Protein AF-0000000078982873 (afdb_homodimer)

InterPro domains:
  IPR036188 FAD/NAD(P)-binding domain superfamily [G3DSA:3.50.50.60] (3-262)
  IPR036188 FAD/NAD(P)-binding domain superfamily [G3DSA:3.50.50.60] (316-418)
  IPR036188 FAD/NAD(P)-binding domain superfamily [SSF51905] (9-215)
  IPR036188 FAD/NAD(P)-binding domain superfamily [SSF51905] (174-410)
  IPR050982 Auxin biosynthesis and cation transport [PTHR43539] (15-411)

pLDDT: mean 94.1, std 9.79, range [22.59, 98.94]

Structure (mmCIF, N/CA/C/O backbone):
data_AF-0000000078982873-model_v1
#
loop_
_entity.id
_entity.type
_entity.pdbx_description
1 polymer Monooxygenase
#
loop_
_atom_site.group_PDB
_atom_site.id
_atom_site.type_symbol
_atom_site.label_atom_id
_atom_site.label_alt_id
_atom_site.label_comp_id
_atom_site.label_asym_id
_atom_site.label_entity_id
_atom_site.label_seq_id
_atom_site.pdbx_PDB_ins_code
_atom_site.Cartn_x
_atom_site.Cartn_y
_atom_site.Cartn_z
_atom_site.occupancy
_atom_site.B_iso_or_equiv
_atom_site.auth_seq_id
_atom_site.auth_comp_id
_atom_site.auth_asym_id
_atom_site.auth_atom_id
_atom_site.pdbx_PDB_model_num
ATOM 1 N N . MET A 1 1 ? -55.438 17.547 0.815 1 22.59 1 MET A N 1
ATOM 2 C CA . MET A 1 1 ? -54.344 16.719 1.338 1 22.59 1 MET A CA 1
ATOM 3 C C . MET A 1 1 ? -53.375 16.328 0.228 1 22.59 1 MET A C 1
ATOM 5 O O . MET A 1 1 ? -53.688 15.453 -0.589 1 22.59 1 MET A O 1
ATOM 9 N N . GLY A 1 2 ? -52.656 17.188 -0.436 1 30.59 2 GLY A N 1
ATOM 10 C CA . GLY A 1 2 ? -52.062 17.109 -1.763 1 30.59 2 GLY A CA 1
ATOM 11 C C . GLY A 1 2 ? -51.031 16.031 -1.874 1 30.59 2 GLY A C 1
ATOM 12 O O . GLY A 1 2 ? -50.25 15.812 -0.941 1 30.59 2 GLY A O 1
ATOM 13 N N . THR A 1 3 ? -51.25 14.906 -2.629 1 31.03 3 THR A N 1
ATOM 14 C CA . THR A 1 3 ? -50.312 13.805 -2.838 1 31.03 3 THR A CA 1
ATOM 15 C C . THR A 1 3 ? -48.906 14.336 -3.143 1 31.03 3 THR A C 1
ATOM 17 O O . THR A 1 3 ? -48.719 15.078 -4.109 1 31.03 3 THR A O 1
ATOM 20 N N . ARG A 1 4 ? -48.031 14.688 -2.199 1 30.56 4 ARG A N 1
ATOM 21 C CA . ARG A 1 4 ? -46.688 15.242 -2.479 1 30.56 4 ARG A CA 1
ATOM 22 C C . ARG A 1 4 ? -46.031 14.492 -3.617 1 30.56 4 ARG A C 1
ATOM 24 O O . ARG A 1 4 ? -46.125 13.266 -3.701 1 30.56 4 ARG A O 1
ATOM 31 N N . LYS A 1 5 ? -45.719 14.945 -4.723 1 34.62 5 LYS A N 1
ATOM 32 C CA . LYS A 1 5 ? -45.156 14.43 -5.969 1 34.62 5 LYS A CA 1
ATOM 33 C C . LYS A 1 5 ? -44.125 13.344 -5.695 1 34.62 5 LYS A C 1
ATOM 35 O O . LYS A 1 5 ? -43.281 13.508 -4.824 1 34.62 5 LYS A O 1
ATOM 40 N N . GLY A 1 6 ? -44.125 11.992 -5.777 1 41.12 6 GLY A N 1
ATOM 41 C CA . GLY A 1 6 ? -43.562 10.656 -5.598 1 41.12 6 GLY A CA 1
ATOM 42 C C . GLY A 1 6 ? -42.062 10.609 -5.762 1 41.12 6 GLY A C 1
ATOM 43 O O . GLY A 1 6 ? -41.531 10.758 -6.875 1 41.12 6 GLY A O 1
ATOM 44 N N . ASP A 1 7 ? -40.969 11.266 -4.973 1 51.53 7 ASP A N 1
ATOM 45 C CA . ASP A 1 7 ? -39.594 11.734 -5.027 1 51.53 7 ASP A CA 1
ATOM 46 C C . ASP A 1 7 ? -38.688 10.672 -5.621 1 51.53 7 ASP A C 1
ATOM 48 O O . ASP A 1 7 ? -38.469 9.625 -5.008 1 51.53 7 ASP A O 1
ATOM 52 N N . ALA A 1 8 ? -38.5 10.391 -6.945 1 68.38 8 ALA A N 1
ATOM 53 C CA . ALA A 1 8 ? -37.812 9.422 -7.797 1 68.38 8 ALA A CA 1
ATOM 54 C C . ALA A 1 8 ? -36.375 9.227 -7.355 1 68.38 8 ALA A C 1
ATOM 56 O O . ALA A 1 8 ? -35.656 10.203 -7.113 1 68.38 8 ALA A O 1
ATOM 57 N N . MET A 1 9 ? -35.969 7.992 -6.91 1 90.25 9 MET A N 1
ATOM 58 C CA . MET A 1 9 ? -34.625 7.535 -6.566 1 90.25 9 MET A CA 1
ATOM 59 C C . MET A 1 9 ? -33.656 7.723 -7.738 1 90.25 9 MET A C 1
ATOM 61 O O . MET A 1 9 ? -33.969 7.336 -8.867 1 90.25 9 MET A O 1
ATOM 65 N N . GLU A 1 10 ? -32.625 8.594 -7.551 1 96.69 10 GLU A N 1
ATOM 66 C CA . GLU A 1 10 ? -31.609 8.781 -8.578 1 96.69 10 GLU A CA 1
ATOM 67 C C . GLU A 1 10 ? -30.547 7.695 -8.5 1 96.69 10 GLU A C 1
ATOM 69 O O . GLU A 1 10 ? -30.109 7.316 -7.414 1 96.69 10 GLU A O 1
ATOM 74 N N . LYS A 1 11 ? -30.203 7.211 -9.672 1 97.69 11 LYS A N 1
ATOM 75 C CA . LYS A 1 11 ? -29.25 6.113 -9.719 1 97.69 11 LYS A CA 1
ATOM 76 C C . LYS A 1 11 ? -27.891 6.582 -10.25 1 97.69 11 LYS A C 1
ATOM 78 O O . LYS A 1 11 ? -27.844 7.316 -11.234 1 97.69 11 LYS A O 1
ATOM 83 N N . PHE A 1 12 ? -26.812 6.266 -9.578 1 98.19 12 PHE A N 1
ATOM 84 C CA . PHE A 1 12 ? -25.438 6.5 -9.992 1 98.19 12 PHE A CA 1
ATOM 85 C C . PHE A 1 12 ? -24.594 5.238 -9.82 1 98.19 12 PHE A C 1
ATOM 87 O O . PHE A 1 12 ? -24.938 4.355 -9.039 1 98.19 12 PHE A O 1
ATOM 94 N N . ASP A 1 13 ? -23.562 5.141 -10.602 1 98.25 13 ASP A N 1
ATOM 95 C CA . ASP A 1 13 ? -22.609 4.078 -10.32 1 98.25 13 ASP A CA 1
ATOM 96 C C . ASP A 1 13 ? -21.953 4.273 -8.961 1 98.25 13 ASP A C 1
ATOM 98 O O . ASP A 1 13 ? -21.891 3.344 -8.156 1 98.25 13 ASP A O 1
ATOM 102 N N . THR A 1 14 ? -21.516 5.504 -8.719 1 98.81 14 THR A N 1
ATOM 103 C CA . THR A 1 14 ? -20.781 5.797 -7.492 1 98.81 14 THR A CA 1
ATOM 104 C C . THR A 1 14 ? -21.281 7.086 -6.852 1 98.81 14 THR A C 1
ATOM 106 O O . THR A 1 14 ? -21.5 8.086 -7.539 1 98.81 14 THR A O 1
ATOM 109 N N . VAL A 1 15 ? -21.562 7.09 -5.57 1 98.94 15 VAL A N 1
ATOM 110 C CA . VAL A 1 15 ? -21.844 8.289 -4.793 1 98.94 15 VAL A CA 1
ATOM 111 C C . VAL A 1 15 ? -20.656 8.609 -3.883 1 98.94 15 VAL A C 1
ATOM 113 O O . VAL A 1 15 ? -20.172 7.734 -3.162 1 98.94 15 VAL A O 1
ATOM 116 N N . VAL A 1 16 ? -20.141 9.805 -3.99 1 98.94 16 VAL A N 1
ATOM 117 C CA . VAL A 1 16 ? -19.047 10.297 -3.148 1 98.94 16 VAL A CA 1
ATOM 118 C C . VAL A 1 16 ? -19.609 11.266 -2.105 1 98.94 16 VAL A C 1
ATOM 120 O O . VAL A 1 16 ? -20.297 12.227 -2.447 1 98.94 16 VAL A O 1
ATOM 123 N N . ILE A 1 17 ? -19.312 11 -0.865 1 98.81 17 ILE A N 1
ATOM 124 C CA . ILE A 1 17 ? -19.844 11.844 0.203 1 98.81 17 ILE A CA 1
ATOM 125 C C . ILE A 1 17 ? -18.75 12.797 0.694 1 98.81 17 ILE A C 1
ATOM 127 O O . ILE A 1 17 ? -17.797 12.375 1.348 1 98.81 17 ILE A O 1
ATOM 131 N N . GLY A 1 18 ? -18.906 14.086 0.439 1 98.5 18 GLY A N 1
ATOM 132 C CA . GLY A 1 18 ? -17.953 15.117 0.818 1 98.5 18 GLY A CA 1
ATOM 133 C C . GLY A 1 18 ? -17.234 15.734 -0.368 1 98.5 18 GLY A C 1
ATOM 134 O O . GLY A 1 18 ? -16.672 15.016 -1.201 1 98.5 18 GLY A O 1
ATOM 135 N N . ALA A 1 19 ? -17.281 17.094 -0.433 1 98.56 19 ALA A N 1
ATOM 136 C CA . ALA A 1 19 ? -16.609 17.797 -1.52 1 98.56 19 ALA A CA 1
ATOM 137 C C . ALA A 1 19 ? -15.453 18.641 -0.992 1 98.56 19 ALA A C 1
ATOM 139 O O . ALA A 1 19 ? -15.266 19.781 -1.419 1 98.56 19 ALA A O 1
ATOM 140 N N . GLY A 1 20 ? -14.719 18.109 0.023 1 97.81 20 GLY A N 1
ATOM 141 C CA . GLY A 1 20 ? -13.391 18.609 0.337 1 97.81 20 GLY A CA 1
ATOM 142 C C . GLY A 1 20 ? -12.32 18.094 -0.599 1 97.81 20 GLY A C 1
ATOM 143 O O . GLY A 1 20 ? -12.617 17.703 -1.735 1 97.81 20 GLY A O 1
ATOM 144 N N . GLN A 1 21 ? -11.102 18.125 -0.106 1 97.88 21 GLN A N 1
ATOM 145 C CA . GLN A 1 21 ? -9.984 17.688 -0.942 1 97.88 21 GLN A CA 1
ATOM 146 C C . GLN A 1 21 ? -10.156 16.234 -1.388 1 97.88 21 GLN A C 1
ATOM 148 O O . GLN A 1 21 ? -9.898 15.906 -2.543 1 97.88 21 GLN A O 1
ATOM 153 N N . ALA A 1 22 ? -10.633 15.359 -0.525 1 98.56 22 ALA A N 1
ATOM 154 C CA . ALA A 1 22 ? -10.766 13.938 -0.82 1 98.56 22 ALA A CA 1
ATOM 155 C C . ALA A 1 22 ? -11.836 13.695 -1.885 1 98.56 22 ALA A C 1
ATOM 157 O O . ALA A 1 22 ? -11.617 12.922 -2.822 1 98.56 22 ALA A O 1
ATOM 158 N N . GLY A 1 23 ? -12.938 14.336 -1.725 1 98.81 23 GLY A N 1
ATOM 159 C CA . GLY A 1 23 ? -14.023 14.156 -2.68 1 98.81 23 GLY A CA 1
ATOM 160 C C . GLY A 1 23 ? -13.695 14.688 -4.059 1 98.81 23 GLY A C 1
ATOM 161 O O . GLY A 1 23 ? -13.992 14.039 -5.066 1 98.81 23 GLY A O 1
ATOM 162 N N . ILE A 1 24 ? -13.102 15.867 -4.109 1 98.88 24 ILE A N 1
ATOM 163 C CA . ILE A 1 24 ? -12.758 16.484 -5.387 1 98.88 24 ILE A CA 1
ATOM 164 C C . ILE A 1 24 ? -11.695 15.648 -6.094 1 98.88 24 ILE A C 1
ATOM 166 O O . ILE A 1 24 ? -11.789 15.406 -7.301 1 98.88 24 ILE A O 1
ATOM 170 N N . ALA A 1 25 ? -10.68 15.188 -5.324 1 98.81 25 ALA A N 1
ATOM 171 C CA . ALA A 1 25 ? -9.68 14.297 -5.898 1 98.81 25 ALA A CA 1
ATOM 172 C C . ALA A 1 25 ? -10.32 13.031 -6.457 1 98.81 25 ALA A C 1
ATOM 174 O O . ALA A 1 25 ? -10 12.602 -7.566 1 98.81 25 ALA A O 1
ATOM 175 N N . THR A 1 26 ? -11.234 12.469 -5.703 1 98.88 26 THR A N 1
ATOM 176 C CA . THR A 1 26 ? -11.93 11.258 -6.109 1 98.88 26 THR A CA 1
ATOM 177 C C . THR A 1 26 ? -12.719 11.484 -7.395 1 98.88 26 THR A C 1
ATOM 179 O O . THR A 1 26 ? -12.672 10.672 -8.32 1 98.88 26 THR A O 1
ATOM 182 N N . SER A 1 27 ? -13.406 12.602 -7.434 1 98.94 27 SER A N 1
ATOM 183 C CA . SER A 1 27 ? -14.203 12.945 -8.609 1 98.94 27 SER A CA 1
ATOM 184 C C . SER A 1 27 ? -13.336 13.023 -9.859 1 98.94 27 SER A C 1
ATOM 186 O O . SER A 1 27 ? -13.727 12.547 -10.922 1 98.94 27 SER A O 1
ATOM 188 N N . GLU A 1 28 ? -12.172 13.617 -9.703 1 98.88 28 GLU A N 1
ATOM 189 C CA . GLU A 1 28 ? -11.258 13.719 -10.836 1 98.88 28 GLU A CA 1
ATOM 190 C C . GLU A 1 28 ? -10.945 12.344 -11.422 1 98.88 28 GLU A C 1
ATOM 192 O O . GLU A 1 28 ? -11.055 12.141 -12.633 1 98.88 28 GLU A O 1
ATOM 197 N N . HIS A 1 29 ? -10.602 11.461 -10.562 1 98.75 29 HIS A N 1
ATOM 198 C CA . HIS A 1 29 ? -10.141 10.156 -11.016 1 98.75 29 HIS A CA 1
ATOM 199 C C . HIS A 1 29 ? -11.305 9.312 -11.539 1 98.75 29 HIS A C 1
ATOM 201 O O . HIS A 1 29 ? -11.156 8.578 -12.516 1 98.75 29 HIS A O 1
ATOM 207 N N . LEU A 1 30 ? -12.477 9.383 -10.883 1 98.81 30 LEU A N 1
ATOM 208 C CA . LEU A 1 30 ? -13.656 8.688 -11.398 1 98.81 30 LEU A CA 1
ATOM 209 C C . LEU A 1 30 ? -14.008 9.18 -12.797 1 98.81 30 LEU A C 1
ATOM 211 O O . LEU A 1 30 ? -14.336 8.383 -13.68 1 98.81 30 LEU A O 1
ATOM 215 N N . ARG A 1 31 ? -13.93 10.484 -12.992 1 98.5 31 ARG A N 1
ATOM 216 C CA . ARG A 1 31 ? -14.219 11.07 -14.289 1 98.5 31 ARG A CA 1
ATOM 217 C C . ARG A 1 31 ? -13.234 10.586 -15.344 1 98.5 31 ARG A C 1
ATOM 219 O O . ARG A 1 31 ? -13.633 10.227 -16.453 1 98.5 31 ARG A O 1
ATOM 226 N N . ALA A 1 32 ? -12.008 10.625 -14.984 1 97.62 32 ALA A N 1
ATOM 227 C CA . ALA A 1 32 ? -10.961 10.18 -15.906 1 97.62 32 ALA A CA 1
ATOM 228 C C . ALA A 1 32 ? -11.211 8.742 -16.359 1 97.62 32 ALA A C 1
ATOM 230 O O . ALA A 1 32 ? -10.836 8.367 -17.469 1 97.62 32 ALA A O 1
ATOM 231 N N . LEU A 1 33 ? -11.883 7.957 -15.539 1 97.75 33 LEU A N 1
ATOM 232 C CA . LEU A 1 33 ? -12.141 6.551 -15.836 1 97.75 33 LEU A CA 1
ATOM 233 C C . LEU A 1 33 ? -13.523 6.367 -16.453 1 97.75 33 LEU A C 1
ATOM 235 O O . LEU A 1 33 ? -13.93 5.242 -16.75 1 97.75 33 LEU A O 1
ATOM 239 N N . GLY A 1 34 ? -14.273 7.441 -16.641 1 98.06 34 GLY A N 1
ATOM 240 C CA . GLY A 1 34 ? -15.594 7.391 -17.234 1 98.06 34 GLY A CA 1
ATOM 241 C C . GLY A 1 34 ? -16.641 6.773 -16.312 1 98.06 34 GLY A C 1
ATOM 242 O O . GLY A 1 34 ? -17.641 6.234 -16.781 1 98.06 34 GLY A O 1
ATOM 243 N N . ILE A 1 35 ? -16.422 6.789 -15.07 1 98.5 35 ILE A N 1
ATOM 244 C CA . ILE A 1 35 ? -17.344 6.191 -14.109 1 98.5 35 ILE A CA 1
ATOM 245 C C . ILE A 1 35 ? -18.391 7.215 -13.695 1 98.5 35 ILE A C 1
ATOM 247 O O . ILE A 1 35 ? -18.062 8.297 -13.203 1 98.5 35 ILE A O 1
ATOM 251 N N . ASP A 1 36 ? -19.594 6.895 -13.914 1 98.62 36 ASP A N 1
ATOM 252 C CA . ASP A 1 36 ? -20.719 7.746 -13.539 1 98.62 36 ASP A CA 1
ATOM 253 C C . ASP A 1 36 ? -20.75 7.965 -12.023 1 98.62 36 ASP A C 1
ATOM 255 O O . ASP A 1 36 ? -20.703 7.008 -11.25 1 98.62 36 ASP A O 1
ATOM 259 N N . HIS A 1 37 ? -20.781 9.281 -11.617 1 98.88 37 HIS A N 1
ATOM 260 C CA . HIS A 1 37 ? -20.766 9.523 -10.18 1 98.88 37 HIS A CA 1
ATOM 261 C C . HIS A 1 37 ? -21.359 10.891 -9.844 1 98.88 37 HIS A C 1
ATOM 263 O O . HIS A 1 37 ? -21.578 11.711 -10.742 1 98.88 37 HIS A O 1
ATOM 269 N N . VAL A 1 38 ? -21.656 11.07 -8.578 1 98.88 38 VAL A N 1
ATOM 270 C CA . VAL A 1 38 ? -22.078 12.344 -8 1 98.88 38 VAL A CA 1
ATOM 271 C C . VAL A 1 38 ? -21.344 12.578 -6.68 1 98.88 38 VAL A C 1
ATOM 273 O O . VAL A 1 38 ? -21.062 11.633 -5.941 1 98.88 38 VAL A O 1
ATOM 276 N N . VAL A 1 39 ? -20.953 13.805 -6.473 1 98.94 39 VAL A N 1
ATOM 277 C CA . VAL A 1 39 ? -20.375 14.211 -5.199 1 98.94 39 VAL A CA 1
ATOM 278 C C . VAL A 1 39 ? -21.375 15.031 -4.402 1 98.94 39 VAL A C 1
ATOM 280 O O . VAL A 1 39 ? -21.906 16.031 -4.895 1 98.94 39 VAL A O 1
ATOM 283 N N . LEU A 1 40 ? -21.672 14.586 -3.207 1 98.88 40 LEU A N 1
ATOM 284 C CA . LEU A 1 40 ? -22.641 15.273 -2.359 1 98.88 40 LEU A CA 1
ATOM 285 C C . LEU A 1 40 ? -21.938 16.047 -1.249 1 98.88 40 LEU A C 1
ATOM 287 O O . LEU A 1 40 ? -21.047 15.516 -0.575 1 98.88 40 LEU A O 1
ATOM 291 N N . GLU A 1 41 ? -22.281 17.297 -1.096 1 98.62 41 GLU A N 1
ATOM 292 C CA . GLU A 1 41 ? -21.719 18.172 -0.086 1 98.62 41 GLU A CA 1
ATOM 293 C C . GLU A 1 41 ? -22.797 18.938 0.663 1 98.62 41 GLU A C 1
ATOM 295 O O . GLU A 1 41 ? -23.672 19.562 0.044 1 98.62 41 GLU A O 1
ATOM 300 N N . ARG A 1 42 ? -22.766 18.875 1.948 1 97.56 42 ARG A N 1
ATOM 301 C CA . ARG A 1 42 ? -23.797 19.516 2.76 1 97.56 42 ARG A CA 1
ATOM 302 C C . ARG A 1 42 ? -23.703 21.031 2.67 1 97.56 42 ARG A C 1
ATOM 304 O O . ARG A 1 42 ? -24.734 21.734 2.734 1 97.56 42 ARG A O 1
ATOM 311 N N . GLY A 1 43 ? -22.531 21.609 2.629 1 97.44 43 GLY A N 1
ATOM 312 C CA . GLY A 1 43 ? -22.312 23.031 2.467 1 97.44 43 GLY A CA 1
ATOM 313 C C . GLY A 1 43 ? -21.812 23.406 1.085 1 97.44 43 GLY A C 1
ATOM 314 O O . GLY A 1 43 ? -22.359 22.969 0.077 1 97.44 43 GLY A O 1
ATOM 315 N N . ARG A 1 44 ? -20.938 24.312 0.977 1 97.75 44 ARG A N 1
ATOM 316 C CA . ARG A 1 44 ? -20.219 24.641 -0.251 1 97.75 44 ARG A CA 1
ATOM 317 C C . ARG A 1 44 ? -18.953 23.797 -0.392 1 97.75 44 ARG A C 1
ATOM 319 O O . ARG A 1 44 ? -18.516 23.172 0.569 1 97.75 44 ARG A O 1
ATOM 326 N N . ILE A 1 45 ? -18.453 23.734 -1.588 1 98.19 45 ILE A N 1
ATOM 327 C CA . ILE A 1 45 ? -17.156 23.078 -1.793 1 98.19 45 ILE A CA 1
ATOM 328 C C . ILE A 1 45 ? -16.125 23.672 -0.832 1 98.19 45 ILE A C 1
ATOM 330 O O . ILE A 1 45 ? -16.016 24.891 -0.714 1 98.19 45 ILE A O 1
ATOM 334 N N . ALA A 1 46 ? -15.406 22.844 -0.098 1 97 46 ALA A N 1
ATOM 335 C CA . ALA A 1 46 ? -14.367 23.219 0.857 1 97 46 ALA A CA 1
ATOM 336 C C . ALA A 1 46 ? -14.922 24.141 1.94 1 97 46 ALA A C 1
ATOM 338 O O . ALA A 1 46 ? -14.234 25.047 2.402 1 97 46 ALA A O 1
ATOM 339 N N . GLU A 1 47 ? -16.125 23.906 2.389 1 95.25 47 GLU A N 1
ATOM 340 C CA . GLU A 1 47 ? -16.844 24.75 3.332 1 95.25 47 GLU A CA 1
ATOM 341 C C . GLU A 1 47 ? -16.094 24.875 4.652 1 95.25 47 GLU A C 1
ATOM 343 O O . GLU A 1 47 ? -16.031 25.953 5.246 1 95.25 47 GLU A O 1
ATOM 348 N N . ARG A 1 48 ? -15.492 23.844 5.117 1 93.06 48 ARG A N 1
ATOM 349 C CA . ARG A 1 48 ? -14.867 23.859 6.434 1 93.06 48 ARG A CA 1
ATOM 350 C C . ARG A 1 48 ? -13.656 24.781 6.449 1 93.06 48 ARG A C 1
ATOM 352 O O . ARG A 1 48 ? -13.336 25.375 7.484 1 93.06 48 ARG A O 1
ATOM 359 N N . TRP A 1 49 ? -12.984 24.938 5.355 1 93.31 49 TRP A N 1
ATOM 360 C CA . TRP A 1 49 ? -11.906 25.922 5.25 1 93.31 49 TRP A CA 1
ATOM 361 C C . TRP A 1 49 ? -12.43 27.344 5.43 1 93.31 49 TRP A C 1
ATOM 363 O O . TRP A 1 49 ? -11.758 28.188 6.02 1 93.31 49 TRP A O 1
ATOM 373 N N . ARG A 1 50 ? -13.641 27.531 5.047 1 92.25 50 ARG A N 1
ATOM 374 C CA . ARG A 1 50 ? -14.219 28.875 5.023 1 92.25 50 ARG A CA 1
ATOM 375 C C . ARG A 1 50 ? -14.766 29.266 6.395 1 92.25 50 ARG A C 1
ATOM 377 O O . ARG A 1 50 ? -14.477 30.344 6.898 1 92.25 50 ARG A O 1
ATOM 384 N N . SER A 1 51 ? -15.484 28.328 6.934 1 92 51 SER A N 1
ATOM 385 C CA . SER A 1 51 ? -16.375 28.781 7.996 1 92 51 SER A CA 1
ATOM 386 C C . SER A 1 51 ? -15.992 28.172 9.336 1 92 51 SER A C 1
ATOM 388 O O . SER A 1 51 ? -16.469 28.625 10.383 1 92 51 SER A O 1
ATOM 390 N N . GLU A 1 52 ? -15.148 27.172 9.328 1 93.31 52 GLU A N 1
ATOM 391 C CA . GLU A 1 52 ? -14.859 26.469 10.578 1 93.31 52 GLU A CA 1
ATOM 392 C C . GLU A 1 52 ? -13.375 26.547 10.922 1 93.31 52 GLU A C 1
ATOM 394 O O . GLU A 1 52 ? -12.781 25.578 11.383 1 93.31 52 GLU A O 1
ATOM 399 N N . ARG A 1 53 ? -12.828 27.703 10.609 1 93.56 53 ARG A N 1
ATOM 400 C CA . ARG A 1 53 ? -11.422 27.984 10.883 1 93.56 53 ARG A CA 1
ATOM 401 C C . ARG A 1 53 ? -11.227 29.422 11.312 1 93.56 53 ARG A C 1
ATOM 403 O O . ARG A 1 53 ? -12.086 30.281 11.07 1 93.56 53 ARG A O 1
ATOM 410 N N . TRP A 1 54 ? -10.141 29.672 12.055 1 95.44 54 TRP A N 1
ATOM 411 C CA . TRP A 1 54 ? -9.852 31.047 12.484 1 95.44 54 TRP A CA 1
ATOM 412 C C . TRP A 1 54 ? -9.391 31.891 11.312 1 95.44 54 TRP A C 1
ATOM 414 O O . TRP A 1 54 ? -8.93 31.375 10.297 1 95.44 54 TRP A O 1
ATOM 424 N N . ASP A 1 55 ? -9.508 33.156 11.383 1 96.44 55 ASP A N 1
ATOM 425 C CA . ASP A 1 55 ? -9.391 34.094 10.273 1 96.44 55 ASP A CA 1
ATOM 426 C C . ASP A 1 55 ? -7.996 34.031 9.648 1 96.44 55 ASP A C 1
ATOM 428 O O . ASP A 1 55 ? -7.852 34.094 8.43 1 96.44 55 ASP A O 1
ATOM 432 N N . SER A 1 56 ? -6.984 33.875 10.445 1 95.5 56 SER A N 1
ATOM 433 C CA . SER A 1 56 ? -5.609 33.969 9.969 1 95.5 56 SER A CA 1
ATOM 434 C C . SER A 1 56 ? -5.051 32.625 9.555 1 95.5 56 SER A C 1
ATOM 436 O O . SER A 1 56 ? -3.852 32.469 9.312 1 95.5 56 SER A O 1
ATOM 438 N N . LEU A 1 57 ? -5.898 31.625 9.438 1 95.75 57 LEU A N 1
ATOM 439 C CA . LEU A 1 57 ? -5.41 30.281 9.125 1 95.75 57 LEU A CA 1
ATOM 440 C C . LEU A 1 57 ? -4.711 30.266 7.766 1 95.75 57 LEU A C 1
ATOM 442 O O . LEU A 1 57 ? -5.211 30.859 6.801 1 95.75 57 LEU A O 1
ATOM 446 N N . VAL A 1 58 ? -3.545 29.688 7.723 1 94.31 58 VAL A N 1
ATOM 447 C CA . VAL A 1 58 ? -2.832 29.375 6.488 1 94.31 58 VAL A CA 1
ATOM 448 C C . VAL A 1 58 ? -2.518 27.875 6.434 1 94.31 58 VAL A C 1
ATOM 450 O O . VAL A 1 58 ? -2.504 27.203 7.465 1 94.31 58 VAL A O 1
ATOM 453 N N . ALA A 1 59 ? -2.254 27.391 5.242 1 93.38 59 ALA A N 1
ATOM 454 C CA . ALA A 1 59 ? -1.858 25.984 5.059 1 93.38 59 ALA A CA 1
ATOM 455 C C . ALA A 1 59 ? -0.56 25.688 5.797 1 93.38 59 ALA A C 1
ATOM 457 O O . ALA A 1 59 ? 0.236 26.594 6.066 1 93.38 59 ALA A O 1
ATOM 458 N N . ASN A 1 60 ? -0.364 24.359 6.094 1 90.75 60 ASN A N 1
ATOM 459 C CA . ASN A 1 60 ? 0.802 23.922 6.852 1 90.75 60 ASN A CA 1
ATOM 460 C C . ASN A 1 60 ? 2.006 23.688 5.941 1 90.75 60 ASN A C 1
ATOM 462 O O . ASN A 1 60 ? 3.119 23.469 6.422 1 90.75 60 ASN A O 1
ATOM 466 N N . GLY A 1 61 ? 1.798 23.672 4.648 1 93.12 61 GLY A N 1
ATOM 467 C CA . GLY A 1 61 ? 2.857 23.547 3.664 1 93.12 61 GLY A CA 1
ATOM 468 C C . GLY A 1 61 ? 2.748 24.547 2.529 1 93.12 61 GLY A C 1
ATOM 469 O O . GLY A 1 61 ? 1.702 25.172 2.348 1 93.12 61 GLY A O 1
ATOM 470 N N . PRO A 1 62 ? 3.859 24.75 1.848 1 95.69 62 PRO A N 1
ATOM 471 C CA . PRO A 1 62 ? 3.873 25.734 0.769 1 95.69 62 PRO A CA 1
ATOM 472 C C . PRO A 1 62 ? 3 25.328 -0.416 1 95.69 62 PRO A C 1
ATOM 474 O O . PRO A 1 62 ? 2.797 24.141 -0.66 1 95.69 62 PRO A O 1
ATOM 477 N N . ALA A 1 63 ? 2.592 26.328 -1.176 1 96 63 ALA A N 1
ATOM 478 C CA . ALA A 1 63 ? 1.612 26.172 -2.248 1 96 63 ALA A CA 1
ATOM 479 C C . ALA A 1 63 ? 2.168 25.328 -3.383 1 96 63 ALA A C 1
ATOM 481 O O . ALA A 1 63 ? 1.416 24.625 -4.074 1 96 63 ALA A O 1
ATOM 482 N N . TRP A 1 64 ? 3.525 25.25 -3.561 1 95.94 64 TRP A N 1
ATOM 483 C CA . TRP A 1 64 ? 4.094 24.469 -4.656 1 95.94 64 TRP A CA 1
ATOM 484 C C . TRP A 1 64 ? 3.898 22.969 -4.418 1 95.94 64 TRP A C 1
ATOM 486 O O . TRP A 1 64 ? 3.865 22.188 -5.367 1 95.94 64 TRP A O 1
ATOM 496 N N . HIS A 1 65 ? 3.77 22.641 -3.178 1 96.19 65 HIS A N 1
ATOM 497 C CA . HIS A 1 65 ? 3.678 21.219 -2.848 1 96.19 65 HIS A CA 1
ATOM 498 C C . HIS A 1 65 ? 2.252 20.828 -2.473 1 96.19 65 HIS A C 1
ATOM 500 O O . HIS A 1 65 ? 1.756 19.781 -2.902 1 96.19 65 HIS A O 1
ATOM 506 N N . ASP A 1 66 ? 1.562 21.609 -1.633 1 95.25 66 ASP A N 1
ATOM 507 C CA . ASP A 1 66 ? 0.246 21.281 -1.089 1 95.25 66 ASP A CA 1
ATOM 508 C C . ASP A 1 66 ? -0.85 21.516 -2.125 1 95.25 66 ASP A C 1
ATOM 510 O O . ASP A 1 66 ? -1.729 22.359 -1.923 1 95.25 66 ASP A O 1
ATOM 514 N N . ARG A 1 67 ? -0.792 20.766 -3.146 1 97.12 67 ARG A N 1
ATOM 515 C CA . ARG A 1 67 ? -1.74 20.906 -4.246 1 97.12 67 ARG A CA 1
ATOM 516 C C . ARG A 1 67 ? -1.923 19.594 -4.992 1 97.12 67 ARG A C 1
ATOM 518 O O . ARG A 1 67 ? -1.167 18.641 -4.777 1 97.12 67 ARG A O 1
ATOM 525 N N . PHE A 1 68 ? -3.002 19.531 -5.766 1 97.5 68 PHE A N 1
ATOM 526 C CA . PHE A 1 68 ? -3.123 18.484 -6.777 1 97.5 68 PHE A CA 1
ATOM 527 C C . PHE A 1 68 ? -2.219 18.781 -7.969 1 97.5 68 PHE A C 1
ATOM 529 O O . PHE A 1 68 ? -1.927 19.938 -8.258 1 97.5 68 PHE A O 1
ATOM 536 N N . PRO A 1 69 ? -1.752 17.75 -8.664 1 93.94 69 PRO A N 1
ATOM 537 C CA . PRO A 1 69 ? -0.792 17.953 -9.75 1 93.94 69 PRO A CA 1
ATOM 538 C C . PRO A 1 69 ? -1.381 18.75 -10.922 1 93.94 69 PRO A C 1
ATOM 540 O O . PRO A 1 69 ? -0.641 19.375 -11.68 1 93.94 69 PRO A O 1
ATOM 543 N N . GLY A 1 70 ? -2.658 18.828 -11.047 1 95.25 70 GLY A N 1
ATOM 544 C CA . GLY A 1 70 ? -3.279 19.312 -12.273 1 95.25 70 GLY A CA 1
ATOM 545 C C . GLY A 1 70 ? -3.457 20.812 -12.297 1 95.25 70 GLY A C 1
ATOM 546 O O . GLY A 1 70 ? -3.793 21.391 -13.336 1 95.25 70 GLY A O 1
ATOM 547 N N . MET A 1 71 ? -3.215 21.453 -11.156 1 97.62 71 MET A N 1
ATOM 548 C CA . MET A 1 71 ? -3.455 22.891 -11.07 1 97.62 71 MET A CA 1
ATOM 549 C C . MET A 1 71 ? -2.598 23.531 -9.977 1 97.62 71 MET A C 1
ATOM 551 O O . MET A 1 71 ? -2.506 22.984 -8.875 1 97.62 71 MET A O 1
ATOM 555 N N . ALA A 1 72 ? -1.973 24.641 -10.242 1 97 72 ALA A N 1
ATOM 556 C CA . ALA A 1 72 ? -1.241 25.406 -9.242 1 97 72 ALA A CA 1
ATOM 557 C C . ALA A 1 72 ? -2.172 26.359 -8.492 1 97 72 ALA A C 1
ATOM 559 O O . ALA A 1 72 ? -3.246 26.703 -8.992 1 97 72 ALA A O 1
ATOM 560 N N . PHE A 1 73 ? -1.783 26.719 -7.309 1 97.12 73 PHE A N 1
ATOM 561 C CA . PHE A 1 73 ? -2.471 27.797 -6.605 1 97.12 73 PHE A CA 1
ATOM 562 C C . PHE A 1 73 ? -2.289 29.125 -7.336 1 97.12 73 PHE A C 1
ATOM 564 O O . PHE A 1 73 ? -1.35 29.281 -8.117 1 97.12 73 PHE A O 1
ATOM 571 N N . SER A 1 74 ? -3.223 30.062 -7.051 1 94.81 74 SER A N 1
ATOM 572 C CA . SER A 1 74 ? -3.109 31.391 -7.629 1 94.81 74 SER A CA 1
ATOM 573 C C . SER A 1 74 ? -2.002 32.188 -6.957 1 94.81 74 SER A C 1
ATOM 575 O O . SER A 1 74 ? -1.467 33.125 -7.543 1 94.81 74 SER A O 1
ATOM 577 N N . CYS A 1 75 ? -1.678 31.812 -5.723 1 93.56 75 CYS A N 1
ATOM 578 C CA . CYS A 1 75 ? -0.608 32.5 -5.008 1 93.56 75 CYS A CA 1
ATOM 579 C C . CYS A 1 75 ? 0.756 31.938 -5.398 1 93.56 75 CYS A C 1
ATOM 581 O O . CYS A 1 75 ? 0.84 30.938 -6.109 1 93.56 75 CYS A O 1
ATOM 583 N N . ASP A 1 76 ? 1.785 32.625 -4.961 1 92.19 76 ASP A N 1
ATOM 584 C CA . ASP A 1 76 ? 3.15 32.188 -5.23 1 92.19 76 ASP A CA 1
ATOM 585 C C . ASP A 1 76 ? 3.424 30.812 -4.613 1 92.19 76 ASP A C 1
ATOM 587 O O . ASP A 1 76 ? 2.904 30.5 -3.541 1 92.19 76 ASP A O 1
ATOM 591 N N . GLY A 1 77 ? 4.262 30.047 -5.258 1 92.69 77 GLY A N 1
ATOM 592 C CA . GLY A 1 77 ? 4.551 28.688 -4.852 1 92.69 77 GLY A CA 1
ATOM 593 C C . GLY A 1 77 ? 5.145 28.594 -3.459 1 92.69 77 GLY A C 1
ATOM 594 O O . GLY A 1 77 ? 4.953 27.594 -2.762 1 92.69 77 GLY A O 1
ATOM 595 N N . ASP A 1 78 ? 5.82 29.594 -3.047 1 92.06 78 ASP A N 1
ATOM 596 C CA . ASP A 1 78 ? 6.52 29.531 -1.768 1 92.06 78 ASP A CA 1
ATOM 597 C C . ASP A 1 78 ? 5.617 30 -0.628 1 92.06 78 ASP A C 1
ATOM 599 O O . ASP A 1 78 ? 5.945 29.828 0.546 1 92.06 78 ASP A O 1
ATOM 603 N N . VAL A 1 79 ? 4.547 30.547 -1.004 1 93.44 79 VAL A N 1
ATOM 604 C CA . VAL A 1 79 ? 3.621 31.078 -0.015 1 93.44 79 VAL A CA 1
ATOM 605 C C . VAL A 1 79 ? 2.822 29.953 0.623 1 93.44 79 VAL A C 1
ATOM 607 O O . VAL A 1 79 ? 2.594 28.922 -0.005 1 93.44 79 VAL A O 1
ATOM 610 N N . PHE A 1 80 ? 2.479 30.156 1.83 1 96.06 80 PHE A N 1
ATOM 611 C CA . PHE A 1 80 ? 1.494 29.312 2.504 1 96.06 80 PHE A CA 1
ATOM 612 C C . PHE A 1 80 ? 0.088 29.875 2.305 1 96.06 80 PHE A C 1
ATOM 614 O O . PHE A 1 80 ? -0.258 30.922 2.855 1 96.06 80 PHE A O 1
ATOM 621 N N . ALA A 1 81 ? -0.668 29.203 1.568 1 96.38 81 ALA A N 1
ATOM 622 C CA . ALA A 1 81 ? -1.975 29.703 1.144 1 96.38 81 ALA A CA 1
ATOM 623 C C . ALA A 1 81 ? -2.893 29.938 2.342 1 96.38 81 ALA A C 1
ATOM 625 O O . ALA A 1 81 ? -2.965 29.094 3.242 1 96.38 81 ALA A O 1
ATOM 626 N N . ASP A 1 82 ? -3.564 31.047 2.389 1 96.12 82 ASP A N 1
ATOM 627 C CA . ASP A 1 82 ? -4.551 31.266 3.439 1 96.12 82 ASP A CA 1
ATOM 628 C C . ASP A 1 82 ? -5.824 30.469 3.182 1 96.12 82 ASP A C 1
ATOM 630 O O . ASP A 1 82 ? -6.02 29.938 2.088 1 96.12 82 ASP A O 1
ATOM 634 N N . LYS A 1 83 ? -6.664 30.453 4.137 1 96.19 83 LYS A N 1
ATOM 635 C CA . LYS A 1 83 ? -7.836 29.578 4.098 1 96.19 83 LYS A CA 1
ATOM 636 C C . LYS A 1 83 ? -8.742 29.922 2.916 1 96.19 83 LYS A C 1
ATOM 638 O O . LYS A 1 83 ? -9.32 29.031 2.295 1 96.19 83 LYS A O 1
ATOM 643 N N . GLU A 1 84 ? -8.883 31.172 2.561 1 96.5 84 GLU A N 1
ATOM 644 C CA . GLU A 1 84 ? -9.734 31.562 1.438 1 96.5 84 GLU A CA 1
ATOM 645 C C . GLU A 1 84 ? -9.125 31.125 0.11 1 96.5 84 GLU A C 1
ATOM 647 O O . GLU A 1 84 ? -9.852 30.703 -0.796 1 96.5 84 GLU A O 1
ATOM 652 N N . CYS A 1 85 ? -7.809 31.266 0.043 1 97.06 85 CYS A N 1
ATOM 653 C CA . CYS A 1 85 ? -7.098 30.797 -1.146 1 97.06 85 CYS A CA 1
ATOM 654 C C . CYS A 1 85 ? -7.266 29.297 -1.335 1 97.06 85 CYS A C 1
ATOM 656 O O . CYS A 1 85 ? -7.496 28.828 -2.451 1 97.06 85 CYS A O 1
ATOM 658 N N . VAL A 1 86 ? -7.219 28.578 -0.298 1 97.5 86 VAL A N 1
ATOM 659 C CA . VAL A 1 86 ? -7.387 27.125 -0.358 1 97.5 86 VAL A CA 1
ATOM 660 C C . VAL A 1 86 ? -8.805 26.781 -0.812 1 97.5 86 VAL A C 1
ATOM 662 O O . VAL A 1 86 ? -9 25.938 -1.69 1 97.5 86 VAL A O 1
ATOM 665 N N . ALA A 1 87 ? -9.797 27.422 -0.203 1 97.88 87 ALA A N 1
ATOM 666 C CA . ALA A 1 87 ? -11.188 27.188 -0.584 1 97.88 87 ALA A CA 1
ATOM 667 C C . ALA A 1 87 ? -11.414 27.484 -2.064 1 97.88 87 ALA A C 1
ATOM 669 O O . ALA A 1 87 ? -12.016 26.688 -2.783 1 97.88 87 ALA A O 1
ATOM 670 N N . ARG A 1 88 ? -10.891 28.578 -2.531 1 97.88 88 ARG A N 1
ATOM 671 C CA . ARG A 1 88 ? -11.016 28.953 -3.934 1 97.88 88 ARG A CA 1
ATOM 672 C C . ARG A 1 88 ? -10.32 27.953 -4.84 1 97.88 88 ARG A C 1
ATOM 674 O O . ARG A 1 88 ? -10.82 27.641 -5.926 1 97.88 88 ARG A O 1
ATOM 681 N N . TYR A 1 89 ? -9.18 27.5 -4.418 1 98.31 89 TYR A N 1
ATOM 682 C CA . TYR A 1 89 ? -8.438 26.484 -5.168 1 98.31 89 TYR A CA 1
ATOM 683 C C . TYR A 1 89 ? -9.32 25.281 -5.473 1 98.31 89 TYR A C 1
ATOM 685 O O . TYR A 1 89 ? -9.383 24.828 -6.617 1 98.31 89 TYR A O 1
ATOM 693 N N . PHE A 1 90 ? -10.023 24.797 -4.512 1 98.44 90 PHE A N 1
ATOM 694 C CA . PHE A 1 90 ? -10.82 23.594 -4.699 1 98.44 90 PHE A CA 1
ATOM 695 C C . PHE A 1 90 ? -12.078 23.891 -5.508 1 98.44 90 PHE A C 1
ATOM 697 O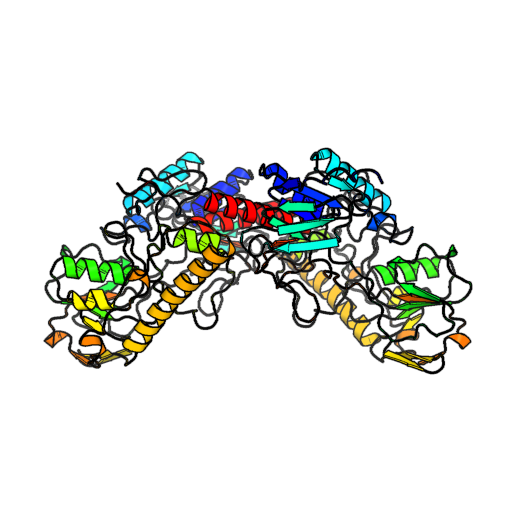 O . PHE A 1 90 ? -12.539 23.047 -6.277 1 98.44 90 PHE A O 1
ATOM 704 N N . GLU A 1 91 ? -12.625 25.094 -5.344 1 98.44 91 GLU A N 1
ATOM 705 C CA . GLU A 1 91 ? -13.719 25.5 -6.215 1 98.44 91 GLU A CA 1
ATOM 706 C C . GLU A 1 91 ? -13.281 25.531 -7.676 1 98.44 91 GLU A C 1
ATOM 708 O O . GLU A 1 91 ? -13.969 25 -8.547 1 98.44 91 GLU A O 1
ATOM 713 N N . ASP A 1 92 ? -12.156 26.141 -7.875 1 98.62 92 ASP A N 1
ATOM 714 C CA . ASP A 1 92 ? -11.617 26.25 -9.227 1 98.62 92 ASP A CA 1
ATOM 715 C C . ASP A 1 92 ? -11.266 24.875 -9.797 1 98.62 92 ASP A C 1
ATOM 717 O O . ASP A 1 92 ? -11.484 24.609 -10.977 1 98.62 92 ASP A O 1
ATOM 721 N N . TYR A 1 93 ? -10.703 24.062 -8.953 1 98.75 93 TYR A N 1
ATOM 722 C CA . TYR A 1 93 ? -10.328 22.719 -9.383 1 98.75 93 TYR A CA 1
ATOM 723 C C . TYR A 1 93 ? -11.562 21.922 -9.805 1 98.75 93 TYR A C 1
ATOM 725 O O . TYR A 1 93 ? -11.562 21.25 -10.844 1 98.75 93 TYR A O 1
ATOM 733 N N . ALA A 1 94 ? -12.609 21.969 -9 1 98.81 94 ALA A N 1
ATOM 734 C CA . ALA A 1 94 ? -13.859 21.281 -9.312 1 98.81 94 ALA A CA 1
ATOM 735 C C . ALA A 1 94 ? -14.43 21.75 -10.648 1 98.81 94 ALA A C 1
ATOM 737 O O . ALA A 1 94 ? -14.914 20.938 -11.445 1 98.81 94 ALA A O 1
ATOM 738 N N . LYS A 1 95 ? -14.375 23.031 -10.844 1 98.56 95 LYS A N 1
ATOM 739 C CA . LYS A 1 95 ? -14.828 23.594 -12.117 1 98.56 95 LYS A CA 1
ATOM 740 C C . LYS A 1 95 ? -13.992 23.078 -13.281 1 98.56 95 LYS A C 1
ATOM 742 O O . LYS A 1 95 ? -14.531 22.688 -14.32 1 98.56 95 LYS A O 1
ATOM 747 N N . MET A 1 96 ? -12.695 23.078 -13.07 1 98.56 96 MET A N 1
ATOM 748 C CA . MET A 1 96 ? -11.758 22.656 -14.109 1 98.56 96 MET A CA 1
ATOM 749 C C . MET A 1 96 ? -12.062 21.234 -14.57 1 98.56 96 MET A C 1
ATOM 751 O O . MET A 1 96 ? -12.039 20.953 -15.766 1 98.56 96 MET A O 1
ATOM 755 N N . ILE A 1 97 ? -12.438 20.359 -13.641 1 98.5 97 ILE A N 1
ATOM 756 C CA . ILE A 1 97 ? -12.633 18.969 -14.008 1 98.5 97 ILE A CA 1
ATOM 757 C C . ILE A 1 97 ? -14.117 18.703 -14.258 1 98.5 97 ILE A C 1
ATOM 759 O O . ILE A 1 97 ? -14.516 17.547 -14.492 1 98.5 97 ILE A O 1
ATOM 763 N N . ASP A 1 98 ? -14.938 19.734 -14.188 1 98.31 98 ASP A N 1
ATOM 764 C CA . ASP A 1 98 ? -16.391 19.609 -14.359 1 98.31 98 ASP A CA 1
ATOM 765 C C . ASP A 1 98 ? -16.953 18.562 -13.406 1 98.31 98 ASP A C 1
ATOM 767 O O . ASP A 1 98 ? -17.672 17.641 -13.828 1 98.31 98 ASP A O 1
ATOM 771 N N . ALA A 1 99 ? -16.531 18.625 -12.156 1 98.62 99 ALA A N 1
ATOM 772 C CA . ALA A 1 99 ? -16.969 17.672 -11.141 1 98.62 99 ALA A CA 1
ATOM 773 C C . ALA A 1 99 ? -18.484 17.797 -10.906 1 98.62 99 ALA A C 1
ATOM 775 O O . ALA A 1 99 ? -19 18.891 -10.75 1 98.62 99 ALA A O 1
ATOM 776 N N . PRO A 1 100 ? -19.172 16.703 -10.898 1 98.81 100 PRO A N 1
ATOM 777 C CA . PRO A 1 100 ? -20.625 16.719 -10.617 1 98.81 100 PRO A CA 1
ATOM 778 C C . PRO A 1 100 ? -20.938 16.859 -9.133 1 98.81 100 PRO A C 1
ATOM 780 O O . PRO A 1 100 ? -21.5 15.953 -8.523 1 98.81 100 PRO A O 1
ATOM 783 N N . VAL A 1 101 ? -20.688 18.031 -8.602 1 98.88 101 VAL A N 1
ATOM 784 C CA . VAL A 1 101 ? -20.891 18.297 -7.176 1 98.88 101 VAL A CA 1
ATOM 785 C C . VAL A 1 101 ? -22.281 18.891 -6.949 1 98.88 101 VAL A C 1
ATOM 787 O O . VAL A 1 101 ? -22.688 19.828 -7.637 1 98.88 101 VAL A O 1
ATOM 790 N N . ARG A 1 102 ? -22.969 18.312 -6.078 1 98.75 102 ARG A N 1
ATOM 791 C CA . ARG A 1 102 ? -24.219 18.906 -5.578 1 98.75 102 ARG A CA 1
ATOM 792 C C . ARG A 1 102 ? -24.031 19.438 -4.164 1 98.75 102 ARG A C 1
ATOM 794 O O . ARG A 1 102 ? -23.844 18.672 -3.221 1 98.75 102 ARG A O 1
ATOM 801 N N . THR A 1 103 ? -24.125 20.734 -4.047 1 98.5 103 THR A N 1
ATOM 802 C CA . THR A 1 103 ? -23.953 21.391 -2.756 1 98.5 103 THR A CA 1
ATOM 803 C C . THR A 1 103 ? -25.297 21.547 -2.049 1 98.5 103 THR A C 1
ATOM 805 O O . THR A 1 103 ? -26.359 21.438 -2.682 1 98.5 103 THR A O 1
ATOM 808 N N . GLY A 1 104 ? -25.234 21.688 -0.766 1 98 104 GLY A N 1
ATOM 809 C CA . GLY A 1 104 ? -26.453 21.859 0.017 1 98 104 GLY A CA 1
ATOM 810 C C . GLY A 1 104 ? -27.188 20.562 0.248 1 98 104 GLY A C 1
ATOM 811 O O . GLY A 1 104 ? -28.391 20.562 0.544 1 98 104 GLY A O 1
ATOM 812 N N . VAL A 1 105 ? -26.562 19.422 0.004 1 98.38 105 VAL A N 1
ATOM 813 C CA . VAL A 1 105 ? -27.172 18.109 0.16 1 98.38 105 VAL A CA 1
ATOM 814 C C . VAL A 1 105 ? -26.562 17.391 1.362 1 98.38 105 VAL A C 1
ATOM 816 O O . VAL A 1 105 ? -25.391 17.031 1.354 1 98.38 105 VAL A O 1
ATOM 819 N N . THR A 1 106 ? -27.344 17.188 2.389 1 98.06 106 THR A N 1
ATOM 820 C CA . THR A 1 106 ? -26.891 16.484 3.584 1 98.06 106 THR A CA 1
ATOM 821 C C . THR A 1 106 ? -27.25 15 3.494 1 98.06 106 THR A C 1
ATOM 823 O O . THR A 1 106 ? -28.406 14.648 3.264 1 98.06 106 THR A O 1
ATOM 826 N N . VAL A 1 107 ? -26.234 14.133 3.623 1 98.44 107 VAL A N 1
ATOM 827 C CA . VAL A 1 107 ? -26.484 12.695 3.713 1 98.44 107 VAL A CA 1
ATOM 828 C C . VAL A 1 107 ? -26.922 12.336 5.129 1 98.44 107 VAL A C 1
ATOM 830 O O . VAL A 1 107 ? -26.188 12.547 6.094 1 98.44 107 VAL A O 1
ATOM 833 N N . GLU A 1 108 ? -28.062 11.773 5.219 1 98.38 108 GLU A N 1
ATOM 834 C CA . GLU A 1 108 ? -28.656 11.469 6.52 1 98.38 108 GLU A CA 1
ATOM 835 C C . GLU A 1 108 ? -28.422 10.016 6.902 1 98.38 108 GLU A C 1
ATOM 837 O O . GLU A 1 108 ? -28.266 9.695 8.086 1 98.38 108 GLU A O 1
ATOM 842 N N . ARG A 1 109 ? -28.516 9.25 5.867 1 98.25 109 ARG A N 1
ATOM 843 C CA . ARG A 1 109 ? -28.359 7.816 6.102 1 98.25 109 ARG A CA 1
ATOM 844 C C . ARG A 1 109 ? -27.875 7.105 4.84 1 98.25 109 ARG A C 1
ATOM 846 O O . ARG A 1 109 ? -28.359 7.395 3.742 1 98.25 109 ARG A O 1
ATOM 853 N N . ALA A 1 110 ? -26.922 6.191 4.996 1 98.44 110 ALA A N 1
ATOM 854 C CA . ALA A 1 110 ? -26.469 5.312 3.918 1 98.44 110 ALA A CA 1
ATOM 855 C C . ALA A 1 110 ? -26.344 3.869 4.402 1 98.44 110 ALA A C 1
ATOM 857 O O . ALA A 1 110 ? -25.859 3.621 5.512 1 98.44 110 ALA A O 1
ATOM 858 N N . ARG A 1 111 ? -26.859 2.922 3.654 1 97.69 111 ARG A N 1
ATOM 859 C CA . ARG A 1 111 ? -26.812 1.517 4.043 1 97.69 111 ARG A CA 1
ATOM 860 C C . ARG A 1 111 ? -26.766 0.609 2.82 1 97.69 111 ARG A C 1
ATOM 862 O O . ARG A 1 111 ? -27.297 0.951 1.766 1 97.69 111 ARG A O 1
ATOM 869 N N . PRO A 1 112 ? -26.125 -0.52 2.979 1 95.88 112 PRO A N 1
ATOM 870 C CA . PRO A 1 112 ? -26.203 -1.486 1.881 1 95.88 112 PRO A CA 1
ATOM 871 C C . PRO A 1 112 ? -27.625 -2.023 1.667 1 95.88 112 PRO A C 1
ATOM 873 O O . PRO A 1 112 ? -28.406 -2.102 2.615 1 95.88 112 PRO A O 1
ATOM 876 N N . HIS A 1 113 ? -27.891 -2.311 0.38 1 94.94 113 HIS A N 1
ATOM 877 C CA . HIS A 1 113 ? -29.125 -3.041 0.134 1 94.94 113 HIS A CA 1
ATOM 878 C C . HIS A 1 113 ? -29.094 -4.41 0.806 1 94.94 113 HIS A C 1
ATOM 880 O O . HIS A 1 113 ? -28.031 -5.012 0.958 1 94.94 113 HIS A O 1
ATOM 886 N N . ALA A 1 114 ? -30.219 -4.918 1.187 1 87.44 114 ALA A N 1
ATOM 887 C CA . ALA A 1 114 ? -30.312 -6.195 1.888 1 87.44 114 ALA A CA 1
ATOM 888 C C . ALA A 1 114 ? -30.234 -7.363 0.911 1 87.44 114 ALA A C 1
ATOM 890 O O . ALA A 1 114 ? -29.719 -8.43 1.255 1 87.44 114 ALA A O 1
ATOM 891 N N . ASP A 1 115 ? -30.641 -7.184 -0.329 1 86.56 115 ASP A N 1
ATOM 892 C CA . ASP A 1 115 ? -30.859 -8.344 -1.193 1 86.56 115 ASP A CA 1
ATOM 893 C C . ASP A 1 115 ? -30.078 -8.211 -2.496 1 86.56 115 ASP A C 1
ATOM 895 O O . ASP A 1 115 ? -30.188 -9.062 -3.383 1 86.56 115 ASP A O 1
ATOM 899 N N . ARG A 1 116 ? -29.391 -7.082 -2.598 1 90.94 116 ARG A N 1
ATOM 900 C CA . ARG A 1 116 ? -28.609 -6.871 -3.803 1 90.94 116 ARG A CA 1
ATOM 901 C C . ARG A 1 116 ? -27.391 -5.988 -3.516 1 90.94 116 ARG A C 1
ATOM 903 O O . ARG A 1 116 ? -27.312 -5.359 -2.457 1 90.94 116 ARG A O 1
ATOM 910 N N . ALA A 1 117 ? -26.562 -5.938 -4.516 1 92 117 ALA A N 1
ATOM 911 C CA . ALA A 1 117 ? -25.375 -5.082 -4.391 1 92 117 ALA A CA 1
ATOM 912 C C . ALA A 1 117 ? -25.766 -3.607 -4.414 1 92 117 ALA A C 1
ATOM 914 O O . ALA A 1 117 ? -26.781 -3.232 -5.016 1 92 117 ALA A O 1
ATOM 915 N N . GLY A 1 118 ? -24.969 -2.889 -3.719 1 95.94 118 GLY A N 1
ATOM 916 C CA . GLY A 1 118 ? -25.141 -1.447 -3.779 1 95.94 118 GLY A CA 1
ATOM 917 C C . GLY A 1 118 ? -25.656 -0.854 -2.486 1 95.94 118 GLY A C 1
ATOM 918 O O . GLY A 1 118 ? -25.734 -1.542 -1.464 1 95.94 118 GLY A O 1
ATOM 919 N N . PHE A 1 119 ? -25.984 0.49 -2.57 1 97.75 119 PHE A N 1
ATOM 920 C CA . PHE A 1 119 ? -26.297 1.248 -1.365 1 97.75 119 PHE A CA 1
ATOM 921 C C . PHE A 1 119 ? -27.5 2.148 -1.59 1 97.75 119 PHE A C 1
ATOM 923 O O . PHE A 1 119 ? -27.703 2.672 -2.688 1 97.75 119 PHE A O 1
ATOM 930 N N . LEU A 1 120 ? -28.25 2.256 -0.579 1 98.19 120 LEU A N 1
ATOM 931 C CA . LEU A 1 120 ? -29.266 3.295 -0.48 1 98.19 120 LEU A CA 1
ATOM 932 C C . LEU A 1 120 ? -28.75 4.488 0.32 1 98.19 120 LEU A C 1
ATOM 934 O O . LEU A 1 120 ? -28.297 4.328 1.458 1 98.19 120 LEU A O 1
ATOM 938 N N . VAL A 1 121 ? -28.766 5.672 -0.275 1 98.62 121 VAL A N 1
ATOM 939 C CA . VAL A 1 121 ? -28.281 6.895 0.36 1 98.62 121 VAL A CA 1
ATOM 940 C C . VAL A 1 121 ? -29.422 7.887 0.511 1 98.62 121 VAL A C 1
ATOM 942 O O . VAL A 1 121 ? -29.906 8.453 -0.478 1 98.62 121 VAL A O 1
ATOM 945 N N . GLU A 1 122 ? -29.859 8.07 1.693 1 98.62 122 GLU A N 1
ATOM 946 C CA . GLU A 1 122 ? -30.922 9.023 1.998 1 98.62 122 GLU A CA 1
ATOM 947 C C . GLU A 1 122 ? -30.344 10.398 2.338 1 98.62 122 GLU A C 1
ATOM 949 O O . GLU A 1 122 ? -29.438 10.508 3.168 1 98.62 122 GLU A O 1
ATOM 954 N N . THR A 1 123 ? -30.859 11.391 1.604 1 98.31 123 THR A N 1
ATOM 955 C CA . THR A 1 123 ? -30.328 12.734 1.805 1 98.31 123 THR A CA 1
ATOM 956 C C . THR A 1 123 ? -31.469 13.734 2.043 1 98.31 123 THR A C 1
ATOM 958 O O . THR A 1 123 ? -32.656 13.367 1.993 1 98.31 123 THR A O 1
ATOM 961 N N . SER A 1 124 ? -31.109 14.984 2.287 1 97.81 124 SER A N 1
ATOM 962 C CA . SER A 1 124 ? -32.031 16.094 2.473 1 97.81 124 SER A CA 1
ATOM 963 C C . SER A 1 124 ? -32.75 16.438 1.165 1 97.81 124 SER A C 1
ATOM 965 O O . SER A 1 124 ? -33.75 17.172 1.165 1 97.81 124 SER A O 1
ATOM 967 N N . GLN A 1 125 ? -32.25 15.898 0.038 1 96.5 125 GLN A N 1
ATOM 968 C CA . GLN A 1 125 ? -32.812 16.25 -1.251 1 96.5 125 GLN A CA 1
ATOM 969 C C . GLN A 1 125 ? -33.219 15.008 -2.049 1 96.5 125 GLN A C 1
ATOM 971 O O . GLN A 1 125 ? -33.125 15.008 -3.279 1 96.5 125 GLN A O 1
ATOM 976 N N . GLY A 1 126 ? -33.531 13.977 -1.311 1 96.56 126 GLY A N 1
ATOM 977 C CA . GLY A 1 126 ? -33.969 12.766 -1.984 1 96.56 126 GLY A CA 1
ATOM 978 C C . GLY A 1 126 ? -33.062 11.578 -1.746 1 96.56 126 GLY A C 1
ATOM 979 O O . GLY A 1 126 ? -32.125 11.664 -0.941 1 96.56 126 GLY A O 1
ATOM 980 N N . THR A 1 127 ? -33.438 10.531 -2.381 1 97.88 127 THR A N 1
ATOM 981 C CA . THR A 1 127 ? -32.719 9.273 -2.184 1 97.88 127 THR A CA 1
ATOM 982 C C . THR A 1 127 ? -31.922 8.906 -3.424 1 97.88 127 THR A C 1
ATOM 984 O O . THR A 1 127 ? -32.375 9.125 -4.551 1 97.88 127 THR A O 1
ATOM 987 N N . PHE A 1 128 ? -30.703 8.359 -3.156 1 98.25 128 PHE A N 1
ATOM 988 C CA . PHE A 1 128 ? -29.812 7.902 -4.219 1 98.25 128 PHE A CA 1
ATOM 989 C C . PHE A 1 128 ? -29.578 6.398 -4.117 1 98.25 128 PHE A C 1
ATOM 991 O O . PHE A 1 128 ? -29.516 5.848 -3.016 1 98.25 128 PHE A O 1
ATOM 998 N N . ASP A 1 129 ? -29.562 5.777 -5.25 1 97.81 129 ASP A N 1
ATOM 999 C CA . ASP A 1 129 ? -29.156 4.383 -5.406 1 97.81 129 ASP A CA 1
ATOM 1000 C C . ASP A 1 129 ? -27.812 4.273 -6.105 1 97.81 129 ASP A C 1
ATOM 1002 O O . ASP A 1 129 ? -27.609 4.836 -7.188 1 97.81 129 ASP A O 1
ATOM 1006 N N . ALA A 1 130 ? -26.875 3.623 -5.434 1 97.75 130 ALA A N 1
ATOM 1007 C CA . ALA A 1 130 ? -25.531 3.584 -6.008 1 97.75 130 ALA A CA 1
ATOM 1008 C C . ALA A 1 130 ? -24.906 2.205 -5.836 1 97.75 130 ALA A C 1
ATOM 1010 O O . ALA A 1 130 ? -25.141 1.526 -4.832 1 97.75 130 ALA A O 1
ATOM 1011 N N . ARG A 1 131 ? -24.109 1.805 -6.824 1 96.69 131 ARG A N 1
ATOM 1012 C CA . ARG A 1 131 ? -23.328 0.57 -6.707 1 96.69 131 ARG A CA 1
ATOM 1013 C C . ARG A 1 131 ? -22.188 0.732 -5.719 1 96.69 131 ARG A C 1
ATOM 1015 O O . ARG A 1 131 ? -21.891 -0.178 -4.938 1 96.69 131 ARG A O 1
ATOM 1022 N N . ASN A 1 132 ? -21.516 1.844 -5.766 1 98.31 132 ASN A N 1
ATOM 1023 C CA . ASN A 1 132 ? -20.375 2.143 -4.898 1 98.31 132 ASN A CA 1
ATOM 1024 C C . ASN A 1 132 ? -20.641 3.375 -4.039 1 98.31 132 ASN A C 1
ATOM 1026 O O . ASN A 1 132 ? -21.312 4.316 -4.477 1 98.31 132 ASN A O 1
ATOM 1030 N N . LEU A 1 133 ? -20.188 3.352 -2.861 1 98.75 133 LEU A N 1
ATOM 1031 C CA . LEU A 1 133 ? -20.219 4.473 -1.93 1 98.75 133 LEU A CA 1
ATOM 1032 C C . LEU A 1 133 ? -18.812 4.832 -1.453 1 98.75 133 LEU A C 1
ATOM 1034 O O . LEU A 1 133 ? -18.078 3.967 -0.977 1 98.75 133 LEU A O 1
ATOM 1038 N N . ILE A 1 134 ? -18.406 6.066 -1.659 1 98.88 134 ILE A N 1
ATOM 1039 C CA . ILE A 1 134 ? -17.109 6.531 -1.191 1 98.88 134 ILE A CA 1
ATOM 1040 C C . ILE A 1 134 ? -17.297 7.57 -0.089 1 98.88 134 ILE A C 1
ATOM 1042 O O . ILE A 1 134 ? -17.859 8.633 -0.323 1 98.88 134 ILE A O 1
ATOM 1046 N N . CYS A 1 135 ? -16.859 7.246 1.062 1 98.75 135 CYS A N 1
ATOM 1047 C CA . CYS A 1 135 ? -16.828 8.188 2.172 1 98.75 135 CYS A CA 1
ATOM 1048 C C . CYS A 1 135 ? -15.602 9.086 2.1 1 98.75 135 CYS A C 1
ATOM 1050 O O . CYS A 1 135 ? -14.5 8.672 2.469 1 98.75 135 CYS A O 1
ATOM 1052 N N . ALA A 1 136 ? -15.781 10.289 1.692 1 98.56 136 ALA A N 1
ATOM 1053 C CA . ALA A 1 136 ? -14.719 11.281 1.553 1 98.56 136 ALA A CA 1
ATOM 1054 C C . ALA A 1 136 ? -14.938 12.461 2.494 1 98.56 136 ALA A C 1
ATOM 1056 O O . ALA A 1 136 ? -14.773 13.617 2.1 1 98.56 136 ALA A O 1
ATOM 1057 N N . THR A 1 137 ? -15.266 12.195 3.725 1 96.56 137 THR A N 1
ATOM 1058 C CA . THR A 1 137 ? -15.68 13.219 4.676 1 96.56 137 THR A CA 1
ATOM 1059 C C . THR A 1 137 ? -14.484 13.727 5.473 1 96.56 137 THR A C 1
ATOM 1061 O O . THR A 1 137 ? -14.625 14.594 6.336 1 96.56 137 THR A O 1
ATOM 1064 N N . GLY A 1 138 ? -13.312 13.203 5.176 1 90.69 138 GLY A N 1
ATOM 1065 C CA . GLY A 1 138 ? -12.109 13.672 5.84 1 90.69 138 GLY A CA 1
ATOM 1066 C C . GLY A 1 138 ? -12.031 13.273 7.301 1 90.69 138 GLY A C 1
ATOM 1067 O O . GLY A 1 138 ? -12.992 12.719 7.848 1 90.69 138 GLY A O 1
ATOM 1068 N N . PRO A 1 139 ? -10.922 13.602 7.91 1 88.88 139 PRO A N 1
ATOM 1069 C CA . PRO A 1 139 ? -10.711 13.156 9.289 1 88.88 139 PRO A CA 1
ATOM 1070 C C . PRO A 1 139 ? -11.211 14.164 10.32 1 88.88 139 PRO A C 1
ATOM 1072 O O . PRO A 1 139 ? -11.328 13.836 11.508 1 88.88 139 PRO A O 1
ATOM 1075 N N . PHE A 1 140 ? -11.477 15.344 10.039 1 90.62 140 PHE A N 1
ATOM 1076 C CA . PHE A 1 140 ? -11.805 16.422 10.969 1 90.62 140 PHE A CA 1
ATOM 1077 C C . PHE A 1 140 ? -13.312 16.625 11.047 1 90.62 140 PHE A C 1
ATOM 1079 O O . PHE A 1 140 ? -13.812 17.703 10.75 1 90.62 140 PHE A O 1
ATOM 1086 N N . GLN A 1 141 ? -13.938 15.617 11.586 1 92.25 141 GLN A N 1
ATOM 1087 C CA . GLN A 1 141 ? -15.391 15.602 11.438 1 92.25 141 GLN A CA 1
ATOM 1088 C C . GLN A 1 141 ? -16.078 16.203 12.664 1 92.25 141 GLN A C 1
ATOM 1090 O O . GLN A 1 141 ? -16.844 17.156 12.539 1 92.25 141 GLN A O 1
ATOM 1095 N N . LYS A 1 142 ? -15.688 15.711 13.836 1 94.25 142 LYS A N 1
ATOM 1096 C CA . LYS A 1 142 ? -16.25 16.219 15.086 1 94.25 142 LYS A CA 1
ATOM 1097 C C . LYS A 1 142 ? -15.156 16.703 16.031 1 94.25 142 LYS A C 1
ATOM 1099 O O . LYS A 1 142 ? -14.203 15.977 16.312 1 94.25 142 LYS A O 1
ATOM 1104 N N . PRO A 1 143 ? -15.352 17.953 16.547 1 95.69 143 PRO A N 1
ATOM 1105 C CA . PRO A 1 143 ? -14.359 18.422 17.516 1 95.69 143 PRO A CA 1
ATOM 1106 C C . PRO A 1 143 ? -14.258 17.5 18.734 1 95.69 143 PRO A C 1
ATOM 1108 O O . PRO A 1 143 ? -15.273 17.016 19.234 1 95.69 143 PRO A O 1
ATOM 1111 N N . ALA A 1 144 ? -13.031 17.312 19.156 1 95.19 144 ALA A N 1
ATOM 1112 C CA . ALA A 1 144 ? -12.789 16.531 20.375 1 95.19 144 ALA A CA 1
ATOM 1113 C C . ALA A 1 144 ? -12.398 17.438 21.531 1 95.19 144 ALA A C 1
ATOM 1115 O O . ALA A 1 144 ? -11.398 18.156 21.469 1 95.19 144 ALA A O 1
ATOM 1116 N N . ILE A 1 145 ? -13.188 17.453 22.547 1 96.12 145 ILE A N 1
ATOM 1117 C CA . ILE A 1 145 ? -12.883 18.203 23.766 1 96.12 145 ILE A CA 1
ATOM 1118 C C . ILE A 1 145 ? -12.781 17.25 24.953 1 96.12 145 ILE A C 1
ATOM 1120 O O . ILE A 1 145 ? -13.789 16.688 25.391 1 96.12 145 ILE A O 1
ATOM 1124 N N . PRO A 1 146 ? -11.609 17.047 25.453 1 95.5 146 PRO A N 1
ATOM 1125 C CA . PRO A 1 146 ? -11.492 16.188 26.641 1 95.5 146 PRO A CA 1
ATOM 1126 C C . PRO A 1 146 ? -12.266 16.719 27.828 1 95.5 146 PRO A C 1
ATOM 1128 O O . PRO A 1 146 ? -12.336 17.938 28.047 1 95.5 146 PRO A O 1
ATOM 1131 N N . PRO A 1 147 ? -12.812 15.828 28.578 1 94.69 147 PRO A N 1
ATOM 1132 C CA . PRO A 1 147 ? -13.633 16.25 29.719 1 94.69 147 PRO A CA 1
ATOM 1133 C C . PRO A 1 147 ? -12.789 16.609 30.938 1 94.69 147 PRO A C 1
ATOM 1135 O O . PRO A 1 147 ? -12.984 16.031 32.031 1 94.69 147 PRO A O 1
ATOM 1138 N N . ILE A 1 148 ? -11.984 17.531 30.766 1 96.25 148 ILE A N 1
ATOM 1139 C CA . ILE A 1 148 ? -11.078 17.938 31.828 1 96.25 148 ILE A CA 1
ATOM 1140 C C . ILE A 1 148 ? -11.711 19.094 32.625 1 96.25 148 ILE A C 1
ATOM 1142 O O . ILE A 1 148 ? -11.867 19 33.844 1 96.25 148 ILE A O 1
ATOM 1146 N N . ILE A 1 149 ? -12.125 20.141 31.922 1 96.06 149 ILE A N 1
ATOM 1147 C CA . ILE A 1 149 ? -12.82 21.266 32.531 1 96.06 149 ILE A CA 1
ATOM 1148 C C . ILE A 1 149 ? -14.32 21.156 32.25 1 96.06 149 ILE A C 1
ATOM 1150 O O . ILE A 1 149 ? -14.75 21.094 31.094 1 96.06 149 ILE A O 1
ATOM 1154 N N . PRO A 1 150 ? -15.047 21.109 33.281 1 94.5 150 PRO A N 1
ATOM 1155 C CA . PRO A 1 150 ? -16.484 20.922 33.094 1 94.5 150 PRO A CA 1
ATOM 1156 C C . PRO A 1 150 ? -17.141 22.062 32.312 1 94.5 150 PRO A C 1
ATOM 1158 O O . PRO A 1 150 ? -16.75 23.219 32.469 1 94.5 150 PRO A O 1
ATOM 1161 N N . GLU A 1 151 ? -18.156 21.766 31.609 1 89.5 151 GLU A N 1
ATOM 1162 C CA . GLU A 1 151 ? -18.922 22.75 30.844 1 89.5 151 GLU A CA 1
ATOM 1163 C C . GLU A 1 151 ? -19.625 23.734 31.781 1 89.5 151 GLU A C 1
ATOM 1165 O O . GLU A 1 151 ? -19.953 24.859 31.375 1 89.5 151 GLU A O 1
ATOM 1170 N N . THR A 1 152 ? -19.812 23.312 33 1 85.94 152 THR A N 1
ATOM 1171 C CA . THR A 1 152 ? -20.562 24.094 33.969 1 85.94 152 THR A CA 1
ATOM 1172 C C . THR A 1 152 ? -19.688 25.188 34.562 1 85.94 152 THR A C 1
ATOM 1174 O O . THR A 1 152 ? -20.172 26.047 35.312 1 85.94 152 THR A O 1
ATOM 1177 N N . SER A 1 153 ? -18.469 25.094 34.188 1 87.19 153 SER A N 1
ATOM 1178 C CA . SER A 1 153 ? -17.594 26.156 34.688 1 87.19 153 SER A CA 1
ATOM 1179 C C . SER A 1 153 ? -17.984 27.516 34.125 1 87.19 153 SER A C 1
ATOM 1181 O O . SER A 1 153 ? -18.734 27.594 33.156 1 87.19 153 SER A O 1
ATOM 1183 N N . ASP A 1 154 ? -17.547 28.656 34.75 1 89.69 154 ASP A N 1
ATOM 1184 C CA . ASP A 1 154 ? -17.859 30.016 34.312 1 89.69 154 ASP A CA 1
ATOM 1185 C C . ASP A 1 154 ? -16.938 30.453 33.188 1 89.69 154 ASP A C 1
ATOM 1187 O O . ASP A 1 154 ? -17.016 31.594 32.719 1 89.69 154 ASP A O 1
ATOM 1191 N N . LEU A 1 155 ? -16.188 29.531 32.719 1 94.06 155 LEU A N 1
ATOM 1192 C CA . LEU A 1 155 ? -15.219 29.844 31.656 1 94.06 155 LEU A CA 1
ATOM 1193 C C . LEU A 1 155 ? -15.867 29.781 30.281 1 94.06 155 LEU A C 1
ATOM 1195 O O . LEU A 1 155 ? -16.781 28.984 30.047 1 94.06 155 LEU A O 1
ATOM 1199 N N . THR A 1 156 ? -15.453 30.703 29.422 1 96.5 156 THR A N 1
ATOM 1200 C CA . THR A 1 156 ? -15.727 30.531 28 1 96.5 156 THR A CA 1
ATOM 1201 C C . THR A 1 156 ? -14.859 29.438 27.406 1 96.5 156 THR A C 1
ATOM 1203 O O . THR A 1 156 ? -13.633 29.562 27.359 1 96.5 156 THR A O 1
ATOM 1206 N N . GLN A 1 157 ? -15.422 28.375 27.016 1 97.19 157 GLN A N 1
ATOM 1207 C CA . GLN A 1 157 ? -14.703 27.266 26.391 1 97.19 157 GLN A CA 1
ATOM 1208 C C . GLN A 1 157 ? -15.109 27.078 24.938 1 97.19 157 GLN A C 1
ATOM 1210 O O . GLN A 1 157 ? -16.297 27.141 24.609 1 97.19 157 GLN A O 1
ATOM 1215 N N . MET A 1 158 ? -14.102 26.953 24.078 1 97.19 158 MET A N 1
ATOM 1216 C CA . MET A 1 158 ? -14.406 26.703 22.672 1 97.19 158 MET A CA 1
ATOM 1217 C C . MET A 1 158 ? -13.328 25.844 22.031 1 97.19 158 MET A C 1
ATOM 1219 O O . MET A 1 158 ? -12.172 25.859 22.453 1 97.19 158 MET A O 1
ATOM 1223 N N . HIS A 1 159 ? -13.695 25 21.078 1 97.69 159 HIS A N 1
ATOM 1224 C CA . HIS A 1 159 ? -12.742 24.297 20.219 1 97.69 159 HIS A CA 1
ATOM 1225 C C . HIS A 1 159 ? -12.133 25.25 19.188 1 97.69 159 HIS A C 1
ATOM 1227 O O . HIS A 1 159 ? -12.742 26.266 18.844 1 97.69 159 HIS A O 1
ATOM 1233 N N . SER A 1 160 ? -10.961 24.891 18.703 1 97.19 160 SER A N 1
ATOM 1234 C CA . SER A 1 160 ? -10.273 25.719 17.703 1 97.19 160 SER A CA 1
ATOM 1235 C C . SER A 1 160 ? -11.164 25.984 16.5 1 97.19 160 SER A C 1
ATOM 1237 O O . SER A 1 160 ? -11.023 27.016 15.844 1 97.19 160 SER A O 1
ATOM 1239 N N . THR A 1 161 ? -12.141 25.172 16.219 1 96.12 161 THR A N 1
ATOM 1240 C CA . THR A 1 161 ? -13.031 25.344 15.07 1 96.12 161 THR A CA 1
ATOM 1241 C C . THR A 1 161 ? -13.961 26.516 15.281 1 96.12 161 THR A C 1
ATOM 1243 O O . THR A 1 161 ? -14.508 27.062 14.32 1 96.12 161 THR A O 1
ATOM 1246 N N . ALA A 1 162 ? -14.172 26.922 16.5 1 96.44 162 ALA A N 1
ATOM 1247 C CA . ALA A 1 16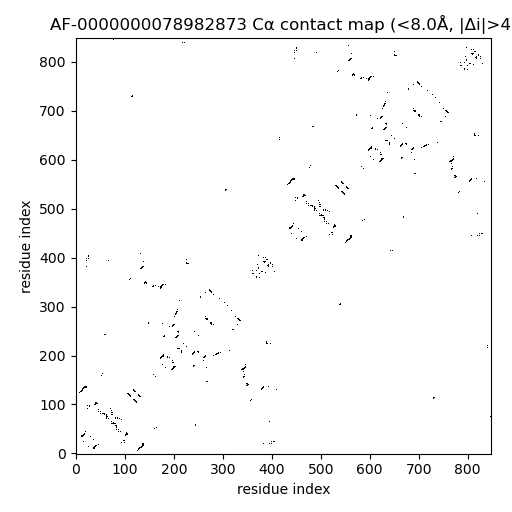2 ? -15.086 28.016 16.828 1 96.44 162 ALA A CA 1
ATOM 1248 C C . ALA A 1 162 ? -14.336 29.312 17.031 1 96.44 162 ALA A C 1
ATOM 1250 O O . ALA A 1 162 ? -14.938 30.391 17.078 1 96.44 162 ALA A O 1
ATOM 1251 N N . TYR A 1 163 ? -13.031 29.234 17.172 1 97.81 163 TYR A N 1
ATOM 1252 C CA . TYR A 1 163 ? -12.195 30.422 17.312 1 97.81 163 TYR A CA 1
ATOM 1253 C C . TYR A 1 163 ? -12.102 31.188 16 1 97.81 163 TYR A C 1
ATOM 1255 O O . TYR A 1 163 ? -11.961 30.578 14.938 1 97.81 163 TYR A O 1
ATOM 1263 N N . ARG A 1 164 ? -12.117 32.531 16.047 1 97.31 164 ARG A N 1
ATOM 1264 C CA . ARG A 1 164 ? -12.062 33.344 14.828 1 97.31 164 ARG A CA 1
ATOM 1265 C C . ARG A 1 164 ? -10.859 34.281 14.844 1 97.31 164 ARG A C 1
ATOM 1267 O O . ARG A 1 164 ? -10.023 34.219 13.938 1 97.31 164 ARG A O 1
ATOM 1274 N N . ASN A 1 165 ? -10.766 35.031 15.844 1 97.81 165 ASN A N 1
ATOM 1275 C CA . ASN A 1 165 ? -9.68 36 16.031 1 97.81 165 ASN A CA 1
ATOM 1276 C C . ASN A 1 165 ? -9.633 36.531 17.453 1 97.81 165 ASN A C 1
ATOM 1278 O O . ASN A 1 165 ? -10.57 36.312 18.234 1 97.81 165 ASN A O 1
ATOM 1282 N N . PRO A 1 166 ? -8.539 37.188 17.828 1 97.81 166 PRO A N 1
ATOM 1283 C CA . PRO A 1 166 ? -8.391 37.656 19.219 1 97.81 166 PRO A CA 1
ATOM 1284 C C . PRO A 1 166 ? -9.492 38.625 19.625 1 97.81 166 PRO A C 1
ATOM 1286 O O . PRO A 1 166 ? -9.93 38.625 20.781 1 97.81 166 PRO A O 1
ATOM 1289 N N . ASP A 1 167 ? -9.984 39.375 18.703 1 97.19 167 ASP A N 1
ATOM 1290 C CA . ASP A 1 167 ? -10.953 40.406 19.031 1 97.19 167 ASP A CA 1
ATOM 1291 C C . ASP A 1 167 ? -12.312 39.812 19.375 1 97.19 167 ASP A C 1
ATOM 1293 O O . ASP A 1 167 ? -13.156 40.5 19.969 1 97.19 167 ASP A O 1
ATOM 1297 N N . ALA A 1 168 ? -12.508 38.656 19.016 1 96.56 168 ALA A N 1
ATOM 1298 C CA . ALA A 1 168 ? -13.797 38 19.234 1 96.56 168 ALA A CA 1
ATOM 1299 C C . ALA A 1 168 ? -13.852 37.375 20.625 1 96.56 168 ALA A C 1
ATOM 1301 O O . ALA A 1 168 ? -14.898 36.875 21.047 1 96.56 168 ALA A O 1
ATOM 1302 N N . LEU A 1 169 ? -12.805 37.406 21.391 1 97.62 169 LEU A N 1
ATOM 1303 C CA . LEU A 1 169 ? -12.758 36.781 22.703 1 97.62 169 LEU A CA 1
ATOM 1304 C C . LEU A 1 169 ? -13.031 37.781 23.812 1 97.62 169 LEU A C 1
ATOM 1306 O O . LEU A 1 169 ? -12.656 38.969 23.703 1 97.62 169 LEU A O 1
ATOM 1310 N N . PRO A 1 170 ? -13.617 37.344 24.875 1 96.25 170 PRO A N 1
ATOM 1311 C CA . PRO A 1 170 ? -13.727 38.219 26.031 1 96.25 170 PRO A CA 1
ATOM 1312 C C . PRO A 1 170 ? -12.367 38.656 26.578 1 96.25 170 PRO A C 1
ATOM 1314 O O . PRO A 1 170 ? -11.359 38 26.297 1 96.25 170 PRO A O 1
ATOM 1317 N N . ASP A 1 171 ? -12.445 39.719 27.359 1 96.12 171 ASP A N 1
ATOM 1318 C CA . ASP A 1 171 ? -11.219 40.219 27.984 1 96.12 171 ASP A CA 1
ATOM 1319 C C . ASP A 1 171 ? -10.641 39.156 28.938 1 96.12 171 ASP A C 1
ATOM 1321 O O . ASP A 1 171 ? -11.359 38.281 29.406 1 96.12 171 ASP A O 1
ATOM 1325 N N . GLY A 1 172 ? -9.312 39.312 29.156 1 97.25 172 GLY A N 1
ATOM 1326 C CA . GLY A 1 172 ? -8.648 38.406 30.078 1 97.25 172 GLY A CA 1
ATOM 1327 C C . GLY A 1 172 ? -7.621 37.531 29.391 1 97.25 172 GLY A C 1
ATOM 1328 O O . GLY A 1 172 ? -7.387 37.656 28.188 1 97.25 172 GLY A O 1
ATOM 1329 N N . ALA A 1 173 ? -7.016 36.688 30.219 1 98.44 173 ALA A N 1
ATOM 1330 C CA . ALA A 1 173 ? -6.012 35.75 29.719 1 98.44 173 ALA A CA 1
ATOM 1331 C C . ALA A 1 173 ? -6.664 34.531 29.047 1 98.44 173 ALA A C 1
ATOM 1333 O O . ALA A 1 173 ? -7.859 34.281 29.234 1 98.44 173 ALA A O 1
ATOM 1334 N N . VAL A 1 174 ? -5.926 33.906 28.219 1 98.81 174 VAL A N 1
ATOM 1335 C CA . VAL A 1 174 ? -6.453 32.781 27.469 1 98.81 174 VAL A CA 1
ATOM 1336 C C . VAL A 1 174 ? -5.586 31.547 27.703 1 98.81 174 VAL A C 1
ATOM 1338 O O . VAL A 1 174 ? -4.359 31.641 27.703 1 98.81 174 VAL A O 1
ATOM 1341 N N . LEU A 1 175 ? -6.211 30.406 27.953 1 98.75 175 LEU A N 1
ATOM 1342 C CA . LEU A 1 175 ? -5.57 29.109 28.016 1 98.75 175 LEU A CA 1
ATOM 1343 C C . LEU A 1 175 ? -5.805 28.328 26.719 1 98.75 175 LEU A C 1
ATOM 1345 O O . LEU A 1 175 ? -6.949 28.078 26.328 1 98.75 175 LEU A O 1
ATOM 1349 N N . VAL A 1 176 ? -4.766 28.047 26 1 98.81 176 VAL A N 1
ATOM 1350 C CA . VAL A 1 176 ? -4.82 27.203 24.797 1 98.81 176 VAL A CA 1
ATOM 1351 C C . VAL A 1 176 ? -4.316 25.797 25.125 1 98.81 176 VAL A C 1
ATOM 1353 O O . VAL A 1 176 ? -3.232 25.641 25.703 1 98.81 176 VAL A O 1
ATOM 1356 N N . ILE A 1 177 ? -5.074 24.75 24.812 1 98.5 177 ILE A N 1
ATOM 1357 C CA . ILE A 1 177 ? -4.711 23.375 25.125 1 98.5 177 ILE A CA 1
ATOM 1358 C C . ILE A 1 177 ? -4.555 22.578 23.828 1 98.5 177 ILE A C 1
ATOM 1360 O O . ILE A 1 177 ? -5.508 22.453 23.062 1 98.5 177 ILE A O 1
ATOM 1364 N N . GLY A 1 178 ? -3.395 21.969 23.656 1 97.62 178 GLY A N 1
ATOM 1365 C CA . GLY A 1 178 ? -3.045 21.219 22.469 1 97.62 178 GLY A CA 1
ATOM 1366 C C . GLY A 1 178 ? -1.867 21.797 21.703 1 97.62 178 GLY A C 1
ATOM 1367 O O . GLY A 1 178 ? -1.976 22.875 21.109 1 97.62 178 GLY A O 1
ATOM 1368 N N . GLY A 1 179 ? -0.826 21.094 21.656 1 95.88 179 GLY A N 1
ATOM 1369 C CA . GLY A 1 179 ? 0.436 21.594 21.125 1 95.88 179 GLY A CA 1
ATOM 1370 C C . GLY A 1 179 ? 0.65 21.281 19.672 1 95.88 179 GLY A C 1
ATOM 1371 O O . GLY A 1 179 ? 1.789 21.219 19.203 1 95.88 179 GLY A O 1
ATOM 1372 N N . GLY A 1 180 ? -0.412 20.984 18.875 1 95.94 180 GLY A N 1
ATOM 1373 C CA . GLY A 1 180 ? -0.305 20.797 17.438 1 95.94 180 GLY A CA 1
ATOM 1374 C C . GLY A 1 180 ? -0.259 22.094 16.672 1 95.94 180 GLY A C 1
ATOM 1375 O O . GLY A 1 180 ? 0.022 23.156 17.234 1 95.94 180 GLY A O 1
ATOM 1376 N N . SER A 1 181 ? -0.483 22 15.406 1 95.31 181 SER A N 1
ATOM 1377 C CA . SER A 1 181 ? -0.362 23.141 14.516 1 95.31 181 SER A CA 1
ATOM 1378 C C . SER A 1 181 ? -1.403 24.219 14.844 1 95.31 181 SER A C 1
ATOM 1380 O O . SER A 1 181 ? -1.085 25.406 14.898 1 95.31 181 SER A O 1
ATOM 1382 N N . SER A 1 182 ? -2.617 23.797 15.102 1 96.06 182 SER A N 1
ATOM 1383 C CA . SER A 1 182 ? -3.674 24.75 15.422 1 96.06 182 SER A CA 1
ATOM 1384 C C . SER A 1 182 ? -3.363 25.516 16.703 1 96.06 182 SER A C 1
ATOM 1386 O O . SER A 1 182 ? -3.4 26.734 16.719 1 96.06 182 SER A O 1
ATOM 1388 N N . GLY A 1 183 ? -3.029 24.75 17.734 1 97.44 183 GLY A N 1
ATOM 1389 C CA . GLY A 1 183 ? -2.721 25.391 19 1 97.44 183 GLY A CA 1
ATOM 1390 C C . GLY A 1 183 ? -1.541 26.344 18.922 1 97.44 183 GLY A C 1
ATOM 1391 O O . GLY A 1 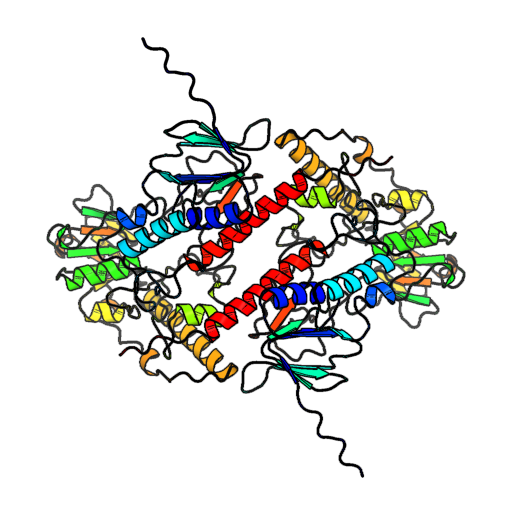183 ? -1.579 27.438 19.484 1 97.44 183 GLY A O 1
ATOM 1392 N N . SER A 1 184 ? -0.545 25.938 18.234 1 96.56 184 SER A N 1
ATOM 1393 C CA . SER A 1 184 ? 0.66 26.734 18.094 1 96.56 184 SER A CA 1
ATOM 1394 C C . SER A 1 184 ? 0.358 28.062 17.406 1 96.56 184 SER A C 1
ATOM 1396 O O . SER A 1 184 ? 0.808 29.125 17.844 1 96.56 184 SER A O 1
ATOM 1398 N N . GLN A 1 185 ? -0.39 28.031 16.375 1 95.94 185 GLN A N 1
ATOM 1399 C CA . GLN A 1 185 ? -0.701 29.234 15.609 1 95.94 185 GLN A CA 1
ATOM 1400 C C . GLN A 1 185 ? -1.633 30.156 16.391 1 95.94 185 GLN A C 1
ATOM 1402 O O . GLN A 1 185 ? -1.423 31.375 16.438 1 95.94 185 GLN A O 1
ATOM 1407 N N . ILE A 1 186 ? -2.602 29.578 17.031 1 97.88 186 ILE A N 1
ATOM 1408 C CA . ILE A 1 186 ? -3.582 30.359 17.781 1 97.88 186 ILE A CA 1
ATOM 1409 C C . ILE A 1 186 ? -2.912 31 18.984 1 97.88 186 ILE A C 1
ATOM 1411 O O . ILE A 1 186 ? -3.109 32.188 19.25 1 97.88 186 ILE A O 1
ATOM 1415 N N . ALA A 1 187 ? -2.078 30.25 19.719 1 98.19 187 ALA A N 1
ATOM 1416 C CA . ALA A 1 187 ? -1.365 30.797 20.875 1 98.19 187 ALA A CA 1
ATOM 1417 C C . ALA A 1 187 ? -0.488 31.969 20.469 1 98.19 187 ALA A C 1
ATOM 1419 O O . ALA A 1 187 ? -0.5 33.031 21.125 1 98.19 187 ALA A O 1
ATOM 1420 N N . ALA A 1 188 ? 0.188 31.828 19.391 1 97.06 188 ALA A N 1
ATOM 1421 C CA . ALA A 1 188 ? 1.073 32.875 18.922 1 97.06 188 ALA A CA 1
ATOM 1422 C C . ALA A 1 188 ? 0.28 34.125 18.516 1 97.06 188 ALA A C 1
ATOM 1424 O O . ALA A 1 188 ? 0.659 35.25 18.859 1 97.06 188 ALA A O 1
ATOM 1425 N N . GLU A 1 189 ? -0.801 33.906 17.812 1 97.06 189 GLU A N 1
ATOM 1426 C CA . GLU A 1 189 ? -1.637 35.031 17.359 1 97.06 189 GLU A CA 1
ATOM 1427 C C . GLU A 1 189 ? -2.209 35.812 18.547 1 97.06 189 GLU A C 1
ATOM 1429 O O . GLU A 1 189 ? -2.221 37.031 18.547 1 97.06 189 GLU A O 1
ATOM 1434 N N . LEU A 1 190 ? -2.672 35.094 19.516 1 98.31 190 LEU A N 1
ATOM 1435 C CA . LEU A 1 190 ? -3.242 35.719 20.719 1 98.31 190 LEU A CA 1
ATOM 1436 C C . LEU A 1 190 ? -2.191 36.531 21.453 1 98.31 190 LEU A C 1
ATOM 1438 O O . LEU A 1 190 ? -2.461 37.656 21.844 1 98.31 190 LEU A O 1
ATOM 1442 N N . HIS A 1 191 ? -1.063 35.969 21.578 1 98.06 191 HIS A N 1
ATOM 1443 C CA . HIS A 1 191 ? 0.025 36.719 22.219 1 98.06 191 HIS A CA 1
ATOM 1444 C C . HIS A 1 191 ? 0.382 37.969 21.438 1 98.06 191 HIS A C 1
ATOM 1446 O O . HIS A 1 191 ? 0.556 39.031 22.031 1 98.06 191 HIS A O 1
ATOM 1452 N N . ASP A 1 192 ? 0.526 37.812 20.141 1 96.69 192 ASP A N 1
ATOM 1453 C CA . ASP A 1 192 ? 0.875 38.938 19.281 1 96.69 192 ASP A CA 1
ATOM 1454 C C . ASP A 1 192 ? -0.164 40.062 19.391 1 96.69 192 ASP A C 1
ATOM 1456 O O . ASP A 1 192 ? 0.157 41.219 19.203 1 96.69 192 ASP A O 1
ATOM 1460 N N . ALA A 1 193 ? -1.349 39.688 19.719 1 97.44 193 ALA A N 1
ATOM 1461 C CA . ALA A 1 193 ? -2.436 40.656 19.844 1 97.44 193 ALA A CA 1
ATOM 1462 C C . ALA A 1 193 ? -2.441 41.281 21.234 1 97.44 193 ALA A C 1
ATOM 1464 O O . ALA A 1 193 ? -3.297 42.125 21.547 1 97.44 193 ALA A O 1
ATOM 1465 N N . GLY A 1 194 ? -1.585 40.812 22.094 1 97.31 194 GLY A N 1
ATOM 1466 C CA . GLY A 1 194 ? -1.419 41.438 23.391 1 97.31 194 GLY A CA 1
ATOM 1467 C C . GLY A 1 194 ? -2.09 40.656 24.516 1 97.31 194 GLY A C 1
ATOM 1468 O O . GLY A 1 194 ? -2.129 41.125 25.656 1 97.31 194 GLY A O 1
ATOM 1469 N N . ARG A 1 195 ? -2.57 39.5 24.25 1 97.94 195 ARG A N 1
ATOM 1470 C CA . ARG A 1 195 ? -3.215 38.719 25.281 1 97.94 195 ARG A CA 1
ATOM 1471 C C . ARG A 1 195 ? -2.18 37.969 26.125 1 97.94 195 ARG A C 1
ATOM 1473 O O . ARG A 1 195 ? -1.147 37.531 25.609 1 97.94 195 ARG A O 1
ATOM 1480 N N . LYS A 1 196 ? -2.477 37.906 27.438 1 98.44 196 LYS A N 1
ATOM 1481 C CA . LYS A 1 196 ? -1.737 36.938 28.234 1 98.44 196 LYS A CA 1
ATOM 1482 C C . LYS A 1 196 ? -2.156 35.5 27.906 1 98.44 196 LYS A C 1
ATOM 1484 O O . LYS A 1 196 ? -3.34 35.156 27.984 1 98.44 196 LYS A O 1
ATOM 1489 N N . VAL A 1 197 ? -1.178 34.625 27.516 1 98.81 197 VAL A N 1
ATOM 1490 C CA . VAL A 1 197 ? -1.516 33.312 27 1 98.81 197 VAL A CA 1
ATOM 1491 C C . VAL A 1 197 ? -0.824 32.25 27.844 1 98.81 197 VAL A C 1
ATOM 1493 O O . VAL A 1 197 ? 0.364 32.344 28.156 1 98.81 197 VAL A O 1
ATOM 1496 N N . PHE A 1 198 ? -1.53 31.25 28.297 1 98.88 198 PHE A N 1
ATOM 1497 C CA . PHE A 1 198 ? -1.055 29.969 28.812 1 98.88 198 PHE A CA 1
ATOM 1498 C C . PHE A 1 198 ? -1.252 28.859 27.797 1 98.88 198 PHE A C 1
ATOM 1500 O O . PHE A 1 198 ? -2.324 28.734 27.203 1 98.88 198 PHE A O 1
ATOM 1507 N N . PHE A 1 199 ? -0.246 28.094 27.547 1 98.75 199 PHE A N 1
ATOM 1508 C CA . PHE A 1 199 ? -0.257 27.125 26.453 1 98.75 199 PHE A CA 1
ATOM 1509 C C . PHE A 1 199 ? 0.129 25.734 26.953 1 98.75 199 PHE A C 1
ATOM 1511 O O . PHE A 1 199 ? 1.296 25.484 27.25 1 98.75 199 PHE A O 1
ATOM 1518 N N . SER A 1 200 ? -0.858 24.875 27.062 1 98.69 200 SER A N 1
ATOM 1519 C CA . SER A 1 200 ? -0.657 23.5 27.5 1 98.69 200 SER A CA 1
ATOM 1520 C C . SER A 1 200 ? -0.323 22.594 26.344 1 98.69 200 SER A C 1
ATOM 1522 O O . SER A 1 200 ? -1.125 22.422 25.406 1 98.69 200 SER A O 1
ATOM 1524 N N . ILE A 1 201 ? 0.879 21.953 26.406 1 97.75 201 ILE A N 1
ATOM 1525 C CA . ILE A 1 201 ? 1.317 21.188 25.25 1 97.75 201 ILE A CA 1
ATOM 1526 C C . ILE A 1 201 ? 1.626 19.75 25.672 1 97.75 201 ILE A C 1
ATOM 1528 O O . ILE A 1 201 ? 2.07 19.5 26.797 1 97.75 201 ILE A O 1
ATOM 1532 N N . GLY A 1 202 ? 1.283 18.797 24.812 1 96.44 202 GLY A N 1
ATOM 1533 C CA . GLY A 1 202 ? 1.624 17.391 24.953 1 96.44 202 GLY A CA 1
ATOM 1534 C C . GLY A 1 202 ? 2.695 16.938 23.984 1 96.44 202 GLY A C 1
ATOM 1535 O O . GLY A 1 202 ? 3.416 17.75 23.406 1 96.44 202 GLY A O 1
ATOM 1536 N N . PRO A 1 203 ? 2.818 15.555 23.859 1 96.19 203 PRO A N 1
ATOM 1537 C CA . PRO A 1 203 ? 3.771 15.039 22.859 1 96.19 203 PRO A CA 1
ATOM 1538 C C . PRO A 1 203 ? 3.543 15.609 21.469 1 96.19 203 PRO A C 1
ATOM 1540 O O . PRO A 1 203 ? 2.396 15.734 21.031 1 96.19 203 PRO A O 1
ATOM 1543 N N . HIS A 1 204 ? 4.598 16.047 20.828 1 96.31 204 HIS A N 1
ATOM 1544 C CA . HIS A 1 204 ? 4.512 16.656 19.516 1 96.31 204 HIS A CA 1
ATOM 1545 C C . HIS A 1 204 ? 5.809 16.469 18.734 1 96.31 204 HIS A C 1
ATOM 1547 O O . HIS A 1 204 ? 6.887 16.391 19.328 1 96.31 204 HIS A O 1
ATOM 1553 N N . ASP A 1 205 ? 5.648 16.391 17.453 1 95.56 205 ASP A N 1
ATOM 1554 C CA . ASP A 1 205 ? 6.766 16.562 16.516 1 95.56 205 ASP A CA 1
ATOM 1555 C C . ASP A 1 205 ? 6.879 18 16.047 1 95.56 205 ASP A C 1
ATOM 1557 O O . ASP A 1 205 ? 5.867 18.672 15.852 1 95.56 205 ASP A O 1
ATOM 1561 N N . ARG A 1 206 ? 8.055 18.5 15.875 1 95.94 206 ARG A N 1
ATOM 1562 C CA . ARG A 1 206 ? 8.227 19.859 15.398 1 95.94 206 ARG A CA 1
ATOM 1563 C C . ARG A 1 206 ? 9.273 19.938 14.289 1 95.94 206 ARG A C 1
ATOM 1565 O O . ARG A 1 206 ? 10.336 20.531 14.461 1 95.94 206 ARG A O 1
ATOM 1572 N N . PRO A 1 207 ? 8.953 19.375 13.164 1 95.81 207 PRO A N 1
ATOM 1573 C CA . PRO A 1 207 ? 9.914 19.422 12.055 1 95.81 207 PRO A CA 1
ATOM 1574 C C . PRO A 1 207 ? 10.297 20.844 11.664 1 95.81 207 PRO A C 1
ATOM 1576 O O . PRO A 1 207 ? 9.57 21.781 11.961 1 95.81 207 PRO A O 1
ATOM 1579 N N . PRO A 1 208 ? 11.508 20.969 11.023 1 96.56 208 PRO A N 1
ATOM 1580 C CA . PRO A 1 208 ? 11.898 22.297 10.555 1 96.56 208 PRO A CA 1
ATOM 1581 C C . PRO A 1 208 ? 11.008 22.812 9.43 1 96.56 208 PRO A C 1
ATOM 1583 O O . PRO A 1 208 ? 10.555 22.031 8.586 1 96.56 208 PRO A O 1
ATOM 1586 N N . ARG A 1 209 ? 10.758 24.062 9.492 1 95.38 209 ARG A N 1
ATOM 1587 C CA . ARG A 1 209 ? 10.086 24.703 8.367 1 95.38 209 ARG A CA 1
ATOM 1588 C C . ARG A 1 209 ? 10.914 24.562 7.09 1 95.38 209 ARG A C 1
ATOM 1590 O O . ARG A 1 209 ? 10.375 24.25 6.023 1 95.38 209 ARG A O 1
ATOM 1597 N N . ARG A 1 210 ? 12.133 24.859 7.184 1 95.56 210 ARG A N 1
ATOM 1598 C CA . ARG A 1 210 ? 13.156 24.75 6.152 1 95.56 210 ARG A CA 1
ATOM 1599 C C . ARG A 1 210 ? 14.484 24.281 6.742 1 95.56 210 ARG A C 1
ATOM 1601 O O . ARG A 1 210 ? 14.766 24.547 7.914 1 95.56 210 ARG A O 1
ATOM 1608 N N . TYR A 1 211 ? 15.242 23.641 5.965 1 97.38 211 TYR A N 1
ATOM 1609 C CA . TYR A 1 211 ? 16.609 23.234 6.316 1 97.38 211 TYR A CA 1
ATOM 1610 C C . TYR A 1 211 ? 17.484 23.125 5.074 1 97.38 211 TYR A C 1
ATOM 1612 O O . TYR A 1 211 ? 17.078 22.531 4.074 1 97.38 211 TYR A O 1
ATOM 1620 N N . ARG A 1 212 ? 18.609 23.797 5.172 1 97.25 212 ARG A N 1
ATOM 1621 C CA . ARG A 1 212 ? 19.594 23.781 4.086 1 97.25 212 ARG A CA 1
ATOM 1622 C C . ARG A 1 212 ? 18.969 24.234 2.775 1 97.25 212 ARG A C 1
ATOM 1624 O O . ARG A 1 212 ? 19.172 23.625 1.729 1 97.25 212 ARG A O 1
ATOM 1631 N N . GLY A 1 213 ? 18.078 25.203 2.896 1 94.81 213 GLY A N 1
ATOM 1632 C CA . GLY A 1 213 ? 17.531 25.875 1.729 1 94.81 213 GLY A CA 1
ATOM 1633 C C . GLY A 1 213 ? 16.344 25.156 1.13 1 94.81 213 GLY A C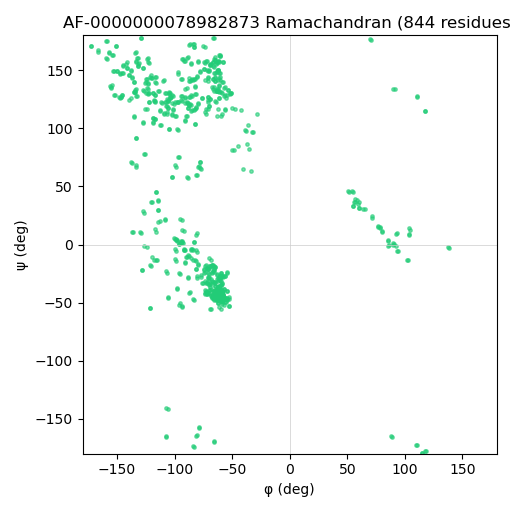 1
ATOM 1634 O O . GLY A 1 213 ? 15.812 25.562 0.094 1 94.81 213 GLY A O 1
ATOM 1635 N N . ARG A 1 214 ? 15.898 24.062 1.729 1 96.81 214 ARG A N 1
ATOM 1636 C CA . ARG A 1 214 ? 14.758 23.312 1.213 1 96.81 214 ARG A CA 1
ATOM 1637 C C . ARG A 1 214 ? 13.641 23.234 2.244 1 96.81 214 ARG A C 1
ATOM 1639 O O . ARG A 1 214 ? 13.898 23.141 3.445 1 96.81 214 ARG A O 1
ATOM 1646 N N . ASP A 1 215 ? 12.43 23.25 1.77 1 96.5 215 ASP A N 1
ATOM 1647 C CA . ASP A 1 215 ? 11.266 23.125 2.639 1 96.5 215 ASP A CA 1
ATOM 1648 C C . ASP A 1 215 ? 11.203 21.75 3.279 1 96.5 215 ASP A C 1
ATOM 1650 O O . ASP A 1 215 ? 11.703 20.766 2.711 1 96.5 215 ASP A O 1
ATOM 1654 N N . ASN A 1 216 ? 10.578 21.688 4.434 1 96.56 216 ASN A N 1
ATOM 1655 C CA . ASN A 1 216 ? 10.367 20.406 5.094 1 96.56 216 ASN A CA 1
ATOM 1656 C C . ASN A 1 216 ? 9.656 19.422 4.176 1 96.56 216 ASN A C 1
ATOM 1658 O O . ASN A 1 216 ? 10 18.234 4.145 1 96.56 216 ASN A O 1
ATOM 1662 N N . VAL A 1 217 ? 8.695 19.844 3.408 1 96.56 217 VAL A N 1
ATOM 1663 C CA . VAL A 1 217 ? 7.914 18.969 2.547 1 96.56 217 VAL A CA 1
ATOM 1664 C C . VAL A 1 217 ? 8.812 18.375 1.467 1 96.56 217 VAL A C 1
ATOM 1666 O O . VAL A 1 217 ? 8.594 17.234 1.02 1 96.56 217 VAL A O 1
ATOM 1669 N N . TRP A 1 218 ? 9.852 19.125 0.993 1 97.25 218 TRP A N 1
ATOM 1670 C CA . TRP A 1 218 ? 10.836 18.609 0.05 1 97.25 218 TRP A CA 1
ATOM 1671 C C . TRP A 1 218 ? 11.664 17.484 0.685 1 97.25 218 TRP A C 1
ATOM 1673 O O . TRP A 1 218 ? 11.859 16.438 0.081 1 97.25 218 TRP A O 1
ATOM 1683 N N . TRP A 1 219 ? 12.086 17.719 1.924 1 97.38 219 TRP A N 1
ATOM 1684 C CA . TRP A 1 219 ? 12.867 16.719 2.648 1 97.38 219 TRP A CA 1
ATOM 1685 C C . TRP A 1 219 ? 12.062 15.445 2.877 1 97.38 219 TRP A C 1
ATOM 1687 O O . TRP A 1 219 ? 12.57 14.336 2.686 1 97.38 219 TRP A O 1
ATOM 1697 N N . LEU A 1 220 ? 10.812 15.633 3.285 1 96.5 220 LEU A N 1
ATOM 1698 C CA . LEU A 1 220 ? 9.961 14.453 3.457 1 96.5 220 LEU A CA 1
ATOM 1699 C C . LEU A 1 220 ? 9.844 13.672 2.152 1 96.5 220 LEU A C 1
ATOM 1701 O O . LEU A 1 220 ? 9.766 12.445 2.164 1 96.5 220 LEU A O 1
ATOM 1705 N N . GLY A 1 221 ? 9.859 14.359 1.055 1 95.69 221 GLY A N 1
ATOM 1706 C CA . GLY A 1 221 ? 9.766 13.75 -0.261 1 95.69 221 GLY A CA 1
ATOM 1707 C C . GLY A 1 221 ? 11 12.945 -0.633 1 95.69 221 GLY A C 1
ATOM 1708 O O . GLY A 1 221 ? 10.914 11.742 -0.856 1 95.69 221 GLY A O 1
ATOM 1709 N N . VAL A 1 222 ? 12.188 13.562 -0.598 1 94.62 222 VAL A N 1
ATOM 1710 C CA . VAL A 1 222 ? 13.398 12.922 -1.085 1 94.62 222 VAL A CA 1
ATOM 1711 C C . VAL A 1 222 ? 13.828 11.82 -0.121 1 94.62 222 VAL A C 1
ATOM 1713 O O . VAL A 1 222 ? 14.492 10.859 -0.52 1 94.62 222 VAL A O 1
ATOM 1716 N N . LEU A 1 223 ? 13.328 11.906 1.14 1 93.75 223 LEU A N 1
ATOM 1717 C CA . LEU A 1 223 ? 13.68 10.906 2.143 1 93.75 223 LEU A CA 1
ATOM 1718 C C . LEU A 1 223 ? 12.664 9.766 2.154 1 93.75 223 LEU A C 1
ATOM 1720 O O . LEU A 1 223 ? 12.797 8.812 2.924 1 93.75 223 LEU A O 1
ATOM 1724 N N . GLY A 1 224 ? 11.586 9.93 1.33 1 91.5 224 GLY A N 1
ATOM 1725 C CA . GLY A 1 224 ? 10.578 8.883 1.229 1 91.5 224 GLY A CA 1
ATOM 1726 C C . GLY A 1 224 ? 9.641 8.836 2.418 1 91.5 224 GLY A C 1
ATOM 1727 O O . GLY A 1 224 ? 8.898 7.871 2.592 1 91.5 224 GLY A O 1
ATOM 1728 N N . ILE A 1 225 ? 9.609 9.852 3.186 1 92.94 225 ILE A N 1
ATOM 1729 C CA . ILE A 1 225 ? 8.867 9.859 4.441 1 92.94 225 ILE A CA 1
ATOM 1730 C C . ILE A 1 225 ? 7.379 10.031 4.16 1 92.94 225 ILE A C 1
ATOM 1732 O O . ILE A 1 225 ? 6.535 9.484 4.879 1 92.94 225 ILE A O 1
ATOM 1736 N N . TRP A 1 226 ? 7.008 10.688 3.049 1 93.19 226 TRP A N 1
ATOM 1737 C CA . TRP A 1 226 ? 5.609 10.828 2.668 1 93.19 226 TRP A CA 1
ATOM 1738 C C . TRP A 1 226 ? 4.961 9.461 2.455 1 93.19 226 TRP A C 1
ATOM 1740 O O . TRP A 1 226 ? 3.76 9.297 2.691 1 93.19 226 TRP A O 1
ATOM 1750 N N . ASN A 1 227 ? 5.742 8.492 2.111 1 89.44 227 ASN A N 1
ATOM 1751 C CA . ASN A 1 227 ? 5.223 7.195 1.686 1 89.44 227 ASN A CA 1
ATOM 1752 C C . ASN A 1 227 ? 5.258 6.176 2.822 1 89.44 227 ASN A C 1
ATOM 1754 O O . ASN A 1 227 ? 4.902 5.012 2.629 1 89.44 227 ASN A O 1
ATOM 1758 N N . MET A 1 228 ? 5.652 6.59 3.98 1 88.44 228 MET A N 1
ATOM 1759 C CA . MET A 1 228 ? 5.641 5.672 5.113 1 88.44 228 MET A CA 1
ATOM 1760 C C . MET A 1 228 ? 4.25 5.09 5.328 1 88.44 228 MET A C 1
ATOM 1762 O O . MET A 1 228 ? 3.254 5.82 5.285 1 88.44 228 MET A O 1
ATOM 1766 N N . ASP A 1 229 ? 4.16 3.771 5.559 1 85.44 229 ASP A N 1
ATOM 1767 C CA . ASP A 1 229 ? 2.863 3.104 5.602 1 85.44 229 ASP A CA 1
ATOM 1768 C C . ASP A 1 229 ? 2.273 3.137 7.008 1 85.44 229 ASP A C 1
ATOM 1770 O O . ASP A 1 229 ? 1.064 2.969 7.184 1 85.44 229 ASP A O 1
ATOM 1774 N N . THR A 1 230 ? 3.166 3.191 8.031 1 82.44 230 THR A N 1
ATOM 1775 C CA . THR A 1 230 ? 2.709 3.211 9.414 1 82.44 230 THR A CA 1
ATOM 1776 C C . THR A 1 230 ? 3.518 4.211 10.234 1 82.44 230 THR A C 1
ATOM 1778 O O . THR A 1 230 ? 4.684 4.469 9.938 1 82.44 230 THR A O 1
ATOM 1781 N N . PRO A 1 231 ? 2.867 4.723 11.18 1 81.38 231 PRO A N 1
ATOM 1782 C CA . PRO A 1 231 ? 3.65 5.555 12.094 1 81.38 231 PRO A CA 1
ATOM 1783 C C . PRO A 1 231 ? 4.719 4.762 12.844 1 81.38 231 PRO A C 1
ATOM 1785 O O . PRO A 1 231 ? 4.598 3.543 12.992 1 81.38 231 PRO A O 1
ATOM 1788 N N . ALA A 1 232 ? 5.672 5.484 13.211 1 76.69 232 ALA A N 1
ATOM 1789 C CA . ALA A 1 232 ? 6.652 4.832 14.078 1 76.69 232 ALA A CA 1
ATOM 1790 C C . ALA A 1 232 ? 6 4.34 15.367 1 76.69 232 ALA A C 1
ATOM 1792 O O . ALA A 1 232 ? 5.082 4.977 15.883 1 76.69 232 ALA A O 1
ATOM 1793 N N . PRO A 1 233 ? 6.406 3.195 15.836 1 76.38 233 PRO A N 1
ATOM 1794 C CA . PRO A 1 233 ? 5.816 2.674 17.078 1 76.38 233 PRO A CA 1
ATOM 1795 C C . PRO A 1 233 ? 5.844 3.691 18.219 1 76.38 233 PRO A C 1
ATOM 1797 O O . PRO A 1 233 ? 6.852 4.371 18.422 1 76.38 233 PRO A O 1
ATOM 1800 N N . GLY A 1 234 ? 4.77 3.924 18.891 1 75.25 234 GLY A N 1
ATOM 1801 C CA . GLY A 1 234 ? 4.707 4.793 20.047 1 75.25 234 GLY A CA 1
ATOM 1802 C C . GLY A 1 234 ? 4.398 6.234 19.703 1 75.25 234 GLY A C 1
ATOM 1803 O O . GLY A 1 234 ? 4.316 7.09 20.578 1 75.25 234 GLY A O 1
ATOM 1804 N N . THR A 1 235 ? 4.207 6.461 18.359 1 79.62 235 THR A N 1
ATOM 1805 C CA . THR A 1 235 ? 3.982 7.848 17.953 1 79.62 235 THR A CA 1
ATOM 1806 C C . THR A 1 235 ? 2.535 8.055 17.531 1 79.62 235 THR A C 1
ATOM 1808 O O . THR A 1 235 ? 2.209 9.07 16.906 1 79.62 235 THR A O 1
ATOM 1811 N N . GLU A 1 236 ? 1.682 7.203 17.969 1 77.19 236 GLU A N 1
ATOM 1812 C CA . GLU A 1 236 ? 0.29 7.219 17.531 1 77.19 236 GLU A CA 1
ATOM 1813 C C . GLU A 1 236 ? -0.445 8.438 18.078 1 77.19 236 GLU A C 1
ATOM 1815 O O . GLU A 1 236 ? -1.42 8.898 17.469 1 77.19 236 GLU A O 1
ATOM 1820 N N . HIS A 1 237 ? 0.127 9.062 19.125 1 77.19 237 HIS A N 1
ATOM 1821 C CA . HIS A 1 237 ? -0.556 10.18 19.75 1 77.19 237 HIS A CA 1
ATOM 1822 C C . HIS A 1 237 ? 0.243 11.477 19.594 1 77.19 237 HIS A C 1
ATOM 1824 O O . HIS A 1 237 ? -0.07 12.484 20.234 1 77.19 237 HIS A O 1
ATOM 1830 N N . VAL A 1 238 ? 1.187 11.359 18.797 1 81.88 238 VAL A N 1
ATOM 1831 C CA . VAL A 1 238 ? 2.064 12.516 18.641 1 81.88 238 VAL A CA 1
ATOM 1832 C C . VAL A 1 238 ? 1.527 13.43 17.531 1 81.88 238 VAL A C 1
ATOM 1834 O O . VAL A 1 238 ? 1.229 12.969 16.438 1 81.88 238 VAL A O 1
ATOM 1837 N N . THR A 1 239 ? 1.294 14.625 17.906 1 89.62 239 THR A N 1
ATOM 1838 C CA . THR A 1 239 ? 0.847 15.617 16.938 1 89.62 239 THR A CA 1
ATOM 1839 C C . THR A 1 239 ? 2.039 16.281 16.266 1 89.62 239 THR A C 1
ATOM 1841 O O . THR A 1 239 ? 3.191 15.992 16.594 1 89.62 239 THR A O 1
ATOM 1844 N N . ILE A 1 240 ? 1.728 17.078 15.242 1 92.94 240 ILE A N 1
ATOM 1845 C CA . ILE A 1 240 ? 2.775 17.797 14.523 1 92.94 240 ILE A CA 1
ATOM 1846 C C . ILE A 1 240 ? 2.572 19.297 14.688 1 92.94 240 ILE A C 1
ATOM 1848 O O . ILE A 1 240 ? 1.461 19.812 14.516 1 92.94 240 ILE A O 1
ATOM 1852 N N . ALA A 1 241 ? 3.598 19.969 15.086 1 96 241 ALA A N 1
ATOM 1853 C CA . ALA A 1 241 ? 3.562 21.422 15.234 1 96 241 ALA A CA 1
ATOM 1854 C C . ALA A 1 241 ? 4.301 22.109 14.094 1 96 241 ALA A C 1
ATOM 1856 O O . ALA A 1 241 ? 5.531 22.203 14.102 1 96 241 ALA A O 1
ATOM 1857 N N . VAL A 1 242 ? 3.514 22.562 13.156 1 94.12 242 VAL A N 1
ATOM 1858 C CA . VAL A 1 242 ? 4.035 23.359 12.055 1 94.12 242 VAL A CA 1
ATOM 1859 C C . VAL A 1 242 ? 3.191 24.625 11.875 1 94.12 242 VAL A C 1
ATOM 1861 O O . VAL A 1 242 ? 2.039 24.672 12.305 1 94.12 242 VAL A O 1
ATOM 1864 N N . SER A 1 243 ? 3.789 25.641 11.289 1 92 243 SER A N 1
ATOM 1865 C CA . SER A 1 243 ? 3.068 26.891 11.07 1 92 243 SER A CA 1
ATOM 1866 C C . SER A 1 243 ? 3.506 27.547 9.766 1 92 243 SER A C 1
ATOM 1868 O O . SER A 1 243 ? 4.699 27.734 9.531 1 92 243 SER A O 1
ATOM 1870 N N . GLY A 1 244 ? 2.51 27.859 8.984 1 90.81 244 GLY A N 1
ATOM 1871 C CA . GLY A 1 244 ? 2.766 28.672 7.801 1 90.81 244 GLY A CA 1
ATOM 1872 C C . GLY A 1 244 ? 2.535 30.156 8.039 1 90.81 244 GLY A C 1
ATOM 1873 O O . GLY A 1 244 ? 2.695 30.969 7.125 1 90.81 244 GLY A O 1
ATOM 1874 N N . ALA A 1 245 ? 2.188 30.547 9.297 1 90.44 245 ALA A N 1
ATOM 1875 C CA . ALA A 1 245 ? 1.889 31.953 9.625 1 90.44 245 ALA A CA 1
ATOM 1876 C C . ALA A 1 245 ? 3.1 32.844 9.367 1 90.44 245 ALA A C 1
ATOM 1878 O O . ALA A 1 245 ? 4.234 32.469 9.664 1 90.44 245 ALA A O 1
ATOM 1879 N N . HIS A 1 246 ? 2.861 34 8.75 1 90.19 246 HIS A N 1
ATOM 1880 C CA . HIS A 1 246 ? 3.873 35 8.477 1 90.19 246 HIS A CA 1
ATOM 1881 C C . HIS A 1 246 ? 4.984 34.438 7.586 1 90.19 246 HIS A C 1
ATOM 1883 O O . HIS A 1 246 ? 6.164 34.719 7.82 1 90.19 246 HIS A O 1
ATOM 1889 N N . GLY A 1 247 ? 4.637 33.625 6.688 1 87.31 247 GLY A N 1
ATOM 1890 C CA . GLY A 1 247 ? 5.586 33.062 5.742 1 87.31 247 GLY A CA 1
ATOM 1891 C C . GLY A 1 247 ? 6.23 31.766 6.234 1 87.31 247 GLY A C 1
ATOM 1892 O O . GLY A 1 247 ? 7.059 31.172 5.539 1 87.31 247 GLY A O 1
ATOM 1893 N N . GLY A 1 248 ? 5.887 31.344 7.391 1 89.5 248 GLY A N 1
ATOM 1894 C CA . GLY A 1 248 ? 6.344 30.078 7.938 1 89.5 248 GLY A CA 1
ATOM 1895 C C . GLY A 1 248 ? 7.621 30.203 8.75 1 89.5 248 GLY A C 1
ATOM 1896 O O . GLY A 1 248 ? 8.539 30.938 8.359 1 89.5 248 GLY A O 1
ATOM 1897 N N . LYS A 1 249 ? 7.637 29.594 9.898 1 89.94 249 LYS A N 1
ATOM 1898 C CA . LYS A 1 249 ? 8.82 29.469 10.742 1 89.94 249 LYS A CA 1
ATOM 1899 C C . LYS A 1 249 ? 8.828 28.125 11.477 1 89.94 249 LYS A C 1
ATOM 1901 O O . LYS A 1 249 ? 7.777 27.5 11.656 1 89.94 249 LYS A O 1
ATOM 1906 N N . THR A 1 250 ? 10.016 27.688 11.797 1 94.62 250 THR A N 1
ATOM 1907 C CA . THR A 1 250 ? 10.094 26.5 12.633 1 94.62 250 THR A CA 1
ATOM 1908 C C . THR A 1 250 ? 9.477 26.766 14.008 1 94.62 250 THR A C 1
ATOM 1910 O O . THR A 1 250 ? 9.859 27.719 14.695 1 94.62 250 THR A O 1
ATOM 1913 N N . VAL A 1 251 ? 8.508 25.969 14.352 1 95.19 251 VAL A N 1
ATOM 1914 C CA . VAL A 1 251 ? 7.852 26.141 15.648 1 95.19 251 VAL A CA 1
ATOM 1915 C C . VAL A 1 251 ? 8.812 25.75 16.766 1 95.19 251 VAL A C 1
ATOM 1917 O O . VAL A 1 251 ? 9.422 24.672 16.734 1 95.19 251 VAL A O 1
ATOM 1920 N N . ASP A 1 252 ? 9.023 26.609 17.672 1 96.12 252 ASP A N 1
ATOM 1921 C CA . ASP A 1 252 ? 9.82 26.391 18.875 1 96.12 252 ASP A CA 1
ATOM 1922 C C . ASP A 1 252 ? 9.109 26.953 20.125 1 96.12 252 ASP A C 1
ATOM 1924 O O . ASP A 1 252 ? 9.078 28.156 20.328 1 96.12 252 ASP A O 1
ATOM 1928 N N . PHE A 1 253 ? 8.68 26.031 20.938 1 97.5 253 PHE A N 1
ATOM 1929 C CA . PHE A 1 253 ? 7.863 26.438 22.078 1 97.5 253 PHE A CA 1
ATOM 1930 C C . PHE A 1 253 ? 8.711 27.172 23.109 1 97.5 253 PHE A C 1
ATOM 1932 O O . PHE A 1 253 ? 8.211 28.062 23.812 1 97.5 253 PHE A O 1
ATOM 1939 N N . ARG A 1 254 ? 10 26.891 23.219 1 97.19 254 ARG A N 1
ATOM 1940 C CA . ARG A 1 254 ? 10.867 27.625 24.125 1 97.19 254 ARG A CA 1
ATOM 1941 C C . ARG A 1 254 ? 10.961 29.094 23.734 1 97.19 254 ARG A C 1
ATOM 1943 O O . ARG A 1 254 ? 10.961 29.984 24.578 1 97.19 254 ARG A O 1
ATOM 1950 N N . LEU A 1 255 ? 11.023 29.266 22.422 1 95.12 255 LEU A N 1
ATOM 1951 C CA . LEU A 1 255 ? 11.094 30.641 21.938 1 95.12 255 LEU A CA 1
ATOM 1952 C C . LEU A 1 255 ? 9.781 31.375 22.172 1 95.12 255 LEU A C 1
ATOM 1954 O O . LEU A 1 255 ? 9.773 32.594 22.422 1 95.12 255 LEU A O 1
ATOM 1958 N N . LEU A 1 256 ? 8.641 30.672 22.094 1 95.88 256 LEU A N 1
ATOM 1959 C CA . LEU A 1 256 ? 7.348 31.266 22.406 1 95.88 256 LEU A CA 1
ATOM 1960 C C . LEU A 1 256 ? 7.297 31.688 23.875 1 95.88 256 LEU A C 1
ATOM 1962 O O . LEU A 1 256 ? 6.777 32.75 24.203 1 95.88 256 LEU A O 1
ATOM 1966 N N . ALA A 1 257 ? 7.848 30.906 24.672 1 97.75 257 ALA A N 1
ATOM 1967 C CA . ALA A 1 257 ? 7.891 31.219 26.109 1 97.75 257 ALA A CA 1
ATOM 1968 C C . ALA A 1 257 ? 8.766 32.438 26.375 1 97.75 257 ALA A C 1
ATOM 1970 O O . ALA A 1 257 ? 8.438 33.281 27.203 1 97.75 257 ALA A O 1
ATOM 1971 N N . GLU A 1 258 ? 9.836 32.5 25.672 1 95.69 258 GLU A N 1
ATOM 1972 C CA . GLU A 1 258 ? 10.734 33.656 25.812 1 95.69 258 GLU A CA 1
ATOM 1973 C C . GLU A 1 258 ? 10.039 34.938 25.422 1 95.69 258 GLU A C 1
ATOM 1975 O O . GLU A 1 258 ? 10.352 36 25.969 1 95.69 258 GLU A O 1
ATOM 1980 N N . ARG A 1 259 ? 9.117 34.844 24.562 1 95.19 259 ARG A N 1
ATOM 1981 C CA . ARG A 1 259 ? 8.383 36 24.109 1 95.19 259 ARG A CA 1
ATOM 1982 C C . ARG A 1 259 ? 7.285 36.375 25.094 1 95.19 259 ARG A C 1
ATOM 1984 O O . ARG A 1 259 ? 6.75 37.5 25.031 1 95.19 259 ARG A O 1
ATOM 1991 N N . GLY A 1 260 ? 6.902 35.406 25.891 1 96.88 260 GLY A N 1
ATOM 1992 C CA . GLY A 1 260 ? 5.953 35.812 26.906 1 96.88 260 GLY A CA 1
ATOM 1993 C C . GLY A 1 260 ? 4.824 34.812 27.109 1 96.88 260 GLY A C 1
ATOM 1994 O O . GLY A 1 260 ? 3.967 35.031 27.969 1 96.88 260 GLY A O 1
ATOM 1995 N N . ILE A 1 261 ? 4.773 33.75 26.359 1 98.38 261 ILE A N 1
ATOM 1996 C CA . ILE A 1 261 ? 3.756 32.719 26.531 1 98.38 261 ILE A CA 1
ATOM 1997 C C . ILE A 1 261 ? 4.172 31.781 27.656 1 98.38 261 ILE A C 1
ATOM 1999 O O . ILE A 1 261 ? 5.32 31.328 27.688 1 98.38 261 ILE A O 1
ATOM 2003 N N . THR A 1 262 ? 3.318 31.531 28.578 1 98.75 262 THR A N 1
ATOM 2004 C CA . THR A 1 262 ? 3.615 30.562 29.625 1 98.75 262 THR A CA 1
ATOM 2005 C C . THR A 1 262 ? 3.285 29.141 29.156 1 98.75 262 THR A C 1
ATOM 2007 O O . THR A 1 262 ? 2.115 28.812 28.984 1 98.75 262 THR A O 1
ATOM 2010 N N . LEU A 1 263 ? 4.285 28.328 29.062 1 98.75 263 LEU A N 1
ATOM 2011 C CA . LEU A 1 263 ? 4.086 26.938 28.656 1 98.75 263 LEU A CA 1
ATOM 2012 C C . LEU A 1 263 ? 3.725 26.062 29.859 1 98.75 263 LEU A C 1
ATOM 2014 O O . LEU A 1 263 ? 4.27 26.25 30.953 1 98.75 263 LEU A O 1
ATOM 2018 N N . LEU A 1 264 ? 2.834 25.156 29.578 1 98.69 264 LEU A N 1
ATOM 2019 C CA . LEU A 1 264 ? 2.408 24.172 30.578 1 98.69 264 LEU A CA 1
ATOM 2020 C C . LEU A 1 264 ? 2.533 22.75 30.047 1 98.69 264 LEU A C 1
ATOM 2022 O O . LEU A 1 264 ? 2.488 22.547 28.828 1 98.69 264 LEU A O 1
ATOM 2026 N N . GLY A 1 265 ? 2.748 21.781 31.016 1 98.31 265 GLY A N 1
ATOM 2027 C CA . GLY A 1 265 ? 2.574 20.391 30.625 1 98.31 265 GLY A CA 1
ATOM 2028 C C . GLY A 1 265 ? 1.139 20.047 30.266 1 98.31 265 GLY A C 1
ATOM 2029 O O . GLY A 1 265 ? 0.303 20.938 30.109 1 98.31 265 GLY A O 1
ATOM 2030 N N . MET A 1 266 ? 0.915 18.812 30.141 1 97.88 266 MET A N 1
ATOM 2031 C CA . MET A 1 266 ? -0.427 18.375 29.781 1 97.88 266 MET A CA 1
ATOM 2032 C C . MET A 1 266 ? -1.42 18.656 30.906 1 97.88 266 MET A C 1
ATOM 2034 O O . MET A 1 266 ? -1.11 18.453 32.062 1 97.88 266 MET A O 1
ATOM 2038 N N . SER A 1 267 ? -2.557 19.172 30.469 1 97 267 SER A N 1
ATOM 2039 C CA . SER A 1 267 ? -3.652 19.344 31.422 1 97 267 SER A CA 1
ATOM 2040 C C . SER A 1 267 ? -4.242 18 31.828 1 97 267 SER A C 1
ATOM 2042 O O . SER A 1 267 ? -4.668 17.219 30.984 1 97 267 SER A O 1
ATOM 2044 N N . SER A 1 268 ? -4.309 17.766 33.125 1 93.94 268 SER A N 1
ATOM 2045 C CA . SER A 1 268 ? -4.625 16.406 33.562 1 93.94 268 SER A CA 1
ATOM 2046 C C . SER A 1 268 ? -5.891 16.375 34.406 1 93.94 268 SER A C 1
ATOM 2048 O O . SER A 1 268 ? -6.461 15.297 34.625 1 93.94 268 SER A O 1
ATOM 2050 N N . GLY A 1 269 ? -6.266 17.516 34.906 1 95 269 GLY A N 1
ATOM 2051 C CA . GLY A 1 269 ? -7.445 17.578 35.75 1 95 269 GLY A CA 1
ATOM 2052 C C . GLY A 1 269 ? -7.863 18.984 36.125 1 95 269 GLY A C 1
ATOM 2053 O O . GLY A 1 269 ? -7.137 19.938 35.844 1 95 269 GLY A O 1
ATOM 2054 N N . TYR A 1 270 ? -9.023 19.062 36.719 1 96.19 270 TYR A N 1
ATOM 2055 C CA . TYR A 1 270 ? -9.602 20.328 37.094 1 96.19 270 TYR A CA 1
ATOM 2056 C C . TYR A 1 270 ? -10.438 20.188 38.375 1 96.19 270 TYR A C 1
ATOM 2058 O O . TYR A 1 270 ? -11.273 19.281 38.469 1 96.19 270 TYR A O 1
ATOM 2066 N N . GLU A 1 271 ? -10.141 21 39.344 1 95 271 GLU A N 1
ATOM 2067 C CA . GLU A 1 271 ? -10.906 20.984 40.594 1 95 271 GLU A CA 1
ATOM 2068 C C . GLU A 1 271 ? -11 22.391 41.188 1 95 271 GLU A C 1
ATOM 2070 O O . GLU A 1 271 ? -9.977 23.047 41.406 1 95 271 GLU A O 1
ATOM 2075 N N . ASP A 1 272 ? -12.156 22.844 41.469 1 94 272 ASP A N 1
ATOM 2076 C CA . ASP A 1 272 ? -12.43 24.078 42.188 1 94 272 ASP A CA 1
ATOM 2077 C C . ASP A 1 272 ? -11.672 25.25 41.562 1 94 272 ASP A C 1
ATOM 2079 O O . ASP A 1 272 ? -10.992 26 42.281 1 94 272 ASP A O 1
ATOM 2083 N N . GLY A 1 273 ? -11.703 25.344 40.25 1 95.31 273 GLY A N 1
ATOM 2084 C CA . GLY A 1 273 ? -11.125 26.484 39.562 1 95.31 273 GLY A CA 1
ATOM 2085 C C . GLY A 1 273 ? -9.641 26.344 39.281 1 95.31 273 GLY A C 1
ATOM 2086 O O . GLY A 1 273 ? -9.023 27.203 38.656 1 95.31 273 GLY A O 1
ATOM 2087 N N . VAL A 1 274 ? -9.086 25.188 39.719 1 97.81 274 VAL A N 1
ATOM 2088 C CA . VAL A 1 274 ? -7.652 24.969 39.594 1 97.81 274 VAL A CA 1
ATOM 2089 C C . VAL A 1 274 ? -7.406 23.844 38.562 1 97.81 274 VAL A C 1
ATOM 2091 O O . VAL A 1 274 ? -7.953 22.75 38.688 1 97.81 274 VAL A O 1
ATOM 2094 N N . LEU A 1 275 ? -6.648 24.172 37.531 1 98.12 275 LEU A N 1
ATOM 2095 C CA . LEU A 1 275 ? -6.23 23.188 36.531 1 98.12 275 LEU A CA 1
ATOM 2096 C C . LEU A 1 275 ? -4.969 22.469 37 1 98.12 275 LEU A C 1
ATOM 2098 O O . LEU A 1 275 ? -3.986 23.094 37.375 1 98.12 275 LEU A O 1
ATOM 2102 N N . HIS A 1 276 ? -5.008 21.156 36.969 1 98.38 276 HIS A N 1
ATOM 2103 C CA . HIS A 1 276 ? -3.834 20.359 37.312 1 98.38 276 HIS A CA 1
ATOM 2104 C C . HIS A 1 276 ? -2.998 20.062 36.062 1 98.38 276 HIS A C 1
ATOM 2106 O O . HIS A 1 276 ? -3.543 19.75 35 1 98.38 276 HIS A O 1
ATOM 2112 N N . ILE A 1 277 ? -1.727 20.266 36.219 1 98.38 277 ILE A N 1
ATOM 2113 C CA . ILE A 1 277 ? -0.807 20.172 35.062 1 98.38 277 ILE A CA 1
ATOM 2114 C C . ILE A 1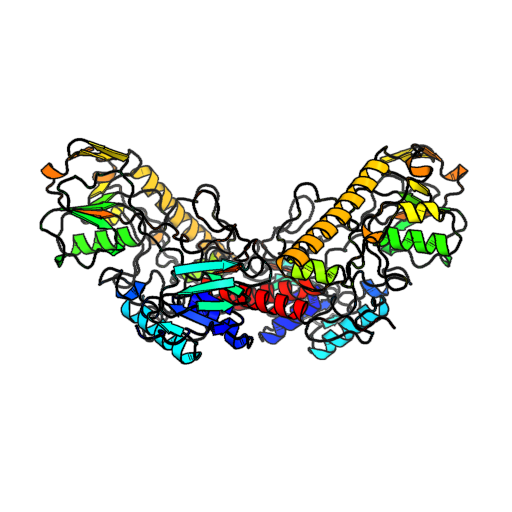 277 ? 0.206 19.062 35.312 1 98.38 277 ILE A C 1
ATOM 2116 O O . ILE A 1 277 ? 0.819 19 36.406 1 98.38 277 ILE A O 1
ATOM 2120 N N . ALA A 1 278 ? 0.396 18.188 34.375 1 98 278 ALA A N 1
ATOM 2121 C CA . ALA A 1 278 ? 1.353 17.094 34.469 1 98 278 ALA A CA 1
ATOM 2122 C C . ALA A 1 278 ? 2.789 17.609 34.438 1 98 278 ALA A C 1
ATOM 2124 O O . ALA A 1 278 ? 3.055 18.688 33.938 1 98 278 ALA A O 1
ATOM 2125 N N . ASN A 1 279 ? 3.662 16.812 35.031 1 97.56 279 ASN A N 1
ATOM 2126 C CA . ASN A 1 279 ? 5.082 17.141 35.031 1 97.56 279 ASN A CA 1
ATOM 2127 C C . ASN A 1 279 ? 5.785 16.578 33.781 1 97.56 279 ASN A C 1
ATOM 2129 O O . ASN A 1 279 ? 6.789 15.875 33.906 1 97.56 279 ASN A O 1
ATOM 2133 N N . ASP A 1 280 ? 5.324 16.938 32.625 1 98.06 280 ASP A N 1
ATOM 2134 C CA . ASP A 1 280 ? 5.844 16.312 31.406 1 98.06 280 ASP A CA 1
ATOM 2135 C C . ASP A 1 280 ? 6.258 17.375 30.375 1 98.06 280 ASP A C 1
ATOM 2137 O O . ASP A 1 280 ? 6.574 17.031 29.234 1 98.06 280 ASP A O 1
ATOM 2141 N N . LEU A 1 281 ? 6.285 18.672 30.828 1 98.31 281 LEU A N 1
ATOM 2142 C CA . LEU A 1 281 ? 6.57 19.75 29.891 1 98.31 281 LEU A CA 1
ATOM 2143 C C . LEU A 1 281 ? 7.949 19.562 29.25 1 98.31 281 LEU A C 1
ATOM 2145 O O . LEU A 1 281 ? 8.078 19.547 28.031 1 98.31 281 LEU A O 1
ATOM 2149 N N . LYS A 1 282 ? 8.945 19.453 30.078 1 98.12 282 LYS A N 1
ATOM 2150 C CA . LYS A 1 282 ? 10.305 19.328 29.578 1 98.12 282 LYS A CA 1
ATOM 2151 C C . LYS A 1 282 ? 10.461 18.078 28.719 1 98.12 282 LYS A C 1
ATOM 2153 O O . LYS A 1 282 ? 11.125 18.094 27.688 1 98.12 282 LYS A O 1
ATOM 2158 N N . THR A 1 283 ? 9.914 16.984 29.234 1 97.81 283 THR A N 1
ATOM 2159 C CA . THR A 1 283 ? 9.969 15.734 28.484 1 97.81 283 THR A CA 1
ATOM 2160 C C . THR A 1 283 ? 9.383 15.906 27.094 1 97.81 283 THR A C 1
ATOM 2162 O O . THR A 1 283 ? 9.969 15.461 26.109 1 97.81 283 THR A O 1
ATOM 2165 N N . ASN A 1 284 ? 8.242 16.531 26.953 1 97.56 284 ASN A N 1
ATOM 2166 C CA . ASN A 1 284 ? 7.59 16.766 25.672 1 97.56 284 ASN A CA 1
ATOM 2167 C C . ASN A 1 284 ? 8.43 17.656 24.766 1 97.56 284 ASN A C 1
ATOM 2169 O O . ASN A 1 284 ? 8.555 17.406 23.562 1 97.56 284 ASN A O 1
ATOM 2173 N N . LEU A 1 285 ? 9 18.703 25.359 1 98.12 285 LEU A N 1
ATOM 2174 C CA . LEU A 1 285 ? 9.836 19.625 24.594 1 98.12 285 LEU A CA 1
ATOM 2175 C C . LEU A 1 285 ? 11.078 18.906 24.047 1 98.12 285 LEU A C 1
ATOM 2177 O O . LEU A 1 285 ? 11.43 19.047 22.875 1 98.12 285 LEU A O 1
ATOM 2181 N N . ASP A 1 286 ? 11.688 18.094 24.906 1 98 286 ASP A N 1
ATOM 2182 C CA . ASP A 1 286 ? 12.891 17.375 24.516 1 98 286 ASP A CA 1
ATOM 2183 C C . ASP A 1 286 ? 12.594 16.375 23.406 1 98 286 ASP A C 1
ATOM 2185 O O . ASP A 1 286 ? 13.398 16.203 22.484 1 98 286 ASP A O 1
ATOM 2189 N N . ALA A 1 287 ? 11.469 15.75 23.516 1 97 287 ALA A N 1
ATOM 2190 C CA . ALA A 1 287 ? 11.062 14.805 22.484 1 97 287 ALA A CA 1
ATOM 2191 C C . ALA A 1 287 ? 10.836 15.508 21.141 1 97 287 ALA A C 1
ATOM 2193 O O . ALA A 1 287 ? 11.211 14.984 20.094 1 97 287 ALA A O 1
ATOM 2194 N N . GLY A 1 288 ? 10.195 16.641 21.172 1 96.81 288 GLY A N 1
ATOM 2195 C CA . GLY A 1 288 ? 10.031 17.438 19.953 1 96.81 288 GLY A CA 1
ATOM 2196 C C . GLY A 1 288 ? 11.352 17.859 19.328 1 96.81 288 GLY A C 1
ATOM 2197 O O . GLY A 1 288 ? 11.508 17.812 18.109 1 96.81 288 GLY A O 1
ATOM 2198 N N . ASP A 1 289 ? 12.281 18.281 20.219 1 97.62 289 ASP A N 1
ATOM 2199 C CA . ASP A 1 289 ? 13.617 18.641 19.75 1 97.62 289 ASP A CA 1
ATOM 2200 C C . ASP A 1 289 ? 14.312 17.453 19.094 1 97.62 289 ASP A C 1
ATOM 2202 O O . ASP A 1 289 ? 14.93 17.578 18.047 1 97.62 289 ASP A O 1
ATOM 2206 N N . ALA A 1 290 ? 14.188 16.359 19.766 1 96.94 290 ALA A N 1
ATOM 2207 C CA . ALA A 1 290 ? 14.812 15.141 19.25 1 96.94 290 ALA A CA 1
ATOM 2208 C C . ALA A 1 290 ? 14.266 14.789 17.875 1 96.94 290 ALA A C 1
ATOM 2210 O O . ALA A 1 290 ? 15.008 14.352 17 1 96.94 290 ALA A O 1
ATOM 2211 N N . ASN A 1 291 ? 12.977 14.93 17.703 1 95.44 291 ASN A N 1
ATOM 2212 C CA . ASN A 1 291 ? 12.352 14.703 16.406 1 95.44 291 ASN A CA 1
ATOM 2213 C C . ASN A 1 291 ? 12.938 15.617 15.336 1 95.44 291 ASN A C 1
ATOM 2215 O O . ASN A 1 291 ? 13.312 15.148 14.258 1 95.44 291 ASN A O 1
ATOM 2219 N N . MET A 1 292 ? 12.984 16.891 15.594 1 97.31 292 MET A N 1
ATOM 2220 C CA . MET A 1 292 ? 13.555 17.844 14.641 1 97.31 292 MET A CA 1
ATOM 2221 C C . MET A 1 292 ? 14.992 17.484 14.297 1 97.31 292 MET A C 1
ATOM 2223 O O . MET A 1 292 ? 15.352 17.422 13.117 1 97.31 292 MET A O 1
ATOM 2227 N N . LEU A 1 293 ? 15.781 17.188 15.297 1 98 293 LEU A N 1
ATOM 2228 C CA . LEU A 1 293 ? 17.188 16.891 15.102 1 98 293 LEU A CA 1
ATOM 2229 C C . LEU A 1 293 ? 17.375 15.602 14.289 1 98 293 LEU A C 1
ATOM 2231 O O . LEU A 1 293 ? 18.312 15.492 13.5 1 98 293 LEU A O 1
ATOM 2235 N N . SER A 1 294 ? 16.5 14.703 14.531 1 97.19 294 SER A N 1
ATOM 2236 C CA . SER A 1 294 ? 16.562 13.461 13.758 1 97.19 294 SER A CA 1
ATOM 2237 C C . SER A 1 294 ? 16.328 13.727 12.273 1 97.19 294 SER A C 1
ATOM 2239 O O . SER A 1 294 ? 16.969 13.086 11.422 1 97.19 294 SER A O 1
ATOM 2241 N N . LEU A 1 295 ? 15.445 14.57 11.945 1 97.12 295 LEU A N 1
ATOM 2242 C CA . LEU A 1 295 ? 15.211 14.922 10.547 1 97.12 295 LEU A CA 1
ATOM 2243 C C . LEU A 1 295 ? 16.422 15.648 9.961 1 97.12 295 LEU A C 1
ATOM 2245 O O . LEU A 1 295 ? 16.797 15.406 8.812 1 97.12 295 LEU A O 1
ATOM 2249 N N . LEU A 1 296 ? 17 16.594 10.75 1 98.5 296 LEU A N 1
ATOM 2250 C CA . LEU A 1 296 ? 18.203 17.281 10.289 1 98.5 296 LEU A CA 1
ATOM 2251 C C . LEU A 1 296 ? 19.328 16.297 10.008 1 98.5 296 LEU A C 1
ATOM 2253 O O . LEU A 1 296 ? 20.031 16.422 9.008 1 98.5 296 LEU A O 1
ATOM 2257 N N . GLU A 1 297 ? 19.406 15.367 10.906 1 98.25 297 GLU A N 1
ATOM 2258 C CA . GLU A 1 297 ? 20.406 14.328 10.734 1 98.25 297 GLU A CA 1
ATOM 2259 C C . GLU A 1 297 ? 20.172 13.539 9.453 1 98.25 297 GLU A C 1
ATOM 2261 O O . GLU A 1 297 ? 21.109 13.297 8.68 1 98.25 297 GLU A O 1
ATOM 2266 N N . ALA A 1 298 ? 18.969 13.125 9.211 1 96.19 298 ALA A N 1
ATOM 2267 C CA . ALA A 1 298 ? 18.625 12.375 8.008 1 96.19 298 ALA A CA 1
ATOM 2268 C C . ALA A 1 298 ? 18.891 13.203 6.754 1 96.19 298 ALA A C 1
ATOM 2270 O O . ALA A 1 298 ? 19.375 12.68 5.75 1 96.19 298 ALA A O 1
ATOM 2271 N N . ALA A 1 299 ? 18.531 14.469 6.805 1 97.44 299 ALA A N 1
ATOM 2272 C CA . ALA A 1 299 ? 18.781 15.383 5.691 1 97.44 299 ALA A CA 1
ATOM 2273 C C . ALA A 1 299 ? 20.266 15.477 5.379 1 97.44 299 ALA A C 1
ATOM 2275 O O . ALA A 1 299 ? 20.672 15.367 4.219 1 97.44 299 ALA A O 1
ATOM 2276 N N . ASP A 1 300 ? 21.062 15.656 6.391 1 97.44 300 ASP A N 1
ATOM 2277 C CA . ASP A 1 300 ? 22.516 15.758 6.195 1 97.44 300 ASP A CA 1
ATOM 2278 C C . ASP A 1 300 ? 23.078 14.453 5.648 1 97.44 300 ASP A C 1
ATOM 2280 O O . ASP A 1 300 ? 23.984 14.477 4.797 1 97.44 300 ASP A O 1
ATOM 2284 N N . ALA A 1 301 ? 22.578 13.352 6.215 1 93.75 301 ALA A N 1
ATOM 2285 C CA . ALA A 1 301 ? 23 12.055 5.688 1 93.75 301 ALA A CA 1
ATOM 2286 C C . ALA A 1 301 ? 22.656 11.93 4.207 1 93.75 301 ALA A C 1
ATOM 2288 O O . ALA A 1 301 ? 23.438 11.391 3.424 1 93.75 301 ALA A O 1
ATOM 2289 N N . TYR A 1 302 ? 21.547 12.32 3.797 1 93.44 302 TYR A N 1
ATOM 2290 C CA . TYR A 1 302 ? 21.125 12.32 2.402 1 93.44 302 TYR A CA 1
ATOM 2291 C C . TYR A 1 302 ? 22.062 13.156 1.544 1 93.44 302 TYR A C 1
ATOM 2293 O O . TYR A 1 302 ? 22.469 12.727 0.463 1 93.44 302 TYR A O 1
ATOM 2301 N N . ILE A 1 303 ? 22.344 14.383 2 1 94.44 303 ILE A N 1
ATOM 2302 C CA . ILE A 1 303 ? 23.25 15.289 1.287 1 94.44 303 ILE A CA 1
ATOM 2303 C C . ILE A 1 303 ? 24.594 14.617 1.083 1 94.44 303 ILE A C 1
ATOM 2305 O O . ILE A 1 303 ? 25.156 14.648 -0.019 1 94.44 303 ILE A O 1
ATOM 2309 N N . LYS A 1 304 ? 25.078 14.023 2.137 1 92.44 304 LYS A N 1
ATOM 2310 C CA . LYS A 1 304 ? 26.359 13.336 2.059 1 92.44 304 LYS A CA 1
ATOM 2311 C C . LYS A 1 304 ? 26.312 12.195 1.045 1 92.44 304 LYS A C 1
ATOM 2313 O O . LYS A 1 304 ? 27.203 12.062 0.209 1 92.44 304 LYS A O 1
ATOM 2318 N N . ARG A 1 305 ? 25.281 11.43 1.075 1 86.5 305 ARG A N 1
ATOM 2319 C CA . ARG A 1 305 ? 25.156 10.234 0.248 1 86.5 305 ARG A CA 1
ATOM 2320 C C . ARG A 1 305 ? 24.969 10.602 -1.22 1 86.5 305 ARG A C 1
ATOM 2322 O O . ARG A 1 305 ? 25.453 9.898 -2.109 1 86.5 305 ARG A O 1
ATOM 2329 N N . THR A 1 306 ? 24.297 11.672 -1.487 1 88.06 306 THR A N 1
ATOM 2330 C CA . THR A 1 306 ? 23.938 12.016 -2.857 1 88.06 306 THR A CA 1
ATOM 2331 C C . THR A 1 306 ? 24.938 12.984 -3.463 1 88.06 306 THR A C 1
ATOM 2333 O O . THR A 1 306 ? 25 13.141 -4.684 1 88.06 306 THR A O 1
ATOM 2336 N N . GLY A 1 307 ? 25.594 13.727 -2.627 1 89.19 307 GLY A N 1
ATOM 2337 C CA . GLY A 1 307 ? 26.547 14.727 -3.1 1 89.19 307 GLY A CA 1
ATOM 2338 C C . GLY A 1 307 ? 25.875 16.016 -3.559 1 89.19 307 GLY A C 1
ATOM 2339 O O . GLY A 1 307 ? 26.516 16.859 -4.176 1 89.19 307 GLY A O 1
ATOM 2340 N N . ILE A 1 308 ? 24.578 16.141 -3.236 1 90.19 308 ILE A N 1
ATOM 2341 C CA . ILE A 1 308 ? 23.875 17.359 -3.609 1 90.19 308 ILE A CA 1
ATOM 2342 C C . ILE A 1 308 ? 24.469 18.547 -2.857 1 90.19 308 ILE A C 1
ATOM 2344 O O . ILE A 1 308 ? 24.875 18.422 -1.697 1 90.19 308 ILE A O 1
ATOM 2348 N N . ASP A 1 309 ? 24.516 19.672 -3.547 1 92 309 ASP A N 1
ATOM 2349 C CA . ASP A 1 309 ? 25.141 20.859 -2.967 1 92 309 ASP A CA 1
ATOM 2350 C C . ASP A 1 309 ? 24.094 21.781 -2.344 1 92 309 ASP A C 1
ATOM 2352 O O . ASP A 1 309 ? 23.422 22.531 -3.051 1 92 309 ASP A O 1
ATOM 2356 N N . LEU A 1 310 ? 23.906 21.719 -1.014 1 95.12 310 LEU A N 1
ATOM 2357 C CA . LEU A 1 310 ? 23.047 22.594 -0.229 1 95.12 310 LEU A CA 1
ATOM 2358 C C . LEU A 1 310 ? 23.828 23.25 0.905 1 95.12 310 LEU A C 1
ATOM 2360 O O . LEU A 1 310 ? 24.688 22.625 1.517 1 95.12 310 LEU A O 1
ATOM 2364 N N . PRO A 1 311 ? 23.562 24.516 1.142 1 95.69 311 PRO A N 1
ATOM 2365 C CA . PRO A 1 311 ? 24.359 25.266 2.104 1 95.69 311 PRO A CA 1
ATOM 2366 C C . PRO A 1 311 ? 24.219 24.75 3.533 1 95.69 311 PRO A C 1
ATOM 2368 O O . PRO A 1 311 ? 23.109 24.359 3.941 1 95.69 311 PRO A O 1
ATOM 2371 N N . PRO A 1 312 ? 25.359 24.734 4.266 1 96.56 312 PRO A N 1
ATOM 2372 C CA . PRO A 1 312 ? 25.25 24.359 5.676 1 96.56 312 PRO A CA 1
ATOM 2373 C C . PRO A 1 312 ? 24.391 25.344 6.484 1 96.56 312 PRO A C 1
ATOM 2375 O O . PRO A 1 312 ? 24.297 26.516 6.137 1 96.56 312 PRO A O 1
ATOM 2378 N N . GLU A 1 313 ? 23.766 24.891 7.434 1 97.31 313 GLU A N 1
ATOM 2379 C CA . GLU A 1 313 ? 22.922 25.672 8.336 1 97.31 313 GLU A CA 1
ATOM 2380 C C . GLU A 1 313 ? 23.141 25.266 9.789 1 97.31 313 GLU A C 1
ATOM 2382 O O . GLU A 1 313 ? 22.219 24.75 10.43 1 97.31 313 GLU A O 1
ATOM 2387 N N . PRO A 1 314 ? 24.297 25.578 10.391 1 96.88 314 PRO A N 1
ATOM 2388 C CA . PRO A 1 314 ? 24.625 25.125 11.742 1 96.88 314 PRO A CA 1
ATOM 2389 C C . PRO A 1 314 ? 23.672 25.672 12.797 1 96.88 314 PRO A C 1
ATOM 2391 O O . PRO A 1 314 ? 23.453 25.031 13.836 1 96.88 314 PRO A O 1
ATOM 2394 N N . GLU A 1 315 ? 23.062 26.844 12.516 1 95.56 315 GLU A N 1
ATOM 2395 C CA . GLU A 1 315 ? 22.188 27.469 13.5 1 95.56 315 GLU A CA 1
ATOM 2396 C C . GLU A 1 315 ? 20.938 26.625 13.742 1 95.56 315 GLU A C 1
ATOM 2398 O O . GLU A 1 315 ? 20.297 26.75 14.797 1 95.56 315 GLU A O 1
ATOM 2403 N N . ALA A 1 316 ? 20.562 25.781 12.789 1 96.31 316 ALA A N 1
ATOM 2404 C CA . ALA A 1 316 ? 19.359 24.953 12.906 1 96.31 316 ALA A CA 1
ATOM 2405 C C . ALA A 1 316 ? 19.531 23.906 14.008 1 96.31 316 ALA A C 1
ATOM 2407 O O . ALA A 1 316 ? 18.547 23.344 14.5 1 96.31 316 ALA A O 1
ATOM 2408 N N . TRP A 1 317 ? 20.781 23.625 14.445 1 97.25 317 TRP A N 1
ATOM 2409 C CA . TRP A 1 317 ? 21.078 22.547 15.391 1 97.25 317 TRP A CA 1
ATOM 2410 C C . TRP A 1 317 ? 21.047 23.078 16.828 1 97.25 317 TRP A C 1
ATOM 2412 O O . TRP A 1 317 ? 21.141 22.297 17.781 1 97.25 317 TRP A O 1
ATOM 2422 N N . VAL A 1 318 ? 20.859 24.375 16.984 1 96.44 318 VAL A N 1
ATOM 2423 C CA . VAL A 1 318 ? 20.938 24.984 18.297 1 96.44 318 VAL A CA 1
ATOM 2424 C C . VAL A 1 318 ? 19.578 24.906 18.984 1 96.44 318 VAL A C 1
ATOM 2426 O O . VAL A 1 318 ? 18.562 25.328 18.422 1 96.44 318 VAL A O 1
ATOM 2429 N N . ILE A 1 319 ? 19.531 24.359 20.219 1 96.56 319 ILE A N 1
ATOM 2430 C CA . ILE A 1 319 ? 18.359 24.328 21.078 1 96.56 319 ILE A CA 1
ATOM 2431 C C . ILE A 1 319 ? 18.438 25.469 22.094 1 96.56 319 ILE A C 1
ATOM 2433 O O . ILE A 1 319 ? 19.422 25.578 22.828 1 96.56 319 ILE A O 1
ATOM 2437 N N . PRO A 1 320 ? 17.438 26.297 22.094 1 95.62 320 PRO A N 1
ATOM 2438 C CA . PRO A 1 320 ? 17.469 27.391 23.078 1 95.62 320 PRO A CA 1
ATOM 2439 C C . PRO A 1 320 ? 17.484 26.875 24.516 1 95.62 320 PRO A C 1
ATOM 2441 O O . PRO A 1 320 ? 17.062 25.75 24.781 1 95.62 320 PRO A O 1
ATOM 2444 N N . ASP A 1 321 ? 17.859 27.781 25.406 1 96.12 321 ASP A N 1
ATOM 2445 C CA . ASP A 1 321 ? 17.844 27.469 26.828 1 96.12 321 ASP A CA 1
ATOM 2446 C C . ASP A 1 321 ? 16.406 27.328 27.344 1 96.12 321 ASP A C 1
ATOM 2448 O O . ASP A 1 321 ? 15.477 27.891 26.766 1 96.12 321 ASP A O 1
ATOM 2452 N N . ASP A 1 322 ? 16.312 26.562 28.438 1 97.56 322 ASP A N 1
ATOM 2453 C CA . ASP A 1 322 ? 14.992 26.406 29.047 1 97.56 322 ASP A CA 1
ATOM 2454 C C . ASP A 1 322 ? 14.531 27.703 29.703 1 97.56 322 ASP A C 1
ATOM 2456 O O . ASP A 1 322 ? 15.211 28.25 30.578 1 97.56 322 ASP A O 1
ATOM 2460 N N . PRO A 1 323 ? 13.453 28.219 29.25 1 97.12 323 PRO A N 1
ATOM 2461 C CA . PRO A 1 323 ? 12.898 29.375 29.953 1 97.12 323 PRO A CA 1
ATOM 2462 C C . PRO A 1 323 ? 12.414 29.031 31.359 1 97.12 323 PRO A C 1
ATOM 2464 O O . PRO A 1 323 ? 12.438 27.875 31.75 1 97.12 323 PRO A O 1
ATOM 2467 N N . ASP A 1 324 ? 11.945 30 32.062 1 96.69 324 ASP A N 1
ATOM 2468 C CA . ASP A 1 324 ? 11.578 29.859 33.469 1 96.69 324 ASP A CA 1
ATOM 2469 C C . ASP A 1 324 ? 10.445 28.844 33.625 1 96.69 324 ASP A C 1
ATOM 2471 O O . ASP A 1 324 ? 10.5 27.984 34.5 1 96.69 324 ASP A O 1
ATOM 2475 N N . CYS A 1 325 ? 9.461 28.859 32.781 1 97.12 325 CYS A N 1
ATOM 2476 C CA . CYS A 1 325 ? 8.305 27.984 32.938 1 97.12 325 CYS A CA 1
ATOM 2477 C C . CYS A 1 325 ? 8.688 26.531 32.719 1 97.12 325 CYS A C 1
ATOM 2479 O O . CYS A 1 325 ? 7.93 25.625 33.062 1 97.12 325 CYS A O 1
ATOM 2481 N N . VAL A 1 326 ? 9.797 26.281 32.062 1 97.25 326 VAL A N 1
ATOM 2482 C CA . VAL A 1 326 ? 10.281 24.922 31.859 1 97.25 326 VAL A CA 1
ATOM 2483 C C . VAL A 1 326 ? 11.133 24.484 33.031 1 97.25 326 VAL A C 1
ATOM 2485 O O . VAL A 1 326 ? 10.984 23.359 33.531 1 97.25 326 VAL A O 1
ATOM 2488 N N . SER A 1 327 ? 11.977 25.391 33.531 1 96.88 327 SER A N 1
ATOM 2489 C CA . SER A 1 327 ? 12.844 25.094 34.688 1 96.88 327 SER A CA 1
ATOM 2490 C C . SER A 1 327 ? 12.055 25.047 35.969 1 96.88 327 SER A C 1
ATOM 2492 O O . SER A 1 327 ? 12.438 24.344 36.906 1 96.88 327 SER A O 1
ATOM 2494 N N . ASN A 1 328 ? 11.008 25.828 36.031 1 97.25 328 ASN A N 1
ATOM 2495 C CA . ASN A 1 328 ? 10.078 25.875 37.188 1 97.25 328 ASN A CA 1
ATOM 2496 C C . ASN A 1 328 ? 8.641 25.672 36.719 1 97.25 328 ASN A C 1
ATOM 2498 O O . ASN A 1 328 ? 7.832 26.594 36.781 1 97.25 328 ASN A O 1
ATOM 2502 N N . PRO A 1 329 ? 8.328 24.453 36.469 1 97.69 329 PRO A N 1
ATOM 2503 C CA . PRO A 1 329 ? 7.043 24.188 35.812 1 97.69 329 PRO A CA 1
ATOM 2504 C C . PRO A 1 329 ? 5.855 24.438 36.75 1 97.69 329 PRO A C 1
ATOM 2506 O O . PRO A 1 329 ? 5.93 24.141 37.938 1 97.69 329 PRO A O 1
ATOM 2509 N N . VAL A 1 330 ? 4.781 24.938 36.188 1 97.75 330 VAL A N 1
ATOM 2510 C CA . VAL A 1 330 ? 3.514 25.109 36.875 1 97.75 330 VAL A CA 1
ATOM 2511 C C . VAL A 1 330 ? 2.807 23.766 37 1 97.75 330 VAL A C 1
ATOM 2513 O O . VAL A 1 330 ? 2.611 23.062 36.031 1 97.75 330 VAL A O 1
ATOM 2516 N N . ARG A 1 331 ? 2.432 23.406 38.25 1 97.88 331 ARG A N 1
ATOM 2517 C CA . ARG A 1 331 ? 1.779 22.109 38.469 1 97.88 331 ARG A CA 1
ATOM 2518 C C . ARG A 1 331 ? 0.292 22.297 38.75 1 97.88 331 ARG A C 1
ATOM 2520 O O . ARG A 1 331 ? -0.488 21.344 38.625 1 97.88 331 ARG A O 1
ATOM 2527 N N . ALA A 1 332 ? 0.004 23.422 39.219 1 98.19 332 ALA A N 1
ATOM 2528 C CA . ALA A 1 332 ? -1.368 23.828 39.5 1 98.19 332 ALA A CA 1
ATOM 2529 C C . ALA A 1 332 ? -1.607 25.281 39.062 1 98.19 332 ALA A C 1
ATOM 2531 O O . ALA A 1 332 ? -0.861 26.172 39.469 1 98.19 332 ALA A O 1
ATOM 2532 N N . LEU A 1 333 ? -2.621 25.5 38.25 1 98.38 333 LEU A N 1
ATOM 2533 C CA . LEU A 1 333 ? -2.914 26.828 37.719 1 98.38 333 LEU A CA 1
ATOM 2534 C C . LEU A 1 333 ? -4.297 27.297 38.156 1 98.38 333 LEU A C 1
ATOM 2536 O O . LEU A 1 333 ? -5.312 26.766 37.719 1 98.38 333 LEU A O 1
ATOM 2540 N N . ASP A 1 334 ? -4.301 28.188 39.094 1 98.19 334 ASP A N 1
ATOM 2541 C CA . ASP A 1 334 ? -5.57 28.812 39.438 1 98.19 334 ASP A CA 1
ATOM 2542 C C . ASP A 1 334 ? -6.047 29.766 38.344 1 98.19 334 ASP A C 1
ATOM 2544 O O . ASP A 1 334 ? -5.438 30.812 38.125 1 98.19 334 ASP A O 1
ATOM 2548 N N . LEU A 1 335 ? -7.125 29.484 37.75 1 97.75 335 LEU A N 1
ATOM 2549 C CA . LEU A 1 335 ? -7.551 30.203 36.562 1 97.75 335 LEU A CA 1
ATOM 2550 C C . LEU A 1 335 ? -8.016 31.609 36.906 1 97.75 335 LEU A C 1
ATOM 2552 O O . LEU A 1 335 ? -7.676 32.562 36.219 1 97.75 335 LEU A O 1
ATOM 2556 N N . SER A 1 336 ? -8.734 31.766 37.969 1 96.31 336 SER A N 1
ATOM 2557 C CA . SER A 1 336 ? -9.219 33.062 38.375 1 96.31 336 SER A CA 1
ATOM 2558 C C . SER A 1 336 ? -8.07 33.969 38.781 1 96.31 336 SER A C 1
ATOM 2560 O O . SER A 1 336 ? -8.031 35.156 38.406 1 96.31 336 SER A O 1
ATOM 2562 N N . GLU A 1 337 ? -7.18 33.438 39.562 1 97.38 337 GLU A N 1
ATOM 2563 C CA . GLU A 1 337 ? -6.027 34.219 40 1 97.38 337 GLU A CA 1
ATOM 2564 C C . GLU A 1 337 ? -5.199 34.719 38.812 1 97.38 337 GLU A C 1
ATOM 2566 O O . GLU A 1 337 ? -4.547 35.781 38.906 1 97.38 337 GLU A O 1
ATOM 2571 N N . ASN A 1 338 ? -5.227 34.062 37.781 1 97.81 338 ASN A N 1
ATOM 2572 C CA . ASN A 1 338 ? -4.449 34.438 36.625 1 97.81 338 ASN A CA 1
ATOM 2573 C C . ASN A 1 338 ? -5.309 35.156 35.562 1 97.81 338 ASN A C 1
ATOM 2575 O O . ASN A 1 338 ? -4.895 35.312 34.438 1 97.81 338 ASN A O 1
ATOM 2579 N N . ASN A 1 339 ? -6.535 35.406 35.906 1 97.75 339 ASN A N 1
ATOM 2580 C CA . ASN A 1 339 ? -7.48 36.125 35.062 1 97.75 339 ASN A CA 1
ATOM 2581 C C . ASN A 1 339 ? -7.781 35.406 33.781 1 97.75 339 ASN A C 1
ATOM 2583 O O . ASN A 1 339 ? -7.93 36 32.719 1 97.75 339 ASN A O 1
ATOM 2587 N N . ILE A 1 340 ? -7.727 34.094 33.844 1 98 340 ILE A N 1
ATOM 2588 C CA . ILE A 1 340 ? -8.062 33.281 32.688 1 98 340 ILE A CA 1
ATOM 2589 C C . ILE A 1 340 ? -9.57 33.125 32.562 1 98 340 ILE A C 1
ATOM 2591 O O . ILE A 1 340 ? -10.211 32.562 33.469 1 98 340 ILE A O 1
ATOM 2595 N N . GLY A 1 341 ? -10.117 33.625 31.469 1 96.31 341 GLY A N 1
ATOM 2596 C CA . GLY A 1 341 ? -11.555 33.5 31.281 1 96.31 341 GLY A CA 1
ATOM 2597 C C . GLY A 1 341 ? -11.938 32.719 30.047 1 96.31 341 GLY A C 1
ATOM 2598 O O . GLY A 1 341 ? -13.109 32.375 29.859 1 96.31 341 GLY A O 1
ATOM 2599 N N . THR A 1 342 ? -11 32.469 29.234 1 98.19 342 THR A N 1
ATOM 2600 C CA . THR A 1 342 ? -11.25 31.75 27.984 1 98.19 342 THR A CA 1
ATOM 2601 C C . THR A 1 342 ? -10.312 30.547 27.844 1 98.19 342 THR A C 1
ATOM 2603 O O . THR A 1 342 ? -9.117 30.656 28.141 1 98.19 342 THR A O 1
ATOM 2606 N N . VAL A 1 343 ? -10.852 29.375 27.484 1 98.5 343 VAL A N 1
ATOM 2607 C CA . VAL A 1 343 ? -10.102 28.172 27.156 1 98.5 343 VAL A CA 1
ATOM 2608 C C . VAL A 1 343 ? -10.359 27.781 25.703 1 98.5 343 VAL A C 1
ATOM 2610 O O . VAL A 1 343 ? -11.516 27.625 25.297 1 98.5 343 VAL A O 1
ATOM 2613 N N . ILE A 1 344 ? -9.32 27.672 24.891 1 98.62 344 ILE A N 1
ATOM 2614 C CA . ILE A 1 344 ? -9.414 27.188 23.516 1 98.62 344 ILE A CA 1
ATOM 2615 C C . ILE A 1 344 ? -8.828 25.781 23.422 1 98.62 344 ILE A C 1
ATOM 2617 O O . ILE A 1 344 ? -7.645 25.578 23.688 1 98.62 344 ILE A O 1
ATOM 2621 N N . TRP A 1 345 ? -9.672 24.875 23.031 1 98.25 345 TRP A N 1
ATOM 2622 C CA . TRP A 1 345 ? -9.281 23.484 22.859 1 98.25 345 TRP A CA 1
ATOM 2623 C C . TRP A 1 345 ? -8.805 23.219 21.438 1 98.25 345 TRP A C 1
ATOM 2625 O O . TRP A 1 345 ? -9.602 23.25 20.5 1 98.25 345 TRP A O 1
ATOM 2635 N N . ALA A 1 346 ? -7.551 23.062 21.266 1 97.75 346 ALA A N 1
ATOM 2636 C CA . ALA A 1 346 ? -6.949 22.594 20.016 1 97.75 346 ALA A CA 1
ATOM 2637 C C . ALA A 1 346 ? -6.562 21.109 20.125 1 97.75 346 ALA A C 1
ATOM 2639 O O . ALA A 1 346 ? -5.406 20.75 19.891 1 97.75 346 ALA A O 1
ATOM 2640 N N . THR A 1 347 ? -7.559 20.297 20.422 1 96.44 347 THR A N 1
ATOM 2641 C CA . THR A 1 347 ? -7.328 18.922 20.875 1 96.44 347 THR A CA 1
ATOM 2642 C C . THR A 1 347 ? -7.82 17.922 19.844 1 96.44 347 THR A C 1
ATOM 2644 O O . THR A 1 347 ? -8.117 16.766 20.188 1 96.44 347 THR A O 1
ATOM 2647 N N . GLY A 1 348 ? -7.961 18.391 18.656 1 94.44 348 GLY A N 1
ATOM 2648 C CA . GLY A 1 348 ? -8.188 17.453 17.562 1 94.44 348 GLY A CA 1
ATOM 2649 C C . GLY A 1 348 ? -9.656 17.141 17.344 1 94.44 348 GLY A C 1
ATOM 2650 O O . GLY A 1 348 ? -10.531 17.938 17.703 1 94.44 348 GLY A O 1
ATOM 2651 N N . PHE A 1 349 ? -9.867 16.031 16.547 1 94.94 349 PHE A N 1
ATOM 2652 C CA . PHE A 1 349 ? -11.195 15.68 16.062 1 94.94 349 PHE A CA 1
ATOM 2653 C C . PHE A 1 349 ? -11.461 14.195 16.25 1 94.94 349 PHE A C 1
ATOM 2655 O O . PHE A 1 349 ? -10.547 13.43 16.578 1 94.94 349 PHE A O 1
ATOM 2662 N N . GLN A 1 350 ? -12.68 13.828 16.141 1 94.31 350 GLN A N 1
ATOM 2663 C CA . GLN A 1 350 ? -13.148 12.445 16.078 1 94.31 350 GLN A CA 1
ATOM 2664 C C . GLN A 1 350 ? -13.945 12.188 14.805 1 94.31 350 GLN A C 1
ATOM 2666 O O . GLN A 1 350 ? -14.438 13.125 14.172 1 94.31 350 GLN A O 1
ATOM 2671 N N . PHE A 1 351 ? -13.977 10.914 14.43 1 95.19 351 PHE A N 1
ATOM 2672 C CA . PHE A 1 351 ? -14.805 10.523 13.297 1 95.19 351 PHE A CA 1
ATOM 2673 C C . PHE A 1 351 ? -16.281 10.594 13.656 1 95.19 351 PHE A C 1
ATOM 2675 O O . PHE A 1 351 ? -16.641 10.445 14.828 1 95.19 351 PHE A O 1
ATOM 2682 N N . ASP A 1 352 ? -17.094 10.875 12.688 1 95.38 352 ASP A N 1
ATOM 2683 C CA . ASP A 1 352 ? -18.547 10.836 12.797 1 95.38 352 ASP A CA 1
ATOM 2684 C C . ASP A 1 352 ? -19.172 10.102 11.609 1 95.38 352 ASP A C 1
ATOM 2686 O O . ASP A 1 352 ? -19.453 10.711 10.578 1 95.38 352 ASP A O 1
ATOM 2690 N N . TYR A 1 353 ? -19.375 8.805 11.766 1 96.62 353 TYR A N 1
ATOM 2691 C CA . TYR A 1 353 ? -19.969 7.98 10.727 1 96.62 353 TYR A CA 1
ATOM 2692 C C . TYR A 1 353 ? -21.328 7.441 11.18 1 96.62 353 TYR A C 1
ATOM 2694 O O . TYR A 1 353 ? -21.75 6.363 10.75 1 96.62 353 TYR A O 1
ATOM 2702 N N . ASP A 1 354 ? -22.031 8.188 12.031 1 94.62 354 ASP A N 1
ATOM 2703 C CA . ASP A 1 354 ? -23.344 7.781 12.547 1 94.62 354 ASP A CA 1
ATOM 2704 C C . ASP A 1 354 ? -24.344 7.59 11.414 1 94.62 354 ASP A C 1
ATOM 2706 O O . ASP A 1 354 ? -25.297 6.812 11.547 1 94.62 354 ASP A O 1
ATOM 2710 N N . TRP A 1 355 ? -24.109 8.242 10.336 1 97 355 TRP A N 1
ATOM 2711 C CA . TRP A 1 355 ? -25 8.211 9.18 1 97 355 TRP A CA 1
ATOM 2712 C C . TRP A 1 355 ? -24.766 6.961 8.344 1 97 355 TRP A C 1
ATOM 2714 O O . TRP A 1 355 ? -25.578 6.633 7.465 1 97 355 TRP A O 1
ATOM 2724 N N . LEU A 1 356 ? -23.734 6.246 8.523 1 97.56 356 LEU A N 1
ATOM 2725 C CA . LEU A 1 356 ? -23.359 5.062 7.754 1 97.56 356 LEU A CA 1
ATOM 2726 C C . LEU A 1 356 ? -23.75 3.789 8.492 1 97.56 356 LEU A C 1
ATOM 2728 O O . LEU A 1 356 ? -23.172 3.469 9.539 1 97.56 356 LEU A O 1
ATOM 2732 N N . GLU A 1 357 ? -24.75 3.076 7.965 1 96.88 357 GLU A N 1
ATOM 2733 C CA . GLU A 1 357 ? -25.188 1.81 8.539 1 96.88 357 GLU A CA 1
ATOM 2734 C C . GLU A 1 357 ? -24.547 0.625 7.832 1 96.88 357 GLU A C 1
ATOM 2736 O O . GLU A 1 357 ? -25.188 -0.054 7.027 1 96.88 357 GLU A O 1
ATOM 2741 N N . ALA A 1 358 ? -23.297 0.378 8.102 1 93.94 358 ALA A N 1
ATOM 2742 C CA . ALA A 1 358 ? -22.531 -0.734 7.543 1 93.94 358 ALA A CA 1
ATOM 2743 C C . ALA A 1 358 ? -21.531 -1.271 8.562 1 93.94 358 ALA A C 1
ATOM 2745 O O . ALA A 1 358 ? -21.031 -0.519 9.398 1 93.94 358 ALA A O 1
ATOM 2746 N N . ASP A 1 359 ? -21.266 -2.553 8.516 1 90.31 359 ASP A N 1
ATOM 2747 C CA . ASP A 1 359 ? -20.328 -3.199 9.43 1 90.31 359 ASP A CA 1
ATOM 2748 C C . ASP A 1 359 ? -18.891 -2.957 8.992 1 90.31 359 ASP A C 1
ATOM 2750 O O . ASP A 1 359 ? -18.203 -3.879 8.547 1 90.31 359 ASP A O 1
ATOM 2754 N N . THR A 1 360 ? -18.469 -1.734 9.086 1 93.62 360 THR A N 1
ATOM 2755 C CA . THR A 1 360 ? -17.125 -1.372 8.602 1 93.62 360 THR A CA 1
ATOM 2756 C C . THR A 1 360 ? -16.438 -0.448 9.594 1 93.62 360 THR A C 1
ATOM 2758 O O . THR A 1 360 ? -15.406 0.151 9.273 1 93.62 360 THR A O 1
ATOM 2761 N N . LEU A 1 361 ? -16.938 -0.249 10.789 1 94.88 361 LEU A N 1
ATOM 2762 C CA . LEU A 1 361 ? -16.359 0.584 11.836 1 94.88 361 LEU A CA 1
ATOM 2763 C C . LEU A 1 361 ? -15.969 -0.255 13.047 1 94.88 361 LEU A C 1
ATOM 2765 O O . LEU A 1 361 ? -16.656 -1.224 13.383 1 94.88 361 LEU A O 1
ATOM 2769 N N . ASP A 1 362 ? -14.938 0.093 13.656 1 94 362 ASP A N 1
ATOM 2770 C CA . ASP A 1 362 ? -14.555 -0.604 14.883 1 94 362 ASP A CA 1
ATOM 2771 C C . ASP A 1 362 ? -15.297 -0.042 16.094 1 94 362 ASP A C 1
ATOM 2773 O O . ASP A 1 362 ? -16.203 0.778 15.938 1 94 362 ASP A O 1
ATOM 2777 N N . ASP A 1 363 ? -14.945 -0.516 17.297 1 91.56 363 ASP A N 1
ATOM 2778 C CA . ASP A 1 363 ? -15.664 -0.172 18.516 1 91.56 363 ASP A CA 1
ATOM 2779 C C . ASP A 1 363 ? -15.523 1.313 18.844 1 91.56 363 ASP A C 1
ATOM 2781 O O . ASP A 1 363 ? -16.344 1.878 19.562 1 91.56 363 ASP A O 1
ATOM 2785 N N . ARG A 1 364 ? -14.555 1.993 18.297 1 89.12 364 ARG A N 1
ATOM 2786 C CA . ARG A 1 364 ? -14.32 3.406 18.578 1 89.12 364 ARG A CA 1
ATOM 2787 C C . ARG A 1 364 ? -14.906 4.289 17.469 1 89.12 364 ARG A C 1
ATOM 2789 O O . ARG A 1 364 ? -14.773 5.512 17.516 1 89.12 364 ARG A O 1
ATOM 2796 N N . GLY A 1 365 ? -15.461 3.631 16.391 1 90.62 365 GLY A N 1
ATOM 2797 C CA . GLY A 1 365 ? -16.062 4.379 15.289 1 90.62 365 GLY A CA 1
ATOM 2798 C C . GLY A 1 365 ? -15.094 4.66 14.156 1 90.62 365 GLY A C 1
ATOM 2799 O O . GLY A 1 365 ? -15.406 5.418 13.234 1 90.62 365 GLY A O 1
ATOM 2800 N N . SER A 1 366 ? -13.984 4.066 14.227 1 93.56 366 SER A N 1
ATOM 2801 C CA . SER A 1 366 ? -12.992 4.246 13.172 1 93.56 366 SER A CA 1
ATOM 2802 C C . SER A 1 366 ? -13.203 3.258 12.031 1 93.56 366 SER A C 1
ATOM 2804 O O . SER A 1 366 ? -13.516 2.088 12.266 1 93.56 366 SER A O 1
ATOM 2806 N N . PRO A 1 367 ? -13.023 3.691 10.82 1 95.62 367 PRO A N 1
ATOM 2807 C CA . PRO A 1 367 ? -13.219 2.789 9.688 1 95.62 367 PRO A CA 1
ATOM 2808 C C . PRO A 1 367 ? -12.234 1.616 9.695 1 95.62 367 PRO A C 1
ATOM 2810 O O . PRO A 1 367 ? -11.047 1.8 9.969 1 95.62 367 PRO A O 1
ATOM 2813 N N . ILE A 1 368 ? -12.766 0.437 9.5 1 95 368 ILE A N 1
ATOM 2814 C CA . ILE A 1 368 ? -11.969 -0.75 9.203 1 95 368 ILE A CA 1
ATOM 2815 C C . ILE A 1 368 ? -11.766 -0.871 7.691 1 95 368 ILE A C 1
ATOM 2817 O O . ILE A 1 368 ? -12.727 -1.035 6.941 1 95 368 ILE A O 1
ATOM 2821 N N . HIS A 1 369 ? -10.508 -0.812 7.227 1 93.81 369 HIS A N 1
ATOM 2822 C CA . HIS A 1 369 ? -10.258 -0.775 5.793 1 93.81 369 HIS A CA 1
ATOM 2823 C C . HIS A 1 369 ? -8.836 -1.217 5.473 1 93.81 369 HIS A C 1
ATOM 2825 O O . HIS A 1 369 ? -7.984 -1.28 6.363 1 93.81 369 HIS A O 1
ATOM 2831 N N . GLN A 1 370 ? -8.594 -1.602 4.277 1 92.5 370 GLN A N 1
ATOM 2832 C CA . GLN A 1 370 ? -7.277 -1.771 3.674 1 92.5 370 GLN A CA 1
ATOM 2833 C C . GLN A 1 370 ? -7.039 -0.743 2.57 1 92.5 370 GLN A C 1
ATOM 2835 O O . GLN A 1 370 ? -7.574 -0.875 1.467 1 92.5 370 GLN A O 1
ATOM 2840 N N . ARG A 1 371 ? -6.258 0.264 2.918 1 93.94 371 ARG A N 1
ATOM 2841 C CA . ARG A 1 371 ? -5.957 1.353 1.994 1 93.94 371 ARG A CA 1
ATOM 2842 C C . ARG A 1 371 ? -7.238 1.989 1.462 1 93.94 371 ARG A C 1
ATOM 2844 O O . ARG A 1 371 ? -7.34 2.289 0.271 1 93.94 371 ARG A O 1
ATOM 2851 N N . GLY A 1 372 ? -8.25 2.018 2.262 1 96.56 372 GLY A N 1
ATOM 2852 C CA . GLY A 1 372 ? -9.492 2.699 1.933 1 96.56 372 GLY A CA 1
ATOM 2853 C C . GLY A 1 372 ? -10.594 1.755 1.495 1 96.56 372 GLY A C 1
ATOM 2854 O O . GLY A 1 372 ? -11.758 2.152 1.393 1 96.56 372 GLY A O 1
ATOM 2855 N N . ILE A 1 373 ? -10.258 0.492 1.204 1 95.56 373 ILE A N 1
ATOM 2856 C CA . ILE A 1 373 ? -11.25 -0.501 0.802 1 95.56 373 ILE A CA 1
ATOM 2857 C C . ILE A 1 373 ? -11.844 -1.161 2.041 1 95.56 373 ILE A C 1
ATOM 2859 O O . ILE A 1 373 ? -11.125 -1.759 2.846 1 95.56 373 ILE A O 1
ATOM 2863 N N . SER A 1 374 ? -13.133 -1.059 2.207 1 94.25 374 SER A N 1
ATOM 2864 C CA . SER A 1 374 ? -13.789 -1.656 3.369 1 94.25 374 SER A CA 1
ATOM 2865 C C . SER A 1 374 ? -14.086 -3.133 3.135 1 94.25 374 SER A C 1
ATOM 2867 O O . SER A 1 374 ? -13.891 -3.645 2.031 1 94.25 374 SER A O 1
ATOM 2869 N N . ALA A 1 375 ? -14.539 -3.799 4.207 1 85.62 375 ALA A N 1
ATOM 2870 C CA . ALA A 1 375 ? -14.945 -5.195 4.094 1 85.62 375 ALA A CA 1
ATOM 2871 C C . ALA A 1 375 ? -16.281 -5.324 3.381 1 85.62 375 ALA A C 1
ATOM 2873 O O . ALA A 1 375 ? -16.641 -6.406 2.906 1 85.62 375 ALA A O 1
ATOM 2874 N N . VAL A 1 376 ? -17.016 -4.25 3.4 1 91.06 376 VAL A N 1
ATOM 2875 C CA . VAL A 1 376 ? -18.297 -4.238 2.691 1 91.06 376 VAL A CA 1
ATOM 2876 C C . VAL A 1 376 ? -18.062 -3.943 1.211 1 91.06 376 VAL A C 1
ATOM 2878 O O . VAL A 1 376 ? -17.562 -2.871 0.856 1 91.06 376 VAL A O 1
ATOM 2881 N N . PRO A 1 377 ? -18.391 -4.883 0.323 1 89.69 377 PRO A N 1
ATOM 2882 C CA . PRO A 1 377 ? -18.156 -4.66 -1.105 1 89.69 377 PRO A CA 1
ATOM 2883 C C . PRO A 1 377 ? -18.812 -3.381 -1.619 1 89.69 377 PRO A C 1
ATOM 2885 O O . PRO A 1 377 ? -19.984 -3.135 -1.351 1 89.69 377 PRO A O 1
ATOM 2888 N N . GLY A 1 378 ? -17.969 -2.557 -2.256 1 95.31 378 GLY A N 1
ATOM 2889 C CA . GLY A 1 378 ? -18.484 -1.338 -2.869 1 95.31 378 GLY A CA 1
ATOM 2890 C C . GLY A 1 378 ? -18.375 -0.125 -1.964 1 95.31 378 GLY A C 1
ATOM 2891 O O . GLY A 1 378 ? -18.703 0.99 -2.369 1 95.31 378 GLY A O 1
ATOM 2892 N N . LEU A 1 379 ? -17.938 -0.323 -0.7 1 97.06 379 LEU A N 1
ATOM 2893 C CA . LEU A 1 379 ? -17.797 0.771 0.252 1 97.06 379 LEU A CA 1
ATOM 2894 C C . LEU A 1 379 ? -16.328 1.144 0.421 1 97.06 379 LEU A C 1
ATOM 2896 O O . LEU A 1 379 ? -15.492 0.285 0.728 1 97.06 379 LEU A O 1
ATOM 2900 N N . TYR A 1 380 ? -16.031 2.4 0.246 1 98.44 380 TYR A N 1
ATOM 2901 C CA . TYR A 1 380 ? -14.648 2.865 0.261 1 98.44 380 TYR A CA 1
ATOM 2902 C C . TYR A 1 380 ? -14.508 4.117 1.12 1 98.44 380 TYR A C 1
ATOM 2904 O O . TYR A 1 380 ? -15.477 4.836 1.35 1 98.44 380 TYR A O 1
ATOM 2912 N N . PHE A 1 381 ? -13.297 4.355 1.575 1 98.5 381 PHE A N 1
ATOM 2913 C CA . PHE A 1 381 ? -12.922 5.559 2.305 1 98.5 381 PHE A CA 1
ATOM 2914 C C . PHE A 1 381 ? -11.766 6.273 1.616 1 98.5 381 PHE A C 1
ATOM 2916 O O . PHE A 1 381 ? -10.836 5.633 1.13 1 98.5 381 PHE A O 1
ATOM 2923 N N . VAL A 1 382 ? -11.812 7.594 1.538 1 98.56 382 VAL A N 1
ATOM 2924 C CA . VAL A 1 382 ? -10.719 8.406 1.013 1 98.56 382 VAL A CA 1
ATOM 2925 C C . VAL A 1 382 ? -10.477 9.602 1.935 1 98.56 382 VAL A C 1
ATOM 2927 O O . VAL A 1 382 ? -11.414 10.281 2.338 1 98.56 382 VAL A O 1
ATOM 2930 N N . GLY A 1 383 ? -9.211 9.812 2.285 1 97.44 383 GLY A N 1
ATOM 2931 C CA . GLY A 1 383 ? -8.859 11 3.047 1 97.44 383 GLY A CA 1
ATOM 2932 C C . GLY A 1 383 ? -8.602 10.711 4.516 1 97.44 383 GLY A C 1
ATOM 2933 O O . GLY A 1 383 ? -8.531 11.633 5.332 1 97.44 383 GLY A O 1
ATOM 2934 N N . LEU A 1 384 ? -8.438 9.461 4.898 1 96.62 384 LEU A N 1
ATOM 2935 C CA . LEU A 1 384 ? -8.164 9.078 6.277 1 96.62 384 LEU A CA 1
ATOM 2936 C C . LEU A 1 384 ? -6.684 9.258 6.605 1 96.62 384 LEU A C 1
ATOM 2938 O O . LEU A 1 384 ? -5.824 9.102 5.738 1 96.62 384 LEU A O 1
ATOM 2942 N N . PRO A 1 385 ? -6.434 9.68 7.895 1 94.44 385 PRO A N 1
ATOM 2943 C CA . PRO A 1 385 ? -5.027 9.648 8.297 1 94.44 385 PRO A CA 1
ATOM 2944 C C . PRO A 1 385 ? -4.402 8.266 8.148 1 94.44 385 PRO A C 1
ATOM 2946 O O . PRO A 1 385 ? -4.996 7.266 8.555 1 94.44 385 PRO A O 1
ATOM 2949 N N . TRP A 1 386 ? -3.252 8.234 7.461 1 93.69 386 TRP A N 1
ATOM 2950 C CA . TRP A 1 386 ? -2.506 6.996 7.293 1 93.69 386 TRP A CA 1
ATOM 2951 C C . TRP A 1 386 ? -3.35 5.945 6.574 1 93.69 386 TRP A C 1
ATOM 2953 O O . TRP A 1 386 ? -3.279 4.758 6.898 1 93.69 386 TRP A O 1
ATOM 2963 N N . GLN A 1 387 ? -4.242 6.465 5.684 1 95.38 387 GLN A N 1
ATOM 2964 C CA . GLN A 1 387 ? -5.051 5.543 4.887 1 95.38 387 GLN A CA 1
ATOM 2965 C C . GLN A 1 387 ? -4.172 4.523 4.172 1 95.38 387 GLN A C 1
ATOM 2967 O O . GLN A 1 387 ? -4.426 3.318 4.242 1 95.38 387 GLN A O 1
ATOM 2972 N N . SER A 1 388 ? -3.176 4.973 3.43 1 93.31 388 SER A N 1
ATOM 2973 C CA . SER A 1 388 ? -2.203 4.105 2.771 1 93.31 388 SER A CA 1
ATOM 2974 C C . SER A 1 388 ? -0.775 4.531 3.092 1 93.31 388 SER A C 1
ATOM 2976 O O . SER A 1 388 ? 0.162 3.744 2.947 1 93.31 388 SER A O 1
ATOM 2978 N N . ARG A 1 389 ? -0.617 5.805 3.482 1 93.69 389 ARG A N 1
ATOM 2979 C CA . ARG A 1 389 ? 0.697 6.387 3.738 1 93.69 389 ARG A CA 1
ATOM 2980 C C . ARG A 1 389 ? 0.586 7.613 4.637 1 93.69 389 ARG A C 1
ATOM 2982 O O . ARG A 1 389 ? -0.517 8.086 4.918 1 93.69 389 ARG A O 1
ATOM 2989 N N . ARG A 1 390 ? 1.732 8.188 5.027 1 93.62 390 ARG A N 1
ATOM 2990 C CA . ARG A 1 390 ? 1.785 9.367 5.883 1 93.62 390 ARG A CA 1
ATOM 2991 C C . ARG A 1 390 ? 1.062 10.547 5.238 1 93.62 390 ARG A C 1
ATOM 2993 O O . ARG A 1 390 ? 0.375 11.312 5.918 1 93.62 390 ARG A O 1
ATOM 3000 N N . GLY A 1 391 ? 1.146 10.625 3.953 1 94.31 391 GLY A N 1
ATOM 3001 C CA . GLY A 1 391 ? 0.612 11.781 3.244 1 94.31 391 GLY A CA 1
ATOM 3002 C C . GLY A 1 391 ? -0.876 11.68 2.971 1 94.31 391 GLY A C 1
ATOM 3003 O O . GLY A 1 391 ? -1.478 12.602 2.42 1 94.31 391 GLY A O 1
ATOM 3004 N N . SER A 1 392 ? -1.554 10.656 3.402 1 96.12 392 SER A N 1
ATOM 3005 C CA . SER A 1 392 ? -2.898 10.32 2.945 1 96.12 392 SER A CA 1
ATOM 3006 C C . SER A 1 392 ? -3.887 11.438 3.268 1 96.12 392 SER A C 1
ATOM 3008 O O . SER A 1 392 ? -4.805 11.703 2.49 1 96.12 392 SER A O 1
ATOM 3010 N N . SER A 1 393 ? -3.701 12.086 4.41 1 92.75 393 SER A N 1
ATOM 3011 C CA . SER A 1 393 ? -4.707 13.07 4.805 1 92.75 393 SER A CA 1
ATOM 3012 C C . SER A 1 393 ? -4.316 14.469 4.348 1 92.75 393 SER A C 1
ATOM 3014 O O . SER A 1 393 ? -5.023 15.438 4.637 1 92.75 393 SER A O 1
ATOM 3016 N N . PHE A 1 394 ? -3.166 14.625 3.625 1 94.94 394 PHE A N 1
ATOM 3017 C CA . PHE A 1 394 ? -2.717 15.898 3.064 1 94.94 394 PHE A CA 1
ATOM 3018 C C . PHE A 1 394 ? -3.193 16.047 1.626 1 94.94 394 PHE A C 1
ATOM 3020 O O . PHE A 1 394 ? -3.512 15.062 0.961 1 94.94 394 PHE A O 1
ATOM 3027 N N . ILE A 1 395 ? -3.215 17.281 1.177 1 96.31 395 ILE A N 1
ATOM 3028 C CA . ILE A 1 395 ? -3.744 17.578 -0.149 1 96.31 395 ILE A CA 1
ATOM 3029 C C . ILE A 1 395 ? -2.992 16.766 -1.201 1 96.31 395 ILE A C 1
ATOM 3031 O O . ILE A 1 395 ? -3.609 16.094 -2.035 1 96.31 395 ILE A O 1
ATOM 3035 N N . TRP A 1 396 ? -1.68 16.75 -1.093 1 94.44 396 TRP A N 1
ATOM 3036 C CA . TRP A 1 396 ? -0.869 16.031 -2.072 1 94.44 396 TRP A CA 1
ATOM 3037 C C . TRP A 1 396 ? -1.148 14.531 -2.02 1 94.44 396 TRP A C 1
ATOM 3039 O O . TRP A 1 396 ? -1.388 13.898 -3.053 1 94.44 396 TRP A O 1
ATOM 3049 N N . GLY A 1 397 ? -1.161 13.969 -0.824 1 95.81 397 GLY A N 1
ATOM 3050 C CA . GLY A 1 397 ? -1.268 12.523 -0.649 1 95.81 397 GLY A CA 1
ATOM 3051 C C . GLY A 1 397 ? -2.648 11.984 -0.97 1 95.81 397 GLY A C 1
ATOM 3052 O O . GLY A 1 397 ? -2.781 10.875 -1.488 1 95.81 397 GLY A O 1
ATOM 3053 N N . VAL A 1 398 ? -3.703 12.766 -0.697 1 97.88 398 VAL A N 1
ATOM 3054 C CA . VAL A 1 398 ? -5.074 12.305 -0.871 1 97.88 398 VAL A CA 1
ATOM 3055 C C . VAL A 1 398 ? -5.359 12.062 -2.352 1 97.88 398 VAL A C 1
ATOM 3057 O O . VAL A 1 398 ? -6.121 11.164 -2.709 1 97.88 398 VAL A O 1
ATOM 3060 N N . TRP A 1 399 ? -4.703 12.883 -3.201 1 98.19 399 TRP A N 1
ATOM 3061 C CA . TRP A 1 399 ? -4.867 12.75 -4.645 1 98.19 399 TRP A CA 1
ATOM 3062 C C . TRP A 1 399 ? -4.473 11.352 -5.105 1 98.19 399 TRP A C 1
ATOM 3064 O O . TRP A 1 399 ? -5.184 10.727 -5.898 1 98.19 399 TRP A O 1
ATOM 3074 N N . HIS A 1 400 ? -3.424 10.82 -4.539 1 96.38 400 HIS A N 1
ATOM 3075 C CA . HIS A 1 400 ? -2.924 9.5 -4.902 1 96.38 400 HIS A CA 1
ATOM 3076 C C . HIS A 1 400 ? -3.826 8.406 -4.352 1 96.38 400 HIS A C 1
ATOM 3078 O O . HIS A 1 400 ? -4.082 7.406 -5.027 1 96.38 400 HIS A O 1
ATOM 3084 N N . ASP A 1 401 ? -4.289 8.539 -3.105 1 97.56 401 ASP A N 1
ATOM 3085 C CA . ASP A 1 401 ? -5.211 7.562 -2.523 1 97.56 401 ASP A CA 1
ATOM 3086 C C . ASP A 1 401 ? -6.516 7.5 -3.316 1 97.56 401 ASP A C 1
ATOM 3088 O O . ASP A 1 401 ? -7.066 6.418 -3.531 1 97.56 401 ASP A O 1
ATOM 3092 N N . ALA A 1 402 ? -6.992 8.695 -3.711 1 98.75 402 ALA A N 1
ATOM 3093 C CA . ALA A 1 402 ? -8.211 8.758 -4.516 1 98.75 402 ALA A CA 1
ATOM 3094 C C . ALA A 1 402 ? -8.039 8 -5.828 1 98.75 402 ALA A C 1
ATOM 3096 O O . ALA A 1 402 ? -8.953 7.285 -6.258 1 98.75 402 ALA A O 1
ATOM 3097 N N . LYS A 1 403 ? -6.93 8.172 -6.453 1 97.75 403 LYS A N 1
ATOM 3098 C CA . LYS A 1 403 ? -6.648 7.453 -7.691 1 97.75 403 LYS A CA 1
ATOM 3099 C C . LYS A 1 403 ? -6.707 5.941 -7.469 1 97.75 403 LYS A C 1
ATOM 3101 O O . LYS A 1 403 ? -7.301 5.215 -8.266 1 97.75 403 LYS A O 1
ATOM 3106 N N . PHE A 1 404 ? -6.02 5.492 -6.41 1 96 404 PHE A N 1
ATOM 3107 C CA . PHE A 1 404 ? -6.016 4.07 -6.082 1 96 404 PHE A CA 1
ATOM 3108 C C . PHE A 1 404 ? -7.438 3.543 -5.945 1 96 404 PHE A C 1
ATOM 3110 O O . PHE A 1 404 ? -7.781 2.504 -6.516 1 96 404 PHE A O 1
ATOM 3117 N N . ILE A 1 405 ? -8.289 4.23 -5.215 1 98.12 405 ILE A N 1
ATOM 3118 C CA . ILE A 1 405 ? -9.664 3.801 -4.965 1 98.12 405 ILE A CA 1
ATOM 3119 C C . ILE A 1 405 ? -10.445 3.787 -6.273 1 98.12 405 ILE A C 1
ATOM 3121 O O . ILE A 1 405 ? -11.188 2.838 -6.555 1 98.12 405 ILE A O 1
ATOM 3125 N N . ALA A 1 406 ? -10.312 4.844 -7.094 1 98.56 406 ALA A N 1
ATOM 3126 C CA . ALA A 1 406 ? -10.984 4.871 -8.391 1 98.56 406 ALA A CA 1
ATOM 3127 C C . ALA A 1 406 ? -10.555 3.688 -9.25 1 98.56 406 ALA A C 1
ATOM 3129 O O . ALA A 1 406 ? -11.391 3.053 -9.906 1 98.56 406 ALA A O 1
ATOM 3130 N N . ASP A 1 407 ? -9.273 3.402 -9.25 1 96.25 407 ASP A N 1
ATOM 3131 C CA . ASP A 1 407 ? -8.758 2.262 -10 1 96.25 407 ASP A CA 1
ATOM 3132 C C . ASP A 1 407 ? -9.383 0.957 -9.508 1 96.25 407 ASP A C 1
ATOM 3134 O O . ASP A 1 407 ? -9.703 0.078 -10.312 1 96.25 407 ASP A O 1
ATOM 3138 N N . GLN A 1 408 ? -9.484 0.802 -8.195 1 95.75 408 GLN A N 1
ATOM 3139 C CA . GLN A 1 408 ? -10.078 -0.404 -7.633 1 95.75 408 GLN A CA 1
ATOM 3140 C C . GLN A 1 408 ? -11.531 -0.564 -8.078 1 95.75 408 GLN A C 1
ATOM 3142 O O . GLN A 1 408 ? -11.977 -1.675 -8.375 1 95.75 408 GLN A O 1
ATOM 3147 N N . ILE A 1 409 ? -12.242 0.525 -8.133 1 97.75 409 ILE A N 1
ATOM 3148 C CA . ILE A 1 409 ? -13.625 0.489 -8.602 1 97.75 409 ILE A CA 1
ATOM 3149 C C . ILE A 1 409 ? -13.664 0.044 -10.062 1 97.75 409 ILE A C 1
ATOM 3151 O O . ILE A 1 409 ? -14.469 -0.812 -10.43 1 97.75 409 ILE A O 1
ATOM 3155 N N . ALA A 1 410 ? -12.781 0.616 -10.836 1 97 410 ALA A N 1
ATOM 3156 C CA . ALA A 1 410 ? -12.711 0.227 -12.242 1 97 410 ALA A CA 1
ATOM 3157 C C . ALA A 1 410 ? -12.391 -1.258 -12.383 1 97 410 ALA A C 1
ATOM 3159 O O . ALA A 1 410 ? -12.969 -1.945 -13.227 1 97 410 ALA A O 1
ATOM 3160 N N . ILE A 1 411 ? -11.469 -1.767 -11.594 1 94.88 411 ILE A N 1
ATOM 3161 C CA . ILE A 1 411 ? -11.086 -3.176 -11.602 1 94.88 411 ILE A CA 1
ATOM 3162 C C . ILE A 1 411 ? -12.305 -4.039 -11.281 1 94.88 411 ILE A C 1
ATOM 3164 O O . ILE A 1 411 ? -12.57 -5.023 -11.977 1 94.88 411 ILE A O 1
ATOM 3168 N N . GLN A 1 412 ? -13.055 -3.666 -10.258 1 95.31 412 GLN A N 1
ATOM 3169 C CA . GLN A 1 412 ? -14.25 -4.41 -9.891 1 95.31 412 GLN A CA 1
ATOM 3170 C C . GLN A 1 412 ? -15.281 -4.398 -11.023 1 95.31 412 GLN A C 1
ATOM 3172 O O . GLN A 1 412 ? -15.914 -5.414 -11.297 1 95.31 412 GLN A O 1
ATOM 3177 N N . GLU A 1 413 ? -15.391 -3.268 -11.664 1 95.19 413 GLU A N 1
ATOM 3178 C CA . GLU A 1 413 ? -16.312 -3.17 -12.789 1 95.19 413 GLU A CA 1
ATOM 3179 C C . GLU A 1 413 ? -15.906 -4.109 -13.914 1 95.19 413 GLU A C 1
ATOM 3181 O O . GLU A 1 413 ? -16.766 -4.73 -14.555 1 95.19 413 GLU A O 1
ATOM 3186 N N . ASN A 1 414 ? -14.648 -4.199 -14.164 1 94.12 414 ASN A N 1
ATOM 3187 C CA . ASN A 1 414 ? -14.148 -5.09 -15.203 1 94.12 414 ASN A CA 1
ATOM 3188 C C . ASN A 1 414 ? -14.461 -6.551 -14.891 1 94.12 414 ASN A C 1
ATOM 3190 O O . ASN A 1 414 ? -14.852 -7.309 -15.781 1 94.12 414 ASN A O 1
ATOM 3194 N N . TYR A 1 415 ? -14.258 -6.945 -13.648 1 94.19 415 TYR A N 1
ATOM 3195 C CA . TYR A 1 415 ? -14.594 -8.305 -13.266 1 94.19 415 TYR A CA 1
ATOM 3196 C C . TYR A 1 415 ? -16.094 -8.57 -13.43 1 94.19 415 TYR A C 1
ATOM 3198 O O . TYR A 1 415 ? -16.484 -9.609 -13.945 1 94.19 415 TYR A O 1
ATOM 3206 N N . LEU A 1 416 ? -16.875 -7.609 -13.047 1 92 416 LEU A N 1
ATOM 3207 C CA . LEU A 1 416 ? -18.312 -7.785 -13.102 1 92 416 LEU A CA 1
ATOM 3208 C C . LEU A 1 416 ? -18.812 -7.816 -14.547 1 92 416 LEU A C 1
ATOM 3210 O O . LEU A 1 416 ? -19.812 -8.461 -14.852 1 92 416 LEU A O 1
ATOM 3214 N N . ALA A 1 417 ? -18.094 -7.148 -15.422 1 91.94 417 ALA A N 1
ATOM 3215 C CA . ALA A 1 417 ? -18.469 -7.086 -16.828 1 91.94 417 ALA A CA 1
ATOM 3216 C C . ALA A 1 417 ? -18.047 -8.352 -17.562 1 91.94 417 ALA A C 1
ATOM 3218 O O . ALA A 1 417 ? -18.531 -8.625 -18.672 1 91.94 417 ALA A O 1
ATOM 3219 N N . TYR A 1 418 ? -17.141 -9.086 -16.969 1 91.75 418 TYR A N 1
ATOM 3220 C CA . TYR A 1 418 ? -16.594 -10.266 -17.625 1 91.75 418 TYR A CA 1
ATOM 3221 C C . TYR A 1 418 ? -17.656 -11.336 -17.797 1 91.75 418 TYR A C 1
ATOM 3223 O O . TYR A 1 418 ? -18.422 -11.609 -16.875 1 91.75 418 TYR A O 1
ATOM 3231 N N . ARG A 1 419 ? -17.719 -11.883 -19.047 1 88.75 419 ARG A N 1
ATOM 3232 C CA . ARG A 1 419 ? -18.562 -13.023 -19.375 1 88.75 419 ARG A CA 1
ATOM 3233 C C . ARG A 1 419 ? -17.75 -14.156 -19.984 1 88.75 419 ARG A C 1
ATOM 3235 O O . ARG A 1 419 ? -17.078 -13.969 -21 1 88.75 419 ARG A O 1
ATOM 3242 N N . PRO A 1 420 ? -17.734 -15.289 -19.25 1 86.25 420 PRO A N 1
ATOM 3243 C CA . PRO A 1 420 ? -16.984 -16.406 -19.828 1 86.25 420 PRO A CA 1
ATOM 3244 C C . PRO A 1 420 ? -17.516 -16.844 -21.188 1 86.25 420 PRO A C 1
ATOM 3246 O O . PRO A 1 420 ? -18.719 -16.719 -21.453 1 86.25 420 PRO A O 1
ATOM 3249 N N . THR A 1 421 ? -16.578 -17 -22.203 1 71.75 421 THR A N 1
ATOM 3250 C CA . THR A 1 421 ? -17.016 -17.531 -23.484 1 71.75 421 THR A CA 1
ATOM 3251 C C . THR A 1 421 ? -17.625 -18.922 -23.312 1 71.75 421 THR A C 1
ATOM 3253 O O . THR A 1 421 ? -17.094 -19.734 -22.547 1 71.75 421 THR A O 1
ATOM 3256 N N . ALA A 1 422 ? -19.031 -19.062 -23.516 1 55 422 ALA A N 1
ATOM 3257 C CA . ALA A 1 422 ? -19.812 -20.297 -23.422 1 55 422 ALA A CA 1
ATOM 3258 C C . ALA A 1 422 ? -18.984 -21.5 -23.844 1 55 422 ALA A C 1
ATOM 3260 O O . ALA A 1 422 ? -18.312 -21.484 -24.859 1 55 422 ALA A O 1
ATOM 3261 N N . SER A 1 423 ? -18.328 -22.297 -22.844 1 45.97 423 SER A N 1
ATOM 3262 C CA . SER A 1 423 ? -17.891 -23.625 -23.281 1 45.97 423 SER A CA 1
ATOM 3263 C C . SER A 1 423 ? -18.922 -24.266 -24.219 1 45.97 423 SER A C 1
ATOM 3265 O O . SER A 1 423 ? -20.094 -24.359 -23.891 1 45.97 423 SER A O 1
ATOM 3267 N N . SER A 1 424 ? -18.703 -24.188 -25.516 1 34.97 424 SER A N 1
ATOM 3268 C CA . SER A 1 424 ? -19.422 -25.219 -26.266 1 34.97 424 SER A CA 1
ATOM 3269 C C . SER A 1 424 ? -19.188 -26.594 -25.656 1 34.97 424 SER A C 1
ATOM 3271 O O . SER A 1 424 ? -18.109 -26.875 -25.125 1 34.97 424 SER A O 1
ATOM 3273 N N . MET B 1 1 ? 50.125 -6.73 -29.469 1 22.69 1 MET B N 1
ATOM 3274 C CA . MET B 1 1 ? 49.5 -6.578 -28.156 1 22.69 1 MET B CA 1
ATOM 3275 C C . MET B 1 1 ? 48.375 -5.562 -28.203 1 22.69 1 MET B C 1
ATOM 3277 O O . MET B 1 1 ? 48.594 -4.355 -28.219 1 22.69 1 MET B O 1
ATOM 3281 N N . GLY B 1 2 ? 47.375 -5.656 -29 1 32 2 GLY B N 1
ATOM 3282 C CA . GLY B 1 2 ? 46.5 -4.629 -29.578 1 32 2 GLY B CA 1
ATOM 3283 C C . GLY B 1 2 ? 45.719 -3.846 -28.531 1 32 2 GLY B C 1
ATOM 3284 O O . GLY B 1 2 ? 45.375 -4.387 -27.484 1 32 2 GLY B O 1
ATOM 3285 N N . THR B 1 3 ? 45.969 -2.467 -28.406 1 30.58 3 THR B N 1
ATOM 3286 C CA . THR B 1 3 ? 45.281 -1.555 -27.484 1 30.58 3 THR B CA 1
ATOM 3287 C C . THR B 1 3 ? 43.812 -1.914 -27.359 1 30.58 3 THR B C 1
ATOM 3289 O O . THR B 1 3 ? 43.094 -2.014 -28.359 1 30.58 3 THR B O 1
ATOM 3292 N N . ARG B 1 4 ? 43.344 -2.836 -26.469 1 30.03 4 ARG B N 1
ATOM 3293 C CA . ARG B 1 4 ? 41.938 -3.041 -26.078 1 30.03 4 ARG B CA 1
ATOM 3294 C C . ARG B 1 4 ? 41.188 -1.717 -26.031 1 30.03 4 ARG B C 1
ATOM 3296 O O . ARG B 1 4 ? 41.562 -0.811 -25.281 1 30.03 4 ARG B O 1
ATOM 3303 N N . LYS B 1 5 ? 40.656 -1.067 -27 1 35 5 LYS B N 1
ATOM 3304 C CA . LYS B 1 5 ? 39.906 0.179 -27.125 1 35 5 LYS B CA 1
ATOM 3305 C C . LYS B 1 5 ? 39.125 0.492 -25.844 1 35 5 LYS B C 1
ATOM 3307 O O . LYS B 1 5 ? 38.562 -0.406 -25.234 1 35 5 LYS B O 1
ATOM 3312 N N . GLY B 1 6 ? 39.188 1.477 -24.812 1 41.75 6 GLY B N 1
ATOM 3313 C CA . GLY B 1 6 ? 38.875 2.139 -23.547 1 41.75 6 GLY B CA 1
ATOM 3314 C C . GLY B 1 6 ? 37.406 2.119 -23.203 1 41.75 6 GLY B C 1
ATOM 3315 O O . GLY B 1 6 ? 36.625 2.811 -23.828 1 41.75 6 GLY B O 1
ATOM 3316 N N . ASP B 1 7 ? 36.531 1.011 -22.906 1 51.38 7 ASP B N 1
ATOM 3317 C CA . ASP B 1 7 ? 35.125 0.55 -22.906 1 51.38 7 ASP B CA 1
ATOM 3318 C C . ASP B 1 7 ? 34.219 1.547 -22.203 1 51.38 7 ASP B C 1
ATOM 3320 O O . ASP B 1 7 ? 34.344 1.734 -20.984 1 51.38 7 ASP B O 1
ATOM 3324 N N . ALA B 1 8 ? 33.688 2.705 -22.719 1 68.12 8 ALA B N 1
ATOM 3325 C CA . ALA B 1 8 ? 32.938 3.889 -22.312 1 68.12 8 ALA B CA 1
ATOM 3326 C C . ALA B 1 8 ? 31.703 3.502 -21.5 1 68.12 8 ALA B C 1
ATOM 3328 O O . ALA B 1 8 ? 30.969 2.596 -21.891 1 68.12 8 ALA B O 1
ATOM 3329 N N . MET B 1 9 ? 31.594 3.918 -20.203 1 90.12 9 MET B N 1
ATOM 3330 C CA . MET B 1 9 ? 30.469 3.791 -19.281 1 90.12 9 MET B CA 1
ATOM 3331 C C . MET B 1 9 ? 29.219 4.426 -19.875 1 90.12 9 MET B C 1
ATOM 3333 O O . MET B 1 9 ? 29.25 5.555 -20.359 1 90.12 9 MET B O 1
ATOM 3337 N N . GLU B 1 10 ? 28.188 3.596 -20.125 1 96.75 10 GLU B N 1
ATOM 3338 C CA . GLU B 1 10 ? 26.906 4.105 -20.609 1 96.75 10 GLU B CA 1
ATOM 3339 C C . GLU B 1 10 ? 26.047 4.629 -19.469 1 96.75 10 GLU B C 1
ATOM 3341 O O . GLU B 1 10 ? 25.969 4.012 -18.391 1 96.75 10 GLU B O 1
ATOM 3346 N N . LYS B 1 11 ? 25.469 5.773 -19.719 1 97.62 11 LYS B N 1
ATOM 3347 C CA . LYS B 1 11 ? 24.672 6.406 -18.672 1 97.62 11 LYS B CA 1
ATOM 3348 C C . LYS B 1 11 ? 23.188 6.328 -18.984 1 97.62 11 LYS B C 1
ATOM 3350 O O . LYS B 1 11 ? 22.766 6.578 -20.109 1 97.62 11 LYS B O 1
ATOM 3355 N N . PHE B 1 12 ? 22.375 5.887 -18.031 1 98.19 12 PHE B N 1
ATOM 3356 C CA . PHE B 1 12 ? 20.922 5.875 -18.094 1 98.19 12 PHE B CA 1
ATOM 3357 C C . PHE B 1 12 ? 20.328 6.465 -16.812 1 98.19 12 PHE B C 1
ATOM 3359 O O . PHE B 1 12 ? 20.984 6.496 -15.773 1 98.19 12 PHE B O 1
ATOM 3366 N N . ASP B 1 13 ? 19.141 6.988 -16.938 1 98.19 13 ASP B N 1
ATOM 3367 C CA . ASP B 1 13 ? 18.438 7.355 -15.703 1 98.19 13 ASP B CA 1
ATOM 3368 C C . ASP B 1 13 ? 18.156 6.129 -14.844 1 98.19 13 ASP B C 1
ATOM 3370 O O . ASP B 1 13 ? 18.438 6.125 -13.648 1 98.19 13 ASP B O 1
ATOM 3374 N N . THR B 1 14 ? 17.656 5.09 -15.5 1 98.81 14 THR B N 1
ATOM 3375 C CA . THR B 1 14 ? 17.25 3.893 -14.773 1 98.81 14 THR B CA 1
ATOM 3376 C C . THR B 1 14 ? 17.734 2.637 -15.484 1 98.81 14 THR B C 1
ATOM 3378 O O . THR B 1 14 ? 17.625 2.527 -16.703 1 98.81 14 THR B O 1
ATOM 3381 N N . VAL B 1 15 ? 18.359 1.713 -14.797 1 98.94 15 VAL B N 1
ATOM 3382 C CA . VAL B 1 15 ? 18.688 0.383 -15.297 1 98.94 15 VAL B CA 1
ATOM 3383 C C . VAL B 1 15 ? 17.766 -0.653 -14.664 1 98.94 15 VAL B C 1
ATOM 3385 O O . VAL B 1 15 ? 17.609 -0.687 -13.438 1 98.94 15 VAL B O 1
ATOM 3388 N N . VAL B 1 16 ? 17.078 -1.42 -15.484 1 98.94 16 VAL B N 1
ATOM 3389 C CA . VAL B 1 16 ? 16.203 -2.506 -15.047 1 98.94 16 VAL B CA 1
ATOM 3390 C C . VAL B 1 16 ? 16.891 -3.848 -15.289 1 98.94 16 VAL B C 1
ATOM 3392 O O . VAL B 1 16 ? 17.328 -4.137 -16.406 1 98.94 16 VAL B O 1
ATOM 3395 N N . ILE B 1 17 ? 16.984 -4.645 -14.258 1 98.81 17 ILE B N 1
ATOM 3396 C CA . ILE B 1 17 ? 17.672 -5.926 -14.383 1 98.81 17 ILE B CA 1
ATOM 3397 C C . ILE B 1 17 ? 16.641 -7.051 -14.5 1 98.81 17 ILE B C 1
ATOM 3399 O O . ILE B 1 17 ? 15.961 -7.383 -13.531 1 98.81 17 ILE B O 1
ATOM 3403 N N . GLY B 1 18 ? 16.562 -7.684 -15.664 1 98.5 18 GLY B N 1
ATOM 3404 C CA . GLY B 1 18 ? 15.625 -8.758 -15.945 1 98.5 18 GLY B CA 1
ATOM 3405 C C . GLY B 1 18 ? 14.539 -8.367 -16.922 1 98.5 18 GLY B C 1
ATOM 3406 O O . GLY B 1 18 ? 13.867 -7.348 -16.75 1 98.5 18 GLY B O 1
ATOM 3407 N N . ALA B 1 19 ? 14.383 -9.195 -17.984 1 98.56 19 ALA B N 1
ATOM 3408 C CA . ALA B 1 19 ? 13.359 -8.93 -18.984 1 98.56 19 ALA B CA 1
ATOM 3409 C C . ALA B 1 19 ? 12.289 -10.016 -18.984 1 98.56 19 ALA B C 1
ATOM 3411 O O . ALA B 1 19 ? 11.852 -10.469 -20.047 1 98.56 19 ALA B O 1
ATOM 3412 N N . GLY B 1 20 ? 11.938 -10.523 -17.766 1 97.81 20 GLY B N 1
ATOM 3413 C CA . GLY B 1 20 ? 10.688 -11.242 -17.594 1 97.81 20 GLY B CA 1
ATOM 3414 C C . GLY B 1 20 ? 9.484 -10.336 -17.484 1 97.81 20 GLY B C 1
ATOM 3415 O O . GLY B 1 20 ? 9.5 -9.203 -17.969 1 97.81 20 GLY B O 1
ATOM 3416 N N . GLN B 1 21 ? 8.438 -10.875 -16.875 1 97.88 21 GLN B N 1
ATOM 3417 C CA . GLN B 1 21 ? 7.207 -10.109 -16.75 1 97.88 21 GLN B CA 1
ATOM 3418 C C . GLN B 1 21 ? 7.441 -8.812 -15.992 1 97.88 21 GLN B C 1
ATOM 3420 O O . GLN B 1 21 ? 6.914 -7.758 -16.359 1 97.88 21 GLN B O 1
ATOM 3425 N N . ALA B 1 22 ? 8.242 -8.82 -14.945 1 98.56 22 ALA B N 1
ATOM 3426 C CA . ALA B 1 22 ? 8.469 -7.652 -14.094 1 98.56 22 ALA B CA 1
ATOM 3427 C C . ALA B 1 22 ? 9.227 -6.566 -14.852 1 98.56 22 ALA B C 1
ATOM 3429 O O . ALA B 1 22 ? 8.867 -5.387 -14.781 1 98.56 22 ALA B O 1
ATOM 3430 N N . GLY B 1 23 ? 10.25 -6.965 -15.531 1 98.81 23 GLY B N 1
ATOM 3431 C CA . GLY B 1 23 ? 11.047 -6 -16.266 1 98.81 23 GLY B CA 1
ATOM 3432 C C . GLY B 1 23 ? 10.289 -5.355 -17.422 1 98.81 23 GLY B C 1
ATOM 3433 O O . GLY B 1 23 ? 10.383 -4.145 -17.625 1 98.81 23 GLY B O 1
ATOM 3434 N N . ILE B 1 24 ? 9.562 -6.168 -18.156 1 98.88 24 ILE B N 1
ATOM 3435 C CA . ILE B 1 24 ? 8.805 -5.66 -19.297 1 98.88 24 ILE B CA 1
ATOM 3436 C C . ILE B 1 24 ? 7.707 -4.719 -18.812 1 98.88 24 ILE B C 1
ATOM 3438 O O . ILE B 1 24 ? 7.5 -3.648 -19.391 1 98.88 24 ILE B O 1
ATOM 3442 N N . ALA B 1 25 ? 7.008 -5.121 -17.734 1 98.81 25 ALA B N 1
ATOM 3443 C CA . ALA B 1 25 ? 6.008 -4.234 -17.141 1 98.81 25 ALA B CA 1
ATOM 3444 C C . ALA B 1 25 ? 6.633 -2.91 -16.719 1 98.81 25 ALA B C 1
ATOM 3446 O O . ALA B 1 25 ? 6.078 -1.841 -16.984 1 98.81 25 ALA B O 1
ATOM 3447 N N . THR B 1 26 ? 7.781 -2.984 -16.094 1 98.88 26 THR B N 1
ATOM 3448 C CA . THR B 1 26 ? 8.484 -1.799 -15.617 1 98.88 26 THR B CA 1
ATOM 3449 C C . THR B 1 26 ? 8.859 -0.893 -16.781 1 98.88 26 THR B C 1
ATOM 3451 O O . THR B 1 26 ? 8.664 0.323 -16.719 1 98.88 26 THR B O 1
ATOM 3454 N N . SER B 1 27 ? 9.359 -1.504 -17.828 1 98.94 27 SER B N 1
ATOM 3455 C CA . SER B 1 27 ? 9.758 -0.752 -19.016 1 98.94 27 SER B CA 1
ATOM 3456 C C . SER B 1 27 ? 8.578 0.019 -19.594 1 98.94 27 SER B C 1
ATOM 3458 O O . SER B 1 27 ? 8.719 1.179 -19.984 1 98.94 27 SER B O 1
ATOM 3460 N N . GLU B 1 28 ? 7.441 -0.632 -19.625 1 98.88 28 GLU B N 1
ATOM 3461 C CA . GLU B 1 28 ? 6.25 0.033 -20.125 1 98.88 28 GLU B CA 1
ATOM 3462 C C . GLU B 1 28 ? 5.969 1.328 -19.375 1 98.88 28 GLU B C 1
ATOM 3464 O O . GLU B 1 28 ? 5.766 2.379 -19.984 1 98.88 28 GLU B O 1
ATOM 3469 N N . HIS B 1 29 ? 5.984 1.226 -18.109 1 98.75 29 HIS B N 1
ATOM 3470 C CA . HIS B 1 29 ? 5.594 2.363 -17.281 1 98.75 29 HIS B CA 1
ATOM 3471 C C . HIS B 1 29 ? 6.664 3.447 -17.297 1 98.75 29 HIS B C 1
ATOM 3473 O O . HIS B 1 29 ? 6.348 4.641 -17.281 1 98.75 29 HIS B O 1
ATOM 3479 N N . LEU B 1 30 ? 7.953 3.061 -17.266 1 98.81 30 LEU B N 1
ATOM 3480 C CA . LEU B 1 30 ? 9.023 4.047 -17.375 1 98.81 30 LEU B CA 1
ATOM 3481 C C . LEU B 1 30 ? 8.922 4.809 -18.688 1 98.81 30 LEU B C 1
ATOM 3483 O O . LEU B 1 30 ? 9.094 6.027 -18.719 1 98.81 30 LEU B O 1
ATOM 3487 N N . ARG B 1 31 ? 8.617 4.09 -19.75 1 98.5 31 ARG B N 1
ATOM 3488 C CA . ARG B 1 31 ? 8.469 4.715 -21.062 1 98.5 31 ARG B CA 1
ATOM 3489 C C . ARG B 1 31 ? 7.305 5.699 -21.062 1 98.5 31 ARG B C 1
ATOM 3491 O O . ARG B 1 31 ? 7.426 6.812 -21.578 1 98.5 31 ARG B O 1
ATOM 3498 N N . ALA B 1 32 ? 6.227 5.242 -20.547 1 97.62 32 ALA B N 1
ATOM 3499 C CA . ALA B 1 32 ? 5.039 6.094 -20.484 1 97.62 32 ALA B CA 1
ATOM 3500 C C . ALA B 1 32 ? 5.336 7.402 -19.75 1 97.62 32 ALA B C 1
ATOM 3502 O O . ALA B 1 32 ? 4.727 8.43 -20.047 1 97.62 32 ALA B O 1
ATOM 3503 N N . LEU B 1 33 ? 6.305 7.391 -18.844 1 97.69 33 LEU B N 1
ATOM 3504 C CA . LEU B 1 33 ? 6.652 8.555 -18.047 1 97.69 33 LEU B CA 1
ATOM 3505 C C . LEU B 1 33 ? 7.824 9.312 -18.656 1 97.69 33 LEU B C 1
ATOM 3507 O O . LEU B 1 33 ? 8.273 10.32 -18.109 1 97.69 33 LEU B O 1
ATOM 3511 N N . GLY B 1 34 ? 8.352 8.852 -19.781 1 98.06 34 GLY B N 1
ATOM 3512 C CA . GLY B 1 34 ? 9.461 9.492 -20.469 1 98.06 34 GLY B CA 1
ATOM 3513 C C . GLY B 1 34 ? 10.781 9.344 -19.734 1 98.06 34 GLY B C 1
ATOM 3514 O O . GLY B 1 34 ? 11.672 10.18 -19.875 1 98.06 34 GLY B O 1
ATOM 3515 N N . ILE B 1 35 ? 10.914 8.367 -18.938 1 98.44 35 ILE B N 1
ATOM 3516 C CA . ILE B 1 35 ? 12.125 8.156 -18.156 1 98.44 35 ILE B CA 1
ATOM 3517 C C . ILE B 1 35 ? 13.109 7.305 -18.953 1 98.44 35 ILE B C 1
ATOM 3519 O O . ILE B 1 35 ? 12.781 6.191 -19.359 1 98.44 35 ILE B O 1
ATOM 3523 N N . ASP B 1 36 ? 14.242 7.836 -19.172 1 98.62 36 ASP B N 1
ATOM 3524 C CA . ASP B 1 36 ? 15.305 7.133 -19.891 1 98.62 36 ASP B CA 1
ATOM 3525 C C . ASP B 1 36 ? 15.719 5.863 -19.156 1 98.62 36 ASP B C 1
ATOM 3527 O O . ASP B 1 36 ? 15.984 5.902 -17.953 1 98.62 36 ASP B O 1
ATOM 3531 N N . HIS B 1 37 ? 15.688 4.707 -19.891 1 98.88 37 HIS B N 1
ATOM 3532 C CA . HIS B 1 37 ? 16.031 3.471 -19.188 1 98.88 37 HIS B CA 1
ATOM 3533 C C . HIS B 1 37 ? 16.5 2.4 -20.172 1 98.88 37 HIS B C 1
ATOM 3535 O O . HIS B 1 37 ? 16.375 2.564 -21.391 1 98.88 37 HIS B O 1
ATOM 3541 N N . VAL B 1 38 ? 17.125 1.368 -19.609 1 98.88 38 VAL B N 1
ATOM 3542 C CA . VAL B 1 38 ? 17.516 0.161 -20.328 1 98.88 38 VAL B CA 1
ATOM 3543 C C . VAL B 1 38 ? 17.156 -1.072 -19.516 1 98.88 38 VAL B C 1
ATOM 3545 O O . VAL B 1 38 ? 17.203 -1.042 -18.281 1 98.88 38 VAL B O 1
ATOM 3548 N N . VAL B 1 39 ? 16.672 -2.076 -20.203 1 98.94 39 VAL B N 1
ATOM 3549 C CA . VAL B 1 39 ? 16.406 -3.365 -19.562 1 98.94 39 VAL B CA 1
ATOM 3550 C C . VAL B 1 39 ? 17.469 -4.371 -19.969 1 98.94 39 VAL B C 1
ATOM 3552 O O . VAL B 1 39 ? 17.719 -4.59 -21.156 1 98.94 39 VAL B O 1
ATOM 3555 N N . LEU B 1 40 ? 18.141 -4.941 -19 1 98.88 40 LEU B N 1
ATOM 3556 C CA . LEU B 1 40 ? 19.203 -5.902 -19.266 1 98.88 40 LEU B CA 1
ATOM 3557 C C . LEU B 1 40 ? 18.734 -7.324 -18.969 1 98.88 40 LEU B C 1
ATOM 3559 O O . LEU B 1 40 ? 18.156 -7.59 -17.922 1 98.88 40 LEU B O 1
ATOM 3563 N N . GLU B 1 41 ? 18.969 -8.203 -19.906 1 98.62 41 GLU B N 1
ATOM 3564 C CA . GLU B 1 41 ? 18.578 -9.609 -19.797 1 98.62 41 GLU B CA 1
ATOM 3565 C C . GLU B 1 41 ? 19.719 -10.531 -20.203 1 98.62 41 GLU B C 1
ATOM 3567 O O . GLU B 1 41 ? 20.312 -10.359 -21.281 1 98.62 41 GLU B O 1
ATOM 3572 N N . ARG B 1 42 ? 20.047 -11.461 -19.375 1 97.56 42 ARG B N 1
ATOM 3573 C CA . ARG B 1 42 ? 21.172 -12.352 -19.641 1 97.56 42 ARG B CA 1
ATOM 3574 C C . ARG B 1 42 ? 20.875 -13.289 -20.797 1 97.56 42 ARG B C 1
ATOM 3576 O O . ARG B 1 42 ? 21.766 -13.664 -21.562 1 97.56 42 ARG B O 1
ATOM 3583 N N . GLY B 1 43 ? 19.656 -13.766 -20.938 1 97.5 43 GLY B N 1
ATOM 3584 C CA . GLY B 1 43 ? 19.219 -14.609 -22.031 1 97.5 43 GLY B CA 1
ATOM 3585 C C . GLY B 1 43 ? 18.312 -13.891 -23.016 1 97.5 43 GLY B C 1
ATOM 3586 O O . GLY B 1 43 ? 18.625 -12.773 -23.453 1 97.5 43 GLY B O 1
ATOM 3587 N N . ARG B 1 44 ? 17.328 -14.5 -23.5 1 97.75 44 ARG B N 1
ATOM 3588 C CA . ARG B 1 44 ? 16.266 -13.891 -24.297 1 97.75 44 ARG B CA 1
ATOM 3589 C C . ARG B 1 44 ? 15.125 -13.391 -23.422 1 97.75 44 ARG B C 1
ATOM 3591 O O . ARG B 1 44 ? 15.047 -13.75 -22.234 1 97.75 44 ARG B O 1
ATOM 3598 N N . ILE B 1 45 ? 14.344 -12.523 -23.953 1 98.19 45 ILE B N 1
ATOM 3599 C CA . ILE B 1 45 ? 13.133 -12.109 -23.234 1 98.19 45 ILE B CA 1
ATOM 3600 C C . ILE B 1 45 ? 12.344 -13.344 -22.812 1 98.19 45 ILE B C 1
ATOM 3602 O O . ILE B 1 45 ? 12.102 -14.242 -23.625 1 98.19 45 ILE B O 1
ATOM 3606 N N . ALA B 1 46 ? 11.945 -13.445 -21.562 1 97.06 46 ALA B N 1
ATOM 3607 C CA . ALA B 1 46 ? 11.172 -14.539 -20.969 1 97.06 46 ALA B CA 1
ATOM 3608 C C . ALA B 1 46 ? 11.883 -15.875 -21.156 1 97.06 46 ALA B C 1
ATOM 3610 O O . ALA B 1 46 ? 11.234 -16.906 -21.375 1 97.06 46 ALA B O 1
ATOM 3611 N N . GLU B 1 47 ? 13.188 -15.906 -21.031 1 95.38 47 GLU B N 1
ATOM 3612 C CA . GLU B 1 47 ? 14.023 -17.078 -21.297 1 95.38 47 GLU B CA 1
ATOM 3613 C C . GLU B 1 47 ? 13.641 -18.234 -20.375 1 95.38 47 GLU B C 1
ATOM 3615 O O . GLU B 1 47 ? 13.609 -19.391 -20.812 1 95.38 47 GLU B O 1
ATOM 3620 N N . ARG B 1 48 ? 13.328 -17.984 -19.156 1 93.19 48 ARG B N 1
ATOM 3621 C CA . ARG B 1 48 ? 13.078 -19.062 -18.203 1 93.19 48 ARG B CA 1
ATOM 3622 C C . ARG B 1 48 ? 11.812 -19.828 -18.562 1 93.19 48 ARG B C 1
ATOM 3624 O O . ARG B 1 48 ? 11.711 -21.031 -18.297 1 93.19 48 ARG B O 1
ATOM 3631 N N . TRP B 1 49 ? 10.852 -19.188 -19.141 1 93.38 49 TRP B N 1
ATOM 3632 C CA . TRP B 1 49 ? 9.672 -19.875 -19.641 1 93.38 49 TRP B CA 1
ATOM 3633 C C . TRP B 1 49 ? 10.039 -20.875 -20.734 1 93.38 49 TRP B C 1
ATOM 3635 O O . TRP B 1 49 ? 9.453 -21.953 -20.828 1 93.38 49 TRP B O 1
ATOM 3645 N N . ARG B 1 50 ? 11.055 -20.562 -21.469 1 92.38 50 ARG B N 1
ATOM 3646 C CA . ARG B 1 50 ? 11.43 -21.328 -22.641 1 92.38 50 ARG B CA 1
ATOM 3647 C C . ARG B 1 50 ? 12.266 -22.547 -22.25 1 92.38 50 ARG B C 1
ATOM 3649 O O . ARG B 1 50 ? 11.977 -23.672 -22.672 1 92.38 50 ARG B O 1
ATOM 3656 N N . SER B 1 51 ? 13.219 -22.266 -21.422 1 92.19 51 SER B N 1
ATOM 3657 C CA . SER B 1 51 ? 14.297 -23.25 -21.375 1 92.19 51 SER B CA 1
ATOM 3658 C C . SER B 1 51 ? 14.375 -23.906 -20 1 92.19 51 SER B C 1
ATOM 3660 O O . SER B 1 51 ? 15.055 -24.922 -19.828 1 92.19 51 SER B O 1
ATOM 3662 N N . GLU B 1 52 ? 13.695 -23.344 -19.016 1 93.38 52 GLU B N 1
ATOM 3663 C CA . GLU B 1 52 ? 13.852 -23.875 -17.656 1 93.38 52 GLU B CA 1
ATOM 3664 C C . GLU B 1 52 ? 12.523 -24.375 -17.109 1 93.38 52 GLU B C 1
ATOM 3666 O O . GLU B 1 52 ? 12.211 -24.172 -15.938 1 93.38 52 GLU B O 1
ATOM 3671 N N . ARG B 1 53 ? 11.758 -24.938 -18 1 93.75 53 ARG B N 1
ATOM 3672 C CA . ARG B 1 53 ? 10.453 -25.5 -17.656 1 93.75 53 ARG B CA 1
ATOM 3673 C C . ARG B 1 53 ? 10.195 -26.797 -18.422 1 93.75 53 ARG B C 1
ATOM 3675 O O . ARG B 1 53 ? 10.844 -27.062 -19.438 1 93.75 53 ARG B O 1
ATOM 3682 N N . TRP B 1 54 ? 9.32 -27.625 -17.875 1 95.62 54 TRP B N 1
ATOM 3683 C CA . TRP B 1 54 ? 8.992 -28.875 -18.547 1 95.62 54 TRP B CA 1
ATOM 3684 C C . TRP B 1 54 ? 8.117 -28.609 -19.781 1 95.62 54 TRP B C 1
ATOM 3686 O O . TRP B 1 54 ? 7.469 -27.562 -19.875 1 95.62 54 TRP B O 1
ATOM 3696 N N . ASP B 1 55 ? 8.086 -29.469 -20.703 1 96.56 55 ASP B N 1
ATOM 3697 C CA . ASP B 1 55 ? 7.555 -29.266 -22.047 1 96.56 55 ASP B CA 1
ATOM 3698 C C . ASP B 1 55 ? 6.062 -28.953 -22 1 96.56 55 ASP B C 1
ATOM 3700 O O . ASP B 1 55 ? 5.586 -28.094 -22.75 1 96.56 55 ASP B O 1
ATOM 3704 N N . SER B 1 56 ? 5.34 -29.562 -21.109 1 95.69 56 SER B N 1
ATOM 3705 C CA . SER B 1 56 ? 3.885 -29.453 -21.109 1 95.69 56 SER B CA 1
ATOM 3706 C C . SER B 1 56 ? 3.418 -28.328 -20.188 1 95.69 56 SER B C 1
ATOM 3708 O O . SER B 1 56 ? 2.223 -28.203 -19.906 1 95.69 56 SER B O 1
ATOM 3710 N N . LEU B 1 57 ? 4.316 -27.484 -19.75 1 95.88 57 LEU B N 1
ATOM 3711 C CA . LEU B 1 57 ? 3.939 -26.438 -18.812 1 95.88 57 LEU B CA 1
ATOM 3712 C C . LEU B 1 57 ? 2.908 -25.5 -19.422 1 95.88 57 LEU B C 1
ATOM 3714 O O . LEU B 1 57 ? 3.047 -25.094 -20.578 1 95.88 57 LEU B O 1
ATOM 3718 N N . VAL B 1 58 ? 1.864 -25.219 -18.688 1 94.5 58 VAL B N 1
ATOM 3719 C CA . VAL B 1 58 ? 0.889 -24.188 -19.016 1 94.5 58 VAL B CA 1
ATOM 3720 C C . VAL B 1 58 ? 0.771 -23.203 -17.844 1 94.5 58 VAL B C 1
ATOM 3722 O O . VAL B 1 58 ? 1.117 -23.547 -16.703 1 94.5 58 VAL B O 1
ATOM 3725 N N . ALA B 1 59 ? 0.27 -22.031 -18.125 1 93.5 59 ALA B N 1
ATOM 3726 C CA . ALA B 1 59 ? 0.027 -21.031 -17.078 1 93.5 59 ALA B CA 1
ATOM 3727 C C . ALA B 1 59 ? -0.974 -21.547 -16.062 1 93.5 59 ALA B C 1
ATOM 3729 O O . ALA B 1 59 ? -1.781 -22.438 -16.359 1 93.5 59 ALA B O 1
ATOM 3730 N N . ASN B 1 60 ? -0.905 -20.938 -14.836 1 90.88 60 ASN B N 1
ATOM 3731 C CA . ASN B 1 60 ? -1.757 -21.344 -13.734 1 90.88 60 ASN B CA 1
ATOM 3732 C C . ASN B 1 60 ? -3.125 -20.672 -13.789 1 90.88 60 ASN B C 1
ATOM 3734 O O . ASN B 1 60 ? -4.043 -21.062 -13.07 1 90.88 60 ASN B O 1
ATOM 3738 N N . GLY B 1 61 ? -3.273 -19.656 -14.602 1 93.25 61 GLY B N 1
ATOM 3739 C CA . GLY B 1 61 ? -4.535 -18.969 -14.812 1 93.25 61 GLY B CA 1
ATOM 3740 C C . GLY B 1 61 ? -4.867 -18.766 -16.281 1 93.25 61 GLY B C 1
ATOM 3741 O O . GLY B 1 61 ? -4 -18.922 -17.141 1 93.25 61 GLY B O 1
ATOM 3742 N N . PRO B 1 62 ? -6.129 -18.531 -16.531 1 95.75 62 PRO B N 1
ATOM 3743 C CA . PRO B 1 62 ? -6.562 -18.375 -17.922 1 95.75 62 PRO B CA 1
ATOM 3744 C C . PRO B 1 62 ? -6.004 -17.125 -18.578 1 95.75 62 PRO B C 1
ATOM 3746 O O . PRO B 1 62 ? -5.723 -16.125 -17.906 1 95.75 62 PRO B O 1
ATOM 3749 N N . ALA B 1 63 ? -5.949 -17.156 -19.906 1 96.12 63 ALA B N 1
ATOM 3750 C CA . ALA B 1 63 ? -5.285 -16.125 -20.703 1 96.12 63 ALA B CA 1
ATOM 3751 C C . ALA B 1 63 ? -6.012 -14.797 -20.609 1 96.12 63 ALA B C 1
ATOM 3753 O O . ALA B 1 63 ? -5.391 -13.734 -20.719 1 96.12 63 ALA B O 1
ATOM 3754 N N . TRP B 1 64 ? -7.344 -14.789 -20.281 1 96 64 TRP B N 1
ATOM 3755 C CA . TRP B 1 64 ? -8.078 -13.531 -20.219 1 96 64 TRP B CA 1
ATOM 3756 C C . TRP B 1 64 ? -7.637 -12.711 -19.016 1 96 64 TRP B C 1
ATOM 3758 O O . TRP B 1 64 ? -7.762 -11.484 -19 1 96 64 TRP B O 1
ATOM 3768 N N . HIS B 1 65 ? -7.137 -13.398 -18.047 1 96.25 65 HIS B N 1
ATOM 3769 C CA . HIS B 1 65 ? -6.777 -12.711 -16.812 1 96.25 65 HIS B CA 1
ATOM 3770 C C . HIS B 1 65 ? -5.266 -12.555 -16.688 1 96.25 65 HIS B C 1
ATOM 3772 O O . HIS B 1 65 ? -4.773 -11.492 -16.297 1 96.25 65 HIS B O 1
ATOM 3778 N N . ASP B 1 66 ? -4.477 -13.602 -16.953 1 95.25 66 ASP B N 1
ATOM 3779 C CA . ASP B 1 66 ? -3.031 -13.633 -16.734 1 95.25 66 ASP B CA 1
ATOM 3780 C C . ASP B 1 66 ? -2.297 -12.883 -17.844 1 95.25 66 ASP B C 1
ATOM 3782 O O . ASP B 1 66 ? -1.51 -13.469 -18.578 1 95.25 66 ASP B O 1
ATOM 3786 N N . ARG B 1 67 ? -2.531 -11.625 -17.875 1 97.19 67 ARG B N 1
ATOM 3787 C CA . ARG B 1 67 ? -1.943 -10.781 -18.906 1 97.19 67 ARG B CA 1
ATOM 3788 C C . ARG B 1 67 ? -1.808 -9.344 -18.422 1 97.19 67 ARG B C 1
ATOM 3790 O O . ARG B 1 67 ? -2.355 -8.977 -17.391 1 97.19 67 ARG B O 1
ATOM 3797 N N . PHE B 1 68 ? -0.983 -8.586 -19.141 1 97.5 68 PHE B N 1
ATOM 3798 C CA . PHE B 1 68 ? -1.011 -7.137 -19.016 1 97.5 68 PHE B CA 1
ATOM 3799 C C . PHE B 1 68 ? -2.234 -6.555 -19.719 1 97.5 68 PHE B C 1
ATOM 3801 O O . PHE B 1 68 ? -2.742 -7.137 -20.688 1 97.5 68 PHE B O 1
ATOM 3808 N N . PRO B 1 69 ? -2.744 -5.418 -19.25 1 94 69 PRO B N 1
ATOM 3809 C CA . PRO B 1 69 ? -3.98 -4.863 -19.797 1 94 69 PRO B CA 1
ATOM 3810 C C . PRO B 1 69 ? -3.834 -4.434 -21.266 1 94 69 PRO B C 1
ATOM 3812 O O . PRO B 1 69 ? -4.828 -4.367 -21.984 1 94 69 PRO B O 1
ATOM 3815 N N . GLY B 1 70 ? -2.662 -4.23 -21.75 1 95.31 70 GLY B N 1
ATOM 3816 C CA . GLY B 1 70 ? -2.461 -3.555 -23.016 1 95.31 70 GLY B CA 1
ATOM 3817 C C . GLY B 1 70 ? -2.494 -4.496 -24.203 1 95.31 70 GLY B C 1
ATOM 3818 O O . GLY B 1 70 ? -2.529 -4.055 -25.359 1 95.31 70 GLY B O 1
ATOM 3819 N N . MET B 1 71 ? -2.494 -5.797 -23.922 1 97.62 71 MET B N 1
ATOM 3820 C CA . MET B 1 71 ? -2.428 -6.77 -25.016 1 97.62 71 MET B CA 1
ATOM 3821 C C . MET B 1 71 ? -3.029 -8.102 -24.578 1 97.62 71 MET B C 1
ATOM 3823 O O . MET B 1 71 ? -2.752 -8.594 -23.484 1 97.62 71 MET B O 1
ATOM 3827 N N . ALA B 1 72 ? -3.848 -8.711 -25.406 1 97 72 ALA B N 1
ATOM 3828 C CA . ALA B 1 72 ? -4.371 -10.055 -25.172 1 97 72 ALA B CA 1
ATOM 3829 C C . ALA B 1 72 ? -3.406 -11.117 -25.688 1 97 72 ALA B C 1
ATOM 3831 O O . ALA B 1 72 ? -2.561 -10.836 -26.531 1 97 72 ALA B O 1
ATOM 3832 N N . PHE B 1 73 ? -3.504 -12.281 -25.125 1 97.19 73 PHE B N 1
ATOM 3833 C CA . PHE B 1 73 ? -2.793 -13.422 -25.688 1 97.19 73 PHE B CA 1
ATOM 3834 C C . PHE B 1 73 ? -3.33 -13.766 -27.078 1 97.19 73 PHE B C 1
ATOM 3836 O O . PHE B 1 73 ? -4.457 -13.398 -27.422 1 97.19 73 PHE B O 1
ATOM 3843 N N . SER B 1 74 ? -2.479 -14.484 -27.844 1 94.94 74 SER B N 1
ATOM 3844 C CA . SER B 1 74 ? -2.912 -14.938 -29.156 1 94.94 74 SER B CA 1
ATOM 3845 C C . SER B 1 74 ? -3.891 -16.094 -29.047 1 94.94 74 SER B C 1
ATOM 3847 O O . SER B 1 74 ? -4.68 -16.344 -29.969 1 94.94 74 SER B O 1
ATOM 3849 N N . CYS B 1 75 ? -3.82 -16.812 -27.938 1 93.81 75 CYS B N 1
ATOM 3850 C CA . CYS B 1 75 ? -4.738 -17.922 -27.719 1 93.81 75 CYS B CA 1
ATOM 3851 C C . CYS B 1 75 ? -6.07 -17.422 -27.156 1 93.81 75 CYS B C 1
ATOM 3853 O O . CYS B 1 75 ? -6.211 -16.25 -26.828 1 93.81 75 CYS B O 1
ATOM 3855 N N . ASP B 1 76 ? -7.027 -18.328 -27.125 1 92.56 76 ASP B N 1
ATOM 3856 C CA . ASP B 1 76 ? -8.344 -18.016 -26.594 1 92.56 76 ASP B CA 1
ATOM 3857 C C . ASP B 1 76 ? -8.258 -17.609 -25.125 1 92.56 76 ASP B C 1
ATOM 3859 O O . ASP B 1 76 ? -7.434 -18.141 -24.375 1 92.56 76 ASP B O 1
ATOM 3863 N N . GLY B 1 77 ? -9.133 -16.734 -24.703 1 92.88 77 GLY B N 1
ATOM 3864 C CA . GLY B 1 77 ? -9.117 -16.188 -23.359 1 92.88 77 GLY B CA 1
ATOM 3865 C C . GLY B 1 77 ? -9.297 -17.234 -22.281 1 92.88 77 GLY B C 1
ATOM 3866 O O . GLY B 1 77 ? -8.797 -17.094 -21.172 1 92.88 77 GLY B O 1
ATOM 3867 N N . ASP B 1 78 ? -9.953 -18.281 -22.594 1 92.31 78 ASP B N 1
ATOM 3868 C CA . ASP B 1 78 ? -10.266 -19.281 -21.578 1 92.31 78 ASP B CA 1
ATOM 3869 C C . ASP B 1 78 ? -9.164 -20.328 -21.484 1 92.31 78 ASP B C 1
ATOM 3871 O O . ASP B 1 78 ? -9.141 -21.125 -20.547 1 92.31 78 ASP B O 1
ATOM 3875 N N . VAL B 1 79 ? -8.32 -20.266 -22.422 1 93.75 79 VAL B N 1
ATOM 3876 C CA . VAL B 1 79 ? -7.242 -21.25 -22.484 1 93.75 79 VAL B CA 1
ATOM 3877 C C . VAL B 1 79 ? -6.16 -20.891 -21.469 1 93.75 79 VAL B C 1
ATOM 3879 O O . VAL B 1 79 ? -5.984 -19.719 -21.125 1 93.75 79 VAL B O 1
ATOM 3882 N N . PHE B 1 80 ? -5.531 -21.875 -20.969 1 96.19 80 PHE B N 1
ATOM 3883 C CA . PHE B 1 80 ? -4.305 -21.703 -20.203 1 96.19 80 PHE B CA 1
ATOM 3884 C C . PHE B 1 80 ? -3.086 -21.75 -21.125 1 96.19 80 PHE B C 1
ATOM 3886 O O . PHE B 1 80 ? -2.742 -22.797 -21.656 1 96.19 80 PHE B O 1
ATOM 3893 N N . ALA B 1 81 ? -2.48 -20.672 -21.281 1 96.56 81 ALA B N 1
ATOM 3894 C CA . ALA B 1 81 ? -1.416 -20.516 -22.281 1 96.56 81 ALA B CA 1
ATOM 3895 C C . ALA B 1 81 ? -0.245 -21.438 -21.969 1 96.56 81 ALA B C 1
ATOM 3897 O O . ALA B 1 81 ? 0.174 -21.562 -20.812 1 96.56 81 ALA B O 1
ATOM 3898 N N . ASP B 1 82 ? 0.257 -22.125 -22.938 1 96.25 82 ASP B N 1
ATOM 3899 C CA . ASP B 1 82 ? 1.452 -22.938 -22.75 1 96.25 82 ASP B CA 1
ATOM 3900 C C . ASP B 1 82 ? 2.703 -22.062 -22.656 1 96.25 82 ASP B C 1
ATOM 3902 O O . ASP B 1 82 ? 2.662 -20.875 -22.984 1 96.25 82 ASP B O 1
ATOM 3906 N N . LYS B 1 83 ? 3.77 -22.656 -22.297 1 96.25 83 LYS B N 1
ATOM 3907 C CA . LYS B 1 83 ? 4.988 -21.906 -21.984 1 96.25 83 LYS B CA 1
ATOM 3908 C C . LYS B 1 83 ? 5.488 -21.141 -23.203 1 96.25 83 LYS B C 1
ATOM 3910 O O . LYS B 1 83 ? 5.988 -20.016 -23.078 1 96.25 83 LYS B O 1
ATOM 3915 N N . GLU B 1 84 ? 5.371 -21.672 -24.391 1 96.56 84 GLU B N 1
ATOM 3916 C CA . GLU B 1 84 ? 5.824 -20.984 -25.594 1 96.56 84 GLU B CA 1
ATOM 3917 C C . GLU B 1 84 ? 4.945 -19.766 -25.906 1 96.56 84 GLU B C 1
ATOM 3919 O O . GLU B 1 84 ? 5.445 -18.719 -26.328 1 96.56 84 GLU B O 1
ATOM 3924 N N . CYS B 1 85 ? 3.654 -19.969 -25.688 1 97.12 85 CYS B N 1
ATOM 3925 C CA . CYS B 1 85 ? 2.715 -18.875 -25.875 1 97.12 85 CYS B CA 1
ATOM 3926 C C . CYS B 1 85 ? 3.018 -17.734 -24.906 1 97.12 85 CYS B C 1
ATOM 3928 O O . CYS B 1 85 ? 2.99 -16.562 -25.297 1 97.12 85 CYS B O 1
ATOM 3930 N N . VAL B 1 86 ? 3.348 -18.047 -23.734 1 97.56 86 VAL B N 1
ATOM 3931 C CA . VAL B 1 86 ? 3.678 -17.031 -22.734 1 97.56 86 VAL B CA 1
ATOM 3932 C C . VAL B 1 86 ? 4.949 -16.297 -23.141 1 97.56 86 VAL B C 1
ATOM 3934 O O . VAL B 1 86 ? 5.008 -15.062 -23.094 1 97.56 86 VAL B O 1
ATOM 3937 N N . ALA B 1 87 ? 5.98 -17.047 -23.531 1 97.88 87 ALA B N 1
ATOM 3938 C CA . ALA B 1 87 ? 7.234 -16.438 -23.969 1 97.88 87 ALA B CA 1
ATOM 3939 C C . ALA B 1 87 ? 7.008 -15.492 -25.141 1 97.88 87 ALA B C 1
ATOM 3941 O O . ALA B 1 87 ? 7.488 -14.359 -25.141 1 97.88 87 ALA B O 1
ATOM 3942 N N . ARG B 1 88 ? 6.238 -15.922 -26.078 1 97.94 88 ARG B N 1
ATOM 3943 C CA . ARG B 1 88 ? 5.934 -15.102 -27.25 1 97.94 88 ARG B CA 1
ATOM 3944 C C . ARG B 1 88 ? 5.156 -13.852 -26.859 1 97.94 88 ARG B C 1
ATOM 3946 O O . ARG B 1 88 ? 5.375 -12.781 -27.422 1 97.94 88 ARG B O 1
ATOM 3953 N N . TYR B 1 89 ? 4.238 -14.023 -25.953 1 98.38 89 TYR B N 1
ATOM 3954 C CA . TYR B 1 89 ? 3.457 -12.898 -25.453 1 98.38 89 TYR B CA 1
ATOM 3955 C C . TYR B 1 89 ? 4.367 -11.773 -24.969 1 98.38 89 TYR B C 1
ATOM 3957 O O . TYR B 1 89 ? 4.176 -10.609 -25.344 1 98.38 89 TYR B O 1
ATOM 3965 N N . PHE B 1 90 ? 5.371 -12.078 -24.234 1 98.44 90 PHE B N 1
ATOM 3966 C CA . PHE B 1 90 ? 6.234 -11.047 -23.656 1 98.44 90 PHE B CA 1
ATOM 3967 C C . PHE B 1 90 ? 7.176 -10.484 -24.719 1 98.44 90 PHE B C 1
ATOM 3969 O O . PHE B 1 90 ? 7.516 -9.297 -24.688 1 98.44 90 PHE B O 1
ATOM 3976 N N . GLU B 1 91 ? 7.59 -11.328 -25.656 1 98.44 91 GLU B N 1
ATOM 3977 C CA . GLU B 1 91 ? 8.344 -10.805 -26.797 1 98.44 91 GLU B CA 1
ATOM 3978 C C . GLU B 1 91 ? 7.523 -9.789 -27.594 1 98.44 91 GLU B C 1
ATOM 3980 O O . GLU B 1 91 ? 8.008 -8.703 -27.906 1 98.44 91 GLU B O 1
ATOM 3985 N N . ASP B 1 92 ? 6.316 -10.18 -27.844 1 98.62 92 ASP B N 1
ATOM 3986 C CA . ASP B 1 92 ? 5.418 -9.312 -28.609 1 98.62 92 ASP B CA 1
ATOM 3987 C C . ASP B 1 92 ? 5.102 -8.031 -27.828 1 98.62 92 ASP B C 1
ATOM 3989 O O . ASP B 1 92 ? 5.023 -6.949 -28.406 1 98.62 92 ASP B O 1
ATOM 3993 N N . TYR B 1 93 ? 4.902 -8.195 -26.547 1 98.75 93 TYR B N 1
ATOM 3994 C CA . TYR B 1 93 ? 4.602 -7.039 -25.719 1 98.75 93 TYR B CA 1
ATOM 3995 C C . TYR B 1 93 ? 5.766 -6.055 -25.703 1 98.75 93 TYR B C 1
ATOM 3997 O O . TYR B 1 93 ? 5.562 -4.844 -25.844 1 98.75 93 TYR B O 1
ATOM 4005 N N . ALA B 1 94 ? 6.977 -6.547 -25.547 1 98.81 94 ALA B N 1
ATOM 4006 C CA . ALA B 1 94 ? 8.172 -5.707 -25.578 1 98.81 94 ALA B CA 1
ATOM 4007 C C . ALA B 1 94 ? 8.289 -4.949 -26.891 1 98.81 94 ALA B C 1
ATOM 4009 O O . ALA B 1 94 ? 8.641 -3.766 -26.906 1 98.81 94 ALA B O 1
ATOM 4010 N N . LYS B 1 95 ? 8.023 -5.641 -27.938 1 98.56 95 LYS B N 1
ATOM 4011 C CA . LYS B 1 95 ? 8.039 -5.008 -29.25 1 98.56 95 LYS B CA 1
ATOM 4012 C C . LYS B 1 95 ? 6.988 -3.91 -29.359 1 98.56 95 LYS B C 1
ATOM 4014 O O . LYS B 1 95 ? 7.27 -2.811 -29.828 1 98.56 95 LYS B O 1
ATOM 4019 N N . MET B 1 96 ? 5.801 -4.238 -28.875 1 98.56 96 MET B N 1
ATOM 4020 C CA . MET B 1 96 ? 4.68 -3.305 -28.938 1 98.56 96 MET B CA 1
ATOM 4021 C C . MET B 1 96 ? 5.027 -1.991 -28.234 1 98.56 96 MET B C 1
ATOM 4023 O O . MET B 1 96 ? 4.715 -0.914 -28.75 1 98.56 96 MET B O 1
ATOM 4027 N N . ILE B 1 97 ? 5.754 -2.066 -27.125 1 98.5 97 ILE B N 1
ATOM 4028 C CA . ILE B 1 97 ? 6.016 -0.854 -26.359 1 98.5 97 ILE B CA 1
ATOM 4029 C C . ILE B 1 97 ? 7.395 -0.302 -26.719 1 98.5 97 ILE B C 1
ATOM 4031 O O . ILE B 1 97 ? 7.859 0.668 -26.125 1 98.5 97 ILE B O 1
ATOM 4035 N N . ASP B 1 98 ? 8.086 -0.931 -27.672 1 98.38 98 ASP B N 1
ATOM 4036 C CA . ASP B 1 98 ? 9.43 -0.538 -28.062 1 98.38 98 ASP B CA 1
ATOM 4037 C C . ASP B 1 98 ? 10.375 -0.497 -26.859 1 98.38 98 ASP B C 1
ATOM 4039 O O . ASP B 1 98 ? 11.055 0.504 -26.641 1 98.38 98 ASP B O 1
ATOM 4043 N N . ALA B 1 99 ? 10.289 -1.525 -26.047 1 98.62 99 ALA B N 1
ATOM 4044 C CA . ALA B 1 99 ? 11.109 -1.608 -24.844 1 98.62 99 ALA B CA 1
ATOM 4045 C C . ALA B 1 99 ? 12.594 -1.672 -25.203 1 98.62 99 ALA B C 1
ATOM 4047 O O . ALA B 1 99 ? 13 -2.441 -26.078 1 98.62 99 ALA B O 1
ATOM 4048 N N . PRO B 1 100 ? 13.414 -0.88 -24.562 1 98.81 100 PRO B N 1
ATOM 4049 C CA . PRO B 1 100 ? 14.859 -0.923 -24.797 1 98.81 100 PRO B CA 1
ATOM 4050 C C . PRO B 1 100 ? 15.539 -2.09 -24.094 1 98.81 100 PRO B C 1
ATOM 4052 O O . PRO B 1 100 ? 16.375 -1.878 -23.203 1 98.81 100 PRO B O 1
ATOM 4055 N N . VAL B 1 101 ? 15.305 -3.273 -24.578 1 98.88 101 VAL B N 1
ATOM 4056 C CA . VAL B 1 101 ? 15.844 -4.484 -23.953 1 98.88 101 VAL B CA 1
ATOM 4057 C C . VAL B 1 101 ? 17.156 -4.871 -24.641 1 98.88 101 VAL B C 1
ATOM 4059 O O . VAL B 1 101 ? 17.234 -4.918 -25.875 1 98.88 101 VAL B O 1
ATOM 4062 N N . ARG B 1 102 ? 18.141 -5.059 -23.875 1 98.75 102 ARG B N 1
ATOM 4063 C CA . ARG B 1 102 ? 19.375 -5.66 -24.344 1 98.75 102 ARG B CA 1
ATOM 4064 C C . ARG B 1 102 ? 19.531 -7.09 -23.844 1 98.75 102 ARG B C 1
ATOM 4066 O O . ARG B 1 102 ? 19.688 -7.312 -22.641 1 98.75 102 ARG B O 1
ATOM 4073 N N . THR B 1 103 ? 19.469 -8.023 -24.766 1 98.5 103 THR B N 1
ATOM 4074 C CA . THR B 1 103 ? 19.578 -9.438 -24.422 1 98.5 103 THR B CA 1
ATOM 4075 C C . THR B 1 103 ? 21.031 -9.891 -24.484 1 98.5 103 THR B C 1
ATOM 4077 O O . THR B 1 103 ? 21.875 -9.227 -25.078 1 98.5 103 THR B O 1
ATOM 4080 N N . GLY B 1 104 ? 21.297 -10.961 -23.781 1 98.06 104 GLY B N 1
ATOM 4081 C CA . GLY B 1 104 ? 22.641 -11.508 -23.766 1 98.06 104 GLY B CA 1
ATOM 4082 C C . GLY B 1 104 ? 23.594 -10.734 -22.859 1 98.06 104 GLY B C 1
ATOM 4083 O O . GLY B 1 104 ? 24.812 -10.82 -23.016 1 98.06 104 GLY B O 1
ATOM 4084 N N . VAL B 1 105 ? 23.047 -9.883 -21.984 1 98.31 105 VAL B N 1
ATOM 4085 C CA . VAL B 1 105 ? 23.859 -9.07 -21.078 1 98.31 105 VAL B CA 1
ATOM 4086 C C . VAL B 1 105 ? 23.703 -9.578 -19.656 1 98.31 105 VAL B C 1
ATOM 4088 O O . VAL B 1 105 ? 22.609 -9.484 -19.062 1 98.31 105 VAL B O 1
ATOM 4091 N N . THR B 1 106 ? 24.75 -10.117 -19.094 1 98.06 106 THR B N 1
ATOM 4092 C CA . THR B 1 106 ? 24.734 -10.609 -17.719 1 98.06 106 THR B CA 1
ATOM 4093 C C . THR B 1 106 ? 25.234 -9.531 -16.766 1 98.06 106 THR B C 1
ATOM 4095 O O . THR B 1 106 ? 26.328 -8.984 -16.953 1 98.06 106 THR B O 1
ATOM 4098 N N . VAL B 1 107 ? 24.406 -9.18 -15.758 1 98.44 107 VAL B N 1
ATOM 4099 C CA . VAL B 1 107 ? 24.844 -8.281 -14.703 1 98.44 107 VAL B CA 1
ATOM 4100 C C . VAL B 1 107 ? 25.688 -9.047 -13.688 1 98.44 107 VAL B C 1
ATOM 4102 O O . VAL B 1 107 ? 25.219 -9.992 -13.062 1 98.44 107 VAL B O 1
ATOM 4105 N N . GLU B 1 108 ? 26.891 -8.602 -13.531 1 98.38 108 GLU B N 1
ATOM 4106 C CA . GLU B 1 108 ? 27.844 -9.305 -12.672 1 98.38 108 GLU B CA 1
ATOM 4107 C C . GLU B 1 108 ? 27.906 -8.672 -11.289 1 98.38 108 GLU B C 1
ATOM 4109 O O . GLU B 1 108 ? 28.109 -9.359 -10.289 1 98.38 108 GLU B O 1
ATOM 4114 N N . ARG B 1 109 ? 27.812 -7.383 -11.367 1 98.31 109 ARG B N 1
ATOM 4115 C CA . ARG B 1 109 ? 27.891 -6.645 -10.109 1 98.31 109 ARG B CA 1
ATOM 4116 C C . ARG B 1 109 ? 27.203 -5.293 -10.219 1 98.31 109 ARG B C 1
ATOM 4118 O O . ARG B 1 109 ? 27.328 -4.598 -11.227 1 98.31 109 ARG B O 1
ATOM 4125 N N . ALA B 1 110 ? 26.422 -4.93 -9.18 1 98.38 110 ALA B N 1
ATOM 4126 C CA . ALA B 1 110 ? 25.828 -3.605 -9.047 1 98.38 110 ALA B CA 1
ATOM 4127 C C . ALA B 1 110 ? 26.016 -3.045 -7.645 1 98.38 110 ALA B C 1
ATOM 4129 O O . ALA B 1 110 ? 25.891 -3.771 -6.656 1 98.38 110 ALA B O 1
ATOM 4130 N N . ARG B 1 111 ? 26.422 -1.814 -7.531 1 97.62 111 ARG B N 1
ATOM 4131 C CA . ARG B 1 111 ? 26.672 -1.195 -6.23 1 97.62 111 ARG B CA 1
ATOM 4132 C C . ARG B 1 111 ? 26.406 0.306 -6.281 1 97.62 111 ARG B C 1
ATOM 4134 O O . ARG B 1 111 ? 26.594 0.937 -7.328 1 97.62 111 ARG B O 1
ATOM 4141 N N . PRO B 1 112 ? 25.984 0.851 -5.16 1 95.75 112 PRO B N 1
ATOM 4142 C CA . PRO B 1 112 ? 25.891 2.312 -5.125 1 95.75 112 PRO B CA 1
ATOM 4143 C C . PRO B 1 112 ? 27.25 2.996 -5.246 1 95.75 112 PRO B C 1
ATOM 4145 O O . PRO B 1 112 ? 28.266 2.434 -4.832 1 95.75 112 PRO B O 1
ATOM 4148 N N . HIS B 1 113 ? 27.188 4.172 -5.879 1 94.56 113 HIS B N 1
ATOM 4149 C CA . HIS B 1 113 ? 28.406 4.984 -5.824 1 94.56 113 HIS B CA 1
ATOM 4150 C C . HIS B 1 113 ? 28.75 5.367 -4.391 1 94.56 113 HIS B C 1
ATOM 4152 O O . HIS B 1 113 ? 27.859 5.52 -3.555 1 94.56 113 HIS B O 1
ATOM 4158 N N . ALA B 1 114 ? 29.984 5.543 -4.094 1 87 114 ALA B N 1
ATOM 4159 C CA . ALA B 1 114 ? 30.438 5.863 -2.74 1 87 114 ALA B CA 1
ATOM 4160 C C . ALA B 1 114 ? 30.25 7.348 -2.436 1 87 114 ALA B C 1
ATOM 4162 O O . ALA B 1 114 ? 29.984 7.723 -1.288 1 87 114 ALA B O 1
ATOM 4163 N N . ASP B 1 115 ? 30.297 8.203 -3.434 1 85.75 115 ASP B N 1
ATOM 4164 C CA . ASP B 1 115 ? 30.422 9.633 -3.158 1 85.75 115 ASP B CA 1
ATOM 4165 C C . ASP B 1 115 ? 29.297 10.43 -3.809 1 85.75 115 ASP B C 1
ATOM 4167 O O . ASP B 1 115 ? 29.281 11.656 -3.73 1 85.75 115 ASP B O 1
ATOM 4171 N N . ARG B 1 116 ? 28.469 9.688 -4.527 1 89.62 116 ARG B N 1
ATOM 4172 C CA . ARG B 1 116 ? 27.359 10.359 -5.184 1 89.62 116 ARG B CA 1
ATOM 4173 C C . ARG B 1 116 ? 26.156 9.414 -5.336 1 89.62 116 ARG B C 1
ATOM 4175 O O . ARG B 1 116 ? 26.297 8.203 -5.145 1 89.62 116 ARG B O 1
ATOM 4182 N N . ALA B 1 117 ? 25.078 10.016 -5.742 1 91.19 117 ALA B N 1
ATOM 4183 C CA . ALA B 1 117 ? 23.875 9.219 -5.984 1 91.19 117 ALA B CA 1
ATOM 4184 C C . ALA B 1 117 ? 24.047 8.336 -7.215 1 91.19 117 ALA B C 1
ATOM 4186 O O . ALA B 1 117 ? 24.797 8.68 -8.133 1 91.19 117 ALA B O 1
ATOM 4187 N N . GLY B 1 118 ? 23.359 7.254 -7.121 1 95.56 118 GLY B N 1
ATOM 4188 C CA . GLY B 1 118 ? 23.328 6.387 -8.289 1 95.56 118 GLY B CA 1
ATOM 4189 C C . GLY B 1 118 ? 24.109 5.094 -8.086 1 95.56 118 GLY B C 1
ATOM 4190 O O . GLY B 1 118 ? 24.531 4.785 -6.977 1 95.56 118 GLY B O 1
ATOM 4191 N N . PHE B 1 119 ? 24.219 4.336 -9.242 1 97.69 119 PHE B N 1
ATOM 4192 C CA . PHE B 1 119 ? 24.734 2.977 -9.164 1 97.69 119 PHE B CA 1
ATOM 4193 C C . PHE B 1 119 ? 25.719 2.705 -10.305 1 97.69 119 PHE B C 1
ATOM 4195 O O . PHE B 1 119 ? 25.531 3.211 -11.414 1 97.69 119 PHE B O 1
ATOM 4202 N N . LEU B 1 120 ? 26.688 1.97 -9.961 1 98.12 120 LEU B N 1
ATOM 4203 C CA . LEU B 1 120 ? 27.547 1.345 -10.953 1 98.12 120 LEU B CA 1
ATOM 4204 C C . LEU B 1 120 ? 27.125 -0.094 -11.219 1 98.12 120 LEU B C 1
ATOM 4206 O O . LEU B 1 120 ? 27.031 -0.899 -10.297 1 98.12 120 LEU B O 1
ATOM 4210 N N . VAL B 1 121 ? 26.828 -0.415 -12.484 1 98.62 121 VAL B N 1
ATOM 4211 C CA . VAL B 1 121 ? 26.391 -1.747 -12.883 1 98.62 121 VAL B CA 1
ATOM 4212 C C . VAL B 1 121 ? 27.391 -2.363 -13.844 1 98.62 121 VAL B C 1
ATOM 4214 O O . VAL B 1 121 ? 27.516 -1.926 -14.992 1 98.62 121 VAL B O 1
ATOM 4217 N N . GLU B 1 122 ? 28.109 -3.32 -13.383 1 98.62 122 GLU B N 1
ATOM 4218 C CA . GLU B 1 122 ? 29.078 -4.039 -14.203 1 98.62 122 GLU B CA 1
ATOM 4219 C C . GLU B 1 122 ? 28.438 -5.262 -14.867 1 98.62 122 GLU B C 1
ATOM 4221 O O . GLU B 1 122 ? 27.797 -6.07 -14.195 1 98.62 122 GLU B O 1
ATOM 4226 N N . THR B 1 123 ? 28.609 -5.293 -16.188 1 98.31 123 THR B N 1
ATOM 4227 C CA . THR B 1 123 ? 27.984 -6.387 -16.938 1 98.31 123 THR B CA 1
ATOM 4228 C C . THR B 1 123 ? 29 -7.066 -17.844 1 98.31 123 THR B C 1
ATOM 4230 O O . THR B 1 123 ? 30.156 -6.645 -17.922 1 98.31 123 THR B O 1
ATOM 4233 N N . SER B 1 124 ? 28.578 -8.102 -18.547 1 97.88 124 SER B N 1
ATOM 4234 C CA . SER B 1 124 ? 29.391 -8.844 -19.516 1 97.88 124 SER B CA 1
ATOM 4235 C C . SER B 1 124 ? 29.656 -8.008 -20.766 1 97.88 124 SER B C 1
ATOM 4237 O O . SER B 1 124 ? 30.5 -8.359 -21.578 1 97.88 124 SER B O 1
ATOM 4239 N N . GLN B 1 125 ? 28.938 -6.883 -20.891 1 96.5 125 GLN B N 1
ATOM 4240 C CA . GLN B 1 125 ? 29.094 -6.078 -22.094 1 96.5 125 GLN B CA 1
ATOM 4241 C C . GLN B 1 125 ? 29.406 -4.625 -21.75 1 96.5 125 GLN B C 1
ATOM 4243 O O . GLN B 1 125 ? 29 -3.713 -22.484 1 96.5 125 GLN B O 1
ATOM 4248 N N . GLY B 1 126 ? 30.031 -4.461 -20.625 1 96.5 126 GLY B N 1
ATOM 4249 C CA . GLY B 1 126 ? 30.422 -3.115 -20.25 1 96.5 126 GLY B CA 1
ATOM 4250 C C . GLY B 1 126 ? 29.766 -2.639 -18.953 1 96.5 126 GLY B C 1
ATOM 4251 O O . GLY B 1 126 ? 29.094 -3.412 -18.281 1 96.5 126 GLY B O 1
ATOM 4252 N N . THR B 1 127 ? 30.094 -1.434 -18.672 1 97.88 127 THR B N 1
ATOM 4253 C CA . THR B 1 127 ? 29.625 -0.85 -17.422 1 97.88 127 THR B CA 1
ATOM 4254 C C . THR B 1 127 ? 28.578 0.219 -17.672 1 97.88 127 THR B C 1
ATOM 4256 O O . THR B 1 127 ? 28.672 0.979 -18.641 1 97.88 127 THR B O 1
ATOM 4259 N N . PHE B 1 128 ? 27.547 0.22 -16.766 1 98.25 128 PHE B N 1
ATOM 4260 C CA . PHE B 1 128 ? 26.484 1.203 -16.812 1 98.25 128 PHE B CA 1
ATOM 4261 C C . PHE B 1 128 ? 26.469 2.078 -15.57 1 98.25 128 PHE B C 1
ATOM 4263 O O . PHE B 1 128 ? 26.766 1.603 -14.477 1 98.25 128 PHE B O 1
ATOM 4270 N N . ASP B 1 129 ? 26.234 3.334 -15.789 1 97.75 129 ASP B N 1
ATOM 4271 C CA . ASP B 1 129 ? 25.984 4.312 -14.734 1 97.75 129 ASP B CA 1
ATOM 4272 C C . ASP B 1 129 ? 24.516 4.73 -14.711 1 97.75 129 ASP B C 1
ATOM 4274 O O . ASP B 1 129 ? 23.969 5.152 -15.727 1 97.75 129 ASP B O 1
ATOM 4278 N N . ALA B 1 130 ? 23.891 4.535 -13.555 1 97.69 130 ALA B N 1
ATOM 4279 C CA . ALA B 1 130 ? 22.453 4.816 -13.508 1 97.69 130 ALA B CA 1
ATOM 4280 C C . ALA B 1 130 ? 22.078 5.508 -12.203 1 97.69 130 ALA B C 1
ATOM 4282 O O . ALA B 1 130 ? 22.656 5.23 -11.148 1 97.69 130 ALA B O 1
ATOM 4283 N N . ARG B 1 131 ? 21.094 6.41 -12.289 1 96.44 131 ARG B N 1
ATOM 4284 C CA . ARG B 1 131 ? 20.562 7.031 -11.094 1 96.44 131 ARG B CA 1
ATOM 4285 C C . ARG B 1 131 ? 19.703 6.043 -10.297 1 96.44 131 ARG B C 1
ATOM 4287 O O . ARG B 1 131 ? 19.766 6.016 -9.07 1 96.44 131 ARG B O 1
ATOM 4294 N N . ASN B 1 132 ? 18.922 5.262 -10.977 1 98.25 132 ASN B N 1
ATOM 4295 C CA . ASN B 1 132 ? 18.031 4.281 -10.367 1 98.25 132 ASN B CA 1
ATOM 4296 C C . ASN B 1 132 ? 18.359 2.865 -10.844 1 98.25 132 ASN B C 1
ATOM 4298 O O . ASN B 1 132 ? 18.75 2.664 -11.992 1 98.25 132 ASN B O 1
ATOM 4302 N N . LEU B 1 133 ? 18.25 1.947 -9.984 1 98.75 133 LEU B N 1
ATOM 4303 C CA . LEU B 1 133 ? 18.391 0.524 -10.266 1 98.75 133 LEU B CA 1
ATOM 4304 C C . LEU B 1 133 ? 17.141 -0.24 -9.867 1 98.75 133 LEU B C 1
ATOM 4306 O O . LEU B 1 133 ? 16.672 -0.124 -8.727 1 98.75 133 LEU B O 1
ATOM 4310 N N . ILE B 1 134 ? 16.531 -0.946 -10.805 1 98.88 134 ILE B N 1
ATOM 4311 C CA . ILE B 1 134 ? 15.359 -1.76 -10.516 1 98.88 134 ILE B CA 1
ATOM 4312 C C . ILE B 1 134 ? 15.703 -3.238 -10.672 1 98.88 134 ILE B C 1
ATOM 4314 O O . ILE B 1 134 ? 16.047 -3.686 -11.773 1 98.88 134 ILE B O 1
ATOM 4318 N N . CYS B 1 135 ? 15.648 -3.936 -9.602 1 98.75 135 CYS B N 1
ATOM 4319 C CA . CYS B 1 135 ? 15.805 -5.383 -9.633 1 98.75 135 CYS B CA 1
ATOM 4320 C C . CYS B 1 135 ? 14.492 -6.066 -10.008 1 98.75 135 CYS B C 1
ATOM 4322 O O . CYS B 1 135 ? 13.594 -6.207 -9.172 1 98.75 135 CYS B O 1
ATOM 4324 N N . ALA B 1 136 ? 14.391 -6.52 -11.211 1 98.56 136 ALA B N 1
ATOM 4325 C CA . ALA B 1 136 ? 13.211 -7.191 -11.75 1 98.56 136 ALA B CA 1
ATOM 4326 C C . ALA B 1 136 ? 13.523 -8.641 -12.117 1 98.56 136 ALA B C 1
ATOM 4328 O O . ALA B 1 136 ? 13.109 -9.117 -13.172 1 98.56 136 ALA B O 1
ATOM 4329 N N . THR B 1 137 ? 14.203 -9.344 -11.258 1 96.56 137 THR B N 1
ATOM 4330 C CA . THR B 1 137 ? 14.719 -10.672 -11.562 1 96.56 137 THR B CA 1
ATOM 4331 C C . THR B 1 137 ? 13.727 -11.75 -11.109 1 96.56 137 THR B C 1
ATOM 4333 O O . THR B 1 137 ? 13.992 -12.945 -11.258 1 96.56 137 THR B O 1
ATOM 4336 N N . GLY B 1 138 ? 12.602 -11.32 -10.586 1 90.5 138 GLY B N 1
ATOM 4337 C CA . GLY B 1 138 ? 11.562 -12.266 -10.203 1 90.5 138 GLY B CA 1
ATOM 4338 C C . GLY B 1 138 ? 11.945 -13.109 -9 1 90.5 138 GLY B C 1
ATOM 4339 O O . GLY B 1 138 ? 13.07 -13.031 -8.508 1 90.5 138 GLY B O 1
ATOM 4340 N N . PRO B 1 139 ? 11.008 -13.93 -8.578 1 88.69 139 PRO B N 1
ATOM 4341 C CA . PRO B 1 139 ? 11.234 -14.695 -7.355 1 88.69 139 PRO B CA 1
ATOM 4342 C C . PRO B 1 139 ? 11.867 -16.062 -7.621 1 88.69 139 PRO B C 1
ATOM 4344 O O . PRO B 1 139 ? 12.32 -16.734 -6.688 1 88.69 139 PRO B O 1
ATOM 4347 N N . PHE B 1 140 ? 11.898 -16.578 -8.75 1 90.5 140 PHE B N 1
ATOM 4348 C CA . PHE B 1 140 ? 12.32 -17.938 -9.07 1 90.5 140 PHE B CA 1
ATOM 4349 C C . PHE B 1 140 ? 13.758 -17.938 -9.594 1 90.5 140 PHE B C 1
ATOM 4351 O O . PHE B 1 140 ? 14.008 -18.375 -10.719 1 90.5 140 PHE B O 1
ATOM 4358 N N . GLN B 1 141 ? 14.617 -17.625 -8.688 1 92.19 141 GLN B N 1
ATOM 4359 C CA . GLN B 1 141 ? 15.969 -17.328 -9.164 1 92.19 141 GLN B CA 1
ATOM 4360 C C . GLN B 1 141 ? 16.875 -18.547 -9.062 1 92.19 141 GLN B C 1
ATOM 4362 O O . GLN B 1 141 ? 17.438 -19 -10.055 1 92.19 141 GLN B O 1
ATOM 4367 N N . LYS B 1 142 ? 16.906 -19.141 -7.871 1 94.25 142 LYS B N 1
ATOM 4368 C CA . LYS B 1 142 ? 17.719 -20.344 -7.648 1 94.25 142 LYS B CA 1
ATOM 4369 C C . LYS B 1 142 ? 16.875 -21.5 -7.137 1 94.25 142 LYS B C 1
ATOM 4371 O O . LYS B 1 142 ? 16.125 -21.344 -6.168 1 94.25 142 LYS B O 1
ATOM 4376 N N . PRO B 1 143 ? 17.016 -22.688 -7.82 1 95.69 143 PRO B N 1
ATOM 4377 C CA . PRO B 1 143 ? 16.281 -23.828 -7.305 1 95.69 143 PRO B CA 1
ATOM 4378 C C . PRO B 1 143 ? 16.625 -24.156 -5.855 1 95.69 143 PRO B C 1
ATOM 4380 O O . PRO B 1 143 ? 17.781 -24.078 -5.457 1 95.69 143 PRO B O 1
ATOM 4383 N N . ALA B 1 144 ? 15.594 -24.5 -5.121 1 95.19 144 ALA B N 1
ATOM 4384 C CA . ALA B 1 144 ? 15.789 -24.922 -3.738 1 95.19 144 ALA B CA 1
ATOM 4385 C C . ALA B 1 144 ? 15.617 -26.438 -3.605 1 95.19 144 ALA B C 1
ATOM 4387 O O . ALA B 1 144 ? 14.555 -26.969 -3.916 1 95.19 144 ALA B O 1
ATOM 4388 N N . ILE B 1 145 ? 16.641 -27.109 -3.211 1 96.12 145 ILE B N 1
ATOM 4389 C CA . ILE B 1 145 ? 16.594 -28.531 -2.953 1 96.12 145 ILE B CA 1
ATOM 4390 C C . ILE B 1 145 ? 16.938 -28.812 -1.49 1 96.12 145 ILE B C 1
ATOM 4392 O O . ILE B 1 145 ? 18.078 -28.641 -1.076 1 96.12 145 ILE B O 1
ATOM 4396 N N . PRO B 1 146 ? 15.984 -29.203 -0.724 1 95.56 146 PRO B N 1
ATOM 4397 C CA . PRO B 1 146 ? 16.297 -29.531 0.667 1 95.56 146 PRO B CA 1
ATOM 4398 C C . PRO B 1 146 ? 17.281 -30.688 0.785 1 95.56 146 PRO B C 1
ATOM 4400 O O . PRO B 1 146 ? 17.25 -31.625 -0.016 1 95.56 146 PRO B O 1
ATOM 4403 N N . PRO B 1 147 ? 18.125 -30.578 1.755 1 94.62 147 PRO B N 1
ATOM 4404 C CA . PRO B 1 147 ? 19.156 -31.609 1.911 1 94.62 147 PRO B CA 1
ATOM 4405 C C . PRO B 1 147 ? 18.641 -32.875 2.619 1 94.62 147 PRO B C 1
ATOM 4407 O O . PRO B 1 147 ? 19.188 -33.25 3.652 1 94.62 147 PRO B O 1
ATOM 4410 N N . ILE B 1 148 ? 17.703 -33.438 2.035 1 96.19 148 ILE B N 1
ATOM 4411 C CA . ILE B 1 148 ? 17.078 -34.625 2.621 1 96.19 148 ILE B CA 1
ATOM 4412 C C . ILE B 1 148 ? 17.734 -35.875 2.068 1 96.19 148 ILE B C 1
ATOM 4414 O O . ILE B 1 148 ? 18.25 -36.719 2.828 1 96.19 148 ILE B O 1
ATOM 4418 N N . ILE B 1 149 ? 17.797 -36 0.755 1 96 149 ILE B N 1
ATOM 4419 C CA . ILE B 1 149 ? 18.484 -37.094 0.083 1 96 149 ILE B CA 1
ATOM 4420 C C . ILE B 1 149 ? 19.859 -36.625 -0.401 1 96 149 ILE B C 1
ATOM 4422 O O . ILE B 1 149 ? 19.953 -35.688 -1.181 1 96 149 ILE B O 1
ATOM 4426 N N . PRO B 1 150 ? 20.844 -37.281 0.064 1 94.38 150 PRO B N 1
ATOM 4427 C CA . PRO B 1 150 ? 22.188 -36.844 -0.302 1 94.38 150 PRO B CA 1
ATOM 4428 C C . PRO B 1 150 ? 22.453 -36.938 -1.803 1 94.38 150 PRO B C 1
ATOM 4430 O O . PRO B 1 150 ? 21.969 -37.875 -2.461 1 94.38 150 PRO B O 1
ATOM 4433 N N . GLU B 1 151 ? 23.266 -36.094 -2.314 1 89.38 151 GLU B N 1
ATOM 4434 C CA . GLU B 1 151 ? 23.656 -36.094 -3.719 1 89.38 151 GLU B CA 1
ATOM 4435 C C . GLU B 1 151 ? 24.453 -37.344 -4.07 1 89.38 151 GLU B C 1
ATOM 4437 O O . GLU B 1 151 ? 24.516 -37.75 -5.238 1 89.38 151 GLU B O 1
ATOM 4442 N N . THR B 1 152 ? 25 -37.938 -3.061 1 85.75 152 THR B N 1
ATOM 4443 C CA . THR B 1 152 ? 25.875 -39.094 -3.26 1 85.75 152 THR B CA 1
ATOM 4444 C C . THR B 1 152 ? 25.062 -40.344 -3.453 1 85.75 152 THR B C 1
ATOM 4446 O O . THR B 1 152 ? 25.609 -41.406 -3.762 1 85.75 152 THR B O 1
ATOM 4449 N N . SER B 1 153 ? 23.812 -40.156 -3.301 1 86.69 153 SER B N 1
ATOM 4450 C CA . SER B 1 153 ? 22.969 -41.312 -3.543 1 86.69 153 SER B CA 1
ATOM 4451 C C . SER B 1 153 ? 23.016 -41.75 -5.008 1 86.69 153 SER B C 1
ATOM 4453 O O . SER B 1 153 ? 23.453 -40.969 -5.867 1 86.69 153 SER B O 1
ATOM 4455 N N . ASP B 1 154 ? 22.656 -43 -5.355 1 89.38 154 ASP B N 1
ATOM 4456 C CA . ASP B 1 154 ? 22.656 -43.531 -6.719 1 89.38 154 ASP B CA 1
ATOM 4457 C C . ASP B 1 154 ? 21.406 -43.094 -7.48 1 89.38 154 ASP B C 1
ATOM 4459 O O . ASP B 1 154 ? 21.203 -43.5 -8.625 1 89.38 154 ASP B O 1
ATOM 4463 N N . LEU B 1 155 ? 20.703 -42.219 -6.895 1 93.94 155 LEU B N 1
ATOM 4464 C CA . LEU B 1 155 ? 19.453 -41.781 -7.492 1 93.94 155 LEU B CA 1
ATOM 4465 C C . LEU B 1 155 ? 19.703 -40.625 -8.469 1 93.94 155 LEU B C 1
ATOM 4467 O O . LEU B 1 155 ? 20.609 -39.812 -8.258 1 93.94 155 LEU B O 1
ATOM 4471 N N . THR B 1 156 ? 18.953 -40.625 -9.555 1 96.44 156 THR B N 1
ATOM 4472 C CA . THR B 1 156 ? 18.859 -39.406 -10.367 1 96.44 156 THR B CA 1
ATOM 4473 C C . THR B 1 156 ? 18 -38.375 -9.672 1 96.44 156 THR B C 1
ATOM 4475 O O . THR B 1 156 ? 16.812 -38.562 -9.445 1 96.44 156 THR B O 1
ATOM 4478 N N . GLN B 1 157 ? 18.562 -37.312 -9.281 1 97.12 157 GLN B N 1
ATOM 4479 C CA . GLN B 1 157 ? 17.859 -36.219 -8.625 1 97.12 157 GLN B CA 1
ATOM 4480 C C . GLN B 1 157 ? 17.875 -34.969 -9.484 1 97.12 157 GLN B C 1
ATOM 4482 O O . GLN B 1 157 ? 18.922 -34.594 -10.055 1 97.12 157 GLN B O 1
ATOM 4487 N N . MET B 1 158 ? 16.703 -34.375 -9.633 1 97.19 158 MET B N 1
ATOM 4488 C CA . MET B 1 158 ? 16.641 -33.094 -10.375 1 97.19 158 MET B CA 1
ATOM 4489 C C . MET B 1 158 ? 15.555 -32.188 -9.828 1 97.19 158 MET B C 1
ATOM 4491 O O . MET B 1 158 ? 14.562 -32.656 -9.281 1 97.19 158 MET B O 1
ATOM 4495 N N . HIS B 1 159 ? 15.758 -30.891 -9.875 1 97.69 159 HIS B N 1
ATOM 4496 C CA . HIS B 1 159 ? 14.711 -29.922 -9.617 1 97.69 159 HIS B CA 1
ATOM 4497 C C . HIS B 1 159 ? 13.734 -29.828 -10.781 1 97.69 159 HIS B C 1
ATOM 4499 O O . HIS B 1 159 ? 14.086 -30.156 -11.922 1 97.69 159 HIS B O 1
ATOM 4505 N N . SER B 1 160 ? 12.531 -29.375 -10.5 1 97.25 160 SER B N 1
ATOM 4506 C CA . SER B 1 160 ? 11.508 -29.25 -11.531 1 97.25 160 SER B CA 1
ATOM 4507 C C . SER B 1 160 ? 11.992 -28.422 -12.711 1 97.25 160 SER B C 1
ATOM 4509 O O . SER B 1 160 ? 11.547 -28.609 -13.844 1 97.25 160 SER B O 1
ATOM 4511 N N . THR B 1 161 ? 12.953 -27.547 -12.531 1 96.19 161 THR B N 1
ATOM 4512 C CA . THR B 1 161 ? 13.469 -26.688 -13.602 1 96.19 161 THR B CA 1
ATOM 4513 C C . THR B 1 161 ? 14.266 -27.516 -14.609 1 96.19 161 THR B C 1
ATOM 4515 O O . THR B 1 161 ? 14.469 -27.078 -15.742 1 96.19 161 THR B O 1
ATOM 4518 N N . ALA B 1 162 ? 14.734 -28.656 -14.227 1 96.5 162 ALA B N 1
ATOM 4519 C CA . ALA B 1 162 ? 15.555 -29.5 -15.094 1 96.5 162 ALA B CA 1
ATOM 4520 C C . ALA B 1 162 ? 14.719 -30.609 -15.727 1 96.5 162 ALA B C 1
ATOM 4522 O O . ALA B 1 162 ? 15.172 -31.281 -16.656 1 96.5 162 ALA B O 1
ATOM 4523 N N . TYR B 1 163 ? 13.516 -30.797 -15.234 1 97.81 163 TYR B N 1
ATOM 4524 C CA . TYR B 1 163 ? 12.609 -31.797 -15.805 1 97.81 163 TYR B CA 1
ATOM 4525 C C . TYR B 1 163 ? 12.055 -31.312 -17.141 1 97.81 163 TYR B C 1
ATOM 4527 O O . TYR B 1 163 ? 11.719 -30.141 -17.297 1 97.81 163 TYR B O 1
ATOM 4535 N N . ARG B 1 164 ? 11.906 -32.219 -18.125 1 97.38 164 ARG B N 1
ATOM 4536 C CA . ARG B 1 164 ? 11.422 -31.859 -19.453 1 97.38 164 ARG B CA 1
ATOM 4537 C C . ARG B 1 164 ? 10.156 -32.625 -19.812 1 97.38 164 ARG B C 1
ATOM 4539 O O . ARG B 1 164 ? 9.117 -32.031 -20.094 1 97.38 164 ARG B O 1
ATOM 4546 N N . ASN B 1 165 ? 10.242 -33.875 -19.734 1 97.88 165 ASN B N 1
ATOM 4547 C CA . ASN B 1 165 ? 9.133 -34.781 -20.047 1 97.88 165 ASN B CA 1
ATOM 4548 C C . ASN B 1 165 ? 9.414 -36.188 -19.562 1 97.88 165 ASN B C 1
ATOM 4550 O O . ASN B 1 165 ? 10.547 -36.531 -19.203 1 97.88 165 ASN B O 1
ATOM 4554 N N . PRO B 1 166 ? 8.383 -37.062 -19.547 1 97.88 166 PRO B N 1
ATOM 4555 C CA . PRO B 1 166 ? 8.562 -38.406 -19.016 1 97.88 166 PRO B CA 1
ATOM 4556 C C . PRO B 1 166 ? 9.602 -39.219 -19.781 1 97.88 166 PRO B C 1
ATOM 4558 O O . PRO B 1 166 ? 10.336 -40 -19.188 1 97.88 166 PRO B O 1
ATOM 4561 N N . ASP B 1 167 ? 9.727 -38.938 -21.031 1 97.25 167 ASP B N 1
ATOM 4562 C CA . ASP B 1 167 ? 10.602 -39.75 -21.875 1 97.25 167 ASP B CA 1
ATOM 4563 C C . ASP B 1 167 ? 12.07 -39.469 -21.594 1 97.25 167 ASP B C 1
ATOM 4565 O O . ASP B 1 167 ? 12.945 -40.25 -21.969 1 97.25 167 ASP B O 1
ATOM 4569 N N . ALA B 1 168 ? 12.312 -38.406 -21 1 96.56 168 ALA B N 1
ATOM 4570 C CA . ALA B 1 168 ? 13.688 -38 -20.719 1 96.56 168 ALA B CA 1
ATOM 4571 C C . ALA B 1 168 ? 14.195 -38.625 -19.422 1 96.56 168 ALA B C 1
ATOM 4573 O O . ALA B 1 168 ? 15.367 -38.469 -19.078 1 96.56 168 ALA B O 1
ATOM 4574 N N . LEU B 1 169 ? 13.391 -39.344 -18.703 1 97.56 169 LEU B N 1
ATOM 4575 C CA . LEU B 1 169 ? 13.773 -39.938 -17.422 1 97.56 169 LEU B CA 1
ATOM 4576 C C . LEU B 1 169 ? 14.203 -41.375 -17.578 1 97.56 169 LEU B C 1
ATOM 4578 O O . LEU B 1 169 ? 13.664 -42.094 -18.422 1 97.56 169 LEU B O 1
ATOM 4582 N N . PRO B 1 170 ? 15.125 -41.781 -16.766 1 96.25 170 PRO B N 1
ATOM 4583 C CA . PRO B 1 170 ? 15.422 -43.219 -16.75 1 96.25 170 PRO B CA 1
ATOM 4584 C C . PRO B 1 170 ? 14.219 -44.094 -16.359 1 96.25 170 PRO B C 1
ATOM 4586 O O . PRO B 1 170 ? 13.266 -43.562 -15.766 1 96.25 170 PRO B O 1
ATOM 4589 N N . ASP B 1 171 ? 14.367 -45.344 -16.703 1 96.06 171 ASP B N 1
ATOM 4590 C CA . ASP B 1 171 ? 13.297 -46.281 -16.344 1 96.06 171 ASP B CA 1
ATOM 4591 C C . ASP B 1 171 ? 13.141 -46.375 -14.836 1 96.06 171 ASP B C 1
ATOM 4593 O O . ASP B 1 171 ? 14.07 -46.062 -14.086 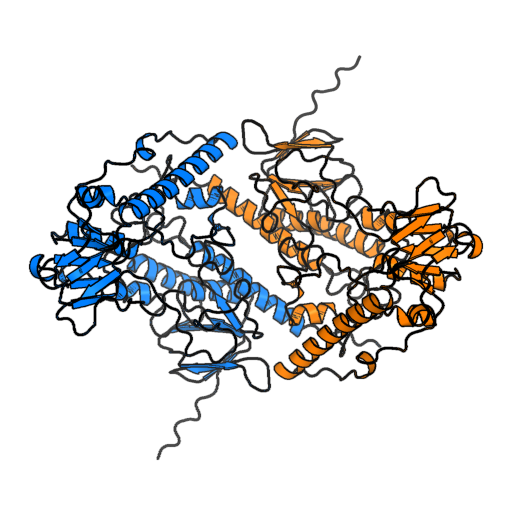1 96.06 171 ASP B O 1
ATOM 4597 N N . GLY B 1 172 ? 11.914 -46.812 -14.461 1 97.25 172 GLY B N 1
ATOM 4598 C CA . GLY B 1 172 ? 11.648 -46.969 -13.047 1 97.25 172 GLY B CA 1
ATOM 4599 C C . GLY B 1 172 ? 10.602 -46.031 -12.516 1 97.25 172 GLY B C 1
ATOM 4600 O O . GLY B 1 172 ? 10.031 -45.219 -13.273 1 97.25 172 GLY B O 1
ATOM 4601 N N . ALA B 1 173 ? 10.359 -46.156 -11.211 1 98.44 173 ALA B N 1
ATOM 4602 C CA . ALA B 1 173 ? 9.383 -45.281 -10.531 1 98.44 173 ALA B CA 1
ATOM 4603 C C . ALA B 1 173 ? 9.984 -43.938 -10.227 1 98.44 173 ALA B C 1
ATOM 4605 O O . ALA B 1 173 ? 11.203 -43.75 -10.25 1 98.44 173 ALA B O 1
ATOM 4606 N N . VAL B 1 174 ? 9.133 -43 -10.07 1 98.81 174 VAL B N 1
ATOM 4607 C CA . VAL B 1 174 ? 9.578 -41.625 -9.836 1 98.81 174 VAL B CA 1
ATOM 4608 C C . VAL B 1 174 ? 8.977 -41.094 -8.531 1 98.81 174 VAL B C 1
ATOM 4610 O O . VAL B 1 174 ? 7.793 -41.312 -8.25 1 98.81 174 VAL B O 1
ATOM 4613 N N . LEU B 1 175 ? 9.781 -40.469 -7.699 1 98.75 175 LEU B N 1
ATOM 4614 C CA . LEU B 1 175 ? 9.359 -39.75 -6.512 1 98.75 175 LEU B CA 1
ATOM 4615 C C . LEU B 1 175 ? 9.336 -38.25 -6.781 1 98.75 175 LEU B C 1
ATOM 4617 O O . LEU B 1 175 ? 10.352 -37.656 -7.148 1 98.75 175 LEU B O 1
ATOM 4621 N N . VAL B 1 176 ? 8.188 -37.656 -6.715 1 98.81 176 VAL B N 1
ATOM 4622 C CA . VAL B 1 176 ? 8.023 -36.188 -6.832 1 98.81 176 VAL B CA 1
ATOM 4623 C C . VAL B 1 176 ? 7.809 -35.594 -5.449 1 98.81 176 VAL B C 1
ATOM 4625 O O . VAL B 1 176 ? 6.945 -36.031 -4.691 1 98.81 176 VAL B O 1
ATOM 4628 N N . ILE B 1 177 ? 8.586 -34.562 -5.074 1 98.5 177 ILE B N 1
ATOM 4629 C CA . ILE B 1 177 ? 8.508 -33.938 -3.756 1 98.5 177 ILE B CA 1
ATOM 4630 C C . ILE B 1 177 ? 8.109 -32.5 -3.902 1 98.5 177 ILE B C 1
ATOM 4632 O O . ILE B 1 177 ? 8.828 -31.703 -4.535 1 98.5 177 ILE B O 1
ATOM 4636 N N . GLY B 1 178 ? 7.027 -32.094 -3.242 1 97.62 178 GLY B N 1
ATOM 4637 C CA . GLY B 1 178 ? 6.473 -30.75 -3.303 1 97.62 178 GLY B CA 1
ATOM 4638 C C . GLY B 1 178 ? 5.066 -30.719 -3.873 1 97.62 178 GLY B C 1
ATOM 4639 O O . GLY B 1 178 ? 4.867 -30.953 -5.066 1 97.62 178 GLY B O 1
ATOM 4640 N N . GLY B 1 179 ? 4.156 -30.344 -3.09 1 95.88 179 GLY B N 1
ATOM 4641 C CA . GLY B 1 179 ? 2.744 -30.453 -3.43 1 95.88 179 GLY B CA 1
ATOM 4642 C C . GLY B 1 179 ? 2.184 -29.156 -4.016 1 95.88 179 GLY B C 1
ATOM 4643 O O . GLY B 1 179 ? 0.98 -28.906 -3.93 1 95.88 179 GLY B O 1
ATOM 4644 N N . GLY B 1 180 ? 3.02 -28.266 -4.574 1 95.94 180 GLY B N 1
ATOM 4645 C CA . GLY B 1 180 ? 2.551 -27.078 -5.273 1 95.94 180 GLY B CA 1
ATOM 4646 C C . GLY B 1 180 ? 2.131 -27.344 -6.703 1 95.94 180 GLY B C 1
ATOM 4647 O O . GLY B 1 180 ? 1.883 -28.5 -7.074 1 95.94 180 GLY B O 1
ATOM 4648 N N . SER B 1 181 ? 2.01 -26.312 -7.449 1 95.38 181 SER B N 1
ATOM 4649 C CA . SER B 1 181 ? 1.504 -26.406 -8.812 1 95.38 181 SER B CA 1
ATOM 4650 C C . SER B 1 181 ? 2.447 -27.219 -9.695 1 95.38 181 SER B C 1
ATOM 4652 O O . SER B 1 181 ? 2.004 -28.078 -10.461 1 95.38 181 SER B O 1
ATOM 4654 N N . SER B 1 182 ? 3.734 -26.984 -9.562 1 96.06 182 SER B N 1
ATOM 4655 C CA . SER B 1 182 ? 4.703 -27.719 -10.375 1 96.06 182 SER B CA 1
ATOM 4656 C C . SER B 1 182 ? 4.656 -29.219 -10.078 1 96.06 182 SER B C 1
ATOM 4658 O O . SER B 1 182 ? 4.531 -30.031 -11 1 96.06 182 SER B O 1
ATOM 4660 N N . GLY B 1 183 ? 4.715 -29.531 -8.797 1 97.44 183 GLY B N 1
ATOM 4661 C CA . GLY B 1 183 ? 4.684 -30.938 -8.422 1 97.44 183 GLY B CA 1
ATOM 4662 C C . GLY B 1 183 ? 3.412 -31.641 -8.852 1 97.44 183 GLY B C 1
ATOM 4663 O O . GLY B 1 183 ? 3.459 -32.781 -9.336 1 97.44 183 GLY B O 1
ATOM 4664 N N . SER B 1 184 ? 2.33 -30.984 -8.695 1 96.56 184 SER B N 1
ATOM 4665 C CA . SER B 1 184 ? 1.036 -31.562 -9.055 1 96.56 184 SER B CA 1
ATOM 4666 C C . SER B 1 184 ? 0.965 -31.875 -10.547 1 96.56 184 SER B C 1
ATOM 4668 O O . SER B 1 184 ? 0.524 -32.938 -10.938 1 96.56 184 SER B O 1
ATOM 4670 N N . GLN B 1 185 ? 1.407 -30.984 -11.352 1 96 185 GLN B N 1
AT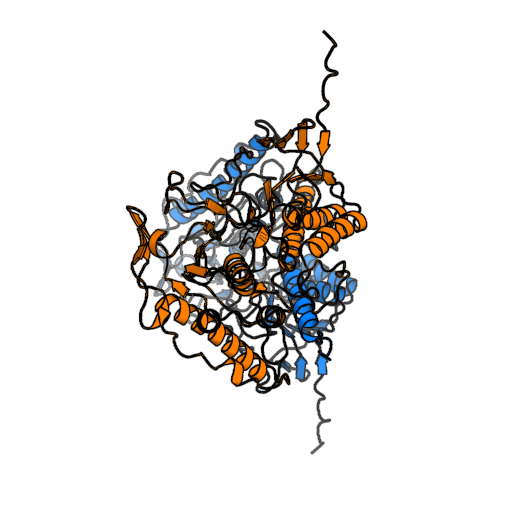OM 4671 C CA . GLN B 1 185 ? 1.341 -31.172 -12.797 1 96 185 GLN B CA 1
ATOM 4672 C C . GLN B 1 185 ? 2.322 -32.25 -13.266 1 96 185 GLN B C 1
ATOM 4674 O O . GLN B 1 185 ? 1.975 -33.094 -14.086 1 96 185 GLN B O 1
ATOM 4679 N N . ILE B 1 186 ? 3.502 -32.219 -12.703 1 97.94 186 ILE B N 1
ATOM 4680 C CA . ILE B 1 186 ? 4.535 -33.156 -13.109 1 97.94 186 ILE B CA 1
ATOM 4681 C C . ILE B 1 186 ? 4.141 -34.562 -12.672 1 97.94 186 ILE B C 1
ATOM 4683 O O . ILE B 1 186 ? 4.246 -35.531 -13.461 1 97.94 186 ILE B O 1
ATOM 4687 N N . ALA B 1 187 ? 3.637 -34.719 -11.445 1 98.19 187 ALA B N 1
ATOM 4688 C CA . ALA B 1 187 ? 3.203 -36.031 -10.953 1 98.19 187 ALA B CA 1
ATOM 4689 C C . ALA B 1 187 ? 2.104 -36.625 -11.836 1 98.19 187 ALA B C 1
ATOM 4691 O O . ALA B 1 187 ? 2.162 -37.781 -12.211 1 98.19 187 ALA B O 1
ATOM 4692 N N . ALA B 1 188 ? 1.181 -35.812 -12.188 1 97.06 188 ALA B N 1
ATOM 4693 C CA . ALA B 1 188 ? 0.069 -36.25 -13.016 1 97.06 188 ALA B CA 1
ATOM 4694 C C . ALA B 1 188 ? 0.555 -36.656 -14.406 1 97.06 188 ALA B C 1
ATOM 4696 O O . ALA B 1 188 ? 0.141 -37.719 -14.93 1 97.06 188 ALA B O 1
ATOM 4697 N N . GLU B 1 189 ? 1.416 -35.875 -14.977 1 97.12 189 GLU B N 1
ATOM 4698 C CA . GLU B 1 189 ? 1.944 -36.156 -16.312 1 97.12 189 GLU B CA 1
ATOM 4699 C C . GLU B 1 189 ? 2.715 -37.469 -16.312 1 97.12 189 GLU B C 1
ATOM 4701 O O . GLU B 1 189 ? 2.564 -38.281 -17.234 1 97.12 189 GLU B O 1
ATOM 4706 N N . LEU B 1 190 ? 3.521 -37.688 -15.328 1 98.31 190 LEU B N 1
ATOM 4707 C CA . LEU B 1 190 ? 4.309 -38.906 -15.227 1 98.31 190 LEU B CA 1
ATOM 4708 C C . LEU B 1 190 ? 3.402 -40.125 -15.109 1 98.31 190 LEU B C 1
ATOM 4710 O O . LEU B 1 190 ? 3.621 -41.125 -15.781 1 98.31 190 LEU B O 1
ATOM 4714 N N . HIS B 1 191 ? 2.428 -40 -14.305 1 98.12 191 HIS B N 1
ATOM 4715 C CA . HIS B 1 191 ? 1.47 -41.094 -14.156 1 98.12 191 HIS B CA 1
ATOM 4716 C C . HIS B 1 191 ? 0.755 -41.375 -15.469 1 98.12 191 HIS B C 1
ATOM 4718 O O . HIS B 1 191 ? 0.623 -42.531 -15.867 1 98.12 191 HIS B O 1
ATOM 4724 N N . ASP B 1 192 ? 0.281 -40.312 -16.109 1 96.69 192 ASP B N 1
ATOM 4725 C CA . ASP B 1 192 ? -0.43 -40.438 -17.375 1 96.69 192 ASP B CA 1
ATOM 4726 C C . ASP B 1 192 ? 0.446 -41.125 -18.422 1 96.69 192 ASP B C 1
ATOM 4728 O O . ASP B 1 192 ? -0.062 -41.781 -19.328 1 96.69 192 ASP B O 1
ATOM 4732 N N . ALA B 1 193 ? 1.715 -40.969 -18.281 1 97.5 193 ALA B N 1
ATOM 4733 C CA . ALA B 1 193 ? 2.664 -41.594 -19.219 1 97.5 193 ALA B CA 1
ATOM 4734 C C . ALA B 1 193 ? 2.967 -43.031 -18.844 1 97.5 193 ALA B C 1
ATOM 4736 O O . ALA B 1 193 ? 3.76 -43.688 -19.516 1 97.5 193 ALA B O 1
ATOM 4737 N N . GLY B 1 194 ? 2.449 -43.469 -17.734 1 97.38 194 GLY B N 1
ATOM 4738 C CA . GLY B 1 194 ? 2.564 -44.875 -17.359 1 97.38 194 GLY B CA 1
ATOM 4739 C C . GLY B 1 194 ? 3.605 -45.125 -16.297 1 97.38 194 GLY B C 1
ATOM 4740 O O . GLY B 1 194 ? 3.893 -46.25 -15.953 1 97.38 194 GLY B O 1
ATOM 4741 N N . ARG B 1 195 ? 4.133 -44.094 -15.727 1 97.94 195 ARG B N 1
ATOM 4742 C CA . ARG B 1 195 ? 5.129 -44.281 -14.68 1 97.94 195 ARG B CA 1
ATOM 4743 C C . ARG B 1 195 ? 4.469 -44.531 -13.328 1 97.94 195 ARG B C 1
ATOM 4745 O O . ARG B 1 195 ? 3.396 -44 -13.047 1 97.94 195 ARG B O 1
ATOM 4752 N N . LYS B 1 196 ? 5.113 -45.438 -12.562 1 98.44 196 LYS B N 1
ATOM 4753 C CA . LYS B 1 196 ? 4.754 -45.5 -11.148 1 98.44 196 LYS B CA 1
ATOM 4754 C C . LYS B 1 196 ? 5.25 -44.281 -10.398 1 98.44 196 LYS B C 1
ATOM 4756 O O . LYS B 1 196 ? 6.441 -43.969 -10.43 1 98.44 196 LYS B O 1
ATOM 4761 N N . VAL B 1 197 ? 4.32 -43.531 -9.727 1 98.81 197 VAL B N 1
ATOM 4762 C CA . VAL B 1 197 ? 4.676 -42.25 -9.141 1 98.81 197 VAL B CA 1
ATOM 4763 C C . VAL B 1 197 ? 4.383 -42.25 -7.645 1 98.81 197 VAL B C 1
ATOM 4765 O O . VAL B 1 197 ? 3.322 -42.719 -7.215 1 98.81 197 VAL B O 1
ATOM 4768 N N . PHE B 1 198 ? 5.305 -41.844 -6.832 1 98.88 198 PHE B N 1
ATOM 4769 C CA . PHE B 1 198 ? 5.16 -41.469 -5.434 1 98.88 198 PHE B CA 1
ATOM 4770 C C . PHE B 1 198 ? 5.215 -39.938 -5.273 1 98.88 198 PHE B C 1
ATOM 4772 O O . PHE B 1 198 ? 6.094 -39.281 -5.836 1 98.88 198 PHE B O 1
ATOM 4779 N N . PHE B 1 199 ? 4.281 -39.375 -4.582 1 98.75 199 PHE B N 1
ATOM 4780 C CA . PHE B 1 199 ? 4.121 -37.938 -4.535 1 98.75 199 PHE B CA 1
ATOM 4781 C C . PHE B 1 199 ? 4.066 -37.438 -3.094 1 98.75 199 PHE B C 1
ATOM 4783 O O . PHE B 1 199 ? 3.074 -37.656 -2.396 1 98.75 199 PHE B O 1
ATOM 4790 N N . SER B 1 200 ? 5.148 -36.844 -2.66 1 98.69 200 SER B N 1
ATOM 4791 C CA . SER B 1 200 ? 5.262 -36.312 -1.308 1 98.69 200 SER B CA 1
ATOM 4792 C C . SER B 1 200 ? 4.746 -34.875 -1.239 1 98.69 200 SER B C 1
ATOM 4794 O O . SER B 1 200 ? 5.281 -34 -1.902 1 98.69 200 SER B O 1
ATOM 4796 N N . ILE B 1 201 ? 3.711 -34.688 -0.384 1 97.81 201 ILE B N 1
ATOM 4797 C CA . ILE B 1 201 ? 3.078 -33.375 -0.39 1 97.81 201 ILE B CA 1
ATOM 4798 C C . ILE B 1 201 ? 3.094 -32.781 1.021 1 97.81 201 ILE B C 1
ATOM 4800 O O . ILE B 1 201 ? 3.02 -33.5 2.006 1 97.81 201 ILE B O 1
ATOM 4804 N N . GLY B 1 202 ? 3.309 -31.469 1.109 1 96.44 202 GLY B N 1
ATOM 4805 C CA . GLY B 1 202 ? 3.201 -30.688 2.336 1 96.44 202 GLY B CA 1
ATOM 4806 C C . GLY B 1 202 ? 1.973 -29.797 2.375 1 96.44 202 GLY B C 1
ATOM 4807 O O . GLY B 1 202 ? 1.026 -30.016 1.611 1 96.44 202 GLY B O 1
ATOM 4808 N N . PRO B 1 203 ? 1.989 -28.828 3.361 1 96.19 203 PRO B N 1
ATOM 4809 C CA . PRO B 1 203 ? 0.878 -27.875 3.406 1 96.19 203 PRO B CA 1
ATOM 4810 C C . PRO B 1 203 ? 0.646 -27.172 2.068 1 96.19 203 PRO B C 1
ATOM 4812 O O . PRO B 1 203 ? 1.605 -26.781 1.396 1 96.19 203 PRO B O 1
ATOM 4815 N N . HIS B 1 204 ? -0.583 -27.109 1.648 1 96.31 204 HIS B N 1
ATOM 4816 C CA . HIS B 1 204 ? -0.936 -26.516 0.364 1 96.31 204 HIS B CA 1
ATOM 4817 C C . HIS B 1 204 ? -2.363 -25.969 0.379 1 96.31 204 HIS B C 1
ATOM 4819 O O . HIS B 1 204 ? -3.219 -26.5 1.098 1 96.31 204 HIS B O 1
ATOM 4825 N N . ASP B 1 205 ? -2.549 -24.938 -0.383 1 95.62 205 ASP B N 1
ATOM 4826 C CA . ASP B 1 205 ? -3.887 -24.484 -0.753 1 95.62 205 ASP B CA 1
ATOM 4827 C C . ASP B 1 205 ? -4.316 -25.078 -2.092 1 95.62 205 ASP B C 1
ATOM 4829 O O . ASP B 1 205 ? -3.496 -25.234 -2.998 1 95.62 205 ASP B O 1
ATOM 4833 N N . ARG B 1 206 ? -5.543 -25.422 -2.232 1 96.06 206 ARG B N 1
ATOM 4834 C CA . ARG B 1 206 ? -6.016 -26 -3.492 1 96.06 206 ARG B CA 1
ATOM 4835 C C . ARG B 1 206 ? -7.324 -25.344 -3.926 1 96.06 206 ARG B C 1
ATOM 4837 O O . ARG B 1 206 ? -8.367 -26 -3.971 1 96.06 206 ARG B O 1
ATOM 4844 N N . PRO B 1 207 ? -7.254 -24.078 -4.27 1 95.88 207 PRO B N 1
ATOM 4845 C CA . PRO B 1 207 ? -8.484 -23.406 -4.703 1 95.88 207 PRO B CA 1
ATOM 4846 C C . PRO B 1 207 ? -9.141 -24.094 -5.898 1 95.88 207 PRO B C 1
ATOM 4848 O O . PRO B 1 207 ? -8.484 -24.844 -6.629 1 95.88 207 PRO B O 1
ATOM 4851 N N . PRO B 1 208 ? -10.477 -23.844 -6.043 1 96.69 208 PRO B N 1
ATOM 4852 C CA . PRO B 1 208 ? -11.148 -24.406 -7.215 1 96.69 208 PRO B CA 1
ATOM 4853 C C . PRO B 1 208 ? -10.664 -23.797 -8.523 1 96.69 208 PRO B C 1
ATOM 4855 O O . PRO B 1 208 ? -10.367 -22.609 -8.578 1 96.69 208 PRO B O 1
ATOM 4858 N N . ARG B 1 209 ? -10.57 -24.641 -9.5 1 95.56 209 ARG B N 1
ATOM 4859 C CA . ARG B 1 209 ? -10.312 -24.125 -10.836 1 95.56 209 ARG B CA 1
ATOM 4860 C C . ARG B 1 209 ? -11.43 -23.188 -11.289 1 95.56 209 ARG B C 1
ATOM 4862 O O . ARG B 1 209 ? -11.172 -22.125 -11.844 1 95.56 209 ARG B O 1
ATOM 4869 N N . ARG B 1 210 ? -12.594 -23.609 -11.125 1 95.62 210 ARG B N 1
ATOM 4870 C CA . ARG B 1 210 ? -13.836 -22.891 -11.391 1 95.62 210 ARG B CA 1
ATOM 4871 C C . ARG B 1 210 ? -14.883 -23.188 -10.32 1 95.62 210 ARG B C 1
ATOM 4873 O O . ARG B 1 210 ? -14.875 -24.266 -9.719 1 95.62 210 ARG B O 1
ATOM 4880 N N . TYR B 1 211 ? -15.742 -22.281 -10.109 1 97.44 211 TYR B N 1
ATOM 4881 C CA . TYR B 1 211 ? -16.891 -22.453 -9.227 1 97.44 211 TYR B CA 1
ATOM 4882 C C . TYR B 1 211 ? -18.047 -21.562 -9.656 1 97.44 211 TYR B C 1
ATOM 4884 O O . TYR B 1 211 ? -17.859 -20.375 -9.93 1 97.44 211 TYR B O 1
ATOM 4892 N N . ARG B 1 212 ? -19.203 -22.219 -9.789 1 97.31 212 ARG B N 1
ATOM 4893 C CA . ARG B 1 212 ? -20.422 -21.516 -10.164 1 97.31 212 ARG B CA 1
ATOM 4894 C C . ARG B 1 212 ? -20.234 -20.766 -11.477 1 97.31 212 ARG B C 1
ATOM 4896 O O . ARG B 1 212 ? -20.641 -19.609 -11.602 1 97.31 212 ARG B O 1
ATOM 4903 N N . GLY B 1 213 ? -19.484 -21.375 -12.359 1 94.94 213 GLY B N 1
ATOM 4904 C CA . GLY B 1 213 ? -19.359 -20.875 -13.719 1 94.94 213 GLY B CA 1
ATOM 4905 C C . GLY B 1 213 ? -18.297 -19.797 -13.867 1 94.94 213 GLY B C 1
ATOM 4906 O O . GLY B 1 213 ? -18.125 -19.234 -14.953 1 94.94 213 GLY B O 1
ATOM 4907 N N . ARG B 1 214 ? -17.562 -19.484 -12.82 1 96.88 214 ARG B N 1
ATOM 4908 C CA . ARG B 1 214 ? -16.531 -18.453 -12.875 1 96.88 214 ARG B CA 1
ATOM 4909 C C . ARG B 1 214 ? -15.172 -19.047 -12.5 1 96.88 214 ARG B C 1
ATOM 4911 O O . ARG B 1 214 ? -15.078 -19.906 -11.633 1 96.88 214 ARG B O 1
ATOM 4918 N N . ASP B 1 215 ? -14.148 -18.562 -13.141 1 96.62 215 ASP B N 1
ATOM 4919 C CA . ASP B 1 215 ? -12.781 -18.984 -12.836 1 96.62 215 ASP B CA 1
ATOM 4920 C C . ASP B 1 215 ? -12.367 -18.547 -11.438 1 96.62 215 ASP B C 1
ATOM 4922 O O . ASP B 1 215 ? -12.867 -17.547 -10.922 1 96.62 215 ASP B O 1
ATOM 4926 N N . ASN B 1 216 ? -11.461 -19.281 -10.859 1 96.69 216 ASN B N 1
ATOM 4927 C CA . ASN B 1 216 ? -10.906 -18.906 -9.562 1 96.69 216 ASN B CA 1
ATOM 4928 C C . ASN B 1 216 ? -10.352 -17.484 -9.578 1 96.69 216 ASN B C 1
ATOM 4930 O O . ASN B 1 216 ? -10.539 -16.734 -8.617 1 96.69 216 ASN B O 1
ATOM 4934 N N . VAL B 1 217 ? -9.703 -17.078 -10.625 1 96.62 217 VAL B N 1
ATOM 4935 C CA . VAL B 1 217 ? -9.078 -15.766 -10.711 1 96.62 217 VAL B CA 1
ATOM 4936 C C . VAL B 1 217 ? -10.156 -14.68 -10.68 1 96.62 217 VAL B C 1
ATOM 4938 O O . VAL B 1 217 ? -9.922 -13.578 -10.172 1 96.62 217 VAL B O 1
ATOM 4941 N N . TRP B 1 218 ? -11.367 -14.961 -11.242 1 97.31 218 TRP B N 1
ATOM 4942 C CA . TRP B 1 218 ? -12.492 -14.039 -11.164 1 97.31 218 TRP B CA 1
ATOM 4943 C C . TRP B 1 218 ? -12.969 -13.883 -9.719 1 97.31 218 TRP B C 1
ATOM 4945 O O . TRP B 1 218 ? -13.188 -12.766 -9.25 1 97.31 218 TRP B O 1
ATOM 4955 N N . TRP B 1 219 ? -13.055 -15 -9.016 1 97.44 219 TRP B N 1
ATOM 4956 C CA . TRP B 1 219 ? -13.484 -14.984 -7.617 1 97.44 219 TRP B CA 1
ATOM 4957 C C . TRP B 1 219 ? -12.484 -14.219 -6.75 1 97.44 219 TRP B C 1
ATOM 4959 O O . TRP B 1 219 ? -12.883 -13.414 -5.906 1 97.44 219 TRP B O 1
ATOM 4969 N N . LEU B 1 220 ? -11.203 -14.484 -6.984 1 96.62 220 LEU B N 1
ATOM 4970 C CA . LEU B 1 220 ? -10.195 -13.742 -6.238 1 96.62 220 LEU B CA 1
ATOM 4971 C C . LEU B 1 220 ? -10.344 -12.242 -6.484 1 96.62 220 LEU B C 1
ATOM 4973 O O . LEU B 1 220 ? -10.109 -11.438 -5.578 1 96.62 220 LEU B O 1
ATOM 4977 N N . GLY B 1 221 ? -10.734 -11.883 -7.656 1 95.81 221 GLY B N 1
ATOM 4978 C CA . GLY B 1 221 ? -10.93 -10.492 -8.023 1 95.81 221 GLY B CA 1
ATOM 4979 C C . GLY B 1 221 ? -12.109 -9.844 -7.32 1 95.81 221 GLY B C 1
ATOM 4980 O O . GLY B 1 221 ? -11.938 -8.867 -6.582 1 95.81 221 GLY B O 1
ATOM 4981 N N . VAL B 1 222 ? -13.312 -10.414 -7.426 1 94.75 222 VAL B N 1
ATOM 4982 C CA . VAL B 1 222 ? -14.523 -9.789 -6.914 1 94.75 222 VAL B CA 1
ATOM 4983 C C . VAL B 1 222 ? -14.516 -9.828 -5.387 1 94.75 222 VAL B C 1
ATOM 4985 O O . VAL B 1 222 ? -15.133 -8.984 -4.734 1 94.75 222 VAL B O 1
ATOM 4988 N N . LEU B 1 223 ? -13.711 -10.766 -4.824 1 94.06 223 LEU B N 1
ATOM 4989 C CA . LEU B 1 223 ? -13.641 -10.898 -3.375 1 94.06 223 LEU B CA 1
ATOM 4990 C C . LEU B 1 223 ? -12.531 -10.039 -2.799 1 94.06 223 LEU B C 1
ATOM 4992 O O . LEU B 1 223 ? -12.336 -9.992 -1.583 1 94.06 223 LEU B O 1
ATOM 4996 N N . GLY B 1 224 ? -11.742 -9.398 -3.725 1 91.75 224 GLY B N 1
ATOM 4997 C CA . GLY B 1 224 ? -10.68 -8.508 -3.279 1 91.75 224 GLY B CA 1
ATOM 4998 C C . GLY B 1 224 ? -9.453 -9.258 -2.779 1 91.75 224 GLY B C 1
ATOM 4999 O O . GLY B 1 224 ? -8.578 -8.664 -2.154 1 91.75 224 GLY B O 1
ATOM 5000 N N . ILE B 1 225 ? -9.352 -10.492 -3.068 1 93.06 225 ILE B N 1
ATOM 5001 C CA . ILE B 1 225 ? -8.305 -11.336 -2.504 1 93.06 225 ILE B CA 1
ATOM 5002 C C . ILE B 1 225 ? -6.984 -11.07 -3.215 1 93.06 225 ILE B C 1
ATOM 5004 O O . ILE B 1 225 ? -5.914 -11.156 -2.605 1 93.06 225 ILE B O 1
ATOM 5008 N N . TRP B 1 226 ? -7.008 -10.617 -4.477 1 93.38 226 TRP B N 1
ATOM 5009 C CA . TRP B 1 226 ? -5.793 -10.258 -5.199 1 93.38 226 TRP B CA 1
ATOM 5010 C C . TRP B 1 226 ? -5.051 -9.133 -4.484 1 93.38 226 TRP B C 1
ATOM 5012 O O . TRP B 1 226 ? -3.82 -9.055 -4.543 1 93.38 226 TRP B O 1
ATOM 5022 N N . ASN B 1 227 ? -5.762 -8.328 -3.758 1 89.56 227 ASN B N 1
ATOM 5023 C CA . ASN B 1 227 ? -5.215 -7.098 -3.186 1 89.56 227 ASN B CA 1
ATOM 5024 C C . ASN B 1 227 ? -4.816 -7.293 -1.726 1 89.56 227 ASN B C 1
ATOM 5026 O O . ASN B 1 227 ? -4.379 -6.348 -1.066 1 89.56 227 ASN B O 1
ATOM 5030 N N . MET B 1 228 ? -4.922 -8.477 -1.234 1 88.62 228 MET B N 1
ATOM 5031 C CA . MET B 1 228 ? -4.492 -8.727 0.138 1 88.62 228 MET B CA 1
ATOM 5032 C C . MET B 1 228 ? -3.031 -8.336 0.331 1 88.62 228 MET B C 1
ATOM 5034 O O . MET B 1 228 ? -2.184 -8.656 -0.505 1 88.62 228 MET B O 1
ATOM 5038 N N . ASP B 1 229 ? -2.732 -7.637 1.432 1 85.19 229 ASP B N 1
ATOM 5039 C CA . ASP B 1 229 ? -1.4 -7.07 1.605 1 85.19 229 ASP B CA 1
ATOM 5040 C C . ASP B 1 229 ? -0.459 -8.07 2.273 1 85.19 229 ASP B C 1
ATOM 5042 O O . ASP B 1 229 ? 0.763 -7.941 2.176 1 85.19 229 ASP B O 1
ATOM 5046 N N . THR B 1 230 ? -1.036 -8.961 3.1 1 82.25 230 THR B N 1
ATOM 5047 C CA . THR B 1 230 ? -0.227 -9.953 3.803 1 82.25 230 THR B CA 1
ATOM 5048 C C . THR B 1 230 ? -0.905 -11.32 3.781 1 82.25 230 THR B C 1
ATOM 5050 O O . THR B 1 230 ? -2.133 -11.406 3.729 1 82.25 230 THR B O 1
ATOM 5053 N N . PRO B 1 231 ? -0.094 -12.289 3.785 1 81.31 231 PRO B N 1
ATOM 5054 C CA . PRO B 1 231 ? -0.705 -13.609 3.938 1 81.31 231 PRO B CA 1
ATOM 5055 C C . PRO B 1 231 ? -1.417 -13.781 5.277 1 81.31 231 PRO B C 1
ATOM 5057 O O . PRO B 1 231 ? -1.105 -13.078 6.242 1 81.31 231 PRO B O 1
ATOM 5060 N N . ALA B 1 232 ? -2.309 -14.664 5.234 1 75.94 232 ALA B N 1
ATOM 5061 C CA . ALA B 1 232 ? -2.922 -15 6.516 1 75.94 232 ALA B CA 1
ATOM 5062 C C . ALA B 1 232 ? -1.891 -15.57 7.488 1 75.94 232 ALA B C 1
ATOM 5064 O O . ALA B 1 232 ? -0.957 -16.266 7.074 1 75.94 232 ALA B O 1
ATOM 5065 N N . PRO B 1 233 ? -2.004 -15.219 8.711 1 75.06 233 PRO B N 1
ATOM 5066 C CA . PRO B 1 233 ? -1.042 -15.742 9.688 1 75.06 233 PRO B CA 1
ATOM 5067 C C . PRO B 1 233 ? -0.897 -17.266 9.617 1 75.06 233 PRO B C 1
ATOM 5069 O O . PRO B 1 233 ? -1.896 -17.969 9.5 1 75.06 233 PRO B O 1
ATOM 5072 N N . GLY B 1 234 ? 0.278 -17.797 9.555 1 75.25 234 GLY B N 1
ATOM 5073 C CA . GLY B 1 234 ? 0.53 -19.234 9.586 1 75.25 234 GLY B CA 1
ATOM 5074 C C . GLY B 1 234 ? 0.552 -19.859 8.211 1 75.25 234 GLY B C 1
ATOM 5075 O O . GLY B 1 234 ? 0.748 -21.078 8.086 1 75.25 234 GLY B O 1
ATOM 5076 N N . THR B 1 235 ? 0.355 -18.984 7.195 1 79.56 235 THR B N 1
ATOM 5077 C CA . THR B 1 235 ? 0.288 -19.547 5.855 1 79.56 235 THR B CA 1
ATOM 5078 C C . THR B 1 235 ? 1.534 -19.203 5.051 1 79.56 235 THR B C 1
ATOM 5080 O O . THR B 1 235 ? 1.55 -19.328 3.826 1 79.56 235 THR B O 1
ATOM 5083 N N . GLU B 1 236 ? 2.576 -18.891 5.746 1 76.81 236 GLU B N 1
ATOM 5084 C CA . GLU B 1 236 ? 3.791 -18.391 5.098 1 76.81 236 GLU B CA 1
ATOM 5085 C C . GLU B 1 236 ? 4.473 -19.5 4.301 1 76.81 236 GLU B C 1
ATOM 5087 O O . GLU B 1 236 ? 5.191 -19.234 3.336 1 76.81 236 GLU B O 1
ATOM 5092 N N . HIS B 1 237 ? 4.121 -20.766 4.617 1 76.44 237 HIS B N 1
ATOM 5093 C CA . HIS B 1 237 ? 4.789 -21.891 3.967 1 76.44 237 HIS B CA 1
ATOM 5094 C C . HIS B 1 237 ? 3.807 -22.719 3.146 1 76.44 237 HIS B C 1
ATOM 5096 O O . HIS B 1 237 ? 4.121 -23.828 2.736 1 76.44 237 HIS B O 1
ATOM 5102 N N . VAL B 1 238 ? 2.729 -22.125 2.98 1 81.81 238 VAL B N 1
ATOM 5103 C CA . VAL B 1 238 ? 1.691 -22.859 2.266 1 81.81 238 VAL B CA 1
ATOM 5104 C C . VAL B 1 238 ? 1.785 -22.562 0.771 1 81.81 238 VAL B C 1
ATOM 5106 O O . VAL B 1 238 ? 1.826 -21.406 0.36 1 81.81 238 VAL B O 1
ATOM 5109 N N . THR B 1 239 ? 1.956 -23.609 0.044 1 89.69 239 THR B N 1
ATOM 5110 C CA . THR B 1 239 ? 1.993 -23.469 -1.407 1 89.69 239 THR B CA 1
ATOM 5111 C C . THR B 1 239 ? 0.586 -23.531 -1.993 1 89.69 239 THR B C 1
ATOM 5113 O O . THR B 1 239 ? -0.388 -23.734 -1.263 1 89.69 239 THR B O 1
ATOM 5116 N N . ILE B 1 240 ? 0.505 -23.25 -3.285 1 92.94 240 ILE B N 1
ATOM 5117 C CA . ILE B 1 240 ? -0.78 -23.312 -3.973 1 92.94 240 ILE B CA 1
ATOM 5118 C C . ILE B 1 240 ? -0.739 -24.391 -5.051 1 92.94 240 ILE B C 1
ATOM 5120 O O . ILE B 1 240 ? 0.211 -24.469 -5.832 1 92.94 240 ILE B O 1
ATOM 5124 N N . ALA B 1 241 ? -1.697 -25.25 -5.031 1 96.06 241 ALA B N 1
ATOM 5125 C CA . ALA B 1 241 ? -1.812 -26.312 -6.031 1 96.06 241 ALA B CA 1
ATOM 5126 C C . ALA B 1 241 ? -2.918 -26 -7.035 1 96.06 241 ALA B C 1
ATOM 5128 O O . ALA B 1 241 ? -4.098 -26.219 -6.758 1 96.06 241 ALA B O 1
ATOM 5129 N N . VAL B 1 242 ? -2.488 -25.5 -8.156 1 94.31 242 VAL B N 1
ATOM 5130 C CA . VAL B 1 242 ? -3.389 -25.25 -9.273 1 94.31 242 VAL B CA 1
ATOM 5131 C C . VAL B 1 242 ? -2.791 -25.828 -10.555 1 94.31 242 VAL B C 1
ATOM 5133 O O . VAL B 1 242 ? -1.579 -26.047 -10.641 1 94.31 242 VAL B O 1
ATOM 5136 N N . SER B 1 243 ? -3.635 -26.141 -11.516 1 92.12 243 SER B N 1
ATOM 5137 C CA . SER B 1 243 ? -3.164 -26.688 -12.781 1 92.12 243 SER B CA 1
ATOM 5138 C C . SER B 1 243 ? -4.027 -26.219 -13.945 1 92.12 243 SER B C 1
ATOM 5140 O O . SER B 1 243 ? -5.254 -26.328 -13.898 1 92.12 243 SER B O 1
ATOM 5142 N N . GLY B 1 244 ? -3.342 -25.703 -14.922 1 91 244 GLY B N 1
ATOM 5143 C CA . GLY B 1 244 ? -4.02 -25.391 -16.172 1 91 244 GLY B CA 1
ATOM 5144 C C . GLY B 1 244 ? -3.932 -26.516 -17.188 1 91 244 GLY B C 1
ATOM 5145 O O . GLY B 1 244 ? -4.438 -26.391 -18.312 1 91 244 GLY B O 1
ATOM 5146 N N . ALA B 1 245 ? -3.309 -27.672 -16.828 1 90.75 245 ALA B N 1
ATOM 5147 C CA . ALA B 1 245 ? -3.117 -28.781 -17.75 1 90.75 245 ALA B CA 1
ATOM 5148 C C . ALA B 1 245 ? -4.457 -29.328 -18.234 1 90.75 245 ALA B C 1
ATOM 5150 O O . ALA B 1 245 ? -5.41 -29.438 -17.453 1 90.75 245 ALA B O 1
ATOM 5151 N N . HIS B 1 246 ? -4.535 -29.609 -19.531 1 90.44 246 HIS B N 1
ATOM 5152 C CA . HIS B 1 246 ? -5.703 -30.188 -20.172 1 90.44 246 HIS B CA 1
ATOM 5153 C C . HIS B 1 246 ? -6.934 -29.297 -20 1 90.44 246 HIS B C 1
ATOM 5155 O O . HIS B 1 246 ? -8.031 -29.797 -19.734 1 90.44 246 HIS B O 1
ATOM 5161 N N . GLY B 1 247 ? -6.746 -28.031 -20 1 87.69 247 GLY B N 1
ATOM 5162 C CA . GLY B 1 247 ? -7.84 -27.094 -19.906 1 87.69 247 GLY B CA 1
ATOM 5163 C C . GLY B 1 247 ? -8.156 -26.688 -18.469 1 87.69 247 GLY B C 1
ATOM 5164 O O . GLY B 1 247 ? -9.062 -25.891 -18.219 1 87.69 247 GLY B O 1
ATOM 5165 N N . GLY B 1 248 ? -7.453 -27.234 -17.547 1 89.69 248 GLY B N 1
ATOM 5166 C CA . GLY B 1 248 ? -7.578 -26.875 -16.141 1 89.69 248 GLY B CA 1
ATOM 5167 C C . GLY B 1 248 ? -8.602 -27.703 -15.398 1 89.69 248 GLY B C 1
ATOM 5168 O O . GLY B 1 248 ? -9.68 -27.984 -15.922 1 89.69 248 GLY B O 1
ATOM 5169 N N . LYS B 1 249 ? -8.227 -28.172 -14.242 1 90.06 249 LYS B N 1
ATOM 5170 C CA . LYS B 1 249 ? -9.117 -28.859 -13.305 1 90.06 249 LYS B CA 1
ATOM 5171 C C . LYS B 1 249 ? -8.75 -28.531 -11.859 1 90.06 249 LYS B C 1
ATOM 5173 O O . LYS B 1 249 ? -7.613 -28.141 -11.578 1 90.06 249 LYS B O 1
ATOM 5178 N N . THR B 1 250 ? -9.742 -28.641 -11.016 1 94.75 250 THR B N 1
ATOM 5179 C CA . THR B 1 250 ? -9.43 -28.484 -9.602 1 94.75 250 THR B CA 1
ATOM 5180 C C . THR B 1 250 ? -8.508 -29.609 -9.133 1 94.75 250 THR B C 1
ATOM 5182 O O . THR B 1 250 ? -8.82 -30.797 -9.305 1 94.75 250 THR B O 1
ATOM 5185 N N . VAL B 1 251 ? -7.391 -29.234 -8.602 1 95.25 251 VAL B N 1
ATOM 5186 C CA . VAL B 1 251 ? -6.43 -30.219 -8.117 1 95.25 251 VAL B CA 1
ATOM 5187 C C . VAL B 1 251 ? -6.988 -30.922 -6.887 1 95.25 251 VAL B C 1
ATOM 5189 O O . VAL B 1 251 ? -7.441 -30.266 -5.945 1 95.25 251 VAL B O 1
ATOM 5192 N N . ASP B 1 252 ? -7.039 -32.188 -6.918 1 96.19 252 ASP B N 1
ATOM 5193 C CA . ASP B 1 252 ? -7.434 -33.062 -5.801 1 96.19 252 ASP B CA 1
ATOM 5194 C C . ASP B 1 252 ? -6.492 -34.25 -5.668 1 96.19 252 ASP B C 1
ATOM 5196 O O . ASP B 1 252 ? -6.551 -35.188 -6.465 1 96.19 252 ASP B O 1
ATOM 5200 N N . PHE B 1 253 ? -5.727 -34.219 -4.617 1 97.44 253 PHE B N 1
ATOM 5201 C CA . PHE B 1 253 ? -4.691 -35.219 -4.465 1 97.44 253 PHE B CA 1
ATOM 5202 C C . PHE B 1 253 ? -5.309 -36.594 -4.145 1 97.44 253 PHE B C 1
ATOM 5204 O O . PHE B 1 253 ? -4.762 -37.625 -4.516 1 97.44 253 PHE B O 1
ATOM 5211 N N . ARG B 1 254 ? -6.488 -36.625 -3.508 1 97.19 254 ARG B N 1
ATOM 5212 C CA . ARG B 1 254 ? -7.16 -37.906 -3.27 1 97.19 254 ARG B CA 1
ATOM 5213 C C . ARG B 1 254 ? -7.551 -38.562 -4.586 1 97.19 254 ARG B C 1
ATOM 5215 O O . ARG B 1 254 ? -7.43 -39.781 -4.727 1 97.19 254 ARG B O 1
ATOM 5222 N N . LEU B 1 255 ? -7.98 -37.719 -5.48 1 95.12 255 LEU B N 1
ATOM 5223 C CA . LEU B 1 255 ? -8.359 -38.25 -6.785 1 95.12 255 LEU B CA 1
ATOM 5224 C C . LEU B 1 255 ? -7.141 -38.75 -7.547 1 95.12 255 LEU B C 1
ATOM 5226 O O . LEU B 1 255 ? -7.223 -39.719 -8.297 1 95.12 255 LEU B O 1
ATOM 5230 N N . LEU B 1 256 ? -5.984 -38.094 -7.383 1 95.88 256 LEU B N 1
ATOM 5231 C CA . LEU B 1 256 ? -4.746 -38.594 -7.984 1 95.88 256 LEU B CA 1
ATOM 5232 C C . LEU B 1 256 ? -4.359 -39.938 -7.43 1 95.88 256 LEU B C 1
ATOM 5234 O O . LEU B 1 256 ? -3.924 -40.812 -8.18 1 95.88 256 LEU B O 1
ATOM 5238 N N . ALA B 1 257 ? -4.559 -40.094 -6.199 1 97.75 257 ALA B N 1
ATOM 5239 C CA . ALA B 1 257 ? -4.258 -41.344 -5.555 1 97.75 257 ALA B CA 1
ATOM 5240 C C . ALA B 1 257 ? -5.18 -42.469 -6.066 1 97.75 257 ALA B C 1
ATOM 5242 O O . ALA B 1 257 ? -4.746 -43.594 -6.285 1 97.75 257 ALA B O 1
ATOM 5243 N N . GLU B 1 258 ? -6.406 -42.125 -6.246 1 95.69 258 GLU B N 1
ATOM 5244 C CA . GLU B 1 258 ? -7.375 -43.062 -6.766 1 95.69 258 GLU B CA 1
ATOM 5245 C C . GLU B 1 258 ? -6.98 -43.562 -8.164 1 95.69 258 GLU B C 1
ATOM 5247 O O . GLU B 1 258 ? -7.27 -44.688 -8.539 1 95.69 258 GLU B O 1
ATOM 5252 N N . ARG B 1 259 ? -6.316 -42.719 -8.852 1 95.19 259 ARG B N 1
ATOM 5253 C CA . ARG B 1 259 ? -5.891 -43.062 -10.211 1 95.19 259 ARG B CA 1
ATOM 5254 C C . ARG B 1 259 ? -4.625 -43.906 -10.188 1 95.19 259 ARG B C 1
ATOM 5256 O O . ARG B 1 259 ? -4.262 -44.5 -11.203 1 95.19 259 ARG B O 1
ATOM 5263 N N . GLY B 1 260 ? -3.916 -43.812 -9.078 1 96.94 260 GLY B N 1
ATOM 5264 C CA . GLY B 1 260 ? -2.787 -44.719 -9.031 1 96.94 260 GLY B CA 1
ATOM 5265 C C . GLY B 1 260 ? -1.527 -44.094 -8.469 1 96.94 260 GLY B C 1
ATOM 5266 O O . GLY B 1 260 ? -0.502 -44.75 -8.32 1 96.94 260 GLY B O 1
ATOM 5267 N N . ILE B 1 261 ? -1.549 -42.844 -8.156 1 98.38 261 ILE B N 1
ATOM 5268 C CA . ILE B 1 261 ? -0.399 -42.156 -7.555 1 98.38 261 ILE B CA 1
ATOM 5269 C C . ILE B 1 261 ? -0.372 -42.438 -6.051 1 98.38 261 ILE B C 1
ATOM 5271 O O . ILE B 1 261 ? -1.396 -42.312 -5.375 1 98.38 261 ILE B O 1
ATOM 5275 N N . THR B 1 262 ? 0.73 -42.844 -5.535 1 98.69 262 THR B N 1
ATOM 5276 C CA . THR B 1 262 ? 0.854 -43.031 -4.094 1 98.69 262 THR B CA 1
ATOM 5277 C C . THR B 1 262 ? 1.225 -41.719 -3.41 1 98.69 262 THR B C 1
ATOM 5279 O O . THR B 1 262 ? 2.334 -41.219 -3.59 1 98.69 262 THR B O 1
ATOM 5282 N N . LEU B 1 263 ? 0.344 -41.219 -2.588 1 98.75 263 LEU B N 1
ATOM 5283 C CA . LEU B 1 263 ? 0.604 -40 -1.856 1 98.75 263 LEU B CA 1
ATOM 5284 C C . LEU B 1 263 ? 1.388 -40.281 -0.579 1 98.75 263 LEU B C 1
ATOM 5286 O O . LEU B 1 263 ? 1.139 -41.281 0.101 1 98.75 263 LEU B O 1
ATOM 5290 N N . LEU B 1 264 ? 2.287 -39.375 -0.308 1 98.69 264 LEU B N 1
ATOM 5291 C CA . LEU B 1 264 ? 3.096 -39.438 0.905 1 98.69 264 LEU B CA 1
ATOM 5292 C C . LEU B 1 264 ? 3.016 -38.125 1.672 1 98.69 264 LEU B C 1
ATOM 5294 O O . LEU B 1 264 ? 2.766 -37.062 1.081 1 98.69 264 LEU B O 1
ATOM 5298 N N . GLY B 1 265 ? 3.193 -38.219 3.051 1 98.31 265 GLY B N 1
ATOM 5299 C CA . GLY B 1 265 ? 3.438 -37 3.805 1 98.31 265 GLY B CA 1
ATOM 5300 C C . GLY B 1 265 ? 4.754 -36.344 3.455 1 98.31 265 GLY B C 1
ATOM 5301 O O . GLY B 1 265 ? 5.395 -36.688 2.465 1 98.31 265 GLY B O 1
ATOM 5302 N N . MET B 1 266 ? 5.09 -35.406 4.219 1 97.81 266 MET B N 1
ATOM 5303 C CA . MET B 1 266 ? 6.328 -34.688 3.967 1 97.81 266 MET B CA 1
ATOM 5304 C C . MET B 1 266 ? 7.543 -35.594 4.16 1 97.81 266 MET B C 1
ATOM 5306 O O . MET B 1 266 ? 7.594 -36.375 5.109 1 97.81 266 MET B O 1
ATOM 5310 N N . SER B 1 267 ? 8.438 -35.469 3.209 1 97 267 SER B N 1
ATOM 5311 C CA . SER B 1 267 ? 9.719 -36.156 3.357 1 97 267 SER B CA 1
ATOM 5312 C C . SER B 1 267 ? 10.57 -35.5 4.445 1 97 267 SER B C 1
ATOM 5314 O O . SER B 1 267 ? 10.836 -34.312 4.402 1 97 267 SER B O 1
ATOM 5316 N N . SER B 1 268 ? 11.023 -36.312 5.387 1 93.94 268 SER B N 1
ATOM 5317 C CA . SER B 1 268 ? 11.617 -35.688 6.566 1 93.94 268 SER B CA 1
ATOM 5318 C C . SER B 1 268 ? 13.062 -36.156 6.758 1 93.94 268 SER B C 1
ATOM 5320 O O . SER B 1 268 ? 13.805 -35.562 7.539 1 93.94 268 SER B O 1
ATOM 5322 N N . GLY B 1 269 ? 13.383 -37.25 6.098 1 94.94 269 GLY B N 1
ATOM 5323 C CA . GLY B 1 269 ? 14.734 -37.75 6.254 1 94.94 269 GLY B CA 1
ATOM 5324 C C . GLY B 1 269 ? 15.047 -38.906 5.309 1 94.94 269 GLY B C 1
ATOM 5325 O O . GLY B 1 269 ? 14.164 -39.406 4.617 1 94.94 269 GLY B O 1
ATOM 5326 N N . TYR B 1 270 ? 16.312 -39.25 5.297 1 96.19 270 TYR B N 1
ATOM 5327 C CA . TYR B 1 270 ? 16.797 -40.312 4.426 1 96.19 270 TYR B CA 1
ATOM 5328 C C . TYR B 1 270 ? 17.953 -41.031 5.074 1 96.19 270 TYR B C 1
ATOM 5330 O O . TYR B 1 270 ? 18.891 -40.438 5.582 1 96.19 270 TYR B O 1
ATOM 5338 N N . GLU B 1 271 ? 17.844 -42.344 5.156 1 94.94 271 GLU B N 1
ATOM 5339 C CA . GLU B 1 271 ? 18.906 -43.188 5.715 1 94.94 271 GLU B CA 1
ATOM 5340 C C . GLU B 1 271 ? 18.969 -44.531 5.016 1 94.94 271 GLU B C 1
ATOM 5342 O O . GLU B 1 271 ? 17.969 -45.219 4.922 1 94.94 271 GLU B O 1
ATOM 5347 N N . ASP B 1 272 ? 20.094 -44.906 4.543 1 93.94 272 ASP B N 1
ATOM 5348 C CA . ASP B 1 272 ? 20.391 -46.219 3.982 1 93.94 272 ASP B CA 1
ATOM 5349 C C . ASP B 1 272 ? 19.344 -46.594 2.934 1 93.94 272 ASP B C 1
ATOM 5351 O O . ASP B 1 272 ? 18.781 -47.688 2.986 1 93.94 272 ASP B O 1
ATOM 5355 N N . GLY B 1 273 ? 19.016 -45.656 2.045 1 95.25 273 GLY B N 1
ATOM 5356 C CA . GLY B 1 273 ? 18.125 -45.969 0.929 1 95.25 273 GLY B CA 1
ATOM 5357 C C . GLY B 1 273 ? 16.656 -45.844 1.284 1 95.25 273 GLY B C 1
ATOM 5358 O O . GLY B 1 273 ? 15.789 -46.031 0.426 1 95.25 273 GLY B O 1
ATOM 5359 N N . VAL B 1 274 ? 16.391 -45.5 2.555 1 97.75 274 VAL B N 1
ATOM 5360 C CA . VAL B 1 274 ? 15.016 -45.406 3.027 1 97.75 274 VAL B CA 1
ATOM 5361 C C . VAL B 1 274 ? 14.648 -43.969 3.307 1 97.75 274 VAL B C 1
ATOM 5363 O O . VAL B 1 274 ? 15.344 -43.281 4.055 1 97.75 274 VAL B O 1
ATOM 5366 N N . LEU B 1 275 ? 13.602 -43.5 2.623 1 98.06 275 LEU B N 1
ATOM 5367 C CA . LEU B 1 275 ? 13.062 -42.156 2.875 1 98.06 275 LEU B CA 1
ATOM 5368 C C . LEU B 1 275 ? 12.078 -42.188 4.039 1 98.06 275 LEU B C 1
ATOM 5370 O O . LEU B 1 275 ? 11.172 -43.031 4.07 1 98.06 275 LEU B O 1
ATOM 5374 N N . HIS B 1 276 ? 12.289 -41.312 5 1 98.31 276 HIS B N 1
ATOM 5375 C CA . HIS B 1 276 ? 11.359 -41.188 6.121 1 98.31 276 HIS B CA 1
ATOM 5376 C C . HIS B 1 276 ? 10.266 -40.188 5.805 1 98.31 276 HIS B C 1
ATOM 5378 O O . HIS B 1 276 ? 10.539 -39.094 5.254 1 98.31 276 HIS B O 1
ATOM 5384 N N . ILE B 1 277 ? 9.07 -40.562 6.102 1 98.38 277 ILE B N 1
ATOM 5385 C CA . ILE B 1 277 ? 7.898 -39.781 5.738 1 98.38 277 ILE B CA 1
ATOM 5386 C C . ILE B 1 277 ? 7.145 -39.344 7 1 98.38 277 ILE B C 1
ATOM 5388 O O . ILE B 1 277 ? 6.863 -40.188 7.867 1 98.38 277 ILE B O 1
ATOM 5392 N N . ALA B 1 278 ? 6.82 -38.094 7.129 1 98 278 ALA B N 1
ATOM 5393 C CA . ALA B 1 278 ? 6.074 -37.562 8.266 1 98 278 ALA B CA 1
ATOM 5394 C C . ALA B 1 278 ? 4.633 -38.062 8.258 1 98 278 ALA B C 1
ATOM 5396 O O . ALA B 1 278 ? 4.102 -38.438 7.203 1 98 278 ALA B O 1
ATOM 5397 N N . ASN B 1 279 ? 4.07 -38.094 9.43 1 97.56 279 ASN B N 1
ATOM 5398 C CA . ASN B 1 279 ? 2.672 -38.5 9.562 1 97.56 279 ASN B CA 1
ATOM 5399 C C . ASN B 1 279 ? 1.74 -37.281 9.43 1 97.56 279 ASN B C 1
ATOM 5401 O O . ASN B 1 279 ? 0.91 -37.031 10.305 1 97.56 279 ASN B O 1
ATOM 5405 N N . ASP B 1 280 ? 1.816 -36.594 8.328 1 98.06 280 ASP B N 1
ATOM 5406 C CA . ASP B 1 280 ? 1.066 -35.344 8.203 1 98.06 280 ASP B CA 1
ATOM 5407 C C . ASP B 1 280 ? 0.259 -35.312 6.91 1 98.06 280 ASP B C 1
ATOM 5409 O O . ASP B 1 280 ? -0.311 -34.281 6.547 1 98.06 280 ASP B O 1
ATOM 5413 N N . LEU B 1 281 ? 0.181 -36.5 6.227 1 98.31 281 LEU B N 1
ATOM 5414 C CA . LEU B 1 281 ? -0.488 -36.531 4.93 1 98.31 281 LEU B CA 1
ATOM 5415 C C . LEU B 1 281 ? -1.949 -36.125 5.059 1 98.31 281 LEU B C 1
ATOM 5417 O O . LEU B 1 281 ? -2.404 -35.219 4.371 1 98.31 281 LEU B O 1
ATOM 5421 N N . LYS B 1 282 ? -2.65 -36.781 5.922 1 98.12 282 LYS B N 1
ATOM 5422 C CA . LYS B 1 282 ? -4.07 -36.5 6.082 1 98.12 282 LYS B CA 1
ATOM 5423 C C . LYS B 1 282 ? -4.289 -35.062 6.539 1 98.12 282 LYS B C 1
ATOM 5425 O O . LYS B 1 282 ? -5.207 -34.375 6.07 1 98.12 282 LYS B O 1
ATOM 5430 N N . THR B 1 283 ? -3.484 -34.656 7.512 1 97.81 283 THR B N 1
ATOM 5431 C CA . THR B 1 283 ? -3.572 -33.281 8.008 1 97.81 283 THR B CA 1
ATOM 5432 C C . THR B 1 283 ? -3.422 -32.281 6.859 1 97.81 283 THR B C 1
ATOM 5434 O O . THR B 1 283 ? -4.195 -31.328 6.754 1 97.81 283 THR B O 1
ATOM 5437 N N . ASN B 1 284 ? -2.457 -32.469 6 1 97.56 284 ASN B N 1
ATOM 5438 C CA . ASN B 1 284 ? -2.213 -31.562 4.871 1 97.56 284 ASN B CA 1
ATOM 5439 C C . ASN B 1 284 ? -3.375 -31.578 3.881 1 97.56 284 ASN B C 1
ATOM 5441 O O . ASN B 1 284 ? -3.789 -30.531 3.383 1 97.56 284 ASN B O 1
ATOM 5445 N N . LEU B 1 285 ? -3.896 -32.781 3.619 1 98.12 285 LEU B N 1
ATOM 5446 C CA . LEU B 1 285 ? -5.023 -32.906 2.701 1 98.12 285 LEU B CA 1
ATOM 5447 C C . LEU B 1 285 ? -6.254 -32.188 3.25 1 98.12 285 LEU B C 1
ATOM 5449 O O . LEU B 1 285 ? -6.93 -31.453 2.521 1 98.12 285 LEU B O 1
ATOM 5453 N N . ASP B 1 286 ? -6.496 -32.406 4.539 1 97.94 286 ASP B N 1
ATOM 5454 C CA . ASP B 1 286 ? -7.656 -31.766 5.176 1 97.94 286 ASP B CA 1
ATOM 5455 C C . ASP B 1 286 ? -7.543 -30.25 5.156 1 97.94 286 ASP B C 1
ATOM 5457 O O . ASP B 1 286 ? -8.531 -29.547 4.941 1 97.94 286 ASP B O 1
ATOM 5461 N N . ALA B 1 287 ? -6.359 -29.797 5.383 1 97.06 287 ALA B N 1
ATOM 5462 C CA . ALA B 1 287 ? -6.133 -28.344 5.348 1 97.06 287 ALA B CA 1
ATOM 5463 C C . ALA B 1 287 ? -6.371 -27.781 3.951 1 97.06 287 ALA B C 1
ATOM 5465 O O . ALA B 1 287 ? -6.941 -26.703 3.799 1 97.06 287 ALA B O 1
ATOM 5466 N N . GLY B 1 288 ? -5.91 -28.469 2.941 1 96.81 288 GLY B N 1
ATOM 5467 C CA . GLY B 1 288 ? -6.188 -28.062 1.571 1 96.81 288 GLY B CA 1
ATOM 5468 C C . GLY B 1 288 ? -7.668 -28.031 1.245 1 96.81 288 GLY B C 1
ATOM 5469 O O . GLY B 1 288 ? -8.141 -27.109 0.579 1 96.81 288 GLY B O 1
ATOM 5470 N N . ASP B 1 289 ? -8.359 -29.078 1.717 1 97.62 289 ASP B N 1
ATOM 5471 C CA . ASP B 1 289 ? -9.812 -29.125 1.535 1 97.62 289 ASP B CA 1
ATOM 5472 C C . ASP B 1 289 ? -10.492 -27.938 2.223 1 97.62 289 ASP B C 1
ATOM 5474 O O . ASP B 1 289 ? -11.375 -27.312 1.649 1 97.62 289 ASP B O 1
ATOM 5478 N N . ALA B 1 290 ? -10.047 -27.719 3.414 1 97 290 ALA B N 1
ATOM 5479 C CA . ALA B 1 290 ? -10.617 -26.609 4.176 1 97 290 ALA B CA 1
ATOM 5480 C C . ALA B 1 290 ? -10.422 -25.281 3.449 1 97 290 ALA B C 1
ATOM 5482 O O . ALA B 1 290 ? -11.312 -24.422 3.449 1 97 290 ALA B O 1
ATOM 5483 N N . ASN B 1 291 ? -9.25 -25.078 2.895 1 95.56 291 ASN B N 1
ATOM 5484 C CA . ASN B 1 291 ? -8.977 -23.891 2.1 1 95.56 291 ASN B CA 1
ATOM 5485 C C . ASN B 1 291 ? -9.953 -23.766 0.931 1 95.56 291 ASN B C 1
ATOM 5487 O O . ASN B 1 291 ? -10.539 -22.703 0.724 1 95.56 291 ASN B O 1
ATOM 5491 N N . MET B 1 292 ? -10.094 -24.797 0.156 1 97.44 292 MET B N 1
ATOM 5492 C CA . MET B 1 292 ? -11.016 -24.781 -0.977 1 97.44 292 MET B CA 1
ATOM 5493 C C . MET B 1 292 ? -12.438 -24.453 -0.52 1 97.44 292 MET B C 1
ATOM 5495 O O . MET B 1 292 ? -13.094 -23.594 -1.092 1 97.44 292 MET B O 1
ATOM 5499 N N . LEU B 1 293 ? -12.867 -25.109 0.525 1 98.06 293 LEU B N 1
ATOM 5500 C CA . LEU B 1 293 ? -14.234 -24.938 1.02 1 98.06 293 LEU B CA 1
ATOM 5501 C C . LEU B 1 293 ? -14.453 -23.516 1.527 1 98.06 293 LEU B C 1
ATOM 5503 O O . LEU B 1 293 ? -15.547 -22.969 1.392 1 98.06 293 LEU B O 1
ATOM 5507 N N . SER B 1 294 ? -13.445 -22.984 2.105 1 97.25 294 SER B N 1
ATOM 5508 C CA . SER B 1 294 ? -13.547 -21.609 2.578 1 97.25 294 SER B CA 1
ATOM 5509 C C . SER B 1 294 ? -13.773 -20.641 1.42 1 97.25 294 SER B C 1
ATOM 5511 O O . SER B 1 294 ? -14.516 -19.672 1.553 1 97.25 294 SER B O 1
ATOM 5513 N N . LEU B 1 295 ? -13.125 -20.844 0.336 1 97.19 295 LEU B N 1
ATOM 5514 C CA . LEU B 1 295 ? -13.336 -20 -0.835 1 97.19 295 LEU B CA 1
ATOM 5515 C C . LEU B 1 295 ? -14.734 -20.188 -1.4 1 97.19 295 LEU B C 1
ATOM 5517 O O . LEU B 1 295 ? -15.383 -19.219 -1.812 1 97.19 295 LEU B O 1
ATOM 5521 N N . LEU B 1 296 ? -15.195 -21.469 -1.471 1 98.56 296 LEU B N 1
ATOM 5522 C CA . LEU B 1 296 ? -16.562 -21.734 -1.925 1 98.56 296 LEU B CA 1
ATOM 5523 C C . LEU B 1 296 ? -17.562 -21 -1.044 1 98.56 296 LEU B C 1
ATOM 5525 O O . LEU B 1 296 ? -18.531 -20.422 -1.549 1 98.56 296 LEU B O 1
ATOM 5529 N N . GLU B 1 297 ? -17.281 -21.094 0.206 1 98.25 297 GLU B N 1
ATOM 5530 C CA . GLU B 1 297 ? -18.156 -20.406 1.153 1 98.25 297 GLU B CA 1
ATOM 5531 C C . GLU B 1 297 ? -18.172 -18.906 0.905 1 98.25 297 GLU B C 1
ATOM 5533 O O . GLU B 1 297 ? -19.234 -18.281 0.873 1 98.25 297 GLU B O 1
ATOM 5538 N N . ALA B 1 298 ? -17.031 -18.312 0.735 1 96.31 298 ALA B N 1
ATOM 5539 C CA . ALA B 1 298 ? -16.922 -16.875 0.464 1 96.31 298 ALA B CA 1
ATOM 5540 C C . ALA B 1 298 ? -17.641 -16.516 -0.834 1 96.31 298 ALA B C 1
ATOM 5542 O O . ALA B 1 298 ? -18.297 -15.477 -0.913 1 96.31 298 ALA B O 1
ATOM 5543 N N . ALA B 1 299 ? -17.453 -17.328 -1.837 1 97.44 299 ALA B N 1
ATOM 5544 C CA . ALA B 1 299 ? -18.109 -17.109 -3.123 1 97.44 299 ALA B CA 1
ATOM 5545 C C . ALA B 1 299 ? -19.625 -17.125 -2.971 1 97.44 299 ALA B C 1
ATOM 5547 O O . ALA B 1 299 ? -20.312 -16.234 -3.475 1 97.44 299 ALA B O 1
ATOM 5548 N N . ASP B 1 300 ? -20.125 -18.094 -2.281 1 97.5 300 ASP B N 1
ATOM 5549 C CA . ASP B 1 300 ? -21.562 -18.203 -2.076 1 97.5 300 ASP B CA 1
ATOM 5550 C C . ASP B 1 300 ? -22.094 -17.016 -1.273 1 97.5 300 ASP B C 1
ATOM 5552 O O . ASP B 1 300 ? -23.188 -16.5 -1.552 1 97.5 300 ASP B O 1
ATOM 5556 N N . ALA B 1 301 ? -21.312 -16.656 -0.245 1 93.81 301 ALA B N 1
ATOM 5557 C CA . ALA B 1 301 ? -21.688 -15.477 0.521 1 93.81 301 ALA B CA 1
ATOM 5558 C C . ALA B 1 301 ? -21.75 -14.234 -0.372 1 93.81 301 ALA B C 1
ATOM 5560 O O . ALA B 1 301 ? -22.641 -13.398 -0.224 1 93.81 301 ALA B O 1
ATOM 5561 N N . TYR B 1 302 ? -20.844 -14.047 -1.21 1 93.75 302 TYR B N 1
ATOM 5562 C CA . TYR B 1 302 ? -20.812 -12.945 -2.166 1 93.75 302 TYR B CA 1
ATOM 5563 C C . TYR B 1 302 ? -22.047 -12.969 -3.057 1 93.75 302 TYR B C 1
ATOM 5565 O O . TYR B 1 302 ? -22.688 -11.93 -3.275 1 93.75 302 TYR B O 1
ATOM 5573 N N . ILE B 1 303 ? -22.375 -14.133 -3.615 1 94.69 303 ILE B N 1
ATOM 5574 C CA . ILE B 1 303 ? -23.547 -14.305 -4.477 1 94.69 303 ILE B CA 1
ATOM 5575 C C . ILE B 1 303 ? -24.797 -13.883 -3.725 1 94.69 303 ILE B C 1
ATOM 5577 O O . ILE B 1 303 ? -25.641 -13.148 -4.262 1 94.69 303 ILE B O 1
ATOM 5581 N N . LYS B 1 304 ? -24.875 -14.359 -2.52 1 92.69 304 LYS B N 1
ATOM 5582 C CA . LYS B 1 304 ? -26.031 -14.016 -1.698 1 92.69 304 LYS B CA 1
ATOM 5583 C C . LYS B 1 304 ? -26.125 -12.508 -1.472 1 92.69 304 LYS B C 1
ATOM 5585 O O . LYS B 1 304 ? -27.188 -11.906 -1.629 1 92.69 304 LYS B O 1
ATOM 5590 N N . ARG B 1 305 ? -25.016 -11.898 -1.167 1 87.06 305 ARG B N 1
ATOM 5591 C CA . ARG B 1 305 ? -24.953 -10.484 -0.808 1 87.06 305 ARG B CA 1
ATOM 5592 C C . ARG B 1 305 ? -25.234 -9.602 -2.021 1 87.06 305 ARG B C 1
ATOM 5594 O O . ARG B 1 305 ? -25.828 -8.531 -1.896 1 87.06 305 ARG B O 1
ATOM 5601 N N . THR B 1 306 ? -24.812 -10.016 -3.164 1 89.19 306 THR B N 1
ATOM 5602 C CA . THR B 1 306 ? -24.875 -9.156 -4.344 1 89.19 306 THR B CA 1
ATOM 5603 C C . THR B 1 306 ? -26.125 -9.461 -5.164 1 89.19 306 THR B C 1
ATOM 5605 O O . THR B 1 306 ? -26.531 -8.656 -6.004 1 89.19 306 THR B O 1
ATOM 5608 N N . GLY B 1 307 ? -26.641 -10.672 -5.039 1 90.44 307 GLY B N 1
ATOM 5609 C CA . GLY B 1 307 ? -27.797 -11.078 -5.816 1 90.44 307 GLY B CA 1
ATOM 5610 C C . GLY B 1 307 ? -27.453 -11.492 -7.234 1 90.44 307 GLY B C 1
ATOM 5611 O O . GLY B 1 307 ? -28.344 -11.664 -8.07 1 90.44 307 GLY B O 1
ATOM 5612 N N . ILE B 1 308 ? -26.141 -11.648 -7.492 1 90.75 308 ILE B N 1
ATOM 5613 C CA . ILE B 1 308 ? -25.734 -12.086 -8.82 1 90.75 308 ILE B CA 1
ATOM 5614 C C . ILE B 1 308 ? -26.25 -13.5 -9.086 1 90.75 308 ILE B C 1
ATOM 5616 O O . ILE B 1 308 ? -26.312 -14.328 -8.18 1 90.75 308 ILE B O 1
ATOM 5620 N N . ASP B 1 309 ? -26.625 -13.727 -10.336 1 92.19 309 ASP B N 1
ATOM 5621 C CA . ASP B 1 309 ? -27.219 -15.008 -10.695 1 92.19 309 ASP B CA 1
ATOM 5622 C C . ASP B 1 309 ? -26.188 -15.945 -11.305 1 92.19 309 ASP B C 1
ATOM 5624 O O . ASP B 1 309 ? -25.828 -15.82 -12.484 1 92.19 309 ASP B O 1
ATOM 5628 N N . LEU B 1 310 ? -25.641 -16.891 -10.516 1 95.38 310 LEU B N 1
ATOM 5629 C CA . LEU B 1 310 ? -24.703 -17.938 -10.93 1 95.38 310 LEU B CA 1
ATOM 5630 C C . LEU B 1 310 ? -25.234 -19.312 -10.531 1 95.38 310 LEU B C 1
ATOM 5632 O O . LEU B 1 310 ? -25.812 -19.469 -9.453 1 95.38 310 LEU B O 1
ATOM 5636 N N . PRO B 1 311 ? -25.078 -20.281 -11.414 1 95.75 311 PRO B N 1
ATOM 5637 C CA . PRO B 1 311 ? -25.672 -21.594 -11.172 1 95.75 311 PRO B CA 1
ATOM 5638 C C . PRO B 1 311 ? -25.078 -22.297 -9.961 1 95.75 311 PRO B C 1
ATOM 5640 O O . PRO B 1 311 ? -23.875 -22.203 -9.719 1 95.75 311 PRO B O 1
ATOM 5643 N N . PRO B 1 312 ? -25.969 -22.969 -9.203 1 96.62 312 PRO B N 1
ATOM 5644 C CA . PRO B 1 312 ? -25.438 -23.766 -8.094 1 96.62 312 PRO B CA 1
ATOM 5645 C C . PRO B 1 312 ? -24.531 -24.906 -8.562 1 96.62 312 PRO B C 1
ATOM 5647 O O . PRO B 1 312 ? -24.688 -25.406 -9.688 1 96.62 312 PRO B O 1
ATOM 5650 N N . GLU B 1 313 ? -23.609 -25.25 -7.82 1 97.38 313 GLU B N 1
ATOM 5651 C CA . GLU B 1 313 ? -22.672 -26.344 -8.094 1 97.38 313 GLU B CA 1
ATOM 5652 C C . GLU B 1 313 ? -22.422 -27.172 -6.844 1 97.38 313 GLU B C 1
ATOM 5654 O O . GLU B 1 313 ? -21.312 -27.188 -6.312 1 97.38 313 GLU B O 1
ATOM 5659 N N . PRO B 1 314 ? -23.406 -27.953 -6.387 1 96.94 314 PRO B N 1
ATOM 5660 C CA . PRO B 1 314 ? -23.297 -28.703 -5.129 1 96.94 314 PRO B CA 1
ATOM 5661 C C . PRO B 1 314 ? -22.172 -29.75 -5.16 1 96.94 314 PRO B C 1
ATOM 5663 O O . PRO B 1 314 ? -21.609 -30.078 -4.117 1 96.94 314 PRO B O 1
ATOM 5666 N N . GLU B 1 315 ? -21.828 -30.219 -6.367 1 95.69 315 GLU B N 1
ATOM 5667 C CA . GLU B 1 315 ? -20.797 -31.25 -6.488 1 95.69 315 GLU B CA 1
ATOM 5668 C C . GLU B 1 315 ? -19.438 -30.734 -6.051 1 95.69 315 GLU B C 1
ATOM 5670 O O . GLU B 1 315 ? -18.562 -31.531 -5.676 1 95.69 315 GLU B O 1
ATOM 5675 N N . ALA B 1 316 ? -19.234 -29.422 -6.102 1 96.44 316 ALA B N 1
ATOM 5676 C CA . ALA B 1 316 ? -17.953 -28.828 -5.734 1 96.44 316 ALA B CA 1
ATOM 5677 C C . ALA B 1 316 ? -17.672 -28.984 -4.242 1 96.44 316 ALA B C 1
ATOM 5679 O O . ALA B 1 316 ? -16.531 -28.859 -3.795 1 96.44 316 ALA B O 1
ATOM 5680 N N . TRP B 1 317 ? -18.719 -29.281 -3.428 1 97.31 317 TRP B N 1
ATOM 5681 C CA . TRP B 1 317 ? -18.609 -29.328 -1.974 1 97.31 317 TRP B CA 1
ATOM 5682 C C . TRP B 1 317 ? -18.266 -30.75 -1.503 1 97.31 317 TRP B C 1
ATOM 5684 O O . TRP B 1 317 ? -18 -30.969 -0.318 1 97.31 317 TRP B O 1
ATOM 5694 N N . VAL B 1 318 ? -18.203 -31.672 -2.43 1 96.44 318 VAL B N 1
ATOM 5695 C CA . VAL B 1 318 ? -18 -33.062 -2.072 1 96.44 318 VAL B CA 1
ATOM 5696 C C . VAL B 1 318 ? -16.5 -33.375 -1.963 1 96.44 318 VAL B C 1
ATOM 5698 O O . VAL B 1 318 ? -15.742 -33.094 -2.895 1 96.44 318 VAL B O 1
ATOM 5701 N N . ILE B 1 319 ? -16.078 -33.938 -0.828 1 96.56 319 ILE B N 1
ATOM 5702 C CA . ILE B 1 319 ? -14.711 -34.406 -0.607 1 96.56 319 ILE B CA 1
ATOM 5703 C C . ILE B 1 319 ? -14.648 -35.906 -0.801 1 96.56 319 ILE B C 1
ATOM 5705 O O . ILE B 1 319 ? -15.414 -36.656 -0.182 1 96.56 319 ILE B O 1
ATOM 5709 N N . PRO B 1 320 ? -13.812 -36.344 -1.702 1 95.62 320 PRO B N 1
ATOM 5710 C CA . PRO B 1 320 ? -13.711 -37.781 -1.91 1 95.62 320 PRO B CA 1
ATOM 5711 C C . PRO B 1 320 ? -13.266 -38.531 -0.654 1 95.62 320 PRO B C 1
ATOM 5713 O O . PRO B 1 320 ? -12.656 -37.938 0.238 1 95.62 320 PRO B O 1
ATOM 5716 N N . ASP B 1 321 ? -13.492 -39.812 -0.677 1 96.12 321 ASP B N 1
ATOM 5717 C CA . ASP B 1 321 ? -13.047 -40.688 0.414 1 96.12 321 ASP B CA 1
ATOM 5718 C C . ASP B 1 321 ? -11.523 -40.781 0.431 1 96.12 321 ASP B C 1
ATOM 5720 O O . ASP B 1 321 ? -10.867 -40.625 -0.597 1 96.12 321 ASP B O 1
ATOM 5724 N N . ASP B 1 322 ? -11.039 -41.094 1.633 1 97.5 322 ASP B N 1
ATOM 5725 C CA . ASP B 1 322 ? -9.602 -41.281 1.762 1 97.5 322 ASP B CA 1
ATOM 5726 C C . ASP B 1 322 ? -9.156 -42.562 1.059 1 97.5 322 ASP B C 1
ATOM 5728 O O . ASP B 1 322 ? -9.641 -43.656 1.371 1 97.5 322 ASP B O 1
ATOM 5732 N N . PRO B 1 323 ? -8.328 -42.438 0.11 1 97.06 323 PRO B N 1
ATOM 5733 C CA . PRO B 1 323 ? -7.758 -43.656 -0.479 1 97.06 323 PRO B CA 1
ATOM 5734 C C . PRO B 1 323 ? -6.871 -44.406 0.498 1 97.06 323 PRO B C 1
ATOM 5736 O O . PRO B 1 323 ? -6.637 -43.969 1.619 1 97.06 323 PRO B O 1
ATOM 5739 N N . ASP B 1 324 ? -6.352 -45.531 0.079 1 96.62 324 ASP B N 1
ATOM 5740 C CA . ASP B 1 324 ? -5.598 -46.438 0.939 1 96.62 324 ASP B CA 1
ATOM 5741 C C . ASP B 1 324 ? -4.344 -45.75 1.487 1 96.62 324 ASP B C 1
ATOM 5743 O O . ASP B 1 324 ? -4.051 -45.844 2.682 1 96.62 324 ASP B O 1
ATOM 5747 N N . CYS B 1 325 ? -3.65 -45 0.681 1 97.06 325 CYS B N 1
ATOM 5748 C CA . CYS B 1 325 ? -2.391 -44.406 1.116 1 97.06 325 CYS B CA 1
ATOM 5749 C C . CYS B 1 325 ? -2.629 -43.344 2.17 1 97.06 325 CYS B C 1
ATOM 5751 O O . CYS B 1 325 ? -1.695 -42.906 2.855 1 97.06 325 CYS B O 1
ATOM 5753 N N . VAL B 1 326 ? -3.832 -42.844 2.27 1 97.25 326 VAL B N 1
ATOM 5754 C CA . VAL B 1 326 ? -4.176 -41.844 3.289 1 97.25 326 VAL B CA 1
ATOM 5755 C C . VAL B 1 326 ? -4.605 -42.562 4.57 1 97.25 326 VAL B C 1
ATOM 5757 O O . VAL B 1 326 ? -4.18 -42.188 5.668 1 97.25 326 VAL B O 1
ATOM 5760 N N . SER B 1 327 ? -5.387 -43.625 4.43 1 96.88 327 SER B N 1
ATOM 5761 C CA . SER B 1 327 ? -5.867 -44.406 5.578 1 96.88 327 SER B CA 1
ATOM 5762 C C . SER B 1 327 ? -4.75 -45.219 6.191 1 96.88 327 SER B C 1
ATOM 5764 O O . SER B 1 327 ? -4.762 -45.5 7.391 1 96.88 327 SER B O 1
ATOM 5766 N N . ASN B 1 328 ? -3.828 -45.656 5.355 1 97.25 328 ASN B N 1
ATOM 5767 C CA . ASN B 1 328 ? -2.643 -46.406 5.75 1 97.25 328 ASN B CA 1
ATOM 5768 C C . ASN B 1 328 ? -1.365 -45.75 5.23 1 97.25 328 ASN B C 1
ATOM 5770 O O . ASN B 1 328 ? -0.702 -46.312 4.344 1 97.25 328 ASN B O 1
ATOM 5774 N N . PRO B 1 329 ? -0.996 -44.75 5.902 1 97.75 329 PRO B N 1
ATOM 5775 C CA . PRO B 1 329 ? 0.091 -43.906 5.359 1 97.75 329 PRO B CA 1
ATOM 5776 C C . PRO B 1 329 ? 1.442 -44.625 5.406 1 97.75 329 PRO B C 1
ATOM 5778 O O . PRO B 1 329 ? 1.735 -45.344 6.367 1 97.75 329 PRO B O 1
ATOM 5781 N N . VAL B 1 330 ? 2.256 -44.406 4.395 1 97.75 330 VAL B N 1
ATOM 5782 C CA . VAL B 1 330 ? 3.635 -44.875 4.34 1 97.75 330 VAL B CA 1
ATOM 5783 C C . VAL B 1 330 ? 4.52 -44 5.227 1 97.75 330 VAL B C 1
ATOM 5785 O O . VAL B 1 330 ? 4.527 -42.781 5.09 1 97.75 330 VAL B O 1
ATOM 5788 N N . ARG B 1 331 ? 5.254 -44.656 6.133 1 97.81 331 ARG B N 1
ATOM 5789 C CA . ARG B 1 331 ? 6.105 -43.875 7.047 1 97.81 331 ARG B CA 1
ATOM 5790 C C . ARG B 1 331 ? 7.574 -44.031 6.676 1 97.81 331 ARG B C 1
ATOM 5792 O O . ARG B 1 331 ? 8.414 -43.25 7.102 1 97.81 331 ARG B O 1
ATOM 5799 N N . ALA B 1 332 ? 7.824 -45.062 6.035 1 98.19 332 ALA B N 1
ATOM 5800 C CA . ALA B 1 332 ? 9.156 -45.406 5.527 1 98.19 332 ALA B CA 1
ATOM 5801 C C . ALA B 1 332 ? 9.078 -46 4.129 1 98.19 332 ALA B C 1
ATOM 5803 O O . ALA B 1 332 ? 8.359 -46.969 3.9 1 98.19 332 ALA B O 1
ATOM 5804 N N . LEU B 1 333 ? 9.797 -45.406 3.199 1 98.31 333 LEU B N 1
ATOM 5805 C CA . LEU B 1 333 ? 9.758 -45.844 1.808 1 98.31 333 LEU B CA 1
ATOM 5806 C C . LEU B 1 333 ? 11.141 -46.312 1.347 1 98.31 333 LEU B C 1
ATOM 5808 O O . LEU B 1 333 ? 12.047 -45.5 1.181 1 98.31 333 LEU B O 1
ATOM 5812 N N . ASP B 1 334 ? 11.281 -47.594 1.229 1 98.12 334 ASP B N 1
ATOM 5813 C CA . ASP B 1 334 ? 12.508 -48.094 0.632 1 98.12 334 ASP B CA 1
ATOM 5814 C C . ASP B 1 334 ? 12.547 -47.844 -0.872 1 98.12 334 ASP B C 1
ATOM 5816 O O . ASP B 1 334 ? 11.758 -48.406 -1.626 1 98.12 334 ASP B O 1
ATOM 5820 N N . LEU B 1 335 ? 13.438 -47.094 -1.318 1 97.62 335 LEU B N 1
ATOM 5821 C CA . LEU B 1 335 ? 13.43 -46.625 -2.697 1 97.62 335 LEU B CA 1
ATOM 5822 C C . LEU B 1 335 ? 13.781 -47.75 -3.664 1 97.62 335 LEU B C 1
ATOM 5824 O O . LEU B 1 335 ? 13.141 -47.875 -4.707 1 97.62 335 LEU B O 1
ATOM 5828 N N . SER B 1 336 ? 14.734 -48.531 -3.332 1 96.25 336 SER B N 1
ATOM 5829 C CA . SER B 1 336 ? 15.133 -49.625 -4.191 1 96.25 336 SER B CA 1
ATOM 5830 C C . SER B 1 336 ? 14.031 -50.656 -4.305 1 96.25 336 SER B C 1
ATOM 5832 O O . SER B 1 336 ? 13.734 -51.156 -5.398 1 96.25 336 SER B O 1
ATOM 5834 N N . GLU B 1 337 ? 13.453 -51 -3.201 1 97.38 337 GLU B N 1
ATOM 5835 C CA . GLU B 1 337 ? 12.375 -52 -3.186 1 97.38 337 GLU B CA 1
ATOM 5836 C C . GLU B 1 337 ? 11.203 -51.531 -4.055 1 97.38 337 GLU B C 1
ATOM 5838 O O . GLU B 1 337 ? 10.469 -52.375 -4.594 1 97.38 337 GLU B O 1
ATOM 5843 N N . ASN B 1 338 ? 11.031 -50.312 -4.188 1 97.81 338 ASN B N 1
ATOM 5844 C CA . ASN B 1 338 ? 9.922 -49.781 -4.973 1 97.81 338 ASN B CA 1
ATOM 5845 C C . ASN B 1 338 ? 10.375 -49.375 -6.367 1 97.81 338 ASN B C 1
ATOM 5847 O O . ASN B 1 338 ? 9.641 -48.688 -7.078 1 97.81 338 ASN B O 1
ATOM 5851 N N . ASN B 1 339 ? 11.602 -49.625 -6.688 1 97.75 339 ASN B N 1
ATOM 5852 C CA . ASN B 1 339 ? 12.18 -49.375 -8 1 97.75 339 ASN B CA 1
ATOM 5853 C C . ASN B 1 339 ? 12.211 -47.875 -8.32 1 97.75 339 ASN B C 1
ATOM 5855 O O . ASN B 1 339 ? 11.969 -47.469 -9.461 1 97.75 339 ASN B O 1
ATOM 5859 N N . ILE B 1 340 ? 12.344 -47.094 -7.285 1 97.94 340 ILE B N 1
ATOM 5860 C CA . ILE B 1 340 ? 12.453 -45.656 -7.484 1 97.94 340 ILE B CA 1
ATOM 5861 C C . ILE B 1 340 ? 13.883 -45.281 -7.852 1 97.94 340 ILE B C 1
ATOM 5863 O O . ILE B 1 340 ? 14.805 -45.5 -7.062 1 97.94 340 ILE B O 1
ATOM 5867 N N . GLY B 1 341 ? 14.039 -44.719 -9.031 1 96.19 341 GLY B N 1
ATOM 5868 C CA . GLY B 1 341 ? 15.367 -44.312 -9.477 1 96.19 341 GLY B CA 1
ATOM 5869 C C . GLY B 1 341 ? 15.5 -42.812 -9.719 1 96.19 341 GLY B C 1
ATOM 5870 O O . GLY B 1 341 ? 16.609 -42.312 -9.906 1 96.19 341 GLY B O 1
ATOM 5871 N N . THR B 1 342 ? 14.43 -42.188 -9.766 1 98.12 342 THR B N 1
ATOM 5872 C CA . THR B 1 342 ? 14.422 -40.75 -10.062 1 98.12 342 THR B CA 1
ATOM 5873 C C . THR B 1 342 ? 13.648 -39.969 -8.992 1 98.12 342 THR B C 1
ATOM 5875 O O . THR B 1 342 ? 12.578 -40.406 -8.562 1 98.12 342 THR B O 1
ATOM 5878 N N . VAL B 1 343 ? 14.211 -38.875 -8.484 1 98.44 343 VAL B N 1
ATOM 5879 C CA . VAL B 1 343 ? 13.562 -37.938 -7.582 1 98.44 343 VAL B CA 1
ATOM 5880 C C . VAL B 1 343 ? 13.469 -36.562 -8.242 1 98.44 343 VAL B C 1
ATOM 5882 O O . VAL B 1 343 ? 14.477 -36 -8.695 1 98.44 343 VAL B O 1
ATOM 5885 N N . ILE B 1 344 ? 12.281 -36 -8.367 1 98.56 344 ILE B N 1
ATOM 5886 C CA . ILE B 1 344 ? 12.055 -34.656 -8.875 1 98.56 344 ILE B CA 1
ATOM 5887 C C . ILE B 1 344 ? 11.656 -33.75 -7.723 1 98.56 344 ILE B C 1
ATOM 5889 O O . ILE B 1 344 ? 10.625 -33.969 -7.078 1 98.56 344 ILE B O 1
ATOM 5893 N N . TRP B 1 345 ? 12.469 -32.75 -7.516 1 98.25 345 TRP B N 1
ATOM 5894 C CA . TRP B 1 345 ? 12.234 -31.766 -6.473 1 98.25 345 TRP B CA 1
ATOM 5895 C C . TRP B 1 345 ? 11.422 -30.594 -7.012 1 98.25 345 TRP B C 1
ATOM 5897 O O . TRP B 1 345 ? 11.922 -29.797 -7.82 1 98.25 345 TRP B O 1
ATOM 5907 N N . ALA B 1 346 ? 10.203 -30.5 -6.652 1 97.81 346 ALA B N 1
ATOM 5908 C CA . ALA B 1 346 ? 9.352 -29.344 -6.883 1 97.81 346 ALA B CA 1
ATOM 5909 C C . ALA B 1 346 ? 9.203 -28.516 -5.613 1 97.81 346 ALA B C 1
ATOM 5911 O O . ALA B 1 346 ? 8.086 -28.234 -5.172 1 97.81 346 ALA B O 1
ATOM 5912 N N . THR B 1 347 ? 10.336 -28.062 -5.094 1 96.44 347 THR B N 1
ATOM 5913 C CA . THR B 1 347 ? 10.422 -27.562 -3.732 1 96.44 347 THR B CA 1
ATOM 5914 C C . THR B 1 347 ? 10.742 -26.062 -3.734 1 96.44 347 THR B C 1
ATOM 5916 O O . THR B 1 347 ? 11.266 -25.531 -2.754 1 96.44 347 THR B O 1
ATOM 5919 N N . GLY B 1 348 ? 10.484 -25.453 -4.852 1 94.38 348 GLY B N 1
ATOM 5920 C CA . GLY B 1 348 ? 10.523 -24 -4.887 1 94.38 348 GLY B CA 1
ATOM 5921 C C . GLY B 1 348 ? 11.906 -23.453 -5.184 1 94.38 348 GLY B C 1
ATOM 5922 O O . GLY B 1 348 ? 12.734 -24.141 -5.797 1 94.38 348 GLY B O 1
ATOM 5923 N N . PHE B 1 349 ? 12.031 -22.109 -4.895 1 94.94 349 PHE B N 1
ATOM 5924 C CA . PHE B 1 349 ? 13.211 -21.344 -5.285 1 94.94 349 PHE B CA 1
ATOM 5925 C C . PHE B 1 349 ? 13.711 -20.484 -4.137 1 94.94 349 PHE B C 1
ATOM 5927 O O . PHE B 1 349 ? 13.023 -20.344 -3.121 1 94.94 349 PHE B O 1
ATOM 5934 N N . GLN B 1 350 ? 14.883 -20 -4.262 1 94.25 350 GLN B N 1
ATOM 5935 C CA . GLN B 1 350 ? 15.484 -19 -3.391 1 94.25 350 GLN B CA 1
ATOM 5936 C C . GLN B 1 350 ? 15.93 -17.781 -4.188 1 94.25 350 GLN B C 1
ATOM 5938 O O . GLN B 1 350 ? 16.094 -17.844 -5.406 1 94.25 350 GLN B O 1
ATOM 5943 N N . PHE B 1 351 ? 16.031 -16.672 -3.477 1 95.12 351 PHE B N 1
ATOM 5944 C CA . PHE B 1 351 ? 16.578 -15.469 -4.105 1 95.12 351 PHE B CA 1
ATOM 5945 C C . PHE B 1 351 ? 18.078 -15.609 -4.336 1 95.12 351 PHE B C 1
ATOM 5947 O O . PHE B 1 351 ? 18.75 -16.344 -3.623 1 95.12 351 PHE B O 1
ATOM 5954 N N . ASP B 1 352 ? 18.547 -14.961 -5.348 1 95.31 352 ASP B N 1
ATOM 5955 C CA . ASP B 1 352 ? 19.969 -14.836 -5.648 1 95.31 352 ASP B CA 1
ATOM 5956 C C . ASP B 1 352 ? 20.344 -13.398 -5.992 1 95.31 352 ASP B C 1
ATOM 5958 O O . ASP B 1 352 ? 20.234 -12.984 -7.148 1 95.31 352 ASP B O 1
ATOM 5962 N N . TYR B 1 353 ? 20.75 -12.641 -4.992 1 96.56 353 TYR B N 1
ATOM 5963 C CA . TYR B 1 353 ? 21.141 -11.25 -5.172 1 96.56 353 TYR B CA 1
ATOM 5964 C C . TYR B 1 353 ? 22.625 -11.07 -4.875 1 96.56 353 TYR B C 1
ATOM 5966 O O . TYR B 1 353 ? 23.047 -10 -4.438 1 96.56 353 TYR B O 1
ATOM 5974 N N . ASP B 1 354 ? 23.438 -12.109 -5.109 1 94.56 354 ASP B N 1
ATOM 5975 C CA . ASP B 1 354 ? 24.875 -12.078 -4.852 1 94.56 354 ASP B CA 1
ATOM 5976 C C . ASP B 1 354 ? 25.547 -10.977 -5.668 1 94.56 354 ASP B C 1
ATOM 5978 O O . ASP B 1 354 ? 26.594 -10.453 -5.266 1 94.56 354 ASP B O 1
ATOM 5982 N N . TRP B 1 355 ? 24.938 -10.609 -6.738 1 96.94 355 TRP B N 1
ATOM 5983 C CA . TRP B 1 355 ? 25.484 -9.617 -7.656 1 96.94 355 TRP B CA 1
ATOM 5984 C C . TRP B 1 355 ? 25.188 -8.203 -7.164 1 96.94 355 TRP B C 1
ATOM 5986 O O . TRP B 1 355 ? 25.766 -7.234 -7.672 1 96.94 355 TRP B O 1
ATOM 5996 N N . LEU B 1 356 ? 24.344 -8.016 -6.23 1 97.5 356 LEU B N 1
ATOM 5997 C CA . LEU B 1 356 ? 23.938 -6.715 -5.707 1 97.5 356 LEU B CA 1
ATOM 5998 C C . LEU B 1 356 ? 24.672 -6.391 -4.414 1 97.5 356 LEU B C 1
ATOM 6000 O O . LEU B 1 356 ? 24.438 -7.031 -3.387 1 97.5 356 LEU B O 1
ATOM 6004 N N . GLU B 1 357 ? 25.562 -5.414 -4.473 1 96.81 357 GLU B N 1
ATOM 6005 C CA . GLU B 1 357 ? 26.312 -4.965 -3.297 1 96.81 357 GLU B CA 1
ATOM 6006 C C . GLU B 1 357 ? 25.656 -3.74 -2.664 1 96.81 357 GLU B C 1
ATOM 6008 O O . GLU B 1 357 ? 26.141 -2.617 -2.82 1 96.81 357 GLU B O 1
ATOM 6013 N N . ALA B 1 358 ? 24.578 -3.928 -1.98 1 93.94 358 ALA B N 1
ATOM 6014 C CA . ALA B 1 358 ? 23.828 -2.883 -1.274 1 93.94 358 ALA B CA 1
ATOM 6015 C C . ALA B 1 358 ? 23.219 -3.42 0.015 1 93.94 358 ALA B C 1
ATOM 6017 O O . ALA B 1 358 ? 22.859 -4.598 0.097 1 93.94 358 ALA B O 1
ATOM 6018 N N . ASP B 1 359 ? 23.109 -2.578 1.021 1 90.31 359 ASP B N 1
ATOM 6019 C CA . ASP B 1 359 ? 22.547 -2.959 2.312 1 90.31 359 ASP B CA 1
ATOM 6020 C C . ASP B 1 359 ? 21.016 -2.971 2.258 1 90.31 359 ASP B C 1
ATOM 6022 O O . ASP B 1 359 ? 20.375 -2.123 2.869 1 90.31 359 ASP B O 1
ATOM 6026 N N . THR B 1 360 ? 20.484 -3.875 1.511 1 93.5 360 THR B N 1
ATOM 6027 C CA . THR B 1 360 ? 19.047 -3.918 1.312 1 93.5 360 THR B CA 1
ATOM 6028 C C . THR B 1 360 ? 18.531 -5.352 1.412 1 93.5 360 THR B C 1
ATOM 6030 O O . THR B 1 360 ? 17.391 -5.633 1.043 1 93.5 360 THR B O 1
ATOM 6033 N N . LEU B 1 361 ? 19.312 -6.309 1.86 1 94.81 361 LEU B N 1
ATOM 6034 C CA . LEU B 1 361 ? 18.938 -7.707 2.035 1 94.81 361 LEU B CA 1
ATOM 6035 C C . LEU B 1 361 ? 19.016 -8.109 3.502 1 94.81 361 LEU B C 1
ATOM 6037 O O . LEU B 1 361 ? 19.891 -7.645 4.234 1 94.81 361 LEU B O 1
ATOM 6041 N N . ASP B 1 362 ? 18.156 -8.914 3.889 1 93.88 362 ASP B N 1
ATOM 6042 C CA . ASP B 1 362 ? 18.219 -9.414 5.258 1 93.88 362 ASP B CA 1
ATOM 6043 C C . ASP B 1 362 ? 19.188 -10.594 5.367 1 93.88 362 ASP B C 1
ATOM 6045 O O . ASP B 1 362 ? 19.906 -10.906 4.414 1 93.88 362 ASP B O 1
ATOM 6049 N N . ASP B 1 363 ? 19.234 -11.234 6.547 1 91.38 363 ASP B N 1
ATOM 6050 C CA . ASP B 1 363 ? 20.219 -12.281 6.828 1 91.38 363 ASP B CA 1
ATOM 6051 C C . ASP B 1 363 ? 19.969 -13.508 5.957 1 91.38 363 ASP B C 1
ATOM 6053 O O . ASP B 1 363 ? 20.875 -14.32 5.75 1 91.38 363 ASP B O 1
ATOM 6057 N N . ARG B 1 364 ? 18.812 -13.672 5.375 1 88.94 364 ARG B N 1
ATOM 6058 C CA . ARG B 1 364 ? 18.469 -14.836 4.562 1 88.94 364 ARG B CA 1
ATOM 6059 C C . ARG B 1 364 ? 18.625 -14.516 3.076 1 88.94 364 ARG B C 1
ATOM 6061 O O . ARG B 1 364 ? 18.344 -15.367 2.227 1 88.94 364 ARG B O 1
ATOM 6068 N N . GLY B 1 365 ? 18.938 -13.211 2.748 1 90.44 365 GLY B N 1
ATOM 6069 C CA . GLY B 1 365 ? 19.109 -12.805 1.362 1 90.44 365 GLY B CA 1
ATOM 6070 C C . GLY B 1 365 ? 17.844 -12.266 0.732 1 90.44 365 GLY B C 1
ATOM 6071 O O . GLY B 1 365 ? 17.797 -12.031 -0.477 1 90.44 365 GLY B O 1
ATOM 6072 N N . SER B 1 366 ? 16.891 -12.055 1.529 1 93.44 366 SER B N 1
ATOM 6073 C CA . SER B 1 366 ? 15.625 -11.516 1.028 1 93.44 366 SER B CA 1
ATOM 6074 C C . SER B 1 366 ? 15.648 -9.992 1.013 1 93.44 366 SER B C 1
ATOM 6076 O O . SER B 1 366 ? 16.156 -9.367 1.943 1 93.44 366 SER B O 1
ATOM 6078 N N . PRO B 1 367 ? 15.086 -9.398 0.01 1 95.5 367 PRO B N 1
ATOM 6079 C CA . PRO B 1 367 ? 15.078 -7.934 -0.062 1 95.5 367 PRO B CA 1
ATOM 6080 C C . PRO B 1 367 ? 14.305 -7.293 1.085 1 95.5 367 PRO B C 1
ATOM 6082 O O . PRO B 1 367 ? 13.219 -7.766 1.441 1 95.5 367 PRO B O 1
ATOM 6085 N N . ILE B 1 368 ? 14.898 -6.316 1.702 1 94.88 368 ILE B N 1
ATOM 6086 C CA . ILE B 1 368 ? 14.219 -5.414 2.623 1 94.88 368 ILE B CA 1
ATOM 6087 C C . ILE B 1 368 ? 13.633 -4.234 1.851 1 94.88 368 ILE B C 1
ATOM 6089 O O . ILE B 1 368 ? 14.367 -3.447 1.252 1 94.88 368 ILE B O 1
ATOM 6093 N N . HIS B 1 369 ? 12.297 -4.082 1.864 1 93.69 369 HIS B N 1
ATOM 6094 C CA . HIS B 1 369 ? 11.656 -3.066 1.033 1 93.69 369 HIS B CA 1
ATOM 6095 C C . HIS B 1 369 ? 10.273 -2.719 1.555 1 93.69 369 HIS B C 1
ATOM 6097 O O . HIS B 1 369 ? 9.711 -3.449 2.375 1 93.69 369 HIS B O 1
ATOM 6103 N N . GLN B 1 370 ? 9.773 -1.607 1.189 1 92.31 370 GLN B N 1
ATOM 6104 C CA . GLN B 1 370 ? 8.375 -1.211 1.311 1 92.31 370 GLN B CA 1
ATOM 6105 C C . GLN B 1 370 ? 7.719 -1.09 -0.061 1 92.31 370 GLN B C 1
ATOM 6107 O O . GLN B 1 370 ? 7.949 -0.118 -0.783 1 92.31 370 GLN B O 1
ATOM 6112 N N . ARG B 1 371 ? 6.938 -2.104 -0.387 1 93.88 371 ARG B N 1
ATOM 6113 C CA . ARG B 1 371 ? 6.258 -2.164 -1.678 1 93.88 371 ARG B CA 1
ATOM 6114 C C . ARG B 1 371 ? 7.254 -2.021 -2.826 1 93.88 371 ARG B C 1
ATOM 6116 O O . ARG B 1 371 ? 6.984 -1.318 -3.803 1 93.88 371 ARG B O 1
ATOM 6123 N N . GLY B 1 372 ? 8.43 -2.508 -2.652 1 96.5 372 GLY B N 1
ATOM 6124 C CA . GLY B 1 372 ? 9.438 -2.549 -3.701 1 96.5 372 GLY B CA 1
ATOM 6125 C C . GLY B 1 372 ? 10.492 -1.468 -3.557 1 96.5 372 GLY B C 1
ATOM 6126 O O . GLY B 1 372 ? 11.523 -1.507 -4.23 1 96.5 372 GLY B O 1
ATOM 6127 N N . ILE B 1 373 ? 10.25 -0.464 -2.697 1 95.44 373 ILE B N 1
ATOM 6128 C CA . ILE B 1 373 ? 11.211 0.605 -2.463 1 95.44 373 ILE B CA 1
ATOM 6129 C C . ILE B 1 373 ? 12.203 0.178 -1.386 1 95.44 373 ILE B C 1
ATOM 6131 O O . ILE B 1 373 ? 11.812 -0.119 -0.254 1 95.44 373 ILE B O 1
ATOM 6135 N N . SER B 1 374 ? 13.461 0.127 -1.713 1 94.25 374 SER B N 1
ATOM 6136 C CA . SER B 1 374 ? 14.469 -0.281 -0.743 1 94.25 374 SER B CA 1
ATOM 6137 C C . SER B 1 374 ? 14.883 0.885 0.149 1 94.25 374 SER B C 1
ATOM 6139 O O . SER B 1 374 ? 14.453 2.02 -0.067 1 94.25 374 SER B O 1
ATOM 6141 N N . ALA B 1 375 ? 15.688 0.556 1.169 1 85.25 375 ALA B N 1
ATOM 6142 C CA . ALA B 1 375 ? 16.219 1.593 2.047 1 85.25 375 ALA B CA 1
ATOM 6143 C C . ALA B 1 375 ? 17.328 2.391 1.35 1 85.25 375 ALA B C 1
ATOM 6145 O O . ALA B 1 375 ? 17.672 3.492 1.782 1 85.25 375 ALA B O 1
ATOM 6146 N N . VAL B 1 376 ? 17.875 1.769 0.357 1 90.94 376 VAL B N 1
ATOM 6147 C CA . VAL B 1 376 ? 18.891 2.467 -0.424 1 90.94 376 VAL B CA 1
ATOM 6148 C C . VAL B 1 376 ? 18.234 3.352 -1.472 1 90.94 376 VAL B C 1
ATOM 6150 O O . VAL B 1 376 ? 17.531 2.855 -2.355 1 90.94 376 VAL B O 1
ATOM 6153 N N . PRO B 1 377 ? 18.391 4.66 -1.381 1 89.69 377 PRO B N 1
ATOM 6154 C CA . PRO B 1 377 ? 17.734 5.555 -2.344 1 89.69 377 PRO B CA 1
ATOM 6155 C C . PRO B 1 377 ? 18.078 5.199 -3.793 1 89.69 377 PRO B C 1
ATOM 6157 O O . PRO B 1 377 ? 19.25 4.984 -4.125 1 89.69 377 PRO B O 1
ATOM 6160 N N . GLY B 1 378 ? 17.031 5.055 -4.578 1 95.19 378 GLY B N 1
ATOM 6161 C CA . GLY B 1 378 ? 17.203 4.789 -5.996 1 95.19 378 GLY B CA 1
ATOM 6162 C C . GLY B 1 378 ? 17.203 3.311 -6.332 1 95.19 378 GLY B C 1
ATOM 6163 O O . GLY B 1 378 ? 17.266 2.936 -7.504 1 95.19 378 GLY B O 1
ATOM 6164 N N . LEU B 1 379 ? 17.172 2.436 -5.312 1 97.06 379 LEU B N 1
ATOM 6165 C CA . LEU B 1 379 ? 17.141 0.991 -5.52 1 97.06 379 LEU B CA 1
ATOM 6166 C C . LEU B 1 379 ? 15.742 0.437 -5.293 1 97.06 379 LEU B C 1
ATOM 6168 O O . LEU B 1 379 ? 15.148 0.653 -4.234 1 97.06 379 LEU B O 1
ATOM 6172 N N . TYR B 1 380 ? 15.258 -0.288 -6.266 1 98.38 380 TYR B N 1
ATOM 6173 C CA . TYR B 1 380 ? 13.883 -0.774 -6.227 1 98.38 380 TYR B CA 1
ATOM 6174 C C . TYR B 1 380 ? 13.812 -2.248 -6.602 1 98.38 380 TYR B C 1
ATOM 6176 O O . TYR B 1 380 ? 14.711 -2.768 -7.27 1 98.38 380 TYR B O 1
ATOM 6184 N N . PHE B 1 381 ? 12.758 -2.893 -6.168 1 98.44 381 PHE B N 1
ATOM 6185 C CA . PHE B 1 381 ? 12.445 -4.27 -6.527 1 98.44 381 PHE B CA 1
ATOM 6186 C C . PHE B 1 381 ? 11.062 -4.363 -7.164 1 98.44 381 PHE B C 1
ATOM 6188 O O . PHE B 1 381 ? 10.125 -3.697 -6.723 1 98.44 381 PHE B O 1
ATOM 6195 N N . VAL B 1 382 ? 10.914 -5.152 -8.211 1 98.5 382 VAL B N 1
ATOM 6196 C CA . VAL B 1 382 ? 9.625 -5.43 -8.844 1 98.5 382 VAL B CA 1
ATOM 6197 C C . VAL B 1 382 ? 9.492 -6.93 -9.109 1 98.5 382 VAL B C 1
ATOM 6199 O O . VAL B 1 382 ? 10.414 -7.559 -9.625 1 98.5 382 VAL B O 1
ATOM 6202 N N . GLY B 1 383 ? 8.352 -7.484 -8.711 1 97.38 383 GLY B N 1
ATOM 6203 C CA . GLY B 1 383 ? 8.078 -8.875 -9.039 1 97.38 383 GLY B CA 1
ATOM 6204 C C . GLY B 1 383 ? 8.258 -9.812 -7.859 1 97.38 383 GLY B C 1
ATOM 6205 O O . GLY B 1 383 ? 8.297 -11.031 -8.031 1 97.38 383 GLY B O 1
ATOM 6206 N N . LEU B 1 384 ? 8.375 -9.305 -6.656 1 96.56 384 LEU B N 1
ATOM 6207 C CA . LEU B 1 384 ? 8.531 -10.125 -5.461 1 96.56 384 LEU B CA 1
ATOM 6208 C C . LEU B 1 384 ? 7.191 -10.672 -4.992 1 96.56 384 LEU B C 1
ATOM 6210 O O . LEU B 1 384 ? 6.156 -10.016 -5.164 1 96.56 384 LEU B O 1
ATOM 6214 N N . PRO B 1 385 ? 7.238 -11.93 -4.453 1 94.38 385 PRO B N 1
ATOM 6215 C CA . PRO B 1 385 ? 6.012 -12.391 -3.795 1 94.38 385 PRO B CA 1
ATOM 6216 C C . PRO B 1 385 ? 5.555 -11.453 -2.682 1 94.38 385 PRO B C 1
ATOM 6218 O O . PRO B 1 385 ? 6.367 -11.031 -1.852 1 94.38 385 PRO B O 1
ATOM 6221 N N . TRP B 1 386 ? 4.281 -11.062 -2.768 1 93.56 386 TRP B N 1
ATOM 6222 C CA . TRP B 1 386 ? 3.689 -10.211 -1.736 1 93.56 386 TRP B CA 1
ATOM 6223 C C . TRP B 1 386 ? 4.434 -8.891 -1.622 1 93.56 386 TRP B C 1
ATOM 6225 O O . TRP B 1 386 ? 4.605 -8.359 -0.522 1 93.56 386 TRP B O 1
ATOM 6235 N N . GLN B 1 387 ? 4.973 -8.445 -2.793 1 95.31 387 GLN B N 1
ATOM 6236 C CA . GLN B 1 387 ? 5.648 -7.152 -2.814 1 95.31 387 GLN B CA 1
ATOM 6237 C C . GLN B 1 387 ? 4.75 -6.059 -2.25 1 95.31 387 GLN B C 1
ATOM 6239 O O . GLN B 1 387 ? 5.168 -5.289 -1.382 1 95.31 387 GLN B O 1
ATOM 6244 N N . SER B 1 388 ? 3.543 -5.926 -2.764 1 93.25 388 SER B N 1
ATOM 6245 C CA . SER B 1 388 ? 2.549 -4.984 -2.254 1 93.25 388 SER B CA 1
ATOM 6246 C C . SER B 1 388 ? 1.217 -5.68 -1.988 1 93.25 388 SER B C 1
ATOM 6248 O O . SER B 1 388 ? 0.385 -5.172 -1.234 1 93.25 388 SER B O 1
ATOM 6250 N N . ARG B 1 389 ? 1.018 -6.824 -2.646 1 93.69 389 ARG B N 1
ATOM 6251 C CA . ARG B 1 389 ? -0.243 -7.559 -2.564 1 93.69 389 ARG B CA 1
ATOM 6252 C C . ARG B 1 389 ? -0.055 -9.016 -2.967 1 93.69 389 ARG B C 1
ATOM 6254 O O . ARG B 1 389 ? 1.013 -9.398 -3.449 1 93.69 389 ARG B O 1
ATOM 6261 N N . ARG B 1 390 ? -1.116 -9.82 -2.846 1 93.62 390 ARG B N 1
ATOM 6262 C CA . ARG B 1 390 ? -1.091 -11.234 -3.193 1 93.62 390 ARG B CA 1
ATOM 6263 C C . ARG B 1 390 ? -0.729 -11.438 -4.66 1 93.62 390 ARG B C 1
ATOM 6265 O O . ARG B 1 390 ? 0.01 -12.359 -5.004 1 93.62 390 ARG B O 1
ATOM 6272 N N . GLY B 1 391 ? -1.169 -10.547 -5.477 1 94.38 391 GLY B N 1
ATOM 6273 C CA . GLY B 1 391 ? -1.001 -10.703 -6.91 1 94.38 391 GLY B CA 1
ATOM 6274 C C . GLY B 1 391 ? 0.36 -10.25 -7.406 1 94.38 391 GLY B C 1
ATOM 6275 O O . GLY B 1 391 ? 0.665 -10.367 -8.594 1 94.38 391 GLY B O 1
ATOM 6276 N N . SER B 1 392 ? 1.247 -9.82 -6.574 1 96.12 392 SER B N 1
ATOM 6277 C CA . SER B 1 392 ? 2.451 -9.094 -6.961 1 96.12 392 SER B CA 1
ATOM 6278 C C . SER B 1 392 ? 3.34 -9.945 -7.867 1 96.12 392 SER B C 1
ATOM 6280 O O . SER B 1 392 ? 3.967 -9.422 -8.789 1 96.12 392 SER B O 1
ATOM 6282 N N . SER B 1 393 ? 3.381 -11.242 -7.609 1 92.81 393 SER B N 1
ATOM 6283 C CA . SER B 1 393 ? 4.32 -12.047 -8.375 1 92.81 393 SER B CA 1
ATOM 6284 C C . SER B 1 393 ? 3.65 -12.664 -9.602 1 92.81 393 SER B C 1
ATOM 6286 O O . SER B 1 393 ? 4.281 -13.414 -10.344 1 92.81 393 SER B O 1
ATOM 6288 N N . PHE B 1 394 ? 2.34 -12.383 -9.828 1 94.88 394 PHE B N 1
ATOM 6289 C CA . PHE B 1 394 ? 1.596 -12.844 -11 1 94.88 394 PHE B CA 1
ATOM 6290 C C . PHE B 1 394 ? 1.647 -11.805 -12.117 1 94.88 394 PHE B C 1
ATOM 6292 O O . PHE B 1 394 ? 1.898 -10.625 -11.867 1 94.88 394 PHE B O 1
ATOM 6299 N N . ILE B 1 395 ? 1.384 -12.266 -13.312 1 96.44 395 ILE B N 1
ATOM 6300 C CA . ILE B 1 395 ? 1.492 -11.398 -14.484 1 96.44 395 ILE B CA 1
ATOM 6301 C C . ILE B 1 395 ? 0.595 -10.18 -14.305 1 96.44 395 ILE B C 1
ATOM 6303 O O . ILE B 1 395 ? 1.043 -9.047 -14.477 1 96.44 395 ILE B O 1
ATOM 6307 N N . TRP B 1 396 ? -0.629 -10.406 -13.875 1 94.56 396 TRP B N 1
ATOM 6308 C CA . TRP B 1 396 ? -1.577 -9.305 -13.711 1 94.56 396 TRP B CA 1
ATOM 6309 C C . TRP B 1 396 ? -1.104 -8.336 -12.633 1 94.56 396 TRP B C 1
ATOM 6311 O O . TRP B 1 396 ? -1.077 -7.121 -12.852 1 94.56 396 TRP B O 1
ATOM 6321 N N . GLY B 1 397 ? -0.692 -8.867 -11.5 1 95.88 397 GLY B N 1
ATOM 6322 C CA . GLY B 1 397 ? -0.357 -8.047 -10.344 1 95.88 397 GLY B CA 1
ATOM 6323 C C . GLY B 1 397 ? 0.942 -7.285 -10.508 1 95.88 397 GLY B C 1
ATOM 6324 O O . GLY B 1 397 ? 1.07 -6.156 -10.031 1 95.88 397 GLY B O 1
ATOM 6325 N N . VAL B 1 398 ? 1.928 -7.867 -11.227 1 97.88 398 VAL B N 1
ATOM 6326 C CA . VAL B 1 398 ? 3.248 -7.262 -11.359 1 97.88 398 VAL B CA 1
ATOM 6327 C C . VAL B 1 398 ? 3.143 -5.961 -12.156 1 97.88 398 VAL B C 1
ATOM 6329 O O . VAL B 1 398 ? 3.891 -5.012 -11.906 1 97.88 398 VAL B O 1
ATOM 6332 N N . TRP B 1 399 ? 2.182 -5.941 -13.094 1 98.19 399 TRP B N 1
ATOM 6333 C CA . TRP B 1 399 ? 1.96 -4.754 -13.914 1 98.19 399 TRP B CA 1
ATOM 6334 C C . TRP B 1 399 ? 1.635 -3.545 -13.039 1 98.19 399 TRP B C 1
ATOM 6336 O O . TRP B 1 399 ? 2.18 -2.457 -13.25 1 98.19 399 TRP B O 1
ATOM 6346 N N . HIS B 1 400 ? 0.856 -3.756 -12.016 1 96.38 400 HIS B N 1
ATOM 6347 C CA . HIS B 1 400 ? 0.452 -2.688 -11.109 1 96.38 400 HIS B CA 1
ATOM 6348 C C . HIS B 1 400 ? 1.604 -2.271 -10.203 1 96.38 400 HIS B C 1
ATOM 6350 O O . HIS B 1 400 ? 1.791 -1.082 -9.938 1 96.38 400 HIS B O 1
ATOM 6356 N N . ASP B 1 401 ? 2.373 -3.232 -9.68 1 97.56 401 ASP B N 1
ATOM 6357 C CA . ASP B 1 401 ? 3.537 -2.92 -8.859 1 97.56 401 ASP B CA 1
ATOM 6358 C C . ASP B 1 401 ? 4.57 -2.121 -9.648 1 97.56 401 ASP B C 1
ATOM 6360 O O . ASP B 1 401 ? 5.176 -1.186 -9.117 1 97.56 401 ASP B O 1
ATOM 6364 N N . ALA B 1 402 ? 4.754 -2.539 -10.898 1 98.75 402 ALA B N 1
ATOM 6365 C CA . ALA B 1 402 ? 5.688 -1.827 -11.773 1 98.75 402 ALA B CA 1
ATOM 6366 C C . ALA B 1 402 ? 5.27 -0.372 -11.953 1 98.75 402 ALA B C 1
ATOM 6368 O O . ALA B 1 402 ? 6.109 0.531 -11.93 1 98.75 402 ALA B O 1
ATOM 6369 N N . LYS B 1 403 ? 4.023 -0.155 -12.156 1 97.75 403 LYS B N 1
ATOM 6370 C CA . LYS B 1 403 ? 3.51 1.205 -12.289 1 97.75 403 LYS B CA 1
ATOM 6371 C C . LYS B 1 403 ? 3.818 2.031 -11.039 1 97.75 403 LYS B C 1
ATOM 6373 O O . LYS B 1 403 ? 4.266 3.174 -11.141 1 97.75 403 LYS B O 1
ATOM 6378 N N . PHE B 1 404 ? 3.508 1.444 -9.867 1 96 404 PHE B N 1
ATOM 6379 C CA . PHE B 1 404 ? 3.775 2.121 -8.609 1 96 404 PHE B CA 1
ATOM 6380 C C . PHE B 1 404 ? 5.238 2.539 -8.516 1 96 404 PHE B C 1
ATOM 6382 O O . PHE B 1 404 ? 5.543 3.684 -8.18 1 96 404 PHE B O 1
ATOM 6389 N N . ILE B 1 405 ? 6.164 1.656 -8.828 1 98.06 405 ILE B N 1
ATOM 6390 C CA . ILE B 1 405 ? 7.598 1.918 -8.727 1 98.06 405 ILE B CA 1
ATOM 6391 C C . ILE B 1 405 ? 7.992 3.006 -9.727 1 98.06 405 ILE B C 1
ATOM 6393 O O . ILE B 1 405 ? 8.742 3.926 -9.383 1 98.06 405 ILE B O 1
ATOM 6397 N N . ALA B 1 406 ? 7.492 2.916 -10.969 1 98.56 406 ALA B N 1
ATOM 6398 C CA . ALA B 1 406 ? 7.777 3.951 -11.953 1 98.56 406 ALA B CA 1
ATOM 6399 C C . ALA B 1 406 ? 7.285 5.316 -11.484 1 98.56 406 ALA B C 1
ATOM 6401 O O . ALA B 1 406 ? 7.988 6.32 -11.633 1 98.56 406 ALA B O 1
ATOM 6402 N N . ASP B 1 407 ? 6.105 5.332 -10.922 1 96.12 407 ASP B N 1
ATOM 6403 C CA . ASP B 1 407 ? 5.555 6.574 -10.391 1 96.12 407 ASP B CA 1
ATOM 6404 C C . ASP B 1 407 ? 6.445 7.137 -9.281 1 96.12 407 ASP B C 1
ATOM 6406 O O . ASP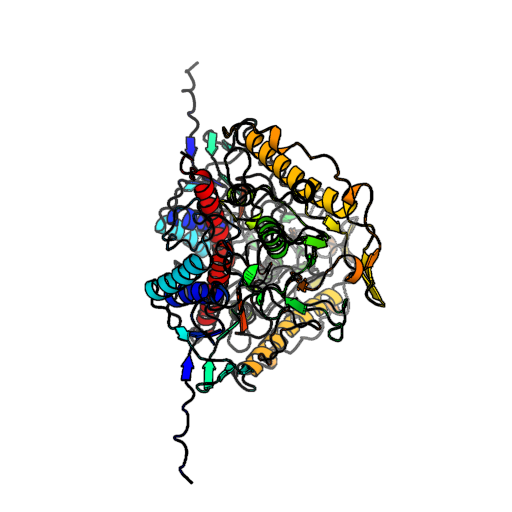 B 1 407 ? 6.645 8.352 -9.195 1 96.12 407 ASP B O 1
ATOM 6410 N N . GLN B 1 408 ? 6.926 6.27 -8.406 1 95.56 408 GLN B N 1
ATOM 6411 C CA . GLN B 1 408 ? 7.801 6.711 -7.324 1 95.56 408 GLN B CA 1
ATOM 6412 C C . GLN B 1 408 ? 9.078 7.332 -7.875 1 95.56 408 GLN B C 1
ATOM 6414 O O . GLN B 1 408 ? 9.562 8.336 -7.348 1 95.56 408 GLN B O 1
ATOM 6419 N N . ILE B 1 409 ? 9.602 6.758 -8.906 1 97.62 409 ILE B N 1
ATOM 6420 C CA . ILE B 1 409 ? 10.797 7.301 -9.539 1 97.62 409 ILE B CA 1
ATOM 6421 C C . ILE B 1 409 ? 10.492 8.688 -10.109 1 97.62 409 ILE B C 1
ATOM 6423 O O . ILE B 1 409 ? 11.273 9.625 -9.914 1 97.62 409 ILE B O 1
ATOM 6427 N N . ALA B 1 410 ? 9.375 8.773 -10.758 1 96.88 410 ALA B N 1
ATOM 6428 C CA . ALA B 1 410 ? 8.977 10.07 -11.305 1 96.88 410 ALA B CA 1
ATOM 6429 C C . ALA B 1 410 ? 8.82 11.109 -10.195 1 96.88 410 ALA B C 1
ATOM 6431 O O . ALA B 1 410 ? 9.227 12.258 -10.359 1 96.88 410 ALA B O 1
ATOM 6432 N N . ILE B 1 411 ? 8.219 10.734 -9.094 1 94.75 411 ILE B N 1
ATOM 6433 C CA . ILE B 1 411 ? 8.031 11.617 -7.941 1 94.75 411 ILE B CA 1
ATOM 6434 C C . ILE B 1 411 ? 9.391 12.102 -7.438 1 94.75 411 ILE B C 1
ATOM 6436 O O . ILE B 1 411 ? 9.578 13.297 -7.203 1 94.75 411 ILE B O 1
ATOM 6440 N N . GLN B 1 412 ? 10.336 11.195 -7.301 1 95.06 412 GLN B N 1
ATOM 6441 C CA . GLN B 1 412 ? 11.672 11.555 -6.844 1 95.06 412 GLN B CA 1
ATOM 6442 C C . GLN B 1 412 ? 12.344 12.516 -7.82 1 95.06 412 GLN B C 1
ATOM 6444 O O . GLN B 1 412 ? 13.008 13.469 -7.406 1 95.06 412 GLN B O 1
ATOM 6449 N N . GLU B 1 413 ? 12.125 12.266 -9.078 1 94.94 413 GLU B N 1
ATOM 6450 C CA . GLU B 1 413 ? 12.688 13.156 -10.086 1 94.94 413 GLU B CA 1
ATOM 6451 C C . GLU B 1 413 ? 12.117 14.57 -9.961 1 94.94 413 GLU B C 1
ATOM 6453 O O . GLU B 1 413 ? 12.836 15.555 -10.125 1 94.94 413 GLU B O 1
ATOM 6458 N N . ASN B 1 414 ? 10.859 14.641 -9.711 1 93.94 414 ASN B N 1
ATOM 6459 C CA . ASN B 1 414 ? 10.211 15.938 -9.547 1 93.94 414 ASN B CA 1
ATOM 6460 C C . ASN B 1 414 ? 10.773 16.703 -8.352 1 93.94 414 ASN B C 1
ATOM 6462 O O . ASN B 1 414 ? 11 17.906 -8.438 1 93.94 414 ASN B O 1
ATOM 6466 N N . TYR B 1 415 ? 10.977 16.016 -7.254 1 93.94 415 TYR B N 1
ATOM 6467 C CA . TYR B 1 415 ? 11.57 16.656 -6.09 1 93.94 415 TYR B CA 1
ATOM 6468 C C . TYR B 1 415 ? 12.984 17.141 -6.402 1 93.94 415 TYR B C 1
ATOM 6470 O O . TYR B 1 415 ? 13.359 18.266 -6.039 1 93.94 415 TYR B O 1
ATOM 6478 N N . LEU B 1 416 ? 13.711 16.344 -7.094 1 91.62 416 LEU B N 1
ATOM 6479 C CA . LEU B 1 416 ? 15.102 16.672 -7.387 1 91.62 416 LEU B CA 1
ATOM 6480 C C . LEU B 1 416 ? 15.18 17.844 -8.375 1 91.62 416 LEU B C 1
ATOM 6482 O O . LEU B 1 416 ? 16.125 18.625 -8.336 1 91.62 416 LEU B O 1
ATOM 6486 N N . ALA B 1 417 ? 14.18 17.953 -9.211 1 91.56 417 ALA B N 1
ATOM 6487 C CA . ALA B 1 417 ? 14.156 19.016 -10.219 1 91.56 417 ALA B CA 1
ATOM 6488 C C . ALA B 1 417 ? 13.703 20.344 -9.617 1 91.56 417 ALA B C 1
ATOM 6490 O O . ALA B 1 417 ? 13.898 21.406 -10.211 1 91.56 417 ALA B O 1
ATOM 6491 N N . TYR B 1 418 ? 13.094 20.25 -8.453 1 91.5 418 TYR B N 1
ATOM 6492 C CA . TYR B 1 418 ? 12.539 21.453 -7.832 1 91.5 418 TYR B CA 1
ATOM 6493 C C . TYR B 1 418 ? 13.641 22.406 -7.422 1 91.5 418 TYR B C 1
ATOM 6495 O O . TYR B 1 418 ? 14.656 22 -6.859 1 91.5 418 TYR B O 1
ATOM 6503 N N . ARG B 1 419 ? 13.422 23.734 -7.785 1 88.44 419 ARG B N 1
ATOM 6504 C CA . ARG B 1 419 ? 14.281 24.828 -7.359 1 88.44 419 ARG B CA 1
ATOM 6505 C C . ARG B 1 419 ? 13.469 25.922 -6.672 1 88.44 419 ARG B C 1
ATOM 6507 O O . ARG B 1 419 ? 12.523 26.453 -7.25 1 88.44 419 ARG B O 1
ATOM 6514 N N . PRO B 1 420 ? 13.789 26.125 -5.367 1 86 420 PRO B N 1
ATOM 6515 C CA . PRO B 1 420 ? 13.055 27.188 -4.68 1 86 420 PRO B CA 1
ATOM 6516 C C . PRO B 1 420 ? 13.234 28.547 -5.348 1 86 420 PRO B C 1
ATOM 6518 O O . PRO B 1 420 ? 14.289 28.828 -5.926 1 86 420 PRO B O 1
ATOM 6521 N N . THR B 1 421 ? 12.055 29.25 -5.602 1 71.5 421 THR B N 1
ATOM 6522 C CA . THR B 1 421 ? 12.188 30.609 -6.117 1 71.5 421 THR B CA 1
ATOM 6523 C C . THR B 1 421 ? 12.977 31.484 -5.145 1 71.5 421 THR B C 1
ATOM 6525 O O . THR B 1 421 ? 12.789 31.391 -3.928 1 71.5 421 THR B O 1
ATOM 6528 N N . ALA B 1 422 ? 14.281 31.953 -5.523 1 54.56 422 ALA B N 1
ATOM 6529 C CA . ALA B 1 422 ? 15.195 32.812 -4.773 1 54.56 422 ALA B CA 1
ATOM 6530 C C . ALA B 1 422 ? 14.43 33.812 -3.918 1 54.56 422 ALA B C 1
ATOM 6532 O O . ALA B 1 422 ? 13.492 34.469 -4.395 1 54.56 422 ALA B O 1
ATOM 6533 N N . SER B 1 423 ? 14.188 33.531 -2.521 1 45.84 423 SER B N 1
ATOM 6534 C CA . SER B 1 423 ? 13.812 34.656 -1.699 1 45.84 423 SER B CA 1
ATOM 6535 C C . SER B 1 423 ? 14.586 35.906 -2.1 1 45.84 423 SER B C 1
ATOM 6537 O O . SER B 1 423 ? 15.812 35.906 -2.168 1 45.84 423 SER B O 1
ATOM 6539 N N . SER B 1 424 ? 14 36.781 -2.904 1 35 424 SER B N 1
ATOM 6540 C CA . SER B 1 424 ? 14.586 38.094 -2.809 1 35 424 SER B CA 1
ATOM 6541 C C . SER B 1 424 ? 14.719 38.531 -1.355 1 35 424 SER B C 1
ATOM 6543 O O . SER B 1 424 ? 13.875 38.219 -0.521 1 35 424 SER B O 1
#

Secondary structure (DSSP, 8-state):
-------PPEEEEEEEE--SHHHHHHHHHHHHTT--EEEEESSSTTHHHHHSS-TT-B-SS-TTTSS-TT---SS-TTS--BHHHHHHHHHHHHHHTT--EEES--EEEEEE-SSSSSEEEEETTEEEEEEEEEE---S--EE---TTS-TTSSSEEEEGGG---GGGSPSSEEEEE--SHHHHHHHHHHHHTT--EEEE--SEE---SEETTEEHHHHHHHTTGGG-SSPPTT-TT-EE--B-GGG-B---HHHHHHHTPEEE--EEEEETTEEEE-S-HHHHHHHHHHHHHHHHHHHHHHHHHH-------GGGGPPPPP-HHHHS--SEEETTTTTEEEEEE---EE---TTB-SS-B-TTSPBPEETTEESSTTEEE-S-TTSSSGGGGSHHHHHHHHHHHHHHHHHHHHHHH-------/-------PPEEEEEEEE--SHHHHHHHHHHHHTT--EEEEESSSTTHHHHHSS-TT-B-SS-TTTSS-TT---SS-TTS--BHHHHHHHHHHHHHHTT--EEES--EEEEEE-SSSSSEEEEETTEEEEEEEEEE---S--EE---TTS-TTSSSEEEEGGG---GGGSPSSEEEEE--SHHHHHHHHHHHHTT--EEEE--SEE---SEETTEEHHHHHHHTTGGG-SSPPTT-TT-EE----GGG-----HHHHHHHT-EEE--EEEEETTEEEE-S-HHHHHHHHHHHHHHHHHHHHHHHHHH-------GGGGPPPPP-HHHHS--SEEETTTTTEEEEEE---EE---TTB-SS-B-TTSPBPEETTEESSTTEEE-S-TTSSSGGGGSHHHHHHHHHHHHHHHHHHHHHHH-------

Organism: Ruegeria pomeroyi (strain ATCC 700808 / DSM 15171 / DSS-3) (NCBI:txid246200)

Solvent-accessible surface area (backbone atoms only — not comparable to full-atom values): 44400 Å² total; per-residue (Å²): 131,78,79,73,80,83,80,71,70,44,77,36,50,27,40,29,39,21,39,36,71,28,22,47,33,28,44,50,37,27,52,75,69,69,49,53,57,40,29,35,17,53,50,55,63,30,37,57,49,64,71,42,38,33,72,79,42,40,33,75,48,35,31,70,59,58,32,55,93,90,52,78,57,94,61,59,47,78,38,32,42,36,32,64,56,52,26,48,46,54,46,51,49,34,57,72,66,64,48,57,66,42,61,65,30,38,75,61,35,34,31,63,45,84,65,27,63,22,33,43,35,38,36,79,81,47,40,35,37,21,49,25,40,34,46,12,63,51,54,76,58,34,82,34,73,76,88,45,67,64,85,84,46,95,53,49,72,42,45,49,50,71,40,50,52,70,84,77,50,74,80,60,19,36,37,33,37,26,46,22,29,65,25,50,50,50,50,50,51,33,39,74,73,68,38,53,36,36,40,23,28,48,56,26,36,26,51,50,45,55,58,51,88,35,45,39,70,54,52,33,51,77,69,48,50,43,61,33,59,64,76,61,88,90,43,87,76,45,36,54,21,46,38,20,62,94,73,41,47,58,54,49,69,53,61,44,35,70,74,60,35,43,53,32,12,35,76,72,36,54,56,95,65,27,38,30,29,39,96,42,37,56,60,26,52,51,50,16,50,49,46,25,50,51,49,53,49,52,51,52,50,48,33,57,45,39,51,58,91,60,59,86,53,76,72,79,74,62,77,79,73,78,40,65,44,59,75,56,60,56,51,65,44,51,30,67,86,60,40,41,40,35,37,37,34,31,57,57,52,34,73,74,57,87,38,50,59,63,91,34,51,48,98,87,52,46,77,44,58,61,63,24,42,35,80,46,83,51,39,34,46,33,25,38,72,47,35,61,13,56,26,15,57,38,56,44,30,16,40,56,53,17,39,52,51,37,49,50,51,51,51,47,49,52,58,70,67,58,70,77,76,77,80,125,133,76,82,76,79,84,82,71,70,44,76,37,50,26,39,30,39,20,41,36,70,29,21,46,32,30,44,50,38,28,51,76,68,70,47,54,56,40,29,34,16,54,50,54,64,30,38,58,48,63,72,42,38,34,73,78,41,42,34,74,48,34,30,70,58,57,31,55,93,90,52,78,58,94,60,59,45,78,38,32,43,35,33,64,56,51,26,48,45,53,49,52,49,36,58,72,66,64,50,57,66,41,62,64,32,40,76,61,35,34,30,61,44,86,64,27,64,23,32,42,36,38,36,77,80,48,40,36,37,20,50,27,41,33,45,13,62,48,54,75,59,33,83,35,72,76,90,46,67,64,85,84,46,95,53,48,72,41,44,48,50,73,40,49,53,70,84,77,51,75,79,58,19,36,36,34,36,26,44,22,29,65,24,50,51,52,50,50,53,33,39,76,72,68,39,54,36,37,40,25,29,49,56,25,36,26,53,49,44,55,56,49,88,36,44,37,70,53,51,32,49,77,69,48,50,44,63,34,59,64,76,60,90,90,43,85,74,46,36,53,20,47,38,19,61,94,72,41,47,58,55,49,71,54,61,43,35,70,72,61,36,42,52,31,12,36,76,72,35,56,55,96,62,27,38,31,27,38,96,40,37,56,59,24,51,51,50,15,49,49,47,24,50,51,51,53,50,50,51,50,51,47,34,56,46,37,50,59,92,59,58,87,55,76,71,77,75,62,76,78,72,76,40,64,44,60,77,57,59,55,50,65,44,51,31,68,86,61,41,42,39,35,38,38,34,30,56,56,51,34,74,73,56,86,35,51,58,62,92,33,52,48,98,87,50,45,76,43,57,60,65,25,41,33,80,46,83,48,36,34,47,33,23,38,73,48,36,62,14,56,28,16,55,39,56,43,30,16,40,55,52,16,37,52,51,35,50,49,51,52,51,46,50,52,57,70,67,60,70,76,77,76,80,123

Radius of gyration: 31.55 Å; Cα contacts (8 Å, |Δi|>4): 1809; chains: 2; bounding box: 104×93×72 Å

Nearest PDB structures (foldseek):
  4c5o-assembly1_D  TM=8.334E-01  e=1.830E-21  Stenotrophomonas maltophilia
  4c5o-assembly4_H  TM=8.292E-01  e=2.173E-21  Stenotrophomonas maltophilia
  4c5o-assembly1_C  TM=8.303E-01  e=2.733E-21  Stenotrophomonas maltophilia
  4usq-assembly1_F-2  TM=8.041E-01  e=6.456E-21  Cellvibrio sp. BR
  4a9w-assembly1_B  TM=7.491E-01  e=1.525E-20  Stenotrophomonas maltophilia

Foldseek 3Di:
DDPPDPFDAAEFAEEEEAQELLRLLLLLQLVVLVGTYEYEAQADRLVLLPQQAAAQDFAQAFQLFQAAPPDGFPDDRLATHHSVSNSVRSVVSCVVSVGRYDYNKAFQAKEADPPDAWIWTQIPRGIYTYNFYEYAHAFFNADDDDCFDPPPDLFAEDANRPHYALVVDDDFAEEEEEQAASSLVRQLRNVVVPHAYEYEYEAEAFAFCDFLHGGPVVLCVVLVQQQALDDDPPCPQYHYHWYCGPSTGGDQVQVVVVSRYQYFYHFDHDDPQKTFTDLCRLVRNVNNLVNRVVSVVSSVVVCVVVVDDGDHDVVSNDDDDHDPCNVVPDGMDRCVVRGYRYYYYHPGHHDDPVNYDDPQADPRRHGNDQLQHTPRPNYGYAQYCSSRGNCRNGSHNSSVSSNVVSVVSVVVVVVVPDDPDPPD/DDPPPPFDAAEFAEEEEAQELLRLLLLLQLVVLVGTYEYEAQADRLVLLPQQAAAQDFAQAFQLFQAAPPDGFPDDRLAGHHSVSNSVRSVVSCVVSVGRYDYNKAFQAKEADPPDAFIWTQIPRGIYTYNFYEYAHAFFNADDDDCFDPPPDLFAEEANRPHYALVVDDDFAEEEEEQAASSLVRQLRNVVVPHAYEYEYEAEAFAFCDFLHGGPVVLCVVLVQQQALDDDPPCPQYHYHWYCGPSTGGDQVQVVVVSRYQYFYHFDHDDPQKTFTDLCRLVRNVNNLVNRVVSVVSSVVVCVVVVDDGDHDVVSNDDDDHDPCNVVPDGMDRCVVRRYRYYYYHPGHHDDPVNYDDPQADPRRHGNDQLQHTPRPNYGYAQYCSSRGNCRNGSHNSSVSSNVVSVVSVVVVVVVPDDPDPPD

Sequence (848 aa):
MGTRKGDAMEKFDTVVIGAGQAGIATSEHLRALGIDHVVLERGRIAERWRSERWDSLVANGPAWHDRFPGMAFSCDGDVFADKECVARYFEDYAKMIDAPVRTGVTVERARPHADRAGFLVETSQGTFDARNLICATGPFQKPAIPPIIPETSDLTQMHSTAYRNPDALPDGAVLVIGGGSSGSQIAAELHDAGRKVFFSIGPHDRPPRRYRGRDNVWWLGVLGIWNMDTPAPGTEHVTIAVSGAHGGKTVDFRLLAERGITLLGMSSGYEDGVLHIANDLKTNLDAGDANMLSLLEAADAYIKRTGIDLPPEPEAWVIPDDPDCVSNPVRALDLSENNIGTVIWATGFQFDYDWLEADTLDDRGSPIHQRGISAVPGLYFVGLPWQSRRGSSFIWGVWHDAKFIADQIAIQENYLAYRPTASSMGTRKGDAMEKFDTVVIGAGQAGIATSEHLRALGIDHVVLERGRIAERWRSERWDSLVANGPAWHDRFPGMAFSCDGDVFADKECVARYFEDYAKMIDAPVRTGVTVERARPHADRAGFLVETSQGTFDARNLICATGPFQKPAIPPIIPETSDLTQMHSTAYRNPDALPDGAVLVIGGGSSGSQIAAELHDAGRKVFFSIGPHDRPPRRYRGRDNVWWLGVLGIWNMDTPAPGTEHVTIAVSGAHGGKTVDFRLLAERGITLLGMSSGYEDGVLHIANDLKTNLDAGDANMLSLLEAADAYIKRTGIDLPPEPEAWVIPDDPDCVSNPVRALDLSENNIGTVIWATGFQFDYDWLEADTLDDRGSPIHQRGISAVPGLYFVGLPWQSRRGSSFIWGVWHDAKFIADQIAIQENYLAYRPTASS